Protein 7XYT (pdb70)

Nearest PDB structures (foldseek):
  7ep3-assembly1_A  TM=9.942E-01  e=4.211E-30  Homo sapiens
  7ep5-assembly1_B  TM=9.698E-01  e=1.604E-30  Homo sapiens
  7ep4-assembly1_B  TM=9.824E-01  e=3.857E-30  Homo sapiens
  7xys-assembly2_D  TM=9.790E-01  e=4.804E-30  Homo sapiens
  7xyt-assembly1_D  TM=9.798E-01  e=7.131E-30  Homo sapiens

Foldseek 3Di:
DDDDCVVVVVLVVLVVVLVVCLVVLHDDPSNLVSLLVLLVVLAVPQVSLVVCVVVVVVVSLVSCCVSPVQPQSSLLSNLSNLLSNLLDVVRLLVCQELVNLVVLLVQLPDCGPHLRNNLSSLSSVLSSQQVAPVSNPYDPPDPVNSLVSLVVSLVPHDLQDDDDDDDPALVSLLVSQPDLRRLSSNQSSLSVLSSCCVHPVVPRLVRCVVVPNLVSLVVLLVDPNHDPVSNVSSVVSNVSSVVD/DDDDCVVVVVLVVLVVVLVVCLVVLDCDPSNLVSLQVLLVVLAVPQVSLVVCVVVVVVVSLVSCCVSCVPDLSSLLSNLSNLLSSLLPVVRLLVCQALVNLVVLLVQLPVDNNHQRNNLSSLSSVLSVQQVAVVSRDPHDDDPVVSLVSLVVSLVPHDLQDDDDDDHPALVSLLVSQQDLRRLSSNQSSLSVLLSCCVHPVVPPLVRCVVRPNLVSLVVLLVDPRHDPVSNVSSVVSNVSSVVD/DDDQEADLVLLLVLLVQLVVCLVVLDCDVSNLVSLLVLLVNLAVHQNSLVSCVVNPVVVSLVSCCVSPVPPLSNLLSNLSNLLSSLLDLVRCLVQQALVNLVVLLVQLPPCRPHCRNNLSSLSSVLSVQLVADVSNPPHPDDPVVSLVSLVVSLVPHDLQDDDDDDHPALVSLLVSQPDDSRLSSNQSSLSVLSSCCVHPVVPRLVRCVVNVVLVSLVVLLVDPPHDVVSNVSSVSSNVSSVVVVVVD/DDDQEAPLVLLLVLVVVLVVCLVVLDCDPSNLVSLLVLLVNLAVHQNSLVSCVVNCNVVSLVSCCVSPVPPLSSLLSNLSNLLSSLLDVVRCLVCQALVNLVVLLVQLPPCRPNCRNNLSSLSSVLSVQLVADVSNPPHPDDPVVSLVSLVVSLVPHDLQDDDPDDHPALVSLLVSQPDDRRLSSNQSSLSVLSSCCVHPVVPRLVRCVVRPVLVSLVVLLVDPPHDVVSNVSSVSSVVSSVVVVVD

B-factor: mean 25.48, std 11.63, range [9.64, 94.49]

CATH classification: 1.25.10.10

Structure (mmCIF, N/CA/C/O backbone):
data_7XYT
#
_entry.id   7XYT
#
_cell.length_a   63.979
_cell.length_b   138.273
_cell.length_c   69.510
_cell.angle_alpha   90.00
_cell.angle_beta   117.38
_cell.angle_gamma   90.00
#
_symmetry.space_group_name_H-M   'P 1 21 1'
#
loop_
_entity.id
_entity.type
_entity.pdbx_description
1 polymer 'Protein zer-1 homolog'
2 water water
#
loop_
_atom_site.group_PDB
_atom_site.id
_atom_site.type_symbol
_atom_site.label_atom_id
_atom_site.label_alt_id
_atom_site.label_comp_id
_atom_site.label_asym_id
_atom_site.label_entity_id
_atom_site.label_seq_id
_atom_site.pdbx_PDB_ins_code
_atom_site.Cartn_x
_atom_site.Cartn_y
_atom_site.Cartn_z
_atom_site.occupancy
_atom_site.B_iso_or_equiv
_atom_site.auth_seq_id
_atom_site.auth_comp_id
_atom_site.auth_asym_id
_atom_site.auth_atom_id
_atom_site.pdbx_PDB_model_num
ATOM 1 N N . ALA A 1 1 ? 17.462 32.107 -0.088 1.00 13.59 514 ALA A N 1
ATOM 2 C CA . ALA A 1 1 ? 16.556 33.217 0.202 1.00 11.55 514 ALA A CA 1
ATOM 3 C C . ALA A 1 1 ? 15.189 32.697 0.619 1.00 13.70 514 ALA A C 1
ATOM 4 O O . ALA A 1 1 ? 14.930 31.506 0.605 1.00 13.32 514 ALA A O 1
ATOM 6 N N . PHE A 1 2 ? 14.311 33.608 1.018 1.00 12.49 515 PHE A N 1
ATOM 7 C CA . PHE A 1 2 ? 12.942 33.260 1.364 1.00 13.65 515 PHE A CA 1
ATOM 8 C C . PHE A 1 2 ? 12.098 34.493 1.085 1.00 11.45 515 PHE A C 1
ATOM 9 O O . PHE A 1 2 ? 12.615 35.520 0.632 1.00 14.10 515 PHE A O 1
ATOM 17 N N . LEU A 1 3 ? 10.790 34.384 1.315 1.00 13.07 516 LEU A N 1
ATOM 18 C CA . LEU A 1 3 ? 9.912 35.535 1.162 1.00 11.79 516 LEU A CA 1
ATOM 19 C C . LEU A 1 3 ? 10.156 36.547 2.291 1.00 10.56 516 LEU A C 1
ATOM 20 O O . LEU A 1 3 ? 10.946 36.325 3.211 1.00 12.79 516 LEU A O 1
ATOM 25 N N . HIS A 1 4 ? 9.502 37.703 2.157 1.00 13.36 517 HIS A N 1
ATOM 26 C CA . HIS A 1 4 ? 9.566 38.760 3.161 1.00 11.60 517 HIS A CA 1
ATOM 27 C C . HIS A 1 4 ? 8.583 38.401 4.273 1.00 11.68 517 HIS A C 1
ATOM 28 O O . HIS A 1 4 ? 7.362 38.507 4.086 1.00 12.70 517 HIS A O 1
ATOM 35 N N . VAL A 1 5 ? 9.125 37.942 5.412 1.00 11.76 518 VAL A N 1
ATOM 36 C CA . VAL A 1 5 ? 8.294 37.378 6.480 1.00 12.86 518 VAL A CA 1
ATOM 37 C C . VAL A 1 5 ? 7.348 38.431 7.054 1.00 11.97 518 VAL A C 1
ATOM 38 O O . VAL A 1 5 ? 6.175 38.147 7.343 1.00 13.32 518 VAL A O 1
ATOM 42 N N . GLY A 1 6 ? 7.840 39.662 7.211 1.00 15.54 519 GLY A N 1
ATOM 43 C CA . GLY A 1 6 ? 6.998 40.730 7.743 1.00 15.13 519 GLY A CA 1
ATOM 44 C C . GLY A 1 6 ? 5.851 41.107 6.819 1.00 15.61 519 GLY A C 1
ATOM 45 O O . GLY A 1 6 ? 4.694 41.183 7.244 1.00 18.81 519 GLY A O 1
ATOM 46 N N . LYS A 1 7 ? 6.151 41.347 5.535 1.00 16.53 520 LYS A N 1
ATOM 47 C CA . LYS A 1 7 ? 5.100 41.725 4.596 1.00 17.38 520 LYS A CA 1
ATOM 48 C C . LYS A 1 7 ? 4.092 40.607 4.402 1.00 16.16 520 LYS A C 1
ATOM 49 O O . LYS A 1 7 ? 2.901 40.868 4.194 1.00 19.57 520 LYS A O 1
ATOM 55 N N . MET A 1 8 ? 4.546 39.356 4.437 1.00 14.58 521 MET A N 1
ATOM 56 C CA . MET A 1 8 ? 3.640 38.243 4.195 1.00 15.40 521 MET A CA 1
ATOM 57 C C . MET A 1 8 ? 2.909 37.806 5.453 1.00 17.44 521 MET A C 1
ATOM 58 O O . MET A 1 8 ? 2.021 36.950 5.367 1.00 17.24 521 MET A O 1
ATOM 63 N N . GLY A 1 9 ? 3.269 38.362 6.604 1.00 14.01 522 GLY A N 1
ATOM 64 C CA . GLY A 1 9 ? 2.695 37.907 7.866 1.00 13.46 522 GLY A CA 1
ATOM 65 C C . GLY A 1 9 ? 2.960 36.441 8.134 1.00 18.08 522 GLY A C 1
ATOM 66 O O . GLY A 1 9 ? 2.074 35.726 8.621 1.00 16.08 522 GLY A O 1
ATOM 67 N N . PHE A 1 10 ? 4.176 35.983 7.843 1.00 14.70 523 PHE A N 1
ATOM 68 C CA . PHE A 1 10 ? 4.464 34.551 7.902 1.00 14.01 523 PHE A CA 1
ATOM 69 C C . PHE A 1 10 ? 4.461 34.016 9.332 1.00 15.78 523 PHE A C 1
ATOM 70 O O . PHE A 1 10 ? 4.140 32.839 9.543 1.00 13.97 523 PHE A O 1
ATOM 78 N N . VAL A 1 11 ? 4.844 34.838 10.316 1.00 12.56 524 VAL A N 1
ATOM 79 C CA . VAL A 1 11 ? 4.789 34.373 11.701 1.00 13.16 524 VAL A CA 1
ATOM 80 C C . VAL A 1 11 ? 3.361 33.991 12.055 1.00 14.35 524 VAL A C 1
ATOM 81 O O . VAL A 1 11 ? 3.107 32.919 12.616 1.00 13.88 524 VAL A O 1
ATOM 85 N N . VAL A 1 12 ? 2.405 34.859 11.712 1.00 13.99 525 VAL A N 1
ATOM 86 C CA . VAL A 1 12 ? 0.994 34.572 11.960 1.00 12.18 525 VAL A CA 1
ATOM 87 C C . VAL A 1 12 ? 0.550 33.325 11.200 1.00 14.24 525 VAL A C 1
ATOM 88 O O . VAL A 1 12 ? -0.162 32.472 11.741 1.00 16.92 525 VAL A O 1
ATOM 92 N N . THR A 1 13 ? 1.001 33.175 9.945 1.00 13.58 526 THR A N 1
ATOM 93 C CA . THR A 1 13 ? 0.623 31.993 9.175 1.00 15.13 526 THR A CA 1
ATOM 94 C C . THR A 1 13 ? 1.059 30.707 9.876 1.00 15.85 526 THR A C 1
ATOM 95 O O . THR A 1 13 ? 0.294 29.737 9.954 1.00 17.45 526 THR A O 1
ATOM 99 N N . MET A 1 14 ? 2.276 30.688 10.416 1.00 13.89 527 MET A N 1
ATOM 100 C CA . MET A 1 14 ? 2.744 29.517 11.146 1.00 13.55 527 MET A CA 1
ATOM 101 C C . MET A 1 14 ? 1.937 29.282 12.415 1.00 13.58 527 MET A C 1
ATOM 102 O O . MET A 1 14 ? 1.571 28.142 12.718 1.00 15.26 527 MET A O 1
ATOM 107 N N . LEU A 1 15 ? 1.675 30.340 13.185 1.00 13.60 528 LEU A N 1
ATOM 108 C CA . LEU A 1 15 ? 0.968 30.147 14.443 1.00 14.27 528 LEU A CA 1
ATOM 109 C C . LEU A 1 15 ? -0.462 29.690 14.213 1.00 19.39 528 LEU A C 1
ATOM 110 O O . LEU A 1 15 ? -0.998 28.919 15.016 1.00 15.78 528 LEU A O 1
ATOM 115 N N . LYS A 1 16 ? -1.092 30.137 13.127 1.00 15.58 529 LYS A N 1
ATOM 116 C CA . LYS A 1 16 ? -2.438 29.661 12.826 1.00 15.16 529 LYS A CA 1
ATOM 117 C C . LYS A 1 16 ? -2.419 28.176 12.494 1.00 17.44 529 LYS A C 1
ATOM 118 O O . LYS A 1 16 ? -3.311 27.426 12.902 1.00 17.77 529 LYS A O 1
ATOM 124 N N . LEU A 1 17 ? -1.400 27.733 11.770 1.00 14.89 530 LEU A N 1
ATOM 125 C CA . LEU A 1 17 ? -1.283 26.319 11.443 1.00 14.89 530 LEU A CA 1
ATOM 126 C C . LEU A 1 17 ? -0.997 25.489 12.686 1.00 20.32 530 LEU A C 1
ATOM 127 O O . LEU A 1 17 ? -1.534 24.384 12.850 1.00 20.90 530 LEU A O 1
ATOM 132 N N . ILE A 1 18 ? -0.145 25.999 13.571 1.00 17.08 531 ILE A N 1
ATOM 133 C CA . ILE A 1 18 ? 0.118 25.292 14.818 1.00 17.06 531 ILE A CA 1
ATOM 134 C C . ILE A 1 18 ? -1.162 25.157 15.625 1.00 18.67 531 ILE A C 1
ATOM 135 O O . ILE A 1 18 ? -1.428 24.103 16.217 1.00 18.87 531 ILE A O 1
ATOM 140 N N . GLN A 1 19 ? -1.972 26.218 15.657 1.00 16.43 532 GLN A N 1
ATOM 141 C CA . GLN A 1 19 ? -3.231 26.165 16.399 1.00 16.76 532 GLN A CA 1
ATOM 142 C C . GLN A 1 19 ? -4.157 25.099 15.826 1.00 22.29 532 GLN A C 1
ATOM 143 O O . GLN A 1 19 ? -4.823 24.375 16.578 1.00 22.68 532 GLN A O 1
ATOM 149 N N . LYS A 1 20 ? -4.201 24.977 14.499 1.00 21.79 533 LYS A N 1
ATOM 150 C CA . LYS A 1 20 ? -5.068 23.984 13.865 1.00 22.70 533 LYS A CA 1
ATOM 151 C C . LYS A 1 20 ? -4.583 22.576 14.190 1.00 22.99 533 LYS A C 1
ATOM 152 O O . LYS A 1 20 ? -5.381 21.690 14.523 1.00 23.96 533 LYS A O 1
ATOM 158 N N . LYS A 1 21 ? -3.268 22.357 14.120 1.00 19.00 534 LYS A N 1
ATOM 159 C CA . LYS A 1 21 ? -2.719 21.038 14.430 1.00 18.61 534 LYS A CA 1
ATOM 160 C C . LYS A 1 21 ? -2.922 20.683 15.897 1.00 25.82 534 LYS A C 1
ATOM 161 O O . LYS A 1 21 ? -3.146 19.513 16.239 1.00 25.18 534 LYS A O 1
ATOM 167 N N . LEU A 1 22 ? -2.826 21.673 16.784 1.00 21.37 535 LEU A N 1
ATOM 168 C CA . LEU A 1 22 ? -3.008 21.386 18.201 1.00 19.77 535 LEU A CA 1
ATOM 169 C C . LEU A 1 22 ? -4.450 20.992 18.494 1.00 24.30 535 LEU A C 1
ATOM 170 O O . LEU A 1 22 ? -4.697 20.105 19.321 1.00 25.90 535 LEU A O 1
ATOM 175 N N . LEU A 1 23 ? -5.415 21.619 17.806 1.00 22.86 536 LEU A N 1
ATOM 176 C CA . LEU A 1 23 ? -6.818 21.271 18.022 1.00 26.86 536 LEU A CA 1
ATOM 177 C C . LEU A 1 23 ? -7.121 19.864 17.526 1.00 29.42 536 LEU A C 1
ATOM 178 O O . LEU A 1 23 ? -7.906 19.137 18.151 1.00 30.21 536 LEU A O 1
ATOM 183 N N . ASP A 1 24 ? -6.520 19.465 16.403 1.00 29.75 537 ASP A N 1
ATOM 184 C CA . ASP A 1 24 ? -6.629 18.095 15.916 1.00 28.06 537 ASP A CA 1
ATOM 185 C C . ASP A 1 24 ? -5.706 17.130 16.648 1.00 29.40 537 ASP A C 1
ATOM 186 O O . ASP A 1 24 ? -5.657 15.949 16.281 1.00 30.29 537 ASP A O 1
ATOM 191 N N . LYS A 1 25 ? -4.977 17.603 17.662 1.00 27.08 538 LYS A N 1
ATOM 192 C CA . LYS A 1 25 ? -4.131 16.750 18.497 1.00 24.02 538 LYS A CA 1
ATOM 193 C C . LYS A 1 25 ? -3.107 15.974 17.670 1.00 28.08 538 LYS A C 1
ATOM 194 O O . LYS A 1 25 ? -2.816 14.808 17.937 1.00 34.43 538 LYS A O 1
ATOM 200 N N . THR A 1 26 ? -2.533 16.637 16.666 1.00 22.61 539 THR A N 1
ATOM 201 C CA . THR A 1 26 ? -1.612 16.006 15.731 1.00 25.13 539 THR A CA 1
ATOM 202 C C . THR A 1 26 ? -0.273 16.731 15.772 1.00 23.86 539 THR A C 1
ATOM 203 O O . THR A 1 26 ? -0.205 17.931 15.491 1.00 31.52 539 THR A O 1
ATOM 207 N N . CYS A 1 27 ? 0.779 16.011 16.147 1.00 23.18 540 CYS A N 1
ATOM 208 C CA . CYS A 1 27 ? 2.147 16.497 16.035 1.00 18.92 540 CYS A CA 1
ATOM 209 C C . CYS A 1 27 ? 2.826 15.680 14.941 1.00 20.75 540 CYS A C 1
ATOM 210 O O . CYS A 1 27 ? 3.535 14.704 15.206 1.00 24.50 540 CYS A O 1
ATOM 213 N N . ASP A 1 28 ? 2.587 16.079 13.695 1.00 22.97 541 ASP A N 1
ATOM 214 C CA . ASP A 1 28 ? 3.139 15.414 12.533 1.00 24.52 541 ASP A CA 1
ATOM 215 C C . ASP A 1 28 ? 4.319 16.229 11.996 1.00 22.58 541 ASP A C 1
ATOM 216 O O . ASP A 1 28 ? 4.840 17.125 12.672 1.00 21.15 541 ASP A O 1
ATOM 221 N N . GLN A 1 29 ? 4.748 15.924 10.766 1.00 21.03 542 GLN A N 1
ATOM 222 C CA . GLN A 1 29 ? 5.874 16.645 10.178 1.00 20.40 542 GLN A CA 1
ATOM 223 C C . GLN A 1 29 ? 5.535 18.114 9.962 1.00 19.42 542 GLN A C 1
ATOM 224 O O . GLN A 1 29 ? 6.389 18.989 10.155 1.00 21.15 542 GLN A O 1
ATOM 230 N N . VAL A 1 30 ? 4.293 18.401 9.579 1.00 18.21 543 VAL A N 1
ATOM 231 C CA . VAL A 1 30 ? 3.878 19.782 9.352 1.00 18.96 543 VAL A CA 1
ATOM 232 C C . VAL A 1 30 ? 3.909 20.578 10.651 1.00 19.15 543 VAL A C 1
ATOM 233 O O . VAL A 1 30 ? 4.382 21.722 10.679 1.00 19.27 543 VAL A O 1
ATOM 237 N N . MET A 1 31 ? 3.413 19.994 11.752 1.00 18.31 544 MET A N 1
ATOM 238 C CA . MET A 1 31 ? 3.488 20.698 13.028 1.00 19.52 544 MET A CA 1
ATOM 239 C C . MET A 1 31 ? 4.931 21.014 13.385 1.00 18.97 544 MET A C 1
ATOM 240 O O . MET A 1 31 ? 5.249 22.134 13.805 1.00 19.22 544 MET A O 1
ATOM 245 N N . GLU A 1 32 ? 5.821 20.039 13.219 1.00 16.12 545 GLU A N 1
ATOM 246 C CA . GLU A 1 32 ? 7.207 20.251 13.605 1.00 16.76 545 GLU A CA 1
ATOM 247 C C . GLU A 1 32 ? 7.894 21.244 12.681 1.00 17.46 545 GLU A C 1
ATOM 248 O O . GLU A 1 32 ? 8.711 22.042 13.146 1.00 17.91 545 GLU A O 1
ATOM 254 N N . PHE A 1 33 ? 7.554 21.230 11.387 1.00 18.52 546 PHE A N 1
ATOM 255 C CA . PHE A 1 33 ? 8.087 22.237 10.475 1.00 18.83 546 PHE A CA 1
ATOM 256 C C . PHE A 1 33 ? 7.685 23.641 10.910 1.00 16.81 546 PHE A C 1
ATOM 257 O O . PHE A 1 33 ? 8.504 24.568 10.871 1.00 15.43 546 PHE A O 1
ATOM 265 N N . SER A 1 34 ? 6.422 23.823 11.298 1.00 14.66 547 SER A N 1
ATOM 266 C CA . SER A 1 34 ? 5.952 25.162 11.633 1.00 13.72 547 SER A CA 1
ATOM 267 C C . SER A 1 34 ? 6.780 25.754 12.764 1.00 16.22 547 SER A C 1
ATOM 268 O O . SER A 1 34 ? 7.202 26.918 12.702 1.00 13.09 547 SER A O 1
ATOM 271 N N . TRP A 1 35 ? 7.039 24.958 13.800 1.00 14.27 548 TRP A N 1
ATOM 272 C CA . TRP A 1 35 ? 7.885 25.438 14.884 1.00 14.11 548 TRP A CA 1
ATOM 273 C C . TRP A 1 35 ? 9.335 25.593 14.447 1.00 13.33 548 TRP A C 1
ATOM 274 O O . TRP A 1 35 ? 10.018 26.520 14.896 1.00 13.38 548 TRP A O 1
ATOM 285 N N . SER A 1 36 ? 9.843 24.681 13.612 1.00 13.46 549 SER A N 1
ATOM 286 C CA . SER A 1 36 ? 11.205 24.846 13.096 1.00 13.11 549 SER A CA 1
ATOM 287 C C . SER A 1 36 ? 11.330 26.134 12.288 1.00 12.17 549 SER A C 1
ATOM 288 O O . SER A 1 36 ? 12.344 26.842 12.372 1.00 14.39 549 SER A O 1
ATOM 291 N N . ALA A 1 37 ? 10.294 26.470 11.514 1.00 12.13 550 ALA A N 1
ATOM 292 C CA . ALA A 1 37 ? 10.320 27.710 10.752 1.00 13.42 550 ALA A CA 1
ATOM 293 C C . ALA A 1 37 ? 10.332 28.917 11.677 1.00 11.60 550 ALA A C 1
ATOM 294 O O . ALA A 1 37 ? 11.068 29.877 11.426 1.00 12.08 550 ALA A O 1
ATOM 296 N N . LEU A 1 38 ? 9.532 28.885 12.750 1.00 11.55 551 LEU A N 1
ATOM 297 C CA . LEU A 1 38 ? 9.535 29.996 13.695 1.00 11.39 551 LEU A CA 1
ATOM 298 C C . LEU A 1 38 ? 10.897 30.162 14.359 1.00 12.65 551 LEU A C 1
ATOM 299 O O . LEU A 1 38 ? 11.371 31.288 14.526 1.00 13.20 551 LEU A O 1
ATOM 304 N N . TRP A 1 39 ? 11.521 29.056 14.783 1.00 11.16 552 TRP A N 1
ATOM 305 C CA . TRP A 1 39 ? 12.873 29.125 15.336 1.00 12.66 552 TRP A CA 1
ATOM 306 C C . TRP A 1 39 ? 13.821 29.803 14.352 1.00 12.54 552 TRP A C 1
ATOM 307 O O . TRP A 1 39 ? 14.592 30.700 14.722 1.00 13.54 552 TRP A O 1
ATOM 318 N N . ASN A 1 40 ? 13.775 29.385 13.085 1.00 12.63 553 ASN A N 1
ATOM 319 C CA . ASN A 1 40 ? 14.751 29.894 12.132 1.00 12.11 553 ASN A CA 1
ATOM 320 C C . ASN A 1 40 ? 14.495 31.356 11.783 1.00 14.28 553 ASN A C 1
ATOM 321 O O . ASN A 1 40 ? 15.448 32.119 11.594 1.00 17.90 553 ASN A O 1
ATOM 326 N N . ILE A 1 41 ? 13.227 31.766 11.673 1.00 11.52 554 ILE A N 1
ATOM 327 C CA . ILE A 1 41 ? 12.950 33.153 11.287 1.00 13.32 554 ILE A CA 1
ATOM 328 C C . ILE A 1 41 ? 13.095 34.135 12.443 1.00 11.74 554 ILE A C 1
ATOM 329 O O . ILE A 1 41 ? 13.094 35.352 12.219 1.00 13.61 554 ILE A O 1
ATOM 334 N N . THR A 1 42 ? 13.235 33.656 13.673 1.00 13.45 555 THR A N 1
ATOM 335 C CA . THR A 1 42 ? 13.465 34.554 14.794 1.00 13.06 555 THR A CA 1
ATOM 336 C C . THR A 1 42 ? 14.940 34.736 15.111 1.00 12.15 555 THR A C 1
ATOM 337 O O . THR A 1 42 ? 15.259 35.549 15.978 1.00 14.96 555 THR A O 1
ATOM 341 N N . ASP A 1 43 ? 15.844 34.031 14.422 1.00 11.70 556 ASP A N 1
ATOM 342 C CA . ASP A 1 43 ? 17.271 34.165 14.692 1.00 14.52 556 ASP A CA 1
ATOM 343 C C . ASP A 1 43 ? 17.713 35.587 14.409 1.00 17.58 556 ASP A C 1
ATOM 344 O O . ASP A 1 43 ? 17.591 36.073 13.280 1.00 16.41 556 ASP A O 1
ATOM 349 N N . GLU A 1 44 ? 18.196 36.255 15.450 1.00 15.09 557 GLU A N 1
ATOM 350 C CA . GLU A 1 44 ? 18.659 37.639 15.367 1.00 19.21 557 GLU A CA 1
ATOM 351 C C . GLU A 1 44 ? 17.638 38.548 14.684 1.00 19.73 557 GLU A C 1
ATOM 352 O O . GLU A 1 44 ? 17.996 39.487 13.969 1.00 18.69 557 GLU A O 1
ATOM 358 N N . THR A 1 45 ? 16.346 38.283 14.913 1.00 14.90 558 THR A N 1
ATOM 359 C CA . THR A 1 45 ? 15.267 39.054 14.290 1.00 14.59 558 THR A CA 1
ATOM 360 C C . THR A 1 45 ? 14.218 39.414 15.342 1.00 16.00 558 THR A C 1
ATOM 361 O O . THR A 1 45 ? 13.174 38.749 15.458 1.00 16.11 558 THR A O 1
ATOM 365 N N . PRO A 1 46 ? 14.448 40.498 16.093 1.00 13.36 559 PRO A N 1
ATOM 366 C CA . PRO A 1 46 ? 13.537 40.833 17.199 1.00 13.42 559 PRO A CA 1
ATOM 367 C C . PRO A 1 46 ? 12.112 41.109 16.765 1.00 14.65 559 PRO A C 1
ATOM 368 O O . PRO A 1 46 ? 11.181 40.804 17.526 1.00 16.03 559 PRO A O 1
ATOM 372 N N . ASP A 1 47 ? 11.895 41.693 15.584 1.00 16.02 560 ASP A N 1
ATOM 373 C CA . ASP A 1 47 ? 10.516 41.967 15.193 1.00 14.04 560 ASP A CA 1
ATOM 374 C C . ASP A 1 47 ? 9.703 40.687 15.074 1.00 13.38 560 ASP A C 1
ATOM 375 O O . ASP A 1 47 ? 8.502 40.690 15.358 1.00 15.68 560 ASP A O 1
ATOM 380 N N . ASN A 1 48 ? 10.332 39.586 14.629 1.00 14.02 561 ASN A N 1
ATOM 381 C CA . ASN A 1 48 ? 9.591 38.333 14.510 1.00 12.37 561 ASN A CA 1
ATOM 382 C C . ASN A 1 48 ? 9.361 37.701 15.879 1.00 11.93 561 ASN A C 1
ATOM 383 O O . ASN A 1 48 ? 8.322 37.077 16.105 1.00 13.36 561 ASN A O 1
ATOM 388 N N . CYS A 1 49 ? 10.333 37.835 16.790 1.00 13.29 562 CYS A N 1
ATOM 389 C CA . CYS A 1 49 ? 10.118 37.431 18.187 1.00 12.43 562 CYS A CA 1
ATOM 390 C C . CYS A 1 49 ? 8.957 38.186 18.796 1.00 15.85 562 CYS A C 1
ATOM 391 O O . CYS A 1 49 ? 8.106 37.603 19.479 1.00 14.71 562 CYS A O 1
ATOM 394 N N . GLU A 1 50 ? 8.908 39.492 18.547 1.00 15.41 563 GLU A N 1
ATOM 395 C CA . GLU A 1 50 ? 7.843 40.321 19.088 1.00 15.76 563 GLU A CA 1
ATOM 396 C C . GLU A 1 50 ? 6.484 39.912 18.531 1.00 13.02 563 GLU A C 1
ATOM 397 O O . GLU A 1 50 ? 5.497 39.832 19.273 1.00 15.48 563 GLU A O 1
ATOM 403 N N . MET A 1 51 ? 6.427 39.589 17.235 1.00 13.94 564 MET A N 1
ATOM 404 C CA . MET A 1 51 ? 5.163 39.180 16.635 1.00 13.59 564 MET A CA 1
ATOM 405 C C . MET A 1 51 ? 4.692 37.841 17.192 1.00 15.63 564 MET A C 1
ATOM 406 O O . MET A 1 51 ? 3.492 37.645 17.428 1.00 15.76 564 MET A O 1
ATOM 411 N N . PHE A 1 52 ? 5.624 36.912 17.421 1.00 14.10 565 PHE A N 1
ATOM 412 C CA . PHE A 1 52 ? 5.267 35.657 18.081 1.00 13.68 565 PHE A CA 1
ATOM 413 C C . PHE A 1 52 ? 4.603 35.911 19.429 1.00 15.03 565 PHE A C 1
ATOM 414 O O . PHE A 1 52 ? 3.575 35.296 19.760 1.00 15.31 565 PHE A O 1
ATOM 422 N N . LEU A 1 53 ? 5.174 36.814 20.232 1.00 13.09 566 LEU A N 1
ATOM 423 C CA . LEU A 1 53 ? 4.572 37.063 21.542 1.00 13.47 566 LEU A CA 1
ATOM 424 C C . LEU A 1 53 ? 3.219 37.747 21.399 1.00 14.88 566 LEU A C 1
ATOM 425 O O . LEU A 1 53 ? 2.258 37.416 22.115 1.00 16.02 566 LEU A O 1
ATOM 430 N N . ASN A 1 54 ? 3.125 38.723 20.494 1.00 13.54 567 ASN A N 1
ATOM 431 C CA . ASN A 1 54 ? 1.896 39.496 20.374 1.00 17.37 567 ASN A CA 1
ATOM 432 C C . ASN A 1 54 ? 0.745 38.695 19.801 1.00 18.77 567 ASN A C 1
ATOM 433 O O . ASN A 1 54 ? -0.411 39.049 20.038 1.00 18.74 567 ASN A O 1
ATOM 438 N N . PHE A 1 55 ? 1.025 37.620 19.062 1.00 14.85 568 PHE A N 1
ATOM 439 C CA . PHE A 1 55 ? -0.030 36.750 18.566 1.00 15.45 568 PHE A CA 1
ATOM 440 C C . PHE A 1 55 ? -0.334 35.606 19.523 1.00 19.40 568 PHE A C 1
ATOM 441 O O . PHE A 1 55 ? -0.852 34.568 19.095 1.00 22.67 568 PHE A O 1
ATOM 449 N N . ASN A 1 56 ? -0.004 35.772 20.806 1.00 16.27 569 ASN A N 1
ATOM 450 C CA . ASN A 1 56 ? -0.308 34.796 21.849 1.00 21.27 569 ASN A CA 1
ATOM 451 C C . ASN A 1 56 ? 0.465 33.496 21.656 1.00 18.43 569 ASN A C 1
ATOM 452 O O . ASN A 1 56 ? -0.015 32.420 22.025 1.00 17.84 569 ASN A O 1
ATOM 457 N N . GLY A 1 57 ? 1.687 33.600 21.124 1.00 16.24 570 GLY A N 1
ATOM 458 C CA . GLY A 1 57 ? 2.495 32.413 20.900 1.00 15.30 570 GLY A CA 1
ATOM 459 C C . GLY A 1 57 ? 2.848 31.659 22.173 1.00 16.27 570 GLY A C 1
ATOM 460 O O . GLY A 1 57 ? 3.023 30.433 22.144 1.00 18.41 570 GLY A O 1
ATOM 461 N N . MET A 1 58 ? 2.981 32.365 23.299 1.00 17.34 571 MET A N 1
ATOM 462 C CA . MET A 1 58 ? 3.336 31.668 24.534 1.00 21.12 571 MET A CA 1
ATOM 463 C C . MET A 1 58 ? 2.264 30.660 24.938 1.00 19.26 571 MET A C 1
ATOM 464 O O . MET A 1 58 ? 2.583 29.582 25.457 1.00 19.12 571 MET A O 1
ATOM 469 N N . LYS A 1 59 ? 0.992 30.994 24.720 1.00 20.49 572 LYS A N 1
ATOM 470 C CA . LYS A 1 59 ? -0.074 30.053 25.058 1.00 22.10 572 LYS A CA 1
ATOM 471 C C . LYS A 1 59 ? 0.005 28.806 24.190 1.00 23.17 572 LYS A C 1
ATOM 472 O O . LYS A 1 59 ? -0.132 27.683 24.693 1.00 22.12 572 LYS A O 1
ATOM 478 N N . LEU A 1 60 ? 0.280 28.980 22.888 1.00 19.65 573 LEU A N 1
ATOM 479 C CA . LEU A 1 60 ? 0.415 27.828 22.002 1.00 17.99 573 LEU A CA 1
ATOM 480 C C . LEU A 1 60 ? 1.602 26.970 22.406 1.00 19.44 573 LEU A C 1
ATOM 481 O O . LEU A 1 60 ? 1.541 25.740 22.337 1.00 23.01 573 LEU A O 1
ATOM 486 N N . PHE A 1 61 ? 2.706 27.606 22.799 1.00 16.51 574 PHE A N 1
ATOM 487 C CA . PHE A 1 61 ? 3.869 26.864 23.268 1.00 16.40 574 PHE A CA 1
ATOM 488 C C . PHE A 1 61 ? 3.518 26.010 24.486 1.00 20.52 574 PHE A C 1
ATOM 489 O O . PHE A 1 61 ? 3.809 24.810 24.527 1.00 18.58 574 PHE A O 1
ATOM 497 N N . LEU A 1 62 ? 2.877 26.605 25.484 1.00 22.46 575 LEU A N 1
ATOM 498 C CA . LEU A 1 62 ? 2.540 25.833 26.676 1.00 22.45 575 LEU A CA 1
ATOM 499 C C . LEU A 1 62 ? 1.537 24.730 26.359 1.00 20.94 575 LEU A C 1
ATOM 500 O O . LEU A 1 62 ? 1.658 23.603 26.860 1.00 21.75 575 LEU A O 1
ATOM 505 N N . ASP A 1 63 ? 0.552 25.027 25.518 1.00 17.95 576 ASP A N 1
ATOM 506 C CA . ASP A 1 63 ? -0.432 24.006 25.180 1.00 24.15 576 ASP A CA 1
ATOM 507 C C . ASP A 1 63 ? 0.200 22.868 24.385 1.00 23.54 576 ASP A C 1
ATOM 508 O O . ASP A 1 63 ? -0.163 21.699 24.566 1.00 23.19 576 ASP A O 1
ATOM 513 N N . CYS A 1 64 ? 1.158 23.183 23.506 1.00 17.83 577 CYS A N 1
ATOM 514 C CA . CYS A 1 64 ? 1.815 22.118 22.758 1.00 21.81 577 CYS A CA 1
ATOM 515 C C . CYS A 1 64 ? 2.678 21.261 23.674 1.00 18.77 577 CYS A C 1
ATOM 516 O O . CYS A 1 64 ? 2.761 20.039 23.496 1.00 21.30 577 CYS A O 1
ATOM 519 N N . LEU A 1 65 ? 3.328 21.884 24.663 1.00 21.07 578 LEU A N 1
ATOM 520 C CA . LEU A 1 65 ? 4.155 21.133 25.601 1.00 22.45 578 LEU A CA 1
ATOM 521 C C . LEU A 1 65 ? 3.315 20.119 26.359 1.00 21.16 578 LEU A C 1
ATOM 522 O O . LEU A 1 65 ? 3.769 18.999 26.628 1.00 25.52 578 LEU A O 1
ATOM 527 N N . LYS A 1 66 ? 2.080 20.492 26.703 1.00 20.29 579 LYS A N 1
ATOM 528 C CA . LYS A 1 66 ? 1.238 19.615 27.515 1.00 22.97 579 LYS A CA 1
ATOM 529 C C . LYS A 1 66 ? 0.566 18.545 26.667 1.00 25.15 579 LYS A C 1
ATOM 530 O O . LYS A 1 66 ? 0.443 17.392 27.095 1.00 26.12 579 LYS A O 1
ATOM 536 N N . GLU A 1 67 ? 0.145 18.901 25.455 1.00 21.88 580 GLU A N 1
ATOM 537 C CA . GLU A 1 67 ? -0.510 17.928 24.592 1.00 23.06 580 GLU A CA 1
ATOM 538 C C . GLU A 1 67 ? 0.477 16.918 24.012 1.00 26.48 580 GLU A C 1
ATOM 539 O O . GLU A 1 67 ? 0.090 15.777 23.736 1.00 24.50 580 GLU A O 1
ATOM 545 N N . PHE A 1 68 ? 1.746 17.301 23.830 1.00 19.76 581 PHE A N 1
ATOM 546 C CA . PHE A 1 68 ? 2.748 16.443 23.190 1.00 20.84 581 PHE A CA 1
ATOM 547 C C . PHE A 1 68 ? 3.982 16.302 24.078 1.00 24.25 581 PHE A C 1
ATOM 548 O O . PHE A 1 68 ? 5.088 16.701 23.703 1.00 24.65 581 PHE A O 1
ATOM 556 N N . PRO A 1 69 ? 3.836 15.703 25.264 1.00 24.80 582 PRO A N 1
ATOM 557 C CA . PRO A 1 69 ? 4.942 15.747 26.237 1.00 25.34 582 PRO A CA 1
ATOM 558 C C . PRO A 1 69 ? 6.151 14.926 25.850 1.00 29.19 582 PRO A C 1
ATOM 559 O O . PRO A 1 69 ? 7.230 15.150 26.412 1.00 34.20 582 PRO A O 1
ATOM 563 N N . GLU A 1 70 ? 6.023 13.981 24.922 1.00 25.47 583 GLU A N 1
ATOM 564 C CA . GLU A 1 70 ? 7.133 13.111 24.565 1.00 30.10 583 GLU A CA 1
ATOM 565 C C . GLU A 1 70 ? 7.662 13.369 23.158 1.00 29.47 583 GLU A C 1
ATOM 566 O O . GLU A 1 70 ? 8.479 12.586 22.662 1.00 33.77 583 GLU A O 1
ATOM 572 N N . LYS A 1 71 ? 7.237 14.455 22.511 1.00 29.07 584 LYS A N 1
ATOM 573 C CA . LYS A 1 71 ? 7.667 14.769 21.145 1.00 20.27 584 LYS A CA 1
ATOM 574 C C . LYS A 1 71 ? 8.954 15.587 21.219 1.00 26.10 584 LYS A C 1
ATOM 575 O O . LYS A 1 71 ? 8.924 16.805 21.396 1.00 23.41 584 LYS A O 1
ATOM 581 N N . GLN A 1 72 ? 10.094 14.912 21.054 1.00 24.50 585 GLN A N 1
ATOM 582 C CA . GLN A 1 72 ? 11.376 15.518 21.400 1.00 22.37 585 GLN A CA 1
ATOM 583 C C . GLN A 1 72 ? 11.785 16.615 20.425 1.00 21.33 585 GLN A C 1
ATOM 584 O O . GLN A 1 72 ? 12.295 17.659 20.849 1.00 21.51 585 GLN A O 1
ATOM 590 N N . GLU A 1 73 ? 11.587 16.403 19.120 1.00 20.16 586 GLU A N 1
ATOM 591 C CA . GLU A 1 73 ? 11.993 17.414 18.146 1.00 19.59 586 GLU A CA 1
ATOM 592 C C . GLU A 1 73 ? 11.112 18.652 18.247 1.00 18.84 586 GLU A C 1
ATOM 593 O O . GLU A 1 73 ? 11.601 19.789 18.152 1.00 19.59 586 GLU A O 1
ATOM 599 N N . LEU A 1 74 ? 9.808 18.445 18.402 1.00 18.44 587 LEU A N 1
ATOM 600 C CA . LEU A 1 74 ? 8.904 19.541 18.731 1.00 15.98 587 LEU A CA 1
ATOM 601 C C . LEU A 1 74 ? 9.439 20.376 19.896 1.00 20.15 587 LEU A C 1
ATOM 602 O O . LEU A 1 74 ? 9.543 21.605 19.796 1.00 17.82 587 LEU A O 1
ATOM 607 N N . HIS A 1 75 ? 9.789 19.724 21.014 1.00 15.86 588 HIS A N 1
ATOM 608 C CA . HIS A 1 75 ? 10.294 20.471 22.169 1.00 14.83 588 HIS A CA 1
ATOM 609 C C . HIS A 1 75 ? 11.565 21.233 21.834 1.00 16.65 588 HIS A C 1
ATOM 610 O O . HIS A 1 75 ? 11.725 22.387 22.250 1.00 17.27 588 HIS A O 1
ATOM 617 N N . ARG A 1 76 ? 12.483 20.605 21.091 1.00 16.30 589 ARG A N 1
ATOM 618 C CA . ARG A 1 76 ? 13.694 21.298 20.662 1.00 15.75 589 ARG A CA 1
ATOM 619 C C . ARG A 1 76 ? 13.352 22.561 19.887 1.00 13.73 589 ARG A C 1
ATOM 620 O O . ARG A 1 76 ? 13.879 23.639 20.176 1.00 16.43 589 ARG A O 1
ATOM 628 N N . ASN A 1 77 ? 12.444 22.452 18.921 1.00 14.57 590 ASN A N 1
ATOM 629 C CA . ASN A 1 77 ? 12.183 23.602 18.064 1.00 13.23 590 ASN A CA 1
ATOM 630 C C . ASN A 1 77 ? 11.511 24.718 18.845 1.00 14.61 590 ASN A C 1
ATOM 631 O O . ASN A 1 77 ? 11.830 25.897 18.662 1.00 15.37 590 ASN A O 1
ATOM 636 N N . MET A 1 78 ? 10.570 24.366 19.722 1.00 12.74 591 MET A N 1
ATOM 637 C CA . MET A 1 78 ? 9.895 25.384 20.514 1.00 13.52 591 MET A CA 1
ATOM 638 C C . MET A 1 78 ? 10.869 26.108 21.423 1.00 14.59 591 MET A C 1
ATOM 639 O O . MET A 1 78 ? 10.790 27.334 21.579 1.00 14.29 591 MET A O 1
ATOM 644 N N . LEU A 1 79 ? 11.787 25.368 22.043 1.00 15.53 592 LEU A N 1
ATOM 645 C CA . LEU A 1 79 ? 12.734 25.999 22.946 1.00 15.24 592 LEU A CA 1
ATOM 646 C C . LEU A 1 79 ? 13.816 26.774 22.200 1.00 15.43 592 LEU A C 1
ATOM 647 O O . LEU A 1 79 ? 14.328 27.763 22.736 1.00 16.86 592 LEU A O 1
ATOM 652 N N . GLY A 1 80 ? 14.164 26.362 20.979 1.00 16.04 593 GLY A N 1
ATOM 653 C CA . GLY A 1 80 ? 15.029 27.195 20.161 1.00 12.26 593 GLY A CA 1
ATOM 654 C C . GLY A 1 80 ? 14.387 28.530 19.837 1.00 12.17 593 GLY A C 1
ATOM 655 O O . GLY A 1 80 ? 15.026 29.581 19.932 1.00 13.46 593 GLY A O 1
ATOM 656 N N . LEU A 1 81 ? 13.103 28.511 19.486 1.00 12.20 594 LEU A N 1
ATOM 657 C CA . LEU A 1 81 ? 12.388 29.763 19.274 1.00 12.08 594 LEU A CA 1
ATOM 658 C C . LEU A 1 81 ? 12.430 30.640 20.528 1.00 13.19 594 LEU A C 1
ATOM 659 O O . LEU A 1 81 ? 12.733 31.836 20.456 1.00 12.66 594 LEU A O 1
ATOM 664 N N . LEU A 1 82 ? 12.130 30.064 21.692 1.00 14.68 595 LEU A N 1
ATOM 665 C CA . LEU A 1 82 ? 12.134 30.878 22.898 1.00 13.01 595 LEU A CA 1
ATOM 666 C C . LEU A 1 82 ? 13.523 31.379 23.236 1.00 13.08 595 LEU A C 1
ATOM 667 O O . LEU A 1 82 ? 13.660 32.446 23.840 1.00 14.95 595 LEU A O 1
ATOM 672 N N . GLY A 1 83 ? 14.556 30.627 22.854 1.00 13.55 596 GLY A N 1
ATOM 673 C CA . GLY A 1 83 ? 15.917 31.099 23.048 1.00 14.93 596 GLY A CA 1
ATOM 674 C C . GLY A 1 83 ? 16.183 32.374 22.276 1.00 17.12 596 GLY A C 1
ATOM 675 O O . GLY A 1 83 ? 16.886 33.270 22.755 1.00 15.70 596 GLY A O 1
ATOM 676 N N . ASN A 1 84 ? 15.598 32.487 21.082 1.00 14.05 597 ASN A N 1
ATOM 677 C CA . ASN A 1 84 ? 15.738 33.708 20.307 1.00 12.42 597 ASN A CA 1
ATOM 678 C C . ASN A 1 84 ? 14.948 34.857 20.918 1.00 13.51 597 ASN A C 1
ATOM 679 O O . ASN A 1 84 ? 15.455 35.984 20.993 1.00 13.89 597 ASN A O 1
ATOM 684 N N . VAL A 1 85 ? 13.716 34.589 21.378 1.00 12.69 598 VAL A N 1
ATOM 685 C CA . VAL A 1 85 ? 12.934 35.604 22.083 1.00 12.91 598 VAL A CA 1
ATOM 686 C C . VAL A 1 85 ? 13.704 36.147 23.283 1.00 15.66 598 VAL A C 1
ATOM 687 O O . VAL A 1 85 ? 13.741 37.363 23.512 1.00 15.83 598 VAL A O 1
ATOM 691 N N . ALA A 1 86 ? 14.344 35.259 24.053 1.00 13.39 599 ALA A N 1
ATOM 692 C CA . ALA A 1 86 ? 14.995 35.651 25.295 1.00 14.65 599 ALA A CA 1
ATOM 693 C C . ALA A 1 86 ? 16.226 36.512 25.071 1.00 14.25 599 ALA A C 1
ATOM 694 O O . ALA A 1 86 ? 16.673 37.178 26.012 1.00 16.06 599 ALA A O 1
ATOM 696 N N . GLU A 1 87 ? 16.781 36.518 23.858 1.00 13.69 600 GLU A N 1
ATOM 697 C CA . GLU A 1 87 ? 17.908 37.391 23.559 1.00 14.83 600 GLU A CA 1
ATOM 698 C C . GLU A 1 87 ? 17.511 38.852 23.426 1.00 18.68 600 GLU A C 1
ATOM 699 O O . GLU A 1 87 ? 18.405 39.708 23.367 1.00 19.86 600 GLU A O 1
ATOM 705 N N . VAL A 1 88 ? 16.216 39.157 23.376 1.00 14.60 601 VAL A N 1
ATOM 706 C CA . VAL A 1 88 ? 15.730 40.512 23.137 1.00 13.67 601 VAL A CA 1
ATOM 707 C C . VAL A 1 88 ? 15.400 41.118 24.496 1.00 16.21 601 VAL A C 1
ATOM 708 O O . VAL A 1 88 ? 14.381 40.784 25.116 1.00 16.67 601 VAL A O 1
ATOM 712 N N . LYS A 1 89 ? 16.274 42.007 24.985 1.00 18.63 602 LYS A N 1
ATOM 713 C CA . LYS A 1 89 ? 16.096 42.551 26.330 1.00 21.15 602 LYS A CA 1
ATOM 714 C C . LYS A 1 89 ? 14.721 43.192 26.519 1.00 19.06 602 LYS A C 1
ATOM 715 O O . LYS A 1 89 ? 14.101 43.034 27.575 1.00 19.77 602 LYS A O 1
ATOM 721 N N . GLU A 1 90 ? 14.218 43.897 25.501 1.00 17.91 603 GLU A N 1
ATOM 722 C CA . GLU A 1 90 ? 12.944 44.591 25.628 1.00 21.84 603 GLU A CA 1
ATOM 723 C C . GLU A 1 90 ? 11.755 43.639 25.744 1.00 18.44 603 GLU A C 1
ATOM 724 O O . GLU A 1 90 ? 10.684 44.062 26.188 1.00 20.19 603 GLU A O 1
ATOM 730 N N . LEU A 1 91 ? 11.914 42.372 25.346 1.00 17.52 604 LEU A N 1
ATOM 731 C CA . LEU A 1 91 ? 10.832 41.392 25.420 1.00 17.06 604 LEU A CA 1
ATOM 732 C C . LEU A 1 91 ? 10.910 40.494 26.643 1.00 17.68 604 LEU A C 1
ATOM 733 O O . LEU A 1 91 ? 9.902 39.880 27.004 1.00 16.81 604 LEU A O 1
ATOM 738 N N . ARG A 1 92 ? 12.065 40.412 27.294 1.00 17.02 605 ARG A N 1
ATOM 739 C CA . ARG A 1 92 ? 12.235 39.536 28.453 1.00 19.63 605 ARG A CA 1
ATOM 740 C C . ARG A 1 92 ? 11.237 39.758 29.583 1.00 20.37 605 ARG A C 1
ATOM 741 O O . ARG A 1 92 ? 10.882 38.791 30.272 1.00 18.04 605 ARG A O 1
ATOM 749 N N . PRO A 1 93 ? 10.789 40.987 29.854 1.00 19.22 606 PRO A N 1
ATOM 750 C CA . PRO A 1 93 ? 9.809 41.141 30.938 1.00 17.90 606 PRO A CA 1
ATOM 751 C C . PRO A 1 93 ? 8.577 40.284 30.730 1.00 19.67 606 PRO A C 1
ATOM 752 O O . PRO A 1 93 ? 7.965 39.834 31.707 1.00 20.44 606 PRO A O 1
ATOM 756 N N . GLN A 1 94 ? 8.211 40.024 29.477 1.00 19.29 607 GLN A N 1
ATOM 757 C CA . GLN A 1 94 ? 7.056 39.187 29.190 1.00 18.31 607 GLN A CA 1
ATOM 758 C C . GLN A 1 94 ? 7.275 37.740 29.579 1.00 20.95 607 GLN A C 1
ATOM 759 O O . GLN A 1 94 ? 6.294 37.007 29.742 1.00 21.60 607 GLN A O 1
ATOM 765 N N . LEU A 1 95 ? 8.529 37.316 29.732 1.00 17.46 608 LEU A N 1
ATOM 766 C CA . LEU A 1 95 ? 8.826 35.965 30.194 1.00 17.27 608 LEU A CA 1
ATOM 767 C C . LEU A 1 95 ? 8.804 35.840 31.715 1.00 17.75 608 LEU A C 1
ATOM 768 O O . LEU A 1 95 ? 8.845 34.712 32.224 1.00 22.02 608 LEU A O 1
ATOM 773 N N . MET A 1 96 ? 8.722 36.953 32.442 1.00 20.35 609 MET A N 1
ATOM 774 C CA . MET A 1 96 ? 8.861 36.950 33.903 1.00 22.09 609 MET A CA 1
ATOM 775 C C . MET A 1 96 ? 7.500 36.730 34.571 1.00 25.28 609 MET A C 1
ATOM 776 O O . MET A 1 96 ? 6.912 37.617 35.198 1.00 25.22 609 MET A O 1
ATOM 781 N N . THR A 1 97 ? 6.992 35.508 34.418 1.00 22.46 610 THR A N 1
ATOM 782 C CA . THR A 1 97 ? 5.799 35.069 35.131 1.00 21.68 610 THR A CA 1
ATOM 783 C C . THR A 1 97 ? 6.085 33.729 35.788 1.00 21.72 610 THR A C 1
ATOM 784 O O . THR A 1 97 ? 6.931 32.961 35.325 1.00 23.58 610 THR A O 1
ATOM 788 N N . SER A 1 98 ? 5.368 33.444 36.875 1.00 24.12 611 SER A N 1
ATOM 789 C CA . SER A 1 98 ? 5.571 32.160 37.537 1.00 22.62 611 SER A CA 1
ATOM 790 C C . SER A 1 98 ? 5.261 31.010 36.589 1.00 23.10 611 SER A C 1
ATOM 791 O O . SER A 1 98 ? 5.977 30.004 36.566 1.00 23.52 611 SER A O 1
ATOM 794 N N . GLN A 1 99 ? 4.224 31.167 35.763 1.00 21.18 612 GLN A N 1
ATOM 795 C CA . GLN A 1 99 ? 3.848 30.140 34.799 1.00 19.82 612 GLN A CA 1
ATOM 796 C C . GLN A 1 99 ? 4.996 29.826 33.841 1.00 18.50 612 GLN A C 1
ATOM 797 O O . GLN A 1 99 ? 5.312 28.659 33.592 1.00 24.25 612 GLN A O 1
ATOM 803 N N . PHE A 1 100 ? 5.634 30.862 33.300 1.00 21.47 613 PHE A N 1
ATOM 804 C CA . PHE A 1 100 ? 6.672 30.639 32.302 1.00 20.70 613 PHE A CA 1
ATOM 805 C C . PHE A 1 100 ? 7.987 30.228 32.940 1.00 17.47 613 PHE A C 1
ATOM 806 O O . PHE A 1 100 ? 8.643 29.304 32.452 1.00 18.16 613 PHE A O 1
ATOM 814 N N . ILE A 1 101 ? 8.381 30.895 34.034 1.00 20.24 614 ILE A N 1
ATOM 815 C CA . ILE A 1 101 ? 9.622 30.533 34.713 1.00 19.21 614 ILE A CA 1
ATOM 816 C C . ILE A 1 101 ? 9.572 29.084 35.189 1.00 24.38 614 ILE A C 1
ATOM 817 O O . ILE A 1 101 ? 10.569 28.356 35.108 1.00 22.19 614 ILE A O 1
ATOM 822 N N . SER A 1 102 ? 8.417 28.641 35.700 1.00 20.25 615 SER A N 1
ATOM 823 C CA . SER A 1 102 ? 8.293 27.253 36.145 1.00 21.87 615 SER A CA 1
ATOM 824 C C . SER A 1 102 ? 8.523 26.271 35.002 1.00 20.24 615 SER A C 1
ATOM 825 O O . SER A 1 102 ? 9.143 25.218 35.188 1.00 24.75 615 SER A O 1
ATOM 828 N N . VAL A 1 103 ? 8.026 26.593 33.810 1.00 20.03 616 VAL A N 1
ATOM 829 C CA . VAL A 1 103 ? 8.225 25.708 32.666 1.00 21.14 616 VAL A CA 1
ATOM 830 C C . VAL A 1 103 ? 9.702 25.641 32.287 1.00 21.75 616 VAL A C 1
ATOM 831 O O . VAL A 1 103 ? 10.269 24.553 32.125 1.00 20.37 616 VAL A O 1
ATOM 835 N N . PHE A 1 104 ? 10.350 26.804 32.154 1.00 19.69 617 PHE A N 1
ATOM 836 C CA . PHE A 1 104 ? 11.771 26.825 31.808 1.00 19.31 617 PHE A CA 1
ATOM 837 C C . PHE A 1 104 ? 12.606 26.100 32.854 1.00 21.27 617 PHE A C 1
ATOM 838 O O . PHE A 1 104 ? 13.499 25.316 32.507 1.00 20.40 617 PHE A O 1
ATOM 846 N N . SER A 1 105 ? 12.327 26.342 34.141 1.00 19.26 618 SER A N 1
ATOM 847 C CA . SER A 1 105 ? 13.086 25.663 35.183 1.00 18.96 618 SER A CA 1
ATOM 848 C C . SER A 1 105 ? 12.857 24.154 35.145 1.00 19.10 618 SER A C 1
ATOM 849 O O . SER A 1 105 ? 13.802 23.377 35.304 1.00 23.11 618 SER A O 1
ATOM 852 N N . ASN A 1 106 ? 11.618 23.720 34.890 1.00 22.01 619 ASN A N 1
ATOM 853 C CA . ASN A 1 106 ? 11.347 22.287 34.789 1.00 23.64 619 ASN A CA 1
ATOM 854 C C . ASN A 1 106 ? 12.069 21.657 33.599 1.00 25.28 619 ASN A C 1
ATOM 855 O O . ASN A 1 106 ? 12.568 20.525 33.691 1.00 24.74 619 ASN A O 1
ATOM 860 N N . LEU A 1 107 ? 12.152 22.377 32.478 1.00 20.60 620 LEU A N 1
ATOM 861 C CA . LEU A 1 107 ? 12.803 21.830 31.290 1.00 19.25 620 LEU A CA 1
ATOM 862 C C . LEU A 1 107 ? 14.318 21.691 31.450 1.00 16.54 620 LEU A C 1
ATOM 863 O O . LEU A 1 107 ? 14.960 21.053 30.604 1.00 18.33 620 LEU A O 1
ATOM 868 N N . LEU A 1 108 ? 14.906 22.284 32.489 1.00 19.87 621 LEU A N 1
ATOM 869 C CA . LEU A 1 108 ? 16.335 22.097 32.734 1.00 22.10 621 LEU A CA 1
ATOM 870 C C . LEU A 1 108 ? 16.687 20.624 32.906 1.00 22.21 621 LEU A C 1
ATOM 871 O O . LEU A 1 108 ? 17.826 20.224 32.636 1.00 22.14 621 LEU A O 1
ATOM 876 N N . GLU A 1 109 ? 15.729 19.808 33.351 1.00 23.96 622 GLU A N 1
ATOM 877 C CA . GLU A 1 109 ? 15.942 18.379 33.538 1.00 25.11 622 GLU A CA 1
ATOM 878 C C . GLU A 1 109 ? 15.470 17.539 32.353 1.00 28.34 622 GLU A C 1
ATOM 879 O O . GLU A 1 109 ? 15.489 16.306 32.437 1.00 32.88 622 GLU A O 1
ATOM 885 N N . SER A 1 110 ? 15.063 18.163 31.251 1.00 25.93 623 SER A N 1
ATOM 886 C CA . SER A 1 110 ? 14.600 17.397 30.104 1.00 21.53 623 SER A CA 1
ATOM 887 C C . SER A 1 110 ? 15.744 16.634 29.453 1.00 28.79 623 SER A C 1
ATOM 888 O O . SER A 1 110 ? 16.848 17.156 29.274 1.00 25.88 623 SER A O 1
ATOM 891 N N . LYS A 1 111 ? 15.467 15.386 29.083 1.00 29.78 624 LYS A N 1
ATOM 892 C CA . LYS A 1 111 ? 16.389 14.591 28.285 1.00 29.61 624 LYS A CA 1
ATOM 893 C C . LYS A 1 111 ? 15.966 14.509 26.820 1.00 29.54 624 LYS A C 1
ATOM 894 O O . LYS A 1 111 ? 16.433 13.623 26.094 1.00 31.21 624 LYS A O 1
ATOM 900 N N . ALA A 1 112 ? 15.106 15.422 26.369 1.00 28.45 625 ALA A N 1
ATOM 901 C CA . ALA A 1 112 ? 14.644 15.400 24.986 1.00 27.30 625 ALA A CA 1
ATOM 902 C C . ALA A 1 112 ? 15.728 15.900 24.038 1.00 27.21 625 ALA A C 1
ATOM 903 O O . ALA A 1 112 ? 16.460 16.850 24.344 1.00 23.38 625 ALA A O 1
ATOM 905 N N . ASP A 1 113 ? 15.816 15.245 22.877 1.00 24.06 626 ASP A N 1
ATOM 906 C CA . ASP A 1 113 ? 16.800 15.556 21.837 1.00 27.44 626 ASP A CA 1
ATOM 907 C C . ASP A 1 113 ? 18.196 15.746 22.421 1.00 26.82 626 ASP A C 1
ATOM 908 O O . ASP A 1 113 ? 18.851 16.768 22.211 1.00 28.71 626 ASP A O 1
ATOM 913 N N . GLY A 1 114 ? 18.645 14.748 23.177 1.00 25.36 627 GLY A N 1
ATOM 914 C CA . GLY A 1 114 ? 19.970 14.785 23.763 1.00 24.46 627 GLY A CA 1
ATOM 915 C C . GLY A 1 114 ? 20.084 15.784 24.897 1.00 23.77 627 GLY A C 1
ATOM 916 O O . GLY A 1 114 ? 19.649 15.520 26.023 1.00 30.44 627 GLY A O 1
ATOM 917 N N . ILE A 1 115 ? 20.675 16.943 24.618 1.00 23.41 628 ILE A N 1
ATOM 918 C CA . ILE A 1 115 ? 20.736 18.028 25.590 1.00 20.90 628 ILE A CA 1
ATOM 919 C C . ILE A 1 115 ? 20.045 19.286 25.102 1.00 19.57 628 ILE A C 1
ATOM 920 O O . ILE A 1 115 ? 20.094 20.304 25.791 1.00 18.81 628 ILE A O 1
ATOM 925 N N . GLU A 1 116 ? 19.413 19.254 23.927 1.00 18.44 629 GLU A N 1
ATOM 926 C CA . GLU A 1 116 ? 19.029 20.514 23.294 1.00 18.95 629 GLU A CA 1
ATOM 927 C C . GLU A 1 116 ? 17.950 21.248 24.078 1.00 18.96 629 GLU A C 1
ATOM 928 O O . GLU A 1 116 ? 17.997 22.479 24.195 1.00 18.45 629 GLU A O 1
ATOM 934 N N . VAL A 1 117 ? 16.979 20.515 24.627 1.00 16.66 630 VAL A N 1
ATOM 935 C CA . VAL A 1 117 ? 15.893 21.178 25.342 1.00 16.57 630 VAL A CA 1
ATOM 936 C C . VAL A 1 117 ? 16.403 21.791 26.632 1.00 18.82 630 VAL A C 1
ATOM 937 O O . VAL A 1 117 ? 16.116 22.952 26.937 1.00 19.22 630 VAL A O 1
ATOM 941 N N . SER A 1 118 ? 17.198 21.034 27.388 1.00 17.67 631 SER A N 1
ATOM 942 C CA . SER A 1 118 ? 17.799 21.563 28.607 1.00 15.63 631 SER A CA 1
ATOM 943 C C . SER A 1 118 ? 18.703 22.751 28.301 1.00 16.82 631 SER A C 1
ATOM 944 O O . SER A 1 118 ? 18.652 23.780 28.987 1.00 17.86 631 SER A O 1
ATOM 947 N N . TYR A 1 119 ? 19.534 22.628 27.266 1.00 16.96 632 TYR A N 1
ATOM 948 C CA . TYR A 1 119 ? 20.441 23.705 26.889 1.00 16.41 632 TYR A CA 1
ATOM 949 C C . TYR A 1 119 ? 19.678 24.972 26.523 1.00 15.14 632 TYR A C 1
ATOM 950 O O . TYR A 1 119 ? 20.016 26.067 26.985 1.00 17.35 632 TYR A O 1
ATOM 959 N N . ASN A 1 120 ? 18.657 24.848 25.666 1.00 14.17 633 ASN A N 1
ATOM 960 C CA . ASN A 1 120 ? 17.931 26.046 25.249 1.00 16.88 633 ASN A CA 1
ATOM 961 C C . ASN A 1 120 ? 17.152 26.654 26.409 1.00 16.22 633 ASN A C 1
ATOM 962 O O . ASN A 1 120 ? 17.039 27.882 26.510 1.00 16.92 633 ASN A O 1
ATOM 967 N N . ALA A 1 121 ? 16.605 25.817 27.300 1.00 15.58 634 ALA A N 1
ATOM 968 C CA . ALA A 1 121 ? 15.933 26.357 28.473 1.00 16.85 634 ALA A CA 1
ATOM 969 C C . ALA A 1 121 ? 16.924 27.082 29.378 1.00 15.12 634 ALA A C 1
ATOM 970 O O . ALA A 1 121 ? 16.601 28.130 29.952 1.00 17.42 634 ALA A O 1
ATOM 972 N N . CYS A 1 122 ? 18.148 26.551 29.497 1.00 16.31 635 CYS A N 1
ATOM 973 C CA . CYS A 1 122 ? 19.161 27.218 30.305 1.00 17.10 635 CYS A CA 1
ATOM 974 C C . CYS A 1 122 ? 19.603 28.521 29.661 1.00 15.42 635 CYS A C 1
ATOM 975 O O . CYS A 1 122 ? 19.915 29.489 30.369 1.00 17.73 635 CYS A O 1
ATOM 978 N N . GLY A 1 123 ? 19.640 28.565 28.327 1.00 15.03 636 GLY A N 1
ATOM 979 C CA . GLY A 1 123 ? 19.935 29.819 27.656 1.00 16.57 636 GLY A CA 1
ATOM 980 C C . GLY A 1 123 ? 18.884 30.876 27.935 1.00 14.65 636 GLY A C 1
ATOM 981 O O . GLY A 1 123 ? 19.202 32.021 28.248 1.00 16.31 636 GLY A O 1
ATOM 982 N N . VAL A 1 124 ? 17.610 30.496 27.817 1.00 14.54 637 VAL A N 1
ATOM 983 C CA . VAL A 1 124 ? 16.519 31.417 28.132 1.00 14.67 637 VAL A CA 1
ATOM 984 C C . VAL A 1 124 ? 16.712 31.993 29.525 1.00 15.06 637 VAL A C 1
ATOM 985 O O . VAL A 1 124 ? 16.698 33.216 29.728 1.00 15.13 637 VAL A O 1
ATOM 989 N N . LEU A 1 125 ? 16.922 31.111 30.507 1.00 16.84 638 LEU A N 1
ATOM 990 C CA . LEU A 1 125 ? 17.084 31.564 31.876 1.00 15.92 638 LEU A CA 1
ATOM 991 C C . LEU A 1 125 ? 18.388 32.331 32.073 1.00 16.05 638 LEU A C 1
ATOM 992 O O . LEU A 1 125 ? 18.459 33.208 32.939 1.00 18.15 638 LEU A O 1
ATOM 997 N N . SER A 1 126 ? 19.424 32.040 31.274 1.00 16.29 639 SER A N 1
ATOM 998 C CA . SER A 1 126 ? 20.668 32.789 31.433 1.00 16.27 639 SER A CA 1
ATOM 999 C C . SER A 1 126 ? 20.483 34.249 31.047 1.00 15.84 639 SER A C 1
ATOM 1000 O O . SER A 1 126 ? 21.025 35.142 31.713 1.00 16.13 639 SER A O 1
ATOM 1003 N N . HIS A 1 127 ? 19.749 34.512 29.959 1.00 15.40 640 HIS A N 1
ATOM 1004 C CA . HIS A 1 127 ? 19.470 35.898 29.595 1.00 15.28 640 HIS A CA 1
ATOM 1005 C C . HIS A 1 127 ? 18.535 36.549 30.608 1.00 16.75 640 HIS A C 1
ATOM 1006 O O . HIS A 1 127 ? 18.701 37.726 30.954 1.00 17.13 640 HIS A O 1
ATOM 1013 N N . ILE A 1 128 ? 17.575 35.785 31.131 1.00 15.71 641 ILE A N 1
ATOM 1014 C CA . ILE A 1 128 ? 16.682 36.330 32.154 1.00 18.13 641 ILE A CA 1
ATOM 1015 C C . ILE A 1 128 ? 17.467 36.695 33.403 1.00 17.83 641 ILE A C 1
ATOM 1016 O O . ILE A 1 128 ? 17.281 37.777 33.977 1.00 19.02 641 ILE A O 1
ATOM 1021 N N . MET A 1 129 ? 18.378 35.815 33.834 1.00 17.18 642 MET A N 1
ATOM 1022 C CA . MET A 1 129 ? 19.133 36.086 35.052 1.00 18.59 642 MET A CA 1
ATOM 1023 C C . MET A 1 129 ? 20.133 37.230 34.886 1.00 18.86 642 MET A C 1
ATOM 1024 O O . MET A 1 129 ? 20.462 37.899 35.875 1.00 22.38 642 MET A O 1
ATOM 1029 N N . PHE A 1 130 ? 20.582 37.490 33.656 1.00 17.38 643 PHE A N 1
ATOM 1030 C CA . PHE A 1 130 ? 21.511 38.580 33.384 1.00 18.69 643 PHE A CA 1
ATOM 1031 C C . PHE A 1 130 ? 20.923 39.940 33.747 1.00 21.50 643 PHE A C 1
ATOM 1032 O O . PHE A 1 130 ? 21.669 40.865 34.092 1.00 25.41 643 PHE A O 1
ATOM 1040 N N . ASP A 1 131 ? 19.595 40.082 33.694 1.00 18.01 644 ASP A N 1
ATOM 1041 C CA . ASP A 1 131 ? 18.967 41.353 34.042 1.00 21.26 644 ASP A CA 1
ATOM 1042 C C . ASP A 1 131 ? 19.010 41.672 35.538 1.00 24.14 644 ASP A C 1
ATOM 1043 O O . ASP A 1 131 ? 18.663 42.798 35.914 1.00 24.87 644 ASP A O 1
ATOM 1048 N N . GLY A 1 132 ? 19.406 40.726 36.398 1.00 21.99 645 GLY A N 1
ATOM 1049 C CA . GLY A 1 132 ? 19.578 41.005 37.810 1.00 22.90 645 GLY A CA 1
ATOM 1050 C C . GLY A 1 132 ? 18.378 40.644 38.664 1.00 24.04 645 GLY A C 1
ATOM 1051 O O . GLY A 1 132 ? 17.278 40.371 38.167 1.00 21.80 645 GLY A O 1
ATOM 1052 N N . PRO A 1 133 ? 18.577 40.646 39.986 1.00 24.86 646 PRO A N 1
ATOM 1053 C CA . PRO A 1 133 ? 17.499 40.218 40.890 1.00 24.35 646 PRO A CA 1
ATOM 1054 C C . PRO A 1 133 ? 16.305 41.157 40.912 1.00 24.69 646 PRO A C 1
ATOM 1055 O O . PRO A 1 133 ? 15.188 40.703 41.197 1.00 27.66 646 PRO A O 1
ATOM 1059 N N . GLU A 1 134 ? 16.499 42.444 40.608 1.00 28.11 647 GLU A N 1
ATOM 1060 C CA . GLU A 1 134 ? 15.369 43.366 40.571 1.00 36.41 647 GLU A CA 1
ATOM 1061 C C . GLU A 1 134 ? 14.406 43.028 39.440 1.00 28.05 647 GLU A C 1
ATOM 1062 O O . GLU A 1 134 ? 13.213 43.341 39.523 1.00 32.63 647 GLU A O 1
ATOM 1068 N N . ALA A 1 135 ? 14.892 42.385 38.377 1.00 25.18 648 ALA A N 1
ATOM 1069 C CA . ALA A 1 135 ? 14.009 41.997 37.285 1.00 26.67 648 ALA A CA 1
ATOM 1070 C C . ALA A 1 135 ? 13.149 40.793 37.635 1.00 27.01 648 ALA A C 1
ATOM 1071 O O . ALA A 1 135 ? 12.154 40.539 36.952 1.00 31.30 648 ALA A O 1
ATOM 1073 N N . TRP A 1 136 ? 13.509 40.053 38.682 1.00 25.12 649 TRP A N 1
ATOM 1074 C CA . TRP A 1 136 ? 12.847 38.803 39.043 1.00 29.26 649 TRP A CA 1
ATOM 1075 C C . TRP A 1 136 ? 11.788 39.127 40.093 1.00 33.67 649 TRP A C 1
ATOM 1076 O O . TRP A 1 136 ? 11.989 38.965 41.297 1.00 38.71 649 TRP A O 1
ATOM 1087 N N . GLY A 1 137 ? 10.643 39.605 39.619 1.00 38.40 650 GLY A N 1
ATOM 1088 C CA . GLY A 1 137 ? 9.550 39.949 40.509 1.00 48.55 650 GLY A CA 1
ATOM 1089 C C . GLY A 1 137 ? 8.596 38.789 40.698 1.00 54.62 650 GLY A C 1
ATOM 1090 O O . GLY A 1 137 ? 7.427 38.975 41.050 1.00 61.52 650 GLY A O 1
ATOM 1091 N N . VAL A 1 138 ? 9.097 37.582 40.461 1.00 46.49 651 VAL A N 1
ATOM 1092 C CA . VAL A 1 138 ? 8.311 36.357 40.529 1.00 38.45 651 VAL A CA 1
ATOM 1093 C C . VAL A 1 138 ? 8.572 35.709 41.884 1.00 42.48 651 VAL A C 1
ATOM 1094 O O . VAL A 1 138 ? 9.727 35.606 42.318 1.00 46.47 651 VAL A O 1
ATOM 1098 N N . CYS A 1 139 ? 7.501 35.291 42.566 1.00 38.80 652 CYS A N 1
ATOM 1099 C CA . CYS A 1 139 ? 7.638 34.741 43.912 1.00 46.35 652 CYS A CA 1
ATOM 1100 C C . CYS A 1 139 ? 7.876 33.231 43.934 1.00 46.35 652 CYS A C 1
ATOM 1101 O O . CYS A 1 139 ? 8.679 32.749 44.742 1.00 46.53 652 CYS A O 1
ATOM 1104 N N . GLU A 1 140 ? 7.190 32.470 43.086 1.00 44.99 653 GLU A N 1
ATOM 1105 C CA . GLU A 1 140 ? 7.367 31.024 43.019 1.00 52.93 653 GLU A CA 1
ATOM 1106 C C . GLU A 1 140 ? 8.417 30.687 41.970 1.00 59.75 653 GLU A C 1
ATOM 1107 O O . GLU A 1 140 ? 8.760 31.523 41.139 1.00 60.73 653 GLU A O 1
ATOM 1113 N N . PRO A 1 141 ? 8.902 29.430 41.916 1.00 61.02 654 PRO A N 1
ATOM 1114 C CA . PRO A 1 141 ? 10.328 29.225 41.646 1.00 53.02 654 PRO A CA 1
ATOM 1115 C C . PRO A 1 141 ? 11.210 30.387 42.073 1.00 43.76 654 PRO A C 1
ATOM 1116 O O . PRO A 1 141 ? 11.387 31.365 41.340 1.00 50.68 654 PRO A O 1
ATOM 1120 N N . GLN A 1 142 ? 11.757 30.288 43.280 1.00 32.81 655 GLN A N 1
ATOM 1121 C CA . GLN A 1 142 ? 12.683 31.299 43.763 1.00 32.49 655 GLN A CA 1
ATOM 1122 C C . GLN A 1 142 ? 13.909 31.348 42.863 1.00 29.31 655 GLN A C 1
ATOM 1123 O O . GLN A 1 142 ? 14.360 30.324 42.351 1.00 30.72 655 GLN A O 1
ATOM 1129 N N . ARG A 1 143 ? 14.457 32.553 42.697 1.00 29.73 656 ARG A N 1
ATOM 1130 C CA . ARG A 1 143 ? 15.587 32.750 41.794 1.00 27.54 656 ARG A CA 1
ATOM 1131 C C . ARG A 1 143 ? 16.761 31.850 42.154 1.00 27.52 656 ARG A C 1
ATOM 1132 O O . ARG A 1 143 ? 17.383 31.245 41.273 1.00 24.19 656 ARG A O 1
ATOM 1140 N N . GLU A 1 144 ? 17.068 31.737 43.447 1.00 28.99 657 GLU A N 1
ATOM 1141 C CA . GLU A 1 144 ? 18.185 30.906 43.885 1.00 29.95 657 GLU A CA 1
ATOM 1142 C C . GLU A 1 144 ? 17.955 29.428 43.579 1.00 29.67 657 GLU A C 1
ATOM 1143 O O . GLU A 1 144 ? 18.910 28.699 43.281 1.00 27.72 657 GLU A O 1
ATOM 1149 N N . GLU A 1 145 ? 16.710 28.959 43.659 1.00 28.26 658 GLU A N 1
ATOM 1150 C CA . GLU A 1 145 ? 16.444 27.560 43.338 1.00 29.59 658 GLU A CA 1
ATOM 1151 C C . GLU A 1 145 ? 16.635 27.299 41.852 1.00 24.08 658 GLU A C 1
ATOM 1152 O O . GLU A 1 145 ? 17.253 26.301 41.463 1.00 26.29 658 GLU A O 1
ATOM 1158 N N . VAL A 1 146 ? 16.103 28.178 41.005 1.00 22.86 659 VAL A N 1
ATOM 1159 C CA . VAL A 1 146 ? 16.330 28.030 39.575 1.00 21.12 659 VAL A CA 1
ATOM 1160 C C . VAL A 1 146 ? 17.821 28.073 39.267 1.00 21.33 659 VAL A C 1
ATOM 1161 O O . VAL A 1 146 ? 18.318 27.316 38.418 1.00 23.38 659 VAL A O 1
ATOM 1165 N N . GLU A 1 147 ? 18.552 28.980 39.921 1.00 25.81 660 GLU A N 1
ATOM 1166 C CA . GLU A 1 147 ? 19.982 29.097 39.669 1.00 29.37 660 GLU A CA 1
ATOM 1167 C C . GLU A 1 147 ? 20.697 27.783 39.960 1.00 27.75 660 GLU A C 1
ATOM 1168 O O . GLU A 1 147 ? 21.504 27.307 39.154 1.00 26.70 660 GLU A O 1
ATOM 1174 N N . GLU A 1 148 ? 20.400 27.174 41.108 1.00 30.22 661 GLU A N 1
ATOM 1175 C CA . GLU A 1 148 ? 21.030 25.902 41.434 1.00 28.75 661 GLU A CA 1
ATOM 1176 C C . GLU A 1 148 ? 20.661 24.806 40.434 1.00 27.47 661 GLU A C 1
ATOM 1177 O O . GLU A 1 148 ? 21.501 23.954 40.123 1.00 27.38 661 GLU A O 1
ATOM 1183 N N . ARG A 1 149 ? 19.430 24.821 39.903 1.00 27.22 662 ARG A N 1
ATOM 1184 C CA . ARG A 1 149 ? 19.053 23.865 38.861 1.00 25.03 662 ARG A CA 1
ATOM 1185 C C . ARG A 1 149 ? 19.824 24.104 37.564 1.00 22.51 662 ARG A C 1
ATOM 1186 O O . ARG A 1 149 ? 20.114 23.149 36.835 1.00 23.82 662 ARG A O 1
ATOM 1194 N N . MET A 1 150 ? 20.150 25.366 37.262 1.00 22.94 663 MET A N 1
ATOM 1195 C CA . MET A 1 150 ? 20.933 25.679 36.069 1.00 19.61 663 MET A CA 1
ATOM 1196 C C . MET A 1 150 ? 22.355 25.151 36.193 1.00 19.16 663 MET A C 1
ATOM 1197 O O . MET A 1 150 ? 22.890 24.557 35.252 1.00 20.97 663 MET A O 1
ATOM 1202 N N . TRP A 1 151 ? 22.988 25.353 37.355 1.00 22.27 664 TRP A N 1
ATOM 1203 C CA . TRP A 1 151 ? 24.308 24.767 37.574 1.00 24.71 664 TRP A CA 1
ATOM 1204 C C . TRP A 1 151 ? 24.257 23.255 37.411 1.00 24.29 664 TRP A C 1
ATOM 1205 O O . TRP A 1 151 ? 25.128 22.655 36.765 1.00 27.54 664 TRP A O 1
ATOM 1216 N N . ALA A 1 152 ? 23.225 22.622 37.979 1.00 24.31 665 ALA A N 1
ATOM 1217 C CA . ALA A 1 152 ? 23.110 21.170 37.904 1.00 23.80 665 ALA A CA 1
ATOM 1218 C C . ALA A 1 152 ? 22.965 20.706 36.463 1.00 27.88 665 ALA A C 1
ATOM 1219 O O . ALA A 1 152 ? 23.585 19.719 36.047 1.00 28.83 665 ALA A O 1
ATOM 1221 N N . ALA A 1 153 ? 22.153 21.411 35.681 1.00 25.86 666 ALA A N 1
ATOM 1222 C CA . ALA A 1 153 ? 21.971 21.038 34.287 1.00 22.61 666 ALA A CA 1
ATOM 1223 C C . ALA A 1 153 ? 23.283 21.132 33.521 1.00 23.53 666 ALA A C 1
ATOM 1224 O O . ALA A 1 153 ? 23.693 20.179 32.843 1.00 23.69 666 ALA A O 1
ATOM 1226 N N . ILE A 1 154 ? 23.958 22.278 33.624 1.00 20.51 667 ILE A N 1
ATOM 1227 C CA . ILE A 1 154 ? 25.183 22.500 32.861 1.00 22.01 667 ILE A CA 1
ATOM 1228 C C . ILE A 1 154 ? 26.210 21.419 33.161 1.00 26.36 667 ILE A C 1
ATOM 1229 O O . ILE A 1 154 ? 26.829 20.861 32.247 1.00 25.99 667 ILE A O 1
ATOM 1234 N N . GLN A 1 155 ? 26.388 21.088 34.440 1.00 28.66 668 GLN A N 1
ATOM 1235 C CA . GLN A 1 155 ? 27.379 20.086 34.810 1.00 29.22 668 GLN A CA 1
ATOM 1236 C C . GLN A 1 155 ? 26.999 18.691 34.333 1.00 33.77 668 GLN A C 1
ATOM 1237 O O . GLN A 1 155 ? 27.884 17.848 34.160 1.00 33.51 668 GLN A O 1
ATOM 1243 N N . SER A 1 156 ? 25.711 18.436 34.102 1.00 31.47 669 SER A N 1
ATOM 1244 C CA . SER A 1 156 ? 25.262 17.121 33.666 1.00 29.58 669 SER A CA 1
ATOM 1245 C C . SER A 1 156 ? 25.496 16.869 32.183 1.00 29.91 669 SER A C 1
ATOM 1246 O O . SER A 1 156 ? 25.481 15.709 31.758 1.00 35.40 669 SER A O 1
ATOM 1249 N N . TRP A 1 157 ? 25.679 17.912 31.379 1.00 28.21 670 TRP A N 1
ATOM 1250 C CA . TRP A 1 157 ? 25.804 17.710 29.945 1.00 28.70 670 TRP A CA 1
ATOM 1251 C C . TRP A 1 157 ? 27.183 17.167 29.614 1.00 28.79 670 TRP A C 1
ATOM 1252 O O . TRP A 1 157 ? 28.184 17.539 30.234 1.00 28.25 670 TRP A O 1
ATOM 1263 N N . ASP A 1 158 ? 27.217 16.266 28.641 1.00 31.65 671 ASP A N 1
ATOM 1264 C CA . ASP A 1 158 ? 28.467 15.780 28.080 1.00 31.31 671 ASP A CA 1
ATOM 1265 C C . ASP A 1 158 ? 29.092 16.892 27.250 1.00 31.99 671 ASP A C 1
ATOM 1266 O O . ASP A 1 158 ? 28.459 17.422 26.332 1.00 33.15 671 ASP A O 1
ATOM 1271 N N . ILE A 1 159 ? 30.336 17.248 27.574 1.00 30.02 672 ILE A N 1
ATOM 1272 C CA . ILE A 1 159 ? 31.000 18.348 26.891 1.00 30.77 672 ILE A CA 1
ATOM 1273 C C . ILE A 1 159 ? 31.337 18.001 25.445 1.00 33.42 672 ILE A C 1
ATOM 1274 O O . ILE A 1 159 ? 31.627 18.896 24.641 1.00 33.19 672 ILE A O 1
ATOM 1279 N N . ASN A 1 160 ? 31.293 16.720 25.084 1.00 33.77 673 ASN A N 1
ATOM 1280 C CA . ASN A 1 160 ? 31.524 16.292 23.713 1.00 29.53 673 ASN A CA 1
ATOM 1281 C C . ASN A 1 160 ? 30.229 15.988 22.975 1.00 29.55 673 ASN A C 1
ATOM 1282 O O . ASN A 1 160 ? 30.258 15.310 21.941 1.00 29.41 673 ASN A O 1
ATOM 1287 N N . SER A 1 161 ? 29.098 16.483 23.481 1.00 29.62 674 SER A N 1
ATOM 1288 C CA . SER A 1 161 ? 27.821 16.255 22.822 1.00 31.25 674 SER A CA 1
ATOM 1289 C C . SER A 1 161 ? 27.855 16.801 21.402 1.00 28.68 674 SER A C 1
ATOM 1290 O O . SER A 1 161 ? 28.260 17.944 21.170 1.00 25.12 674 SER A O 1
ATOM 1293 N N . ARG A 1 162 ? 27.451 15.972 20.445 1.00 29.48 675 ARG A N 1
ATOM 1294 C CA . ARG A 1 162 ? 27.092 16.498 19.139 1.00 22.44 675 ARG A CA 1
ATOM 1295 C C . ARG A 1 162 ? 25.777 17.263 19.269 1.00 25.33 675 ARG A C 1
ATOM 1296 O O . ARG A 1 162 ? 24.971 16.995 20.166 1.00 30.82 675 ARG A O 1
ATOM 1304 N N . ARG A 1 163 ? 25.576 18.247 18.392 1.00 21.74 676 ARG A N 1
ATOM 1305 C CA . ARG A 1 163 ? 24.577 19.283 18.646 1.00 23.64 676 ARG A CA 1
ATOM 1306 C C . ARG A 1 163 ? 23.641 19.480 17.466 1.00 22.96 676 ARG A C 1
ATOM 1307 O O . ARG A 1 163 ? 24.064 19.427 16.310 1.00 26.10 676 ARG A O 1
ATOM 1315 N N . ASN A 1 16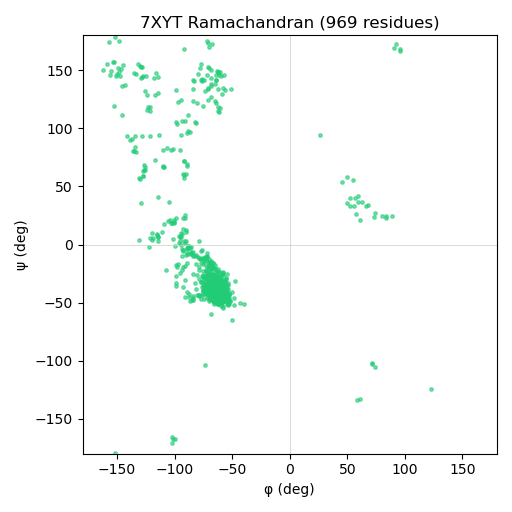4 ? 22.375 19.743 17.778 1.00 18.55 677 ASN A N 1
ATOM 1316 C CA . ASN A 1 164 ? 21.378 20.161 16.797 1.00 19.10 677 ASN A CA 1
ATOM 1317 C C . ASN A 1 164 ? 21.048 21.631 17.035 1.00 17.52 677 ASN A C 1
ATOM 1318 O O . ASN A 1 164 ? 19.927 22.005 17.404 1.00 18.68 677 ASN A O 1
ATOM 1323 N N . ILE A 1 165 ? 22.051 22.472 16.794 1.00 14.77 678 ILE A N 1
ATOM 1324 C CA . ILE A 1 165 ? 21.911 23.918 16.864 1.00 16.74 678 ILE A CA 1
ATOM 1325 C C . ILE A 1 165 ? 23.046 24.511 16.045 1.00 18.35 678 ILE A C 1
ATOM 1326 O O . ILE A 1 165 ? 24.096 23.887 15.876 1.00 20.65 678 ILE A O 1
ATOM 1331 N N . ASN A 1 166 ? 22.842 25.731 15.546 1.00 17.63 679 ASN A N 1
ATOM 1332 C CA . ASN A 1 166 ? 23.914 26.479 14.911 1.00 17.55 679 ASN A CA 1
ATOM 1333 C C . ASN A 1 166 ? 23.787 27.967 15.204 1.00 19.95 679 ASN A C 1
ATOM 1334 O O . ASN A 1 166 ? 22.701 28.475 15.515 1.00 17.00 679 ASN A O 1
ATOM 1339 N N . TYR A 1 167 ? 24.931 28.646 15.140 1.00 14.89 680 TYR A N 1
ATOM 1340 C CA . TYR A 1 167 ? 25.037 30.072 15.412 1.00 14.84 680 TYR A CA 1
ATOM 1341 C C . TYR A 1 167 ? 25.691 30.763 14.225 1.00 16.46 680 TYR A C 1
ATOM 1342 O O . TYR A 1 167 ? 26.725 30.297 13.724 1.00 20.03 680 TYR A O 1
ATOM 1351 N N . ARG A 1 168 ? 25.083 31.863 13.770 1.00 16.06 681 ARG A N 1
ATOM 1352 C CA . ARG A 1 168 ? 25.724 32.712 12.766 1.00 18.72 681 ARG A CA 1
ATOM 1353 C C . ARG A 1 168 ? 26.688 33.690 13.415 1.00 21.48 681 ARG A C 1
ATOM 1354 O O . ARG A 1 168 ? 27.640 34.154 12.772 1.00 23.18 681 ARG A O 1
ATOM 1362 N N . SER A 1 169 ? 26.443 34.013 14.681 1.00 16.81 682 SER A N 1
ATOM 1363 C CA . SER A 1 169 ? 27.296 34.903 15.443 1.00 18.25 682 SER A CA 1
ATOM 1364 C C . SER A 1 169 ? 27.200 34.472 16.894 1.00 18.87 682 SER A C 1
ATOM 1365 O O . SER A 1 169 ? 26.155 33.994 17.340 1.00 18.12 682 SER A O 1
ATOM 1368 N N . PHE A 1 170 ? 28.302 34.619 17.620 1.00 17.90 683 PHE A N 1
ATOM 1369 C CA . PHE A 1 170 ? 28.317 34.340 19.050 1.00 18.12 683 PHE A CA 1
ATOM 1370 C C . PHE A 1 170 ? 27.996 35.561 19.893 1.00 20.42 683 PHE A C 1
ATOM 1371 O O . PHE A 1 170 ? 27.996 35.452 21.125 1.00 18.74 683 PHE A O 1
ATOM 1379 N N . GLU A 1 171 ? 27.721 36.706 19.277 1.00 20.68 684 GLU A N 1
ATOM 1380 C CA . GLU A 1 171 ? 27.544 37.940 20.041 1.00 23.65 684 GLU A CA 1
ATOM 1381 C C . GLU A 1 171 ? 26.527 37.864 21.186 1.00 22.60 684 GLU A C 1
ATOM 1382 O O . GLU A 1 171 ? 26.837 38.380 22.270 1.00 24.11 684 GLU A O 1
ATOM 1388 N N . PRO A 1 172 ? 25.344 37.247 21.047 1.00 18.67 685 PRO A N 1
ATOM 1389 C CA . PRO A 1 172 ? 24.463 37.160 22.234 1.00 16.16 685 PRO A CA 1
ATOM 1390 C C . PRO A 1 172 ? 25.027 36.309 23.362 1.00 18.56 685 PRO A C 1
ATOM 1391 O O . PRO A 1 172 ? 24.670 36.527 24.526 1.00 21.24 685 PRO A O 1
ATOM 1395 N N . ILE A 1 173 ? 25.889 35.343 23.056 1.00 18.17 686 ILE A N 1
ATOM 1396 C CA . ILE A 1 173 ? 26.534 34.548 24.094 1.00 20.48 686 ILE A CA 1
ATOM 1397 C C . ILE A 1 173 ? 27.684 35.321 24.720 1.00 23.46 686 ILE A C 1
ATOM 1398 O O . ILE A 1 173 ? 27.846 35.337 25.949 1.00 19.95 686 ILE A O 1
ATOM 1403 N N . LEU A 1 174 ? 28.496 35.974 23.884 1.00 19.84 687 LEU A N 1
ATOM 1404 C CA . LEU A 1 174 ? 29.640 36.725 24.387 1.00 19.32 687 LEU A CA 1
ATOM 1405 C C . LEU A 1 174 ? 29.201 37.848 25.309 1.00 24.04 687 LEU A C 1
ATOM 1406 O O . LEU A 1 174 ? 29.952 38.236 26.206 1.00 23.08 687 LEU A O 1
ATOM 1411 N N . ARG A 1 175 ? 27.986 38.370 25.126 1.00 21.28 688 ARG A N 1
ATOM 1412 C CA . ARG A 1 175 ? 27.511 39.430 26.008 1.00 24.00 688 ARG A CA 1
ATOM 1413 C C . ARG A 1 175 ? 27.297 38.952 27.442 1.00 22.22 688 ARG A C 1
ATOM 1414 O O . ARG A 1 175 ? 27.203 39.785 28.349 1.00 21.99 688 ARG A O 1
ATOM 1422 N N . LEU A 1 176 ? 27.245 37.639 27.671 1.00 20.05 689 LEU A N 1
ATOM 1423 C CA . LEU A 1 176 ? 27.102 37.099 29.019 1.00 16.12 689 LEU A CA 1
ATOM 1424 C C . LEU A 1 176 ? 28.442 36.880 29.700 1.00 20.18 689 LEU A C 1
ATOM 1425 O O . LEU A 1 176 ? 28.472 36.470 30.865 1.00 18.89 689 LEU A O 1
ATOM 1430 N N . LEU A 1 177 ? 29.541 37.136 29.008 1.00 20.05 690 LEU A N 1
ATOM 1431 C CA . LEU A 1 177 ? 30.876 36.906 29.555 1.00 21.53 690 LEU A CA 1
ATOM 1432 C C . LEU A 1 177 ? 31.412 38.050 30.415 1.00 27.09 690 LEU A C 1
ATOM 1433 O O . LEU A 1 177 ? 31.960 37.786 31.495 1.00 23.92 690 LEU A O 1
ATOM 1438 N N . PRO A 1 178 ? 31.305 39.327 29.998 1.00 24.10 691 PRO A N 1
ATOM 1439 C CA . PRO A 1 178 ? 31.963 40.402 30.758 1.00 25.50 691 PRO A CA 1
ATOM 1440 C C . PRO A 1 178 ? 31.025 41.025 31.793 1.00 28.58 691 PRO A C 1
ATOM 1441 O O . PRO A 1 178 ? 30.718 42.222 31.754 1.00 33.95 691 PRO A O 1
ATOM 1445 N N . GLN A 1 179 ? 30.559 40.205 32.731 1.00 26.39 692 GLN A N 1
ATOM 1446 C CA . GLN A 1 179 ? 29.579 40.682 33.698 1.00 24.71 692 GLN A CA 1
ATOM 1447 C C . GLN A 1 179 ? 29.663 39.832 34.953 1.00 26.48 692 GLN A C 1
ATOM 1448 O O . GLN A 1 179 ? 29.985 38.644 34.892 1.00 24.72 692 GLN A O 1
ATOM 1454 N N . GLY A 1 180 ? 29.353 40.458 36.086 1.00 26.06 693 GLY A N 1
ATOM 1455 C CA . GLY A 1 180 ? 29.300 39.766 37.358 1.00 27.31 693 GLY A CA 1
ATOM 1456 C C . GLY A 1 180 ? 27.907 39.705 37.950 1.00 26.11 693 GLY A C 1
ATOM 1457 O O . GLY A 1 180 ? 27.724 39.195 39.061 1.00 29.19 693 GLY A O 1
ATOM 1458 N N . ILE A 1 181 ? 26.914 40.218 37.215 1.00 24.16 694 ILE A N 1
ATOM 1459 C CA . ILE A 1 181 ? 25.534 40.184 37.701 1.00 25.46 694 ILE A CA 1
ATOM 1460 C C . ILE A 1 181 ? 25.078 38.747 37.916 1.00 21.89 694 ILE A C 1
ATOM 1461 O O . ILE A 1 181 ? 24.436 38.427 38.925 1.00 27.42 694 ILE A O 1
ATOM 1466 N N . SER A 1 182 ? 25.425 37.854 36.982 1.00 18.81 695 SER A N 1
ATOM 1467 C CA . SER A 1 182 ? 24.935 36.478 36.992 1.00 20.04 695 SER A CA 1
ATOM 1468 C C . SER A 1 182 ? 26.067 35.528 36.624 1.00 20.10 695 SER A C 1
ATOM 1469 O O . SER A 1 182 ? 26.260 35.208 35.446 1.00 21.64 695 SER A O 1
ATOM 1472 N N . PRO A 1 183 ? 26.827 35.041 37.610 1.00 19.27 696 PRO A N 1
ATOM 1473 C CA . PRO A 1 183 ? 27.835 34.004 37.305 1.00 19.34 696 PRO A CA 1
ATOM 1474 C C . PRO A 1 183 ? 27.264 32.782 36.598 1.00 18.95 696 PRO A C 1
ATOM 1475 O O . PRO A 1 183 ? 27.939 32.212 35.729 1.00 18.72 696 PRO A O 1
ATOM 1479 N N . VAL A 1 184 ? 26.030 32.376 36.907 1.00 20.29 697 VAL A N 1
ATOM 1480 C CA . VAL A 1 184 ? 25.493 31.180 36.259 1.00 19.56 697 VAL A CA 1
ATOM 1481 C C . VAL A 1 184 ? 25.290 31.413 34.762 1.00 17.88 697 VAL A C 1
ATOM 1482 O O . VAL A 1 184 ? 25.509 30.509 33.947 1.00 20.41 697 VAL A O 1
ATOM 1486 N N . SER A 1 185 ? 24.883 32.627 34.371 1.00 19.59 698 SER A N 1
ATOM 1487 C CA . SER A 1 185 ? 24.736 32.938 32.948 1.00 17.72 698 SER A CA 1
ATOM 1488 C C . SER A 1 185 ? 26.083 32.956 32.254 1.00 17.00 698 SER A C 1
ATOM 1489 O O . SER A 1 185 ? 26.204 32.517 31.106 1.00 17.91 698 SER A O 1
ATOM 1492 N N . GLN A 1 186 ? 27.103 33.462 32.943 1.00 18.91 699 GLN A N 1
ATOM 1493 C CA . GLN A 1 186 ? 28.455 33.440 32.406 1.00 18.47 699 GLN A CA 1
ATOM 1494 C C . GLN A 1 186 ? 28.942 32.008 32.241 1.00 18.73 699 GLN A C 1
ATOM 1495 O O . GLN A 1 186 ? 29.584 31.674 31.239 1.00 18.16 699 GLN A O 1
ATOM 1501 N N . HIS A 1 187 ? 28.632 31.145 33.210 1.00 18.27 700 HIS A N 1
ATOM 1502 C CA . HIS A 1 187 ? 29.018 29.739 33.109 1.00 19.32 700 HIS A CA 1
ATOM 1503 C C . HIS A 1 187 ? 28.300 29.040 31.963 1.00 21.08 700 HIS A C 1
ATOM 1504 O O . HIS A 1 187 ? 28.919 28.275 31.209 1.00 19.16 700 HIS A O 1
ATOM 1511 N N . TRP A 1 188 ? 26.992 29.277 31.810 1.00 18.76 701 TRP A N 1
ATOM 1512 C CA . TRP A 1 188 ? 26.287 28.700 30.668 1.00 19.78 701 TRP A CA 1
ATOM 1513 C C . TRP A 1 188 ? 26.942 29.130 29.367 1.00 19.51 701 TRP A C 1
ATOM 1514 O O . TRP A 1 188 ? 27.177 28.308 28.468 1.00 20.91 701 TRP A O 1
ATOM 1525 N N . ALA A 1 189 ? 27.247 30.426 29.248 1.00 16.60 702 ALA A N 1
ATOM 1526 C CA . ALA A 1 189 ? 27.826 30.930 28.004 1.00 18.74 702 ALA A CA 1
ATOM 1527 C C . ALA A 1 189 ? 29.199 30.322 27.754 1.00 18.06 702 ALA A C 1
ATOM 1528 O O . ALA A 1 189 ? 29.525 29.952 26.621 1.00 18.48 702 ALA A O 1
ATOM 1530 N N . THR A 1 190 ? 30.018 30.211 28.799 1.00 17.35 703 THR A N 1
ATOM 1531 C CA . THR A 1 190 ? 31.322 29.573 28.640 1.00 19.10 703 THR A CA 1
ATOM 1532 C C . THR A 1 190 ? 31.181 28.112 28.230 1.00 20.22 703 THR A C 1
ATOM 1533 O O . THR A 1 190 ? 31.909 27.639 27.351 1.00 19.86 703 THR A O 1
ATOM 1537 N N . TRP A 1 191 ? 30.243 27.381 28.840 1.00 17.88 704 TRP A N 1
ATOM 1538 C CA . TRP A 1 191 ? 30.006 26.002 28.420 1.00 16.57 704 TRP A CA 1
ATOM 1539 C C . TRP A 1 191 ? 29.592 25.936 26.953 1.00 20.14 704 TRP A C 1
ATOM 1540 O O . TRP A 1 191 ? 30.089 25.090 26.195 1.00 20.61 704 TRP A O 1
ATOM 1551 N N . ALA A 1 192 ? 28.682 26.823 26.531 1.00 19.15 705 ALA A N 1
ATOM 1552 C CA . ALA A 1 192 ? 28.241 26.830 25.137 1.00 19.44 705 ALA A CA 1
ATOM 1553 C C . ALA A 1 192 ? 29.420 26.926 24.180 1.00 22.54 705 ALA A C 1
ATOM 1554 O O . ALA A 1 192 ? 29.502 26.169 23.204 1.00 23.38 705 ALA A O 1
ATOM 1556 N N . LEU A 1 193 ? 30.355 27.837 24.458 1.00 22.62 706 LEU A N 1
ATOM 1557 C CA . LEU A 1 193 ? 31.512 28.004 23.586 1.00 22.35 706 LEU A CA 1
ATOM 1558 C C . LEU A 1 193 ? 32.441 26.803 23.668 1.00 25.53 706 LEU A C 1
ATOM 1559 O O . LEU A 1 193 ? 32.972 26.347 22.647 1.00 23.30 706 LEU A O 1
ATOM 1564 N N . TYR A 1 194 ? 32.654 26.283 24.875 1.00 23.48 707 TYR A N 1
ATOM 1565 C CA . TYR A 1 194 ? 33.540 25.139 25.064 1.00 22.05 707 TYR A CA 1
ATOM 1566 C C . TYR A 1 194 ? 33.045 23.922 24.292 1.00 22.88 707 TYR A C 1
ATOM 1567 O O . TYR A 1 194 ? 33.824 23.239 23.616 1.00 25.76 707 TYR A O 1
ATOM 1576 N N . ASN A 1 195 ? 31.749 23.635 24.378 1.00 20.93 708 ASN A N 1
ATOM 1577 C CA . ASN A 1 195 ? 31.201 22.496 23.653 1.00 19.59 708 ASN A CA 1
ATOM 1578 C C . ASN A 1 195 ? 31.367 22.668 22.149 1.00 26.13 708 ASN A C 1
ATOM 1579 O O . ASN A 1 195 ? 31.729 21.714 21.449 1.00 25.51 708 ASN A O 1
ATOM 1584 N N . LEU A 1 196 ? 31.115 23.880 21.635 1.00 19.53 709 LEU A N 1
ATOM 1585 C CA . LEU A 1 196 ? 31.146 24.082 20.185 1.00 20.15 709 LEU A CA 1
ATOM 1586 C C . LEU A 1 196 ? 32.573 24.038 19.644 1.00 26.64 709 LEU A C 1
ATOM 1587 O O . LEU A 1 196 ? 32.822 23.410 18.610 1.00 27.65 709 LEU A O 1
ATOM 1592 N N . VAL A 1 197 ? 33.530 24.675 20.332 1.00 24.81 710 VAL A N 1
ATOM 1593 C CA . VAL A 1 197 ? 34.910 24.587 19.848 1.00 28.05 710 VAL A CA 1
ATOM 1594 C C . VAL A 1 197 ? 35.504 23.203 20.086 1.00 31.53 710 VAL A C 1
ATOM 1595 O O . VAL A 1 197 ? 36.419 22.791 19.362 1.00 33.84 710 VAL A O 1
ATOM 1599 N N . SER A 1 198 ? 34.991 22.456 21.066 1.00 27.03 711 SER A N 1
ATOM 1600 C CA . SER A 1 198 ? 35.473 21.096 21.284 1.00 31.07 711 SER A CA 1
ATOM 1601 C C . SER A 1 198 ? 35.037 20.173 20.154 1.00 30.92 711 SER A C 1
ATOM 1602 O O . SER A 1 198 ? 35.855 19.432 19.594 1.00 28.94 711 SER A O 1
ATOM 1605 N N . VAL A 1 199 ? 33.751 20.208 19.803 1.00 26.58 712 VAL A N 1
ATOM 1606 C CA . VAL A 1 199 ? 33.184 19.247 18.860 1.00 31.32 712 VAL A CA 1
ATOM 1607 C C . VAL A 1 199 ? 33.254 19.730 17.415 1.00 29.18 712 VAL A C 1
ATOM 1608 O O . VAL A 1 199 ? 33.380 18.911 16.496 1.00 28.07 712 VAL A O 1
ATOM 1612 N N . TYR A 1 200 ? 33.185 21.040 17.187 1.00 26.56 713 TYR A N 1
ATOM 1613 C CA . TYR A 1 200 ? 33.158 21.606 15.835 1.00 25.64 713 TYR A CA 1
ATOM 1614 C C . TYR A 1 200 ? 34.187 22.721 15.701 1.00 19.86 713 TYR A C 1
ATOM 1615 O O . TYR A 1 200 ? 33.854 23.847 15.322 1.00 25.63 713 TYR A O 1
ATOM 1624 N N . PRO A 1 201 ? 35.469 22.438 15.982 1.00 25.50 714 PRO A N 1
ATOM 1625 C CA . PRO A 1 201 ? 36.451 23.535 16.005 1.00 28.70 714 PRO A CA 1
ATOM 1626 C C . PRO A 1 201 ? 36.627 24.255 14.678 1.00 25.42 714 PRO A C 1
ATOM 1627 O O . PRO A 1 201 ? 36.874 25.468 14.676 1.00 27.53 714 PRO A O 1
ATOM 1631 N N . ASP A 1 202 ? 36.527 23.547 13.546 1.00 32.77 715 ASP A N 1
ATOM 1632 C CA . ASP A 1 202 ? 36.786 24.190 12.260 1.00 29.13 715 ASP A CA 1
ATOM 1633 C C . ASP A 1 202 ? 35.755 25.263 11.945 1.00 28.76 715 ASP A C 1
ATOM 1634 O O . ASP A 1 202 ? 36.068 26.242 11.259 1.00 32.09 715 ASP A O 1
ATOM 1639 N N . LYS A 1 203 ? 34.526 25.101 12.430 1.00 33.67 716 LYS A N 1
ATOM 1640 C CA . LYS A 1 203 ? 33.507 26.119 12.223 1.00 31.42 716 LYS A CA 1
ATOM 1641 C C . LYS A 1 203 ? 33.547 27.190 13.306 1.00 29.36 716 LYS A C 1
ATOM 1642 O O . LYS A 1 203 ? 33.465 28.387 13.007 1.00 30.92 716 LYS A O 1
ATOM 1648 N N . TYR A 1 204 ? 33.708 26.783 14.561 1.00 25.48 717 TYR A N 1
ATOM 1649 C CA . TYR A 1 204 ? 33.451 27.689 15.670 1.00 24.15 717 TYR A CA 1
ATOM 1650 C C . TYR A 1 204 ? 34.687 28.347 16.260 1.00 28.70 717 TYR A C 1
ATOM 1651 O O . TYR A 1 204 ? 34.573 29.459 16.789 1.00 29.16 717 TYR A O 1
ATOM 1660 N N . CYS A 1 205 ? 35.870 27.728 16.176 1.00 28.29 718 CYS A N 1
ATOM 1661 C CA . CYS A 1 205 ? 37.065 28.455 16.591 1.00 25.61 718 CYS A CA 1
ATOM 1662 C C . CYS A 1 205 ? 37.262 29.749 15.801 1.00 23.70 718 CYS A C 1
ATOM 1663 O O . CYS A 1 205 ? 37.420 30.803 16.423 1.00 26.93 718 CYS A O 1
ATOM 1666 N N . PRO A 1 206 ? 37.268 29.735 14.458 1.00 28.47 719 PRO A N 1
ATOM 1667 C CA . PRO A 1 206 ? 37.409 31.011 13.735 1.00 26.62 719 PRO A CA 1
ATOM 1668 C C . PRO A 1 206 ? 36.322 32.013 14.049 1.00 27.34 719 PRO A C 1
ATOM 1669 O O . PRO A 1 206 ? 36.598 33.220 14.065 1.00 27.63 719 PRO A O 1
ATOM 1673 N N . LEU A 1 207 ? 35.091 31.551 14.300 1.00 27.95 720 LEU A N 1
ATOM 1674 C CA . LEU A 1 207 ? 34.013 32.460 14.677 1.00 25.46 720 LEU A CA 1
ATOM 1675 C C . LEU A 1 207 ? 34.290 33.115 16.028 1.00 23.37 720 LEU A C 1
ATOM 1676 O O . LEU A 1 207 ? 34.191 34.338 16.168 1.00 22.69 720 LEU A O 1
ATOM 1681 N N . LEU A 1 208 ? 34.659 32.313 17.028 1.00 23.64 721 LEU A N 1
ATOM 1682 C CA . LEU A 1 208 ? 34.931 32.864 18.354 1.00 22.71 721 LEU A CA 1
ATOM 1683 C C . LEU A 1 208 ? 36.081 33.867 18.320 1.00 24.59 721 LEU A C 1
ATOM 1684 O O . LEU A 1 208 ? 36.024 34.908 18.982 1.00 28.52 721 LEU A O 1
ATOM 1689 N N . ILE A 1 209 ? 37.133 33.572 17.553 1.00 24.13 722 ILE A N 1
ATOM 1690 C CA . ILE A 1 209 ? 38.289 34.465 17.487 1.00 27.59 722 ILE A CA 1
ATOM 1691 C C . ILE A 1 209 ? 37.916 35.784 16.823 1.00 30.15 722 ILE A C 1
ATOM 1692 O O . ILE A 1 209 ? 38.234 36.865 17.332 1.00 34.53 722 ILE A O 1
ATOM 1697 N N . LYS A 1 210 ? 37.240 35.715 15.668 1.00 26.47 723 LYS A N 1
ATOM 1698 C CA . LYS A 1 210 ? 36.946 36.927 14.910 1.00 29.05 723 LYS A CA 1
ATOM 1699 C C . LYS A 1 210 ? 36.057 37.885 15.692 1.00 30.47 723 LYS A C 1
ATOM 1700 O O . LYS A 1 210 ? 36.163 39.107 15.530 1.00 29.74 723 LYS A O 1
ATOM 1706 N N . GLU A 1 211 ? 35.186 37.362 16.547 1.00 30.39 724 GLU A N 1
ATOM 1707 C CA . GLU A 1 211 ? 34.254 38.204 17.277 1.00 27.52 724 GLU A CA 1
ATOM 1708 C C . GLU A 1 211 ? 34.770 38.631 18.647 1.00 28.61 724 GLU A C 1
ATOM 1709 O O . GLU A 1 211 ? 33.987 39.135 19.456 1.00 27.74 724 GLU A O 1
ATOM 1715 N N . GLY A 1 212 ? 36.058 38.446 18.922 1.00 27.47 725 GLY A N 1
ATOM 1716 C CA . GLY A 1 212 ? 36.648 38.974 20.140 1.00 25.75 725 GLY A CA 1
ATOM 1717 C C . GLY A 1 212 ? 36.476 38.119 21.376 1.00 26.05 725 GLY A C 1
ATOM 1718 O O . GLY A 1 212 ? 36.513 38.647 22.497 1.00 31.01 725 GLY A O 1
ATOM 1719 N N . GLY A 1 213 ? 36.289 36.808 21.210 1.00 24.98 726 GLY A N 1
ATOM 1720 C CA . GLY A 1 213 ? 36.051 35.950 22.360 1.00 26.78 726 GLY A CA 1
ATOM 1721 C C . GLY A 1 213 ? 37.271 35.728 23.217 1.00 30.20 726 GLY A C 1
ATOM 1722 O O . GLY A 1 213 ? 37.151 35.489 24.428 1.00 29.39 726 GLY A O 1
ATOM 1723 N N . MET A 1 214 ? 38.482 35.795 22.643 1.00 28.59 727 MET A N 1
ATOM 1724 C CA . MET A 1 214 ? 39.662 35.491 23.404 1.00 32.10 727 MET A CA 1
ATOM 1725 C C . MET A 1 214 ? 39.949 36.488 24.535 1.00 34.61 727 MET A C 1
ATOM 1726 O O . MET A 1 214 ? 40.138 36.048 25.679 1.00 32.76 727 MET A O 1
ATOM 1731 N N . PRO A 1 215 ? 39.981 37.804 24.296 1.00 30.75 728 PRO A N 1
ATOM 1732 C CA . PRO A 1 215 ? 40.143 38.717 25.440 1.00 32.90 728 PRO A CA 1
ATOM 1733 C C . PRO A 1 215 ? 39.038 38.580 26.470 1.00 30.67 728 PRO A C 1
ATOM 1734 O O . PRO A 1 215 ? 39.307 38.683 27.673 1.00 30.71 728 PRO A O 1
ATOM 1738 N N . LEU A 1 216 ? 37.801 38.323 26.031 1.00 27.83 729 LEU A N 1
ATOM 1739 C CA . LEU A 1 216 ? 36.707 38.134 26.980 1.00 26.76 729 LEU A CA 1
ATOM 1740 C C . LEU A 1 216 ? 36.964 36.942 27.894 1.00 25.51 729 LEU A C 1
ATOM 1741 O O . LEU A 1 216 ? 36.699 37.009 29.103 1.00 27.68 729 LEU A O 1
ATOM 1746 N N . LEU A 1 217 ? 37.474 35.838 27.340 1.00 26.12 730 LEU A N 1
ATOM 1747 C CA . LEU A 1 217 ? 37.710 34.649 28.154 1.00 26.05 730 LEU A CA 1
ATOM 1748 C C . LEU A 1 217 ? 38.918 34.827 29.066 1.00 27.06 730 LEU A C 1
ATOM 1749 O O . LEU A 1 217 ? 38.929 34.302 30.188 1.00 26.35 730 LEU A O 1
ATOM 1754 N N . ARG A 1 218 ? 39.932 35.569 28.617 1.00 29.87 731 ARG A N 1
ATOM 1755 C CA . ARG A 1 218 ? 41.066 35.857 29.491 1.00 33.91 731 ARG A CA 1
ATOM 1756 C C . ARG A 1 218 ? 40.629 36.697 30.680 1.00 29.62 731 ARG A C 1
ATOM 1757 O O . ARG A 1 218 ? 41.097 36.487 31.806 1.00 32.03 731 ARG A O 1
ATOM 1765 N N . ASP A 1 219 ? 39.729 37.658 30.447 1.00 30.56 732 ASP A N 1
ATOM 1766 C CA . ASP A 1 219 ? 39.224 38.493 31.530 1.00 35.77 732 ASP A CA 1
ATOM 1767 C C . ASP A 1 219 ? 38.459 37.672 32.559 1.00 32.14 732 ASP A C 1
ATOM 1768 O O . ASP A 1 219 ? 38.479 37.995 33.754 1.00 28.22 732 ASP A O 1
ATOM 1773 N N . ILE A 1 220 ? 37.780 36.614 32.116 1.00 28.84 733 ILE A N 1
ATOM 1774 C CA . ILE A 1 220 ? 37.066 35.743 33.044 1.00 28.72 733 ILE A CA 1
ATOM 1775 C C . ILE A 1 220 ? 38.026 35.131 34.055 1.00 26.40 733 ILE A C 1
ATOM 1776 O O . ILE A 1 220 ? 37.729 35.061 35.255 1.00 25.16 733 ILE A O 1
ATOM 1781 N N . ILE A 1 221 ? 39.196 34.689 33.593 1.00 29.50 734 ILE A N 1
ATOM 1782 C CA . ILE A 1 221 ? 40.172 34.091 34.501 1.00 29.18 734 ILE A CA 1
ATOM 1783 C C . ILE A 1 221 ? 40.570 35.061 35.612 1.00 26.80 734 ILE A C 1
ATOM 1784 O O . ILE A 1 221 ? 40.814 34.641 36.750 1.00 29.65 734 ILE A O 1
ATOM 1789 N N . LYS A 1 222 ? 40.606 36.364 35.322 1.00 26.66 735 LYS A N 1
ATOM 1790 C CA . LYS A 1 222 ? 41.016 37.379 36.286 1.00 32.47 735 LYS A CA 1
ATOM 1791 C C . LYS A 1 222 ? 39.843 38.012 37.025 1.00 24.07 735 LYS A C 1
ATOM 1792 O O . LYS A 1 222 ? 40.036 39.018 37.714 1.00 27.21 735 LYS A O 1
ATOM 1798 N N . MET A 1 223 ? 38.636 37.467 36.891 1.00 26.07 736 MET A N 1
ATOM 1799 C CA . MET A 1 223 ? 37.427 38.133 37.365 1.00 23.75 736 MET A CA 1
ATOM 1800 C C . MET A 1 223 ? 37.021 37.607 38.738 1.00 22.33 736 MET A C 1
ATOM 1801 O O . MET A 1 223 ? 36.757 36.411 38.891 1.00 27.74 736 MET A O 1
ATOM 1806 N N . ALA A 1 224 ? 36.915 38.518 39.715 1.00 22.74 737 ALA A N 1
ATOM 1807 C CA . ALA A 1 224 ? 36.589 38.123 41.084 1.00 26.08 737 ALA A CA 1
ATOM 1808 C C . ALA A 1 224 ? 35.251 37.390 41.169 1.00 27.96 737 ALA A C 1
ATOM 1809 O O . ALA A 1 224 ? 35.099 36.463 41.974 1.00 31.54 737 ALA A O 1
ATOM 1811 N N . THR A 1 225 ? 34.268 37.793 40.361 1.00 23.21 738 THR A N 1
ATOM 1812 C CA . THR A 1 225 ? 32.928 37.216 40.440 1.00 25.15 738 THR A CA 1
ATOM 1813 C C . THR A 1 225 ? 32.780 35.883 39.719 1.00 27.37 738 THR A C 1
ATOM 1814 O O . THR A 1 225 ? 31.725 35.249 39.842 1.00 27.89 738 THR A O 1
ATOM 1818 N N . ALA A 1 226 ? 33.770 35.456 38.947 1.00 25.86 739 ALA A N 1
ATOM 1819 C CA . ALA A 1 226 ? 33.648 34.212 38.206 1.00 21.10 739 ALA A CA 1
ATOM 1820 C C . ALA A 1 226 ? 34.021 33.028 39.088 1.00 21.62 739 ALA A C 1
ATOM 1821 O O . ALA A 1 226 ? 34.949 33.101 39.900 1.00 25.46 739 ALA A O 1
ATOM 1823 N N . ARG A 1 227 ? 33.287 31.931 38.926 1.00 26.49 740 ARG A N 1
ATOM 1824 C CA . ARG A 1 227 ? 33.528 30.745 39.731 1.00 26.95 740 ARG A CA 1
ATOM 1825 C C . ARG A 1 227 ? 34.746 29.992 39.213 1.00 23.53 740 ARG A C 1
ATOM 1826 O O . ARG A 1 227 ? 35.087 30.061 38.029 1.00 22.62 740 ARG A O 1
ATOM 1834 N N . GLN A 1 228 ? 35.414 29.278 40.128 1.00 26.28 741 GLN A N 1
ATOM 1835 C CA . GLN A 1 228 ? 36.600 28.503 39.761 1.00 22.88 741 GLN A CA 1
ATOM 1836 C C . GLN A 1 228 ? 36.345 27.611 38.555 1.00 26.97 741 GLN A C 1
ATOM 1837 O O . GLN A 1 228 ? 37.192 27.503 37.663 1.00 25.22 741 GLN A O 1
ATOM 1843 N N . GLU A 1 229 ? 35.171 26.980 38.500 1.00 31.01 742 GLU A N 1
ATOM 1844 C CA . GLU A 1 229 ? 34.877 26.077 37.394 1.00 30.28 742 GLU A CA 1
ATOM 1845 C C . GLU A 1 229 ? 34.741 26.827 36.078 1.00 30.22 742 GLU A C 1
ATOM 1846 O O . GLU A 1 229 ? 35.082 26.288 35.019 1.00 28.91 742 GLU A O 1
ATOM 1852 N N . THR A 1 230 ? 34.256 28.070 36.123 1.00 25.42 743 THR A N 1
ATOM 1853 C CA . THR A 1 230 ? 34.155 28.857 34.899 1.00 23.31 743 THR A CA 1
ATOM 1854 C C . THR A 1 230 ? 35.529 29.303 34.429 1.00 24.54 743 THR A C 1
ATOM 1855 O O . THR A 1 230 ? 35.795 29.353 33.222 1.00 24.48 743 THR A O 1
ATOM 1859 N N . LYS A 1 231 ? 36.419 29.623 35.370 1.00 24.56 744 LYS A N 1
ATOM 1860 C CA . LYS A 1 231 ? 37.776 29.997 34.991 1.00 23.08 744 LYS A CA 1
ATOM 1861 C C . LYS A 1 231 ? 38.510 28.819 34.363 1.00 22.48 744 LYS A C 1
ATOM 1862 O O . LYS A 1 231 ? 39.262 28.995 33.401 1.00 27.35 744 LYS A O 1
ATOM 1868 N N . GLU A 1 232 ? 38.303 27.619 34.910 1.00 26.64 745 GLU A N 1
ATOM 1869 C CA . GLU A 1 232 ? 38.933 26.415 34.375 1.00 28.48 745 GLU A CA 1
ATOM 1870 C C . GLU A 1 232 ? 38.416 26.119 32.978 1.00 31.15 745 GLU A C 1
ATOM 1871 O O . GLU A 1 232 ? 39.189 25.794 32.065 1.00 33.26 745 GLU A O 1
ATOM 1877 N N . MET A 1 233 ? 37.105 26.239 32.790 1.00 26.20 746 MET A N 1
ATOM 1878 C CA . MET A 1 233 ? 36.536 26.028 31.472 1.00 26.29 746 MET A CA 1
ATOM 1879 C C . MET A 1 233 ? 37.061 27.047 30.471 1.00 27.06 746 MET A C 1
ATOM 1880 O O . MET A 1 233 ? 37.387 26.692 29.332 1.00 29.48 746 MET A O 1
ATOM 1885 N N . ALA A 1 234 ? 37.140 28.319 30.876 1.00 23.73 747 ALA A N 1
ATOM 1886 C CA . ALA A 1 234 ? 37.541 29.374 29.949 1.00 24.23 747 ALA A CA 1
ATOM 1887 C C . ALA A 1 234 ? 38.973 29.172 29.474 1.00 31.01 747 ALA A C 1
ATOM 1888 O O . ALA A 1 234 ? 39.285 29.414 28.303 1.00 29.59 747 ALA A O 1
ATOM 1890 N N . ARG A 1 235 ? 39.862 28.744 30.375 1.00 29.33 748 ARG A N 1
ATOM 1891 C CA . ARG A 1 235 ? 41.242 28.500 29.973 1.00 28.72 748 ARG A CA 1
ATOM 1892 C C . ARG A 1 235 ? 41.312 27.418 28.904 1.00 30.44 748 ARG A C 1
ATOM 1893 O O . ARG A 1 235 ? 42.092 27.526 27.951 1.00 32.49 748 ARG A O 1
ATOM 1901 N N . LYS A 1 236 ? 40.478 26.380 29.028 1.00 29.87 749 LYS A N 1
ATOM 1902 C CA . LYS A 1 236 ? 40.443 25.327 28.016 1.00 31.44 749 LYS A CA 1
ATOM 1903 C C . LYS A 1 236 ? 39.880 25.818 26.688 1.00 33.83 749 LYS A C 1
ATOM 1904 O O . LYS A 1 236 ? 40.282 25.325 25.631 1.00 32.36 749 LYS A O 1
ATOM 1910 N N . VAL A 1 237 ? 38.927 26.751 26.710 1.00 32.03 750 VAL A N 1
ATOM 1911 C CA . VAL A 1 237 ? 38.410 27.291 25.455 1.00 31.70 750 VAL A CA 1
ATOM 1912 C C . VAL A 1 237 ? 39.511 28.030 24.708 1.00 33.97 750 VAL A C 1
ATOM 1913 O O . VAL A 1 237 ? 39.702 27.844 23.495 1.00 28.56 750 VAL A O 1
ATOM 1917 N N . ILE A 1 238 ? 40.250 28.882 25.426 1.00 32.23 751 ILE A N 1
ATOM 1918 C CA . ILE A 1 238 ? 41.454 29.516 24.894 1.00 34.23 751 ILE A CA 1
ATOM 1919 C C . ILE A 1 238 ? 42.401 28.461 24.343 1.00 35.53 751 ILE A C 1
ATOM 1920 O O . ILE A 1 238 ? 42.981 28.620 23.262 1.00 41.44 751 ILE A O 1
ATOM 1925 N N . GLU A 1 239 ? 42.555 27.362 25.085 1.00 27.18 752 GLU A N 1
ATOM 1926 C CA . GLU A 1 239 ? 43.465 26.282 24.714 1.00 34.70 752 GLU A CA 1
ATOM 1927 C C . GLU A 1 239 ? 43.168 25.769 23.315 1.00 38.22 752 GLU A C 1
ATOM 1928 O O . GLU A 1 239 ? 44.072 25.657 22.475 1.00 39.73 752 GLU A O 1
ATOM 1934 N N . HIS A 1 240 ? 41.902 25.433 23.047 1.00 32.98 753 HIS A N 1
ATOM 1935 C CA . HIS A 1 240 ? 41.544 24.875 21.748 1.00 30.34 753 HIS A CA 1
ATOM 1936 C C . HIS A 1 240 ? 41.621 25.915 20.647 1.00 39.82 753 HIS A C 1
ATOM 1937 O O . HIS A 1 240 ? 41.879 25.572 19.488 1.00 42.14 753 HIS A O 1
ATOM 1944 N N . CYS A 1 241 ? 41.383 27.180 20.976 1.00 36.86 754 CYS A N 1
ATOM 1945 C CA . CYS A 1 241 ? 41.432 28.212 19.950 1.00 37.80 754 CYS A CA 1
ATOM 1946 C C . CYS A 1 241 ? 42.870 28.567 19.587 1.00 41.98 754 CYS A C 1
ATOM 1947 O O . CYS A 1 241 ? 43.155 28.905 18.431 1.00 43.53 754 CYS A O 1
ATOM 1950 N N . SER A 1 242 ? 43.794 28.487 20.551 1.00 45.35 755 SER A N 1
ATOM 1951 C CA . SER A 1 242 ? 45.196 28.758 20.242 1.00 45.92 755 SER A CA 1
ATOM 1952 C C . SER A 1 242 ? 45.792 27.666 19.360 1.00 48.79 755 SER A C 1
ATOM 1953 O O . SER A 1 242 ? 46.548 27.958 18.425 1.00 47.68 755 SER A O 1
ATOM 1956 N N . ASN A 1 243 ? 45.462 26.402 19.645 1.00 54.20 756 ASN A N 1
ATOM 1957 C CA . ASN A 1 243 ? 45.852 25.301 18.768 1.00 64.38 756 ASN A CA 1
ATOM 1958 C C . ASN A 1 243 ? 45.392 25.563 17.336 1.00 68.74 756 ASN A C 1
ATOM 1959 O O . ASN A 1 243 ? 46.115 25.277 16.375 1.00 73.53 756 ASN A O 1
ATOM 1964 N N . PHE A 1 244 ? 44.205 26.139 17.178 1.00 62.43 757 PHE A N 1
ATOM 1965 C CA . PHE A 1 244 ? 43.675 26.462 15.856 1.00 54.82 757 PHE A CA 1
ATOM 1966 C C . PHE A 1 244 ? 44.529 27.507 15.139 1.00 52.85 757 PHE A C 1
ATOM 1967 O O . PHE A 1 244 ? 44.747 28.611 15.647 1.00 54.30 757 PHE A O 1
ATOM 1975 N N . ALA B 1 1 ? 14.543 -5.832 -14.943 1.00 15.16 514 ALA B N 1
ATOM 1976 C CA . ALA B 1 1 ? 15.477 -6.903 -14.598 1.00 15.17 514 ALA B CA 1
ATOM 1977 C C . ALA B 1 1 ? 16.830 -6.353 -14.158 1.00 14.39 514 ALA B C 1
ATOM 1978 O O . ALA B 1 1 ? 17.093 -5.140 -14.220 1.00 15.24 514 ALA B O 1
ATOM 1980 N N . PHE B 1 2 ? 17.703 -7.265 -13.737 1.00 14.45 515 PHE B N 1
ATOM 1981 C CA . PHE B 1 2 ? 19.077 -6.930 -13.390 1.00 13.17 515 PHE B CA 1
ATOM 1982 C C . PHE B 1 2 ? 19.913 -8.175 -13.657 1.00 15.05 515 PHE B C 1
ATOM 1983 O O . PHE B 1 2 ? 19.395 -9.201 -14.111 1.00 15.10 515 PHE B O 1
ATOM 1991 N N . LEU B 1 3 ? 21.212 -8.081 -13.396 1.00 13.53 516 LEU B N 1
ATOM 1992 C CA . LEU B 1 3 ? 22.064 -9.249 -13.549 1.00 15.30 516 LEU B CA 1
ATOM 1993 C C . LEU B 1 3 ? 21.789 -10.267 -12.441 1.00 12.33 516 LEU B C 1
ATOM 1994 O O . LEU B 1 3 ? 21.026 -10.031 -11.505 1.00 14.07 516 LEU B O 1
ATOM 1999 N N . HIS B 1 4 ? 22.450 -11.420 -12.565 1.00 15.59 517 HIS B N 1
ATOM 2000 C CA . HIS B 1 4 ? 22.388 -12.486 -11.571 1.00 15.05 517 HIS B CA 1
ATOM 2001 C C . HIS B 1 4 ? 23.379 -12.153 -10.461 1.00 14.44 517 HIS B C 1
ATOM 2002 O O . HIS B 1 4 ? 24.599 -12.270 -10.629 1.00 15.09 517 HIS B O 1
ATOM 2009 N N . VAL B 1 5 ? 22.839 -11.718 -9.324 1.00 15.96 518 VAL B N 1
ATOM 2010 C CA . VAL B 1 5 ? 23.655 -11.168 -8.245 1.00 15.58 518 VAL B CA 1
ATOM 2011 C C . VAL B 1 5 ? 24.596 -12.223 -7.684 1.00 13.92 518 VAL B C 1
ATOM 2012 O O . VAL B 1 5 ? 25.768 -11.941 -7.393 1.00 16.17 518 VAL B O 1
ATOM 2016 N N . GLY B 1 6 ? 24.100 -13.450 -7.508 1.00 16.44 519 GLY B N 1
ATOM 2017 C CA . GLY B 1 6 ? 24.950 -14.511 -6.984 1.00 19.54 519 GLY B CA 1
ATOM 2018 C C . GLY B 1 6 ? 26.091 -14.867 -7.919 1.00 18.73 519 GLY B C 1
ATOM 2019 O O . GLY B 1 6 ? 27.247 -14.972 -7.501 1.00 21.29 519 GLY B O 1
ATOM 2020 N N . LYS B 1 7 ? 25.793 -15.040 -9.206 1.00 17.22 520 LYS B N 1
ATOM 2021 C CA . LYS B 1 7 ?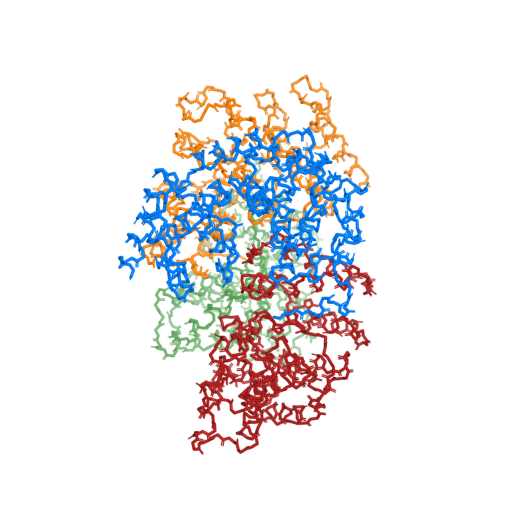 26.846 -15.452 -10.121 1.00 18.96 520 LYS B CA 1
ATOM 2022 C C . LYS B 1 7 ? 27.882 -14.357 -10.322 1.00 21.10 520 LYS B C 1
ATOM 2023 O O . LYS B 1 7 ? 29.066 -14.656 -10.507 1.00 22.62 520 LYS B O 1
ATOM 2029 N N . MET B 1 8 ? 27.468 -13.086 -10.262 1.00 16.79 521 MET B N 1
ATOM 2030 C CA . MET B 1 8 ? 28.392 -11.984 -10.461 1.00 15.60 521 MET B CA 1
ATOM 2031 C C . MET B 1 8 ? 29.124 -11.570 -9.197 1.00 15.20 521 MET B C 1
ATOM 2032 O O . MET B 1 8 ? 30.028 -10.728 -9.280 1.00 17.41 521 MET B O 1
ATOM 2037 N N . GLY B 1 9 ? 28.772 -12.141 -8.048 1.00 14.51 522 GLY B N 1
ATOM 2038 C CA . GLY B 1 9 ? 29.387 -11.683 -6.813 1.00 17.10 522 GLY B CA 1
ATOM 2039 C C . GLY B 1 9 ? 29.067 -10.232 -6.527 1.00 16.26 522 GLY B C 1
ATOM 2040 O O . GLY B 1 9 ? 29.922 -9.493 -6.022 1.00 16.99 522 GLY B O 1
ATOM 2041 N N . PHE B 1 10 ? 27.841 -9.806 -6.848 1.00 14.08 523 PHE B N 1
ATOM 2042 C CA . PHE B 1 10 ? 27.510 -8.383 -6.767 1.00 12.63 523 PHE B CA 1
ATOM 2043 C C . PHE B 1 10 ? 27.472 -7.860 -5.335 1.00 13.17 523 PHE B C 1
ATOM 2044 O O . PHE B 1 10 ? 27.803 -6.692 -5.111 1.00 14.87 523 PHE B O 1
ATOM 2052 N N . VAL B 1 11 ? 27.067 -8.677 -4.353 1.00 14.09 524 VAL B N 1
ATOM 2053 C CA . VAL B 1 11 ? 27.133 -8.222 -2.960 1.00 15.16 524 VAL B CA 1
ATOM 2054 C C . VAL B 1 11 ? 28.563 -7.829 -2.598 1.00 13.23 524 VAL B C 1
ATOM 2055 O O . VAL B 1 11 ? 28.808 -6.765 -2.018 1.00 15.42 524 VAL B O 1
ATOM 2059 N N . VAL B 1 12 ? 29.526 -8.689 -2.945 1.00 15.57 525 VAL B N 1
ATOM 2060 C CA . VAL B 1 12 ? 30.932 -8.410 -2.664 1.00 13.86 525 VAL B CA 1
ATOM 2061 C C . VAL B 1 12 ? 31.401 -7.162 -3.409 1.00 13.99 525 VAL B C 1
ATOM 2062 O O . VAL B 1 12 ? 32.133 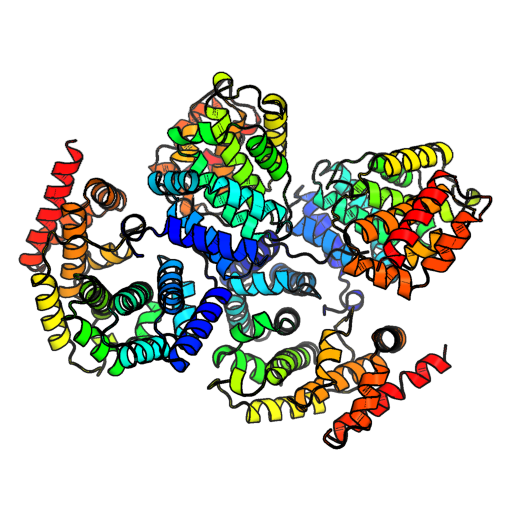-6.331 -2.857 1.00 15.64 525 VAL B O 1
ATOM 2066 N N . THR B 1 13 ? 30.986 -7.011 -4.672 1.00 15.71 526 THR B N 1
ATOM 2067 C CA . THR B 1 13 ? 31.348 -5.814 -5.425 1.00 15.02 526 THR B CA 1
ATOM 2068 C C . THR B 1 13 ? 30.902 -4.552 -4.696 1.00 12.10 526 THR B C 1
ATOM 2069 O O . THR B 1 13 ? 31.666 -3.580 -4.599 1.00 15.87 526 THR B O 1
ATOM 2073 N N . MET B 1 14 ? 29.668 -4.544 -4.170 1.00 12.01 527 MET B N 1
ATOM 2074 C CA . MET B 1 14 ? 29.179 -3.365 -3.459 1.00 12.44 527 MET B CA 1
ATOM 2075 C C . MET B 1 14 ? 29.929 -3.147 -2.150 1.00 15.43 527 MET B C 1
ATOM 2076 O O . MET B 1 14 ? 30.257 -2.003 -1.802 1.00 15.49 527 MET B O 1
ATOM 2081 N N . LEU B 1 15 ? 30.200 -4.223 -1.403 1.00 12.03 528 LEU B N 1
ATOM 2082 C CA . LEU B 1 15 ? 30.898 -4.046 -0.129 1.00 15.74 528 LEU B CA 1
ATOM 2083 C C . LEU B 1 15 ? 32.339 -3.591 -0.330 1.00 14.25 528 LEU B C 1
ATOM 2084 O O . LEU B 1 15 ? 32.855 -2.818 0.478 1.00 17.04 528 LEU B O 1
ATOM 2089 N N . LYS B 1 16 ? 32.999 -4.029 -1.403 1.00 13.68 529 LYS B N 1
ATOM 2090 C CA . LYS B 1 16 ? 34.337 -3.511 -1.672 1.00 15.53 529 LYS B CA 1
ATOM 2091 C C . LYS B 1 16 ? 34.289 -2.026 -2.006 1.00 17.29 529 LYS B C 1
ATOM 2092 O O . LYS B 1 16 ? 35.171 -1.260 -1.597 1.00 17.19 529 LYS B O 1
ATOM 2098 N N . LEU B 1 17 ? 33.256 -1.596 -2.731 1.00 15.24 530 LEU B N 1
ATOM 2099 C CA . LEU B 1 17 ? 33.127 -0.180 -3.056 1.00 14.28 530 LEU B CA 1
ATOM 2100 C C . LEU B 1 17 ? 32.866 0.649 -1.806 1.00 16.97 530 LEU B C 1
ATOM 2101 O O . LEU B 1 17 ? 33.466 1.714 -1.622 1.00 19.75 530 LEU B O 1
ATOM 2106 N N . ILE B 1 18 ? 31.996 0.164 -0.922 1.00 16.76 531 ILE B N 1
ATOM 2107 C CA . ILE B 1 18 ? 31.733 0.851 0.341 1.00 15.58 531 ILE B CA 1
ATOM 2108 C C . ILE B 1 18 ? 33.003 0.960 1.171 1.00 20.09 531 ILE B C 1
ATOM 2109 O O . ILE B 1 18 ? 33.269 1.998 1.792 1.00 19.96 531 ILE B O 1
ATOM 2114 N N . GLN B 1 19 ? 33.803 -0.106 1.203 1.00 15.80 532 GLN B N 1
ATOM 2115 C CA . GLN B 1 19 ? 35.042 -0.066 1.974 1.00 17.05 532 GLN B CA 1
ATOM 2116 C C . GLN B 1 19 ? 35.983 1.002 1.433 1.00 21.72 532 GLN B C 1
ATOM 2117 O O . GLN B 1 19 ? 36.611 1.740 2.204 1.00 22.00 532 GLN B O 1
ATOM 2123 N N . LYS B 1 20 ? 36.077 1.112 0.110 1.00 19.93 533 LYS B N 1
ATOM 2124 C CA . LYS B 1 20 ? 36.940 2.125 -0.487 1.00 22.27 533 LYS B CA 1
ATOM 2125 C C . LYS B 1 20 ? 36.442 3.528 -0.164 1.00 25.66 533 LYS B C 1
ATOM 2126 O O . LYS B 1 20 ? 37.228 4.398 0.231 1.00 29.64 533 LYS B O 1
ATOM 2132 N N . LYS B 1 21 ? 35.135 3.766 -0.313 1.00 21.34 534 LYS B N 1
ATOM 2133 C CA . LYS B 1 21 ? 34.598 5.082 0.010 1.00 16.89 534 LYS B CA 1
ATOM 2134 C C . LYS B 1 21 ? 34.775 5.394 1.490 1.00 22.76 534 LYS B C 1
ATOM 2135 O O . LYS B 1 21 ? 34.971 6.560 1.863 1.00 26.43 534 LYS B O 1
ATOM 2141 N N . LEU B 1 22 ? 34.707 4.375 2.350 1.00 21.63 535 LEU B N 1
ATOM 2142 C CA . LEU B 1 22 ? 34.852 4.623 3.783 1.00 23.01 535 LEU B CA 1
ATOM 2143 C C . LEU B 1 22 ? 36.273 5.061 4.110 1.00 25.02 535 LEU B C 1
ATOM 2144 O O . LEU B 1 22 ? 36.480 6.004 4.887 1.00 25.98 535 LEU B O 1
ATOM 2149 N N . LEU B 1 23 ? 37.262 4.399 3.507 1.00 25.47 536 LEU B N 1
ATOM 2150 C CA . LEU B 1 23 ? 38.652 4.798 3.694 1.00 26.65 536 LEU B CA 1
ATOM 2151 C C . LEU B 1 23 ? 38.914 6.183 3.121 1.00 29.29 536 LEU B C 1
ATOM 2152 O O . LEU B 1 23 ? 39.731 6.932 3.665 1.00 33.98 536 LEU B O 1
ATOM 2157 N N . ASP B 1 24 ? 38.229 6.543 2.035 1.00 26.52 537 ASP B N 1
ATOM 2158 C CA . ASP B 1 24 ? 38.312 7.887 1.479 1.00 31.44 537 ASP B CA 1
ATOM 2159 C C . ASP B 1 24 ? 37.515 8.907 2.281 1.00 30.27 537 ASP B C 1
ATOM 2160 O O . ASP B 1 24 ? 37.566 10.100 1.957 1.00 27.14 537 ASP B O 1
ATOM 2165 N N . LYS B 1 25 ? 36.775 8.467 3.301 1.00 31.51 538 LYS B N 1
ATOM 2166 C CA . LYS B 1 25 ? 35.921 9.343 4.105 1.00 27.22 538 LYS B CA 1
ATOM 2167 C C . LYS B 1 25 ? 34.973 10.166 3.234 1.00 26.51 538 LYS B C 1
ATOM 2168 O O . LYS B 1 25 ? 34.721 11.348 3.485 1.00 28.05 538 LYS B O 1
ATOM 2174 N N . THR B 1 26 ? 34.429 9.528 2.199 1.00 22.79 539 THR B N 1
ATOM 2175 C CA . THR B 1 26 ? 33.489 10.173 1.291 1.00 27.55 539 THR B CA 1
ATOM 2176 C C . THR B 1 26 ? 32.194 9.374 1.264 1.00 23.58 539 THR B C 1
ATOM 2177 O O . THR B 1 26 ? 32.182 8.195 0.893 1.00 28.11 539 THR B O 1
ATOM 2181 N N . CYS B 1 27 ? 31.110 10.010 1.679 1.00 24.07 540 CYS B N 1
ATOM 2182 C CA . CYS B 1 27 ? 29.770 9.459 1.511 1.00 21.97 540 CYS B CA 1
ATOM 2183 C C . CYS B 1 27 ? 29.129 10.276 0.392 1.00 22.76 540 CYS B C 1
ATOM 2184 O O . CYS B 1 27 ? 28.412 11.250 0.628 1.00 26.46 540 CYS B O 1
ATOM 2187 N N . ASP B 1 28 ? 29.437 9.889 -0.840 1.00 25.23 541 ASP B N 1
ATOM 2188 C CA . ASP B 1 28 ? 28.946 10.535 -2.043 1.00 21.52 541 ASP B CA 1
ATOM 2189 C C . ASP B 1 28 ? 27.801 9.715 -2.641 1.00 24.01 541 ASP B C 1
ATOM 2190 O O . ASP B 1 28 ? 27.259 8.801 -2.009 1.00 19.38 541 ASP B O 1
ATOM 2195 N N . GLN B 1 29 ? 27.426 10.036 -3.878 1.00 21.79 542 GLN B N 1
ATOM 2196 C CA . GLN B 1 29 ? 26.286 9.355 -4.484 1.00 20.98 542 GLN B CA 1
ATOM 2197 C C . GLN B 1 29 ? 26.581 7.885 -4.756 1.00 19.56 542 GLN B C 1
ATOM 2198 O O . GLN B 1 29 ? 25.663 7.053 -4.709 1.00 19.36 542 GLN B O 1
ATOM 2204 N N . VAL B 1 30 ? 27.843 7.547 -5.026 1.00 18.03 543 VAL B N 1
ATOM 2205 C CA . VAL B 1 30 ? 28.209 6.153 -5.231 1.00 17.87 543 VAL B CA 1
ATOM 2206 C C . VAL B 1 30 ? 28.126 5.374 -3.917 1.00 18.88 543 VAL B C 1
ATOM 2207 O O . VAL B 1 30 ? 27.647 4.231 -3.891 1.00 17.54 543 VAL B O 1
ATOM 2211 N N . MET B 1 31 ? 28.579 5.972 -2.811 1.00 18.09 544 MET B N 1
ATOM 2212 C CA . MET B 1 31 ? 28.431 5.315 -1.511 1.00 20.08 544 MET B CA 1
ATOM 2213 C C . MET B 1 31 ? 26.964 5.053 -1.200 1.00 18.90 544 MET B C 1
ATOM 2214 O O . MET B 1 31 ? 26.594 3.956 -0.757 1.00 16.81 544 MET B O 1
ATOM 2219 N N . GLU B 1 32 ? 26.112 6.053 -1.426 1.00 15.21 545 GLU B N 1
ATOM 2220 C CA . GLU B 1 32 ? 24.692 5.889 -1.148 1.00 15.79 545 GLU B CA 1
ATOM 2221 C C . GLU B 1 32 ? 24.067 4.848 -2.066 1.00 15.87 545 GLU B C 1
ATOM 2222 O O . GLU B 1 32 ? 23.262 4.028 -1.618 1.00 17.39 545 GLU B O 1
ATOM 2228 N N . PHE B 1 33 ? 24.453 4.846 -3.346 1.00 16.66 546 PHE B N 1
ATOM 2229 C CA . PHE B 1 33 ? 23.949 3.833 -4.269 1.00 16.05 546 PHE B CA 1
ATOM 2230 C C . PHE B 1 33 ? 24.330 2.436 -3.802 1.00 15.48 546 PHE B C 1
ATOM 2231 O O . PHE B 1 33 ? 23.524 1.501 -3.890 1.00 13.44 546 PHE B O 1
ATOM 2239 N N . SER B 1 34 ? 25.559 2.274 -3.317 1.00 14.87 547 SER B N 1
ATOM 2240 C CA . SER B 1 34 ? 26.030 0.942 -2.963 1.00 12.83 547 SER B CA 1
ATOM 2241 C C . SER B 1 34 ? 25.172 0.354 -1.857 1.00 15.50 547 SER B C 1
ATOM 2242 O O . SER B 1 34 ? 24.727 -0.801 -1.941 1.00 14.85 547 SER B O 1
ATOM 2245 N N . TRP B 1 35 ? 24.912 1.140 -0.810 1.00 12.70 548 TRP B N 1
ATOM 2246 C CA . TRP B 1 35 ? 24.046 0.652 0.255 1.00 11.18 548 TRP B CA 1
ATOM 2247 C C . TRP B 1 35 ? 22.599 0.477 -0.215 1.00 11.35 548 TRP B C 1
ATOM 2248 O O . TRP B 1 35 ? 21.906 -0.451 0.233 1.00 15.71 548 TRP B O 1
ATOM 2259 N N . SER B 1 36 ? 22.097 1.379 -1.064 1.00 11.92 549 SER B N 1
ATOM 2260 C CA . SER B 1 36 ? 20.723 1.231 -1.542 1.00 13.47 549 SER B CA 1
ATOM 2261 C C . SER B 1 36 ? 20.581 -0.034 -2.381 1.00 13.11 549 SER B C 1
ATOM 2262 O O . SER B 1 36 ? 19.561 -0.738 -2.304 1.00 13.17 549 SER B O 1
ATOM 2265 N N . ALA B 1 37 ? 21.606 -0.353 -3.175 1.00 12.31 550 ALA B N 1
ATOM 2266 C CA . ALA B 1 37 ? 21.572 -1.589 -3.941 1.00 12.00 550 ALA B CA 1
ATOM 2267 C C . ALA B 1 37 ? 21.564 -2.798 -3.024 1.00 12.27 550 ALA B C 1
ATOM 2268 O O . ALA B 1 37 ? 20.870 -3.782 -3.297 1.00 13.77 550 ALA B O 1
ATOM 2270 N N . LEU B 1 38 ? 22.347 -2.755 -1.940 1.00 11.93 551 LEU B N 1
ATOM 2271 C CA . LEU B 1 38 ? 22.351 -3.867 -0.995 1.00 10.76 551 LEU B CA 1
ATOM 2272 C C . LEU B 1 38 ? 20.996 -4.028 -0.322 1.00 11.24 551 LEU B C 1
ATOM 2273 O O . LEU B 1 38 ? 20.529 -5.151 -0.136 1.00 12.55 551 LEU B O 1
ATOM 2278 N N . TRP B 1 39 ? 20.351 -2.923 0.057 1.00 12.31 552 TRP B N 1
ATOM 2279 C CA . TRP B 1 39 ? 19.005 -3.038 0.620 1.00 13.35 552 TRP B CA 1
ATOM 2280 C C . TRP B 1 39 ? 18.082 -3.770 -0.343 1.00 12.98 552 TRP B C 1
ATOM 2281 O O . TRP B 1 39 ? 17.395 -4.729 0.032 1.00 13.66 552 TRP B O 1
ATOM 2292 N N . ASN B 1 40 ? 18.081 -3.352 -1.609 1.00 10.61 553 ASN B N 1
ATOM 2293 C CA . ASN B 1 40 ? 17.145 -3.924 -2.562 1.00 13.45 553 ASN B CA 1
ATOM 2294 C C . ASN B 1 40 ? 17.476 -5.379 -2.869 1.00 13.23 553 ASN B C 1
ATOM 2295 O O . ASN B 1 40 ? 16.563 -6.194 -3.039 1.00 18.26 553 ASN B O 1
ATOM 2300 N N . ILE B 1 41 ? 18.764 -5.734 -2.947 1.00 10.99 554 ILE B N 1
ATOM 2301 C CA . ILE B 1 41 ? 19.082 -7.113 -3.318 1.00 13.48 554 ILE B CA 1
ATOM 2302 C C . ILE B 1 41 ? 18.906 -8.098 -2.179 1.00 14.48 554 ILE B C 1
ATOM 2303 O O . ILE B 1 41 ? 18.876 -9.309 -2.424 1.00 15.00 554 ILE B O 1
ATOM 2308 N N . THR B 1 42 ? 18.743 -7.622 -0.944 1.00 13.01 555 THR B N 1
ATOM 2309 C CA . THR B 1 42 ? 18.504 -8.514 0.182 1.00 14.01 555 THR B CA 1
ATOM 2310 C C . THR B 1 42 ? 17.022 -8.735 0.464 1.00 15.80 555 THR B C 1
ATOM 2311 O O . THR B 1 42 ? 16.692 -9.548 1.335 1.00 17.36 555 THR B O 1
ATOM 2315 N N . ASP B 1 43 ? 16.132 -8.039 -0.245 1.00 14.93 556 ASP B N 1
ATOM 2316 C CA . ASP B 1 43 ? 14.693 -8.203 -0.049 1.00 15.42 556 ASP B CA 1
ATOM 2317 C C . ASP B 1 43 ? 14.287 -9.640 -0.351 1.00 18.08 556 ASP B C 1
ATOM 2318 O O . ASP B 1 43 ? 14.454 -10.116 -1.476 1.00 17.39 556 ASP B O 1
ATOM 2323 N N . GLU B 1 44 ? 13.766 -10.333 0.658 1.00 17.84 557 GLU B N 1
ATOM 2324 C CA . GLU B 1 44 ? 13.321 -11.718 0.501 1.00 22.30 557 GLU B CA 1
ATOM 2325 C C . GLU B 1 44 ? 14.400 -12.615 -0.104 1.00 19.77 557 GLU B C 1
ATOM 2326 O O . GLU B 1 44 ? 14.099 -13.582 -0.802 1.00 21.52 557 GLU B O 1
ATOM 2332 N N . THR B 1 45 ? 15.671 -12.344 0.189 1.00 17.59 558 THR B N 1
ATOM 2333 C CA . THR B 1 45 ? 16.777 -13.104 -0.400 1.00 16.53 558 THR B CA 1
ATOM 2334 C C . THR B 1 45 ? 17.818 -13.436 0.662 1.00 14.33 558 THR B C 1
ATOM 2335 O O . THR B 1 45 ? 18.875 -12.794 0.753 1.00 16.27 558 THR B O 1
ATOM 2339 N N . PRO B 1 46 ? 17.563 -14.473 1.463 1.00 14.14 559 PRO B N 1
ATOM 2340 C CA . PRO B 1 46 ? 18.470 -14.793 2.579 1.00 18.11 559 PRO B CA 1
ATOM 2341 C C . PRO B 1 46 ? 19.909 -15.050 2.171 1.00 16.35 559 PRO B C 1
ATOM 2342 O O . PRO B 1 46 ? 20.819 -14.751 2.954 1.00 17.32 559 PRO B O 1
ATOM 2346 N N . ASP B 1 47 ? 20.164 -15.602 0.979 1.00 15.49 560 ASP B N 1
ATOM 2347 C CA . ASP B 1 47 ? 21.555 -15.879 0.624 1.00 18.53 560 ASP B CA 1
ATOM 2348 C C . ASP B 1 47 ? 22.359 -14.590 0.477 1.00 15.57 560 ASP B C 1
ATOM 2349 O O . ASP B 1 47 ? 23.558 -14.566 0.780 1.00 16.02 560 ASP B O 1
ATOM 2354 N N . ASN B 1 48 ? 21.710 -13.515 0.032 1.00 15.81 561 ASN B N 1
ATOM 2355 C CA . ASN B 1 48 ? 22.397 -12.238 -0.090 1.00 15.13 561 ASN B CA 1
ATOM 2356 C C . ASN B 1 48 ? 22.609 -11.604 1.278 1.00 12.73 561 ASN B C 1
ATOM 2357 O O . ASN B 1 48 ? 23.641 -10.962 1.516 1.00 13.68 561 ASN B O 1
ATOM 2362 N N . CYS B 1 49 ? 21.648 -11.788 2.191 1.00 15.47 562 CYS B N 1
ATOM 2363 C CA . CYS B 1 49 ? 21.824 -11.320 3.563 1.00 16.66 562 CYS B CA 1
ATOM 2364 C C . CYS B 1 49 ? 22.996 -12.036 4.206 1.00 14.26 562 CYS B C 1
ATOM 2365 O O . CYS B 1 49 ? 23.815 -11.435 4.911 1.00 16.95 562 CYS B O 1
ATOM 2368 N N . GLU B 1 50 ? 23.083 -13.339 3.968 1.00 15.37 563 GLU B N 1
ATOM 2369 C CA . GLU B 1 50 ? 24.151 -14.140 4.534 1.00 15.11 563 GLU B CA 1
ATOM 2370 C C . GLU B 1 50 ? 25.510 -13.735 3.970 1.00 16.15 563 GLU B C 1
ATOM 2371 O O . GLU B 1 50 ? 26.498 -13.685 4.707 1.00 16.23 563 GLU B O 1
ATOM 2377 N N . MET B 1 51 ? 25.572 -13.420 2.669 1.00 15.60 564 MET B N 1
ATOM 2378 C CA . MET B 1 51 ? 26.830 -12.960 2.087 1.00 13.85 564 MET B CA 1
ATOM 2379 C C . MET B 1 51 ? 27.256 -11.630 2.690 1.00 14.12 564 MET B C 1
ATOM 2380 O O . MET B 1 51 ? 28.440 -11.419 2.970 1.00 16.85 564 MET B O 1
ATOM 2385 N N . PHE B 1 52 ? 26.300 -10.717 2.900 1.00 14.72 565 PHE B N 1
ATOM 2386 C CA . PHE B 1 52 ? 26.622 -9.459 3.561 1.00 17.32 565 PHE B CA 1
ATOM 2387 C C . PHE B 1 52 ? 27.302 -9.699 4.909 1.00 15.53 565 PHE B C 1
ATOM 2388 O O . PHE B 1 52 ? 28.352 -9.112 5.204 1.00 16.96 565 PHE B O 1
ATOM 2396 N N . LEU B 1 53 ? 26.737 -10.586 5.744 1.00 14.18 566 LEU B N 1
ATOM 2397 C CA . LEU B 1 53 ? 27.353 -10.844 7.042 1.00 15.04 566 LEU B CA 1
ATOM 2398 C C . LEU B 1 53 ? 28.717 -11.504 6.891 1.00 14.85 566 LEU B C 1
ATOM 2399 O O . LEU B 1 53 ? 29.667 -11.144 7.594 1.00 18.02 566 LEU B O 1
ATOM 2404 N N . ASN B 1 54 ? 28.836 -12.458 5.965 1.00 14.59 567 ASN B N 1
ATOM 2405 C CA . ASN B 1 54 ? 30.077 -13.220 5.868 1.00 17.71 567 ASN B CA 1
ATOM 2406 C C . ASN B 1 54 ? 31.216 -12.410 5.275 1.00 17.52 567 ASN B C 1
ATOM 2407 O O . ASN B 1 54 ? 32.384 -12.752 5.493 1.00 19.39 567 ASN B O 1
ATOM 2412 N N . PHE B 1 55 ? 30.913 -11.356 4.520 1.00 16.99 568 PHE B N 1
ATOM 2413 C CA . PHE B 1 55 ? 31.946 -10.448 4.038 1.00 18.59 568 PHE B CA 1
ATOM 2414 C C . PHE B 1 55 ? 32.197 -9.294 4.994 1.00 21.40 568 PHE B C 1
ATOM 2415 O O . PHE B 1 55 ? 32.634 -8.219 4.565 1.00 27.06 568 PHE B O 1
ATOM 2423 N N . ASN B 1 56 ? 31.910 -9.486 6.282 1.00 19.74 569 ASN B N 1
ATOM 2424 C CA . ASN B 1 56 ? 32.202 -8.498 7.320 1.00 26.20 569 ASN B CA 1
ATOM 2425 C C . ASN B 1 56 ? 31.332 -7.252 7.169 1.00 20.06 569 ASN B C 1
ATOM 2426 O O . ASN B 1 56 ? 31.763 -6.141 7.467 1.00 21.27 569 ASN B O 1
ATOM 2431 N N . GLY B 1 57 ? 30.096 -7.441 6.704 1.00 20.25 570 GLY B N 1
ATOM 2432 C CA . GLY B 1 57 ? 29.210 -6.311 6.467 1.00 19.39 570 GLY B CA 1
ATOM 2433 C C . GLY B 1 57 ? 28.844 -5.528 7.716 1.00 20.17 570 GLY B C 1
ATOM 2434 O O . GLY B 1 57 ? 28.648 -4.309 7.647 1.00 23.36 570 GLY B O 1
ATOM 2435 N N . MET B 1 58 ? 28.706 -6.205 8.859 1.00 18.04 571 MET B N 1
ATOM 2436 C CA . MET B 1 58 ? 28.335 -5.498 10.079 1.00 20.35 571 MET B CA 1
ATOM 2437 C C . MET B 1 58 ? 29.416 -4.507 10.489 1.00 24.34 571 MET B C 1
ATOM 2438 O O . MET B 1 58 ? 29.115 -3.434 11.025 1.00 23.79 571 MET B O 1
ATOM 2443 N N . LYS B 1 59 ? 30.684 -4.849 10.244 1.00 24.75 572 LYS B N 1
ATOM 2444 C CA . LYS B 1 59 ? 31.770 -3.925 10.554 1.00 25.34 572 LYS B CA 1
ATOM 2445 C C . LYS B 1 59 ? 31.657 -2.664 9.707 1.00 22.54 572 LYS B C 1
ATOM 2446 O O . LYS B 1 59 ? 31.772 -1.543 10.217 1.00 21.21 572 LYS B O 1
ATOM 2452 N N . LEU B 1 60 ? 31.424 -2.833 8.404 1.00 20.97 573 LEU B N 1
ATOM 2453 C CA . LEU B 1 60 ? 31.255 -1.680 7.527 1.00 21.50 573 LEU B CA 1
ATOM 2454 C C . LEU B 1 60 ? 30.060 -0.832 7.949 1.00 17.88 573 LEU B C 1
ATOM 2455 O O . LEU B 1 60 ? 30.119 0.400 7.899 1.00 21.62 573 LEU B O 1
ATOM 2460 N N . PHE B 1 61 ? 28.959 -1.469 8.351 1.00 17.45 574 PHE B N 1
ATOM 2461 C CA . PHE B 1 61 ? 27.793 -0.708 8.797 1.00 18.39 574 PHE B CA 1
ATOM 2462 C C . PHE B 1 61 ? 28.131 0.156 10.011 1.00 20.13 574 PHE B C 1
ATOM 2463 O O . PHE B 1 61 ? 27.838 1.357 10.036 1.00 21.79 574 PHE B O 1
ATOM 2471 N N . LEU B 1 62 ? 28.753 -0.445 11.028 1.00 19.10 575 LEU B N 1
ATOM 2472 C CA . LEU B 1 62 ? 29.128 0.301 12.222 1.00 21.17 575 LEU B CA 1
ATOM 2473 C C . LEU B 1 62 ? 30.137 1.394 11.907 1.00 18.59 575 LEU B C 1
ATOM 2474 O O . LEU B 1 62 ? 30.039 2.508 12.436 1.00 23.21 575 LEU B O 1
ATOM 2479 N N . ASP B 1 63 ? 31.109 1.102 11.043 1.00 20.18 576 ASP B N 1
ATOM 2480 C CA . ASP B 1 63 ? 32.111 2.112 10.726 1.00 22.53 576 ASP B CA 1
ATOM 2481 C C . ASP B 1 63 ? 31.499 3.256 9.929 1.00 18.16 576 ASP B C 1
ATOM 2482 O O . ASP B 1 63 ? 31.845 4.425 10.142 1.00 25.08 576 ASP B O 1
ATOM 2487 N N . CYS B 1 64 ? 30.558 2.952 9.035 1.00 20.18 577 CYS B N 1
ATOM 2488 C CA . CYS B 1 64 ? 29.922 4.025 8.276 1.00 19.31 577 CYS B CA 1
ATOM 2489 C C . CYS B 1 64 ? 29.020 4.878 9.160 1.00 19.64 577 CYS B C 1
ATOM 2490 O O . CYS B 1 64 ? 28.973 6.102 9.012 1.00 20.84 577 CYS B O 1
ATOM 2493 N N . LEU B 1 65 ? 28.275 4.248 10.070 1.00 19.37 578 LEU B N 1
ATOM 2494 C CA . LEU B 1 65 ? 27.429 5.011 10.984 1.00 22.49 578 LEU B CA 1
ATOM 2495 C C . LEU B 1 65 ? 28.260 5.978 11.814 1.00 20.69 578 LEU B C 1
ATOM 2496 O O . LEU B 1 65 ? 27.838 7.112 12.065 1.00 24.62 578 LEU B O 1
ATOM 2501 N N . LYS B 1 66 ? 29.452 5.553 12.229 1.00 18.13 579 LYS B N 1
ATOM 2502 C CA . LYS B 1 66 ? 30.300 6.411 13.054 1.00 27.72 579 LYS B CA 1
ATOM 2503 C C . LYS B 1 66 ? 30.949 7.512 12.222 1.00 25.63 579 LYS B C 1
ATOM 2504 O O . LYS B 1 66 ? 31.049 8.661 12.665 1.00 27.37 579 LYS B O 1
ATOM 2510 N N . GLU B 1 67 ? 31.390 7.177 11.008 1.00 22.85 580 GLU B N 1
ATOM 2511 C CA . GLU B 1 67 ? 32.108 8.140 10.181 1.00 22.75 580 GLU B CA 1
ATOM 2512 C C . GLU B 1 67 ? 31.175 9.170 9.555 1.00 26.79 580 GLU B C 1
ATOM 2513 O O . GLU B 1 67 ? 31.601 10.296 9.266 1.00 25.40 580 GLU B O 1
ATOM 2519 N N . PHE B 1 68 ? 29.910 8.818 9.343 1.00 21.22 581 PHE B N 1
ATOM 2520 C CA . PHE B 1 68 ? 28.953 9.681 8.648 1.00 18.13 581 PHE B CA 1
ATOM 2521 C C . PHE B 1 68 ? 27.697 9.855 9.492 1.00 22.11 581 PHE B C 1
ATOM 2522 O O . PHE B 1 68 ? 26.596 9.473 9.084 1.00 24.24 581 PHE B O 1
ATOM 2530 N N . PRO B 1 69 ? 27.823 10.455 10.680 1.00 21.13 582 PRO B N 1
ATOM 2531 C CA . PRO B 1 69 ? 26.658 10.577 11.567 1.00 23.61 582 PRO B CA 1
ATOM 2532 C C . PRO B 1 69 ? 25.543 11.446 11.016 1.00 24.00 582 PRO B C 1
ATOM 2533 O O . PRO B 1 69 ? 24.410 11.336 11.493 1.00 30.56 582 PRO B O 1
ATOM 2537 N N . GLU B 1 70 ? 25.813 12.287 10.020 1.00 23.11 583 GLU B N 1
ATOM 2538 C CA . GLU B 1 70 ? 24.850 13.274 9.555 1.00 29.43 583 GLU B CA 1
ATOM 2539 C C . GLU B 1 70 ? 24.108 12.853 8.292 1.00 28.46 583 GLU B C 1
ATOM 2540 O O . GLU B 1 70 ? 23.223 13.584 7.837 1.00 28.36 583 GLU B O 1
ATOM 2546 N N . LYS B 1 71 ? 24.421 11.684 7.733 1.00 24.94 584 LYS B N 1
ATOM 2547 C CA . LYS B 1 71 ? 23.974 11.312 6.388 1.00 19.68 584 LYS B CA 1
ATOM 2548 C C . LYS B 1 71 ? 22.682 10.502 6.475 1.00 21.87 584 LYS B C 1
ATOM 2549 O O . LYS B 1 71 ? 22.698 9.281 6.633 1.00 20.51 584 LYS B O 1
ATOM 2555 N N . GLN B 1 72 ? 21.546 11.194 6.348 1.00 17.93 585 GLN B N 1
ATOM 2556 C CA . GLN B 1 72 ? 20.244 10.565 6.572 1.00 19.20 585 GLN B CA 1
ATOM 2557 C C . GLN B 1 72 ? 19.970 9.459 5.567 1.00 18.51 585 GLN B C 1
ATOM 2558 O O . GLN B 1 72 ? 19.492 8.380 5.936 1.00 19.73 585 GLN B O 1
ATOM 2564 N N . GLU B 1 73 ? 20.202 9.741 4.287 1.00 16.09 586 GLU B N 1
ATOM 2565 C CA . GLU B 1 73 ? 19.929 8.765 3.238 1.00 15.07 586 GLU B CA 1
ATOM 2566 C C . GLU B 1 73 ? 20.762 7.507 3.442 1.00 17.90 586 GLU B C 1
ATOM 2567 O O . GLU B 1 73 ? 20.270 6.386 3.245 1.00 16.15 586 GLU B O 1
ATOM 2573 N N . LEU B 1 74 ? 22.036 7.681 3.800 1.00 16.91 587 LEU B N 1
ATOM 2574 C CA . LEU B 1 74 ? 22.889 6.545 4.121 1.00 13.27 587 LEU B CA 1
ATOM 2575 C C . LEU B 1 74 ? 22.289 5.715 5.251 1.00 16.06 587 LEU B C 1
ATOM 2576 O O . LEU B 1 74 ? 22.214 4.483 5.165 1.00 15.53 587 LEU B O 1
ATOM 2581 N N . HIS B 1 75 ? 21.856 6.371 6.327 1.00 16.60 588 HIS B N 1
ATOM 2582 C CA . HIS B 1 75 ? 21.307 5.617 7.453 1.00 11.48 588 HIS B CA 1
ATOM 2583 C C . HIS B 1 75 ? 20.037 4.876 7.062 1.00 14.34 588 HIS B C 1
ATOM 2584 O O . HIS B 1 75 ? 19.814 3.734 7.503 1.00 15.45 588 HIS B O 1
ATOM 2591 N N . ARG B 1 76 ? 19.175 5.520 6.275 1.00 14.07 589 ARG B N 1
ATOM 2592 C CA . ARG B 1 76 ? 17.971 4.854 5.786 1.00 13.08 589 ARG B CA 1
ATOM 2593 C C . ARG B 1 76 ? 18.328 3.584 5.022 1.00 15.88 589 ARG B C 1
ATOM 2594 O O . ARG B 1 76 ? 17.716 2.530 5.231 1.00 14.84 589 ARG B O 1
ATOM 2602 N N . ASN B 1 77 ? 19.324 3.668 4.140 1.00 14.89 590 ASN B N 1
ATOM 2603 C CA . ASN B 1 77 ? 19.668 2.502 3.331 1.00 12.90 590 ASN B CA 1
ATOM 2604 C C . ASN B 1 77 ? 20.300 1.407 4.167 1.00 13.22 590 ASN B C 1
ATOM 2605 O O . ASN B 1 77 ? 20.012 0.224 3.958 1.00 14.28 590 ASN B O 1
ATOM 2610 N N . MET B 1 78 ? 21.203 1.769 5.082 1.00 11.99 591 MET B N 1
ATOM 2611 C CA . MET B 1 78 ? 21.834 0.762 5.926 1.00 11.49 591 MET B CA 1
ATOM 2612 C C . MET B 1 78 ? 20.798 0.063 6.793 1.00 13.91 591 MET B C 1
ATOM 2613 O O . MET B 1 78 ? 20.842 -1.162 6.953 1.00 15.10 591 MET B O 1
ATOM 2618 N N . LEU B 1 79 ? 19.865 0.822 7.378 1.00 16.06 592 LEU B N 1
ATOM 2619 C CA . LEU B 1 79 ? 18.898 0.175 8.261 1.00 15.43 592 LEU B CA 1
ATOM 2620 C C . LEU B 1 79 ? 17.846 -0.602 7.475 1.00 13.57 592 LEU B C 1
ATOM 2621 O O . LEU B 1 79 ? 17.319 -1.603 7.977 1.00 14.96 592 LEU B O 1
ATOM 2626 N N . GLY B 1 80 ? 17.555 -0.187 6.236 1.00 13.38 593 GLY B N 1
ATOM 2627 C CA . GLY B 1 80 ? 16.702 -1.008 5.393 1.00 13.69 593 GLY B CA 1
ATOM 2628 C C . GLY B 1 80 ? 17.343 -2.354 5.122 1.00 14.11 593 GLY B C 1
ATOM 2629 O O . GLY B 1 80 ? 16.694 -3.401 5.242 1.00 13.69 593 GLY B O 1
ATOM 2630 N N . LEU B 1 81 ? 18.642 -2.344 4.818 1.00 12.17 594 LEU B N 1
ATOM 2631 C CA . LEU B 1 81 ? 19.376 -3.584 4.604 1.00 13.29 594 LEU B CA 1
ATOM 2632 C C . LEU B 1 81 ? 19.322 -4.460 5.849 1.00 11.75 594 LEU B C 1
ATOM 2633 O O . LEU B 1 81 ? 19.018 -5.662 5.772 1.00 12.52 594 LEU B O 1
ATOM 2638 N N . LEU B 1 82 ? 19.604 -3.875 7.020 1.00 12.04 595 LEU B N 1
ATOM 2639 C CA . LEU B 1 82 ? 19.613 -4.680 8.232 1.00 12.52 595 LEU B CA 1
ATOM 2640 C C . LEU B 1 82 ? 18.223 -5.198 8.565 1.00 12.43 595 LEU B C 1
ATOM 2641 O O . LEU B 1 82 ? 18.100 -6.281 9.148 1.00 15.89 595 LEU B O 1
ATOM 2646 N N . GLY B 1 83 ? 17.182 -4.447 8.205 1.00 12.79 596 GLY B N 1
ATOM 2647 C CA . GLY B 1 83 ? 15.827 -4.949 8.360 1.00 15.17 596 GLY B CA 1
ATOM 2648 C C . GLY B 1 83 ? 15.595 -6.242 7.603 1.00 14.99 596 GLY B C 1
ATOM 2649 O O . GLY B 1 83 ? 14.870 -7.128 8.070 1.00 16.30 596 GLY B O 1
ATOM 2650 N N . ASN B 1 84 ? 16.188 -6.360 6.410 1.00 12.20 597 ASN B N 1
ATOM 2651 C CA . ASN B 1 84 ? 16.070 -7.596 5.645 1.00 12.91 597 ASN B CA 1
ATOM 2652 C C . ASN B 1 84 ? 16.884 -8.725 6.268 1.00 12.85 597 ASN B C 1
ATOM 2653 O O . ASN B 1 84 ? 16.414 -9.867 6.348 1.00 13.98 597 ASN B O 1
ATOM 2658 N N . VAL B 1 85 ? 18.103 -8.426 6.719 1.00 12.60 598 VAL B N 1
ATOM 2659 C CA . VAL B 1 85 ? 18.930 -9.434 7.376 1.00 12.98 598 VAL B CA 1
ATOM 2660 C C . VAL B 1 85 ? 18.218 -10.009 8.600 1.00 14.09 598 VAL B C 1
ATOM 2661 O O . VAL B 1 85 ? 18.239 -11.223 8.838 1.00 14.26 598 VAL B O 1
ATOM 2665 N N . ALA B 1 86 ? 17.569 -9.151 9.383 1.00 13.37 599 ALA B N 1
ATOM 2666 C CA . ALA B 1 86 ? 16.959 -9.609 10.622 1.00 13.82 599 ALA B CA 1
ATOM 2667 C C . ALA B 1 86 ? 15.766 -10.526 10.399 1.00 15.54 599 ALA B C 1
ATOM 2668 O O . ALA B 1 86 ? 15.373 -11.223 11.338 1.00 16.63 599 ALA B O 1
ATOM 2670 N N . GLU B 1 87 ? 15.178 -10.538 9.203 1.00 13.60 600 GLU B N 1
ATOM 2671 C CA . GLU B 1 87 ? 14.052 -11.420 8.915 1.00 15.23 600 GLU B CA 1
ATOM 2672 C C . GLU B 1 87 ? 14.465 -12.872 8.788 1.00 19.70 600 GLU B C 1
ATOM 2673 O O . GLU B 1 87 ? 13.593 -13.745 8.728 1.00 20.83 600 GLU B O 1
ATOM 2679 N N . VAL B 1 88 ? 15.762 -13.148 8.734 1.00 17.33 601 VAL B N 1
ATOM 2680 C CA . VAL B 1 88 ? 16.272 -14.487 8.474 1.00 17.54 601 VAL B CA 1
ATOM 2681 C C . VAL B 1 88 ? 16.643 -15.080 9.825 1.00 16.88 601 VAL B C 1
ATOM 2682 O O . VAL B 1 88 ? 17.649 -14.697 10.437 1.00 17.91 601 VAL B O 1
ATOM 2686 N N . LYS B 1 89 ? 15.812 -16.004 10.314 1.00 18.88 602 LYS B N 1
ATOM 2687 C CA . LYS B 1 89 ? 15.967 -16.482 11.682 1.00 20.44 602 LYS B CA 1
ATOM 2688 C C . LYS B 1 89 ? 17.344 -17.098 11.907 1.00 20.67 602 LYS B C 1
ATOM 2689 O O . LYS B 1 89 ? 17.942 -16.930 12.974 1.00 18.95 602 LYS B O 1
ATOM 2695 N N . GLU B 1 90 ? 17.878 -17.780 10.891 1.00 23.35 603 GLU B N 1
ATOM 2696 C CA . GLU B 1 90 ? 19.161 -18.455 11.041 1.00 25.49 603 GLU B CA 1
ATOM 2697 C C . GLU B 1 90 ? 20.325 -17.480 11.191 1.00 21.30 603 GLU B C 1
ATOM 2698 O O . GLU B 1 90 ? 21.380 -17.864 11.708 1.00 21.77 603 GLU B O 1
ATOM 2704 N N . LEU B 1 91 ? 20.161 -16.233 10.761 1.00 17.54 604 LEU B N 1
ATOM 2705 C CA . LEU B 1 91 ? 21.225 -15.242 10.857 1.00 18.32 604 LEU B CA 1
ATOM 2706 C C . LEU B 1 91 ? 21.102 -14.351 12.082 1.00 18.60 604 LEU B C 1
ATOM 2707 O O . LEU B 1 91 ? 22.080 -13.694 12.453 1.00 19.32 604 LEU B O 1
ATOM 2712 N N . ARG B 1 92 ? 19.937 -14.313 12.728 1.00 18.52 605 ARG B N 1
ATOM 2713 C CA . ARG B 1 92 ? 19.773 -13.413 13.864 1.00 19.67 605 ARG B CA 1
ATOM 2714 C C . ARG B 1 92 ? 20.764 -13.654 14.999 1.00 20.00 605 ARG B C 1
ATOM 2715 O O . ARG B 1 92 ? 21.102 -12.677 15.688 1.00 21.30 605 ARG B O 1
ATOM 2723 N N . PRO B 1 93 ? 21.254 -14.870 15.256 1.00 17.97 606 PRO B N 1
ATOM 2724 C CA . PRO B 1 93 ? 22.240 -15.006 16.334 1.00 22.68 606 PRO B CA 1
ATOM 2725 C C . PRO B 1 93 ? 23.445 -14.104 16.151 1.00 21.78 606 PRO B C 1
ATOM 2726 O O . PRO B 1 93 ? 24.033 -13.667 17.144 1.00 22.44 606 PRO B O 1
ATOM 2730 N N . GLN B 1 94 ? 23.806 -13.779 14.907 1.00 20.79 607 GLN B N 1
ATOM 2731 C CA . GLN B 1 94 ? 24.946 -12.900 14.665 1.00 20.47 607 GLN B CA 1
ATOM 2732 C C . GLN B 1 94 ? 24.681 -11.459 15.063 1.00 23.70 607 GLN B C 1
ATOM 2733 O O . GLN B 1 94 ? 25.637 -10.696 15.250 1.00 22.62 607 GLN B O 1
ATOM 2739 N N . LEU B 1 95 ? 23.421 -11.070 15.203 1.00 21.84 608 LEU B N 1
ATOM 2740 C CA . LEU B 1 95 ? 23.102 -9.725 15.653 1.00 19.01 608 LEU B CA 1
ATOM 2741 C C . LEU B 1 95 ? 23.077 -9.606 17.164 1.00 18.30 608 LEU B C 1
ATOM 2742 O O . LEU B 1 95 ? 22.990 -8.484 17.676 1.00 22.60 608 LEU B O 1
ATOM 2747 N N . MET B 1 96 ? 23.175 -10.726 17.877 1.00 19.66 609 MET B N 1
ATOM 2748 C CA . MET B 1 96 ? 23.011 -10.761 19.330 1.00 21.60 609 MET B CA 1
ATOM 2749 C C . MET B 1 96 ? 24.363 -10.533 20.006 1.00 23.52 609 MET B C 1
ATOM 2750 O O . MET B 1 96 ? 24.949 -11.409 20.646 1.00 28.53 609 MET B O 1
ATOM 2755 N N . THR B 1 97 ? 24.864 -9.315 19.850 1.00 21.85 610 THR B N 1
ATOM 2756 C CA . THR B 1 97 ? 26.027 -8.875 20.604 1.00 28.04 610 THR B CA 1
ATOM 2757 C C . THR B 1 97 ? 25.695 -7.543 21.256 1.00 26.46 610 THR B C 1
ATOM 2758 O O . THR B 1 97 ? 24.850 -6.788 20.764 1.00 25.94 610 THR B O 1
ATOM 2762 N N . SER B 1 98 ? 26.360 -7.259 22.378 1.00 27.56 611 SER B N 1
ATOM 2763 C CA . SER B 1 98 ? 26.161 -5.967 23.021 1.00 25.54 611 SER B CA 1
ATOM 2764 C C . SER B 1 98 ? 26.434 -4.823 22.053 1.00 23.92 611 SER B C 1
ATOM 2765 O O . SER B 1 98 ? 25.686 -3.841 22.016 1.00 23.38 611 SER B O 1
ATOM 2768 N N . GLN B 1 99 ? 27.487 -4.956 21.242 1.00 23.33 612 GLN B N 1
ATOM 2769 C CA . GLN B 1 99 ? 27.856 -3.903 20.298 1.00 22.12 612 GLN B CA 1
ATOM 2770 C C . GLN B 1 99 ? 26.706 -3.581 19.353 1.00 25.32 612 GLN B C 1
ATOM 2771 O O . GLN B 1 99 ? 26.365 -2.411 19.147 1.00 24.63 612 GLN B O 1
ATOM 2777 N N . PHE B 1 100 ? 26.085 -4.612 18.782 1.00 21.04 613 PHE B N 1
ATOM 2778 C CA . PHE B 1 100 ? 25.046 -4.387 17.783 1.00 19.55 613 PHE B CA 1
ATOM 2779 C C . PHE B 1 100 ? 23.731 -3.970 18.427 1.00 20.59 613 PHE B C 1
ATOM 2780 O O . PHE B 1 100 ? 23.080 -3.023 17.974 1.00 19.07 613 PHE B O 1
ATOM 2788 N N . ILE B 1 101 ? 23.319 -4.680 19.476 1.00 20.14 614 ILE B N 1
ATOM 2789 C CA . ILE B 1 101 ? 22.070 -4.372 20.168 1.00 21.48 614 ILE B CA 1
ATOM 2790 C C . ILE B 1 101 ? 22.073 -2.935 20.679 1.00 22.11 614 ILE B C 1
ATOM 2791 O O . ILE B 1 101 ? 21.050 -2.243 20.625 1.00 21.15 614 ILE B O 1
ATOM 2796 N N . SER B 1 102 ? 23.213 -2.472 21.208 1.00 22.60 615 SER B N 1
ATOM 2797 C CA . SER B 1 102 ? 23.298 -1.088 21.670 1.00 24.28 615 SER B CA 1
ATOM 2798 C C . SER B 1 102 ? 23.014 -0.111 20.539 1.00 22.76 615 SER B C 1
ATOM 2799 O O . SER B 1 102 ? 22.347 0.909 20.742 1.00 23.77 615 SER B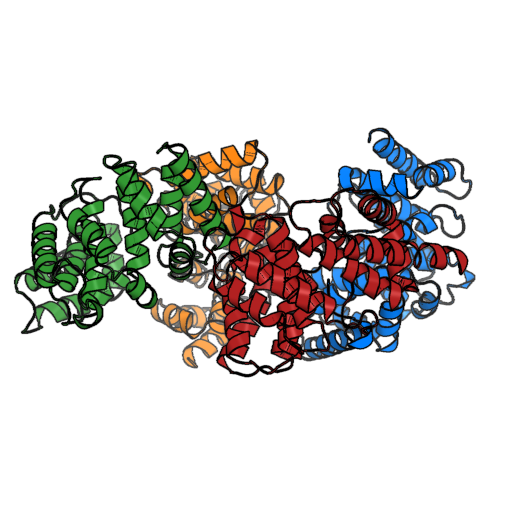 O 1
ATOM 2802 N N . VAL B 1 103 ? 23.527 -0.397 19.346 1.00 21.40 616 VAL B N 1
ATOM 2803 C CA . VAL B 1 103 ? 23.332 0.508 18.219 1.00 20.61 616 VAL B CA 1
ATOM 2804 C C . VAL B 1 103 ? 21.871 0.524 17.796 1.00 18.62 616 VAL B C 1
ATOM 2805 O O . VAL B 1 103 ? 21.275 1.591 17.599 1.00 17.02 616 VAL B O 1
ATOM 2809 N N . PHE B 1 104 ? 21.269 -0.660 17.641 1.00 16.58 617 PHE B N 1
ATOM 2810 C CA . PHE B 1 104 ? 19.862 -0.699 17.250 1.00 15.97 617 PHE B CA 1
ATOM 2811 C C . PHE B 1 104 ? 18.991 0.010 18.279 1.00 15.77 617 PHE B C 1
ATOM 2812 O O . PHE B 1 104 ? 18.059 0.739 17.915 1.00 18.43 617 PHE B O 1
ATOM 2820 N N . SER B 1 105 ? 19.288 -0.177 19.571 1.00 16.93 618 SER B N 1
ATOM 2821 C CA . SER B 1 105 ? 18.451 0.438 20.586 1.00 18.43 618 SER B CA 1
ATOM 2822 C C . SER B 1 105 ? 18.581 1.956 20.548 1.00 18.55 618 SER B C 1
ATOM 2823 O O . SER B 1 105 ? 17.586 2.674 20.695 1.00 20.08 618 SER B O 1
ATOM 2826 N N . ASN B 1 106 ? 19.801 2.453 20.336 1.00 19.02 619 ASN B N 1
ATOM 2827 C CA . ASN B 1 106 ? 20.034 3.889 20.237 1.00 23.23 619 ASN B CA 1
ATOM 2828 C C . ASN B 1 106 ? 19.323 4.475 19.023 1.00 23.34 619 ASN B C 1
ATOM 2829 O O . ASN B 1 106 ? 18.768 5.583 19.084 1.00 22.45 619 ASN B O 1
ATOM 2834 N N . LEU B 1 107 ? 19.317 3.738 17.910 1.00 18.83 620 LEU B N 1
ATOM 2835 C CA . LEU B 1 107 ? 18.694 4.240 16.692 1.00 18.62 620 LEU B CA 1
ATOM 2836 C C . LEU B 1 107 ? 17.177 4.342 16.787 1.00 16.07 620 LEU B C 1
ATOM 2837 O O . LEU B 1 107 ? 16.569 5.011 15.940 1.00 17.18 620 LEU B O 1
ATOM 2842 N N . LEU B 1 108 ? 16.549 3.729 17.801 1.00 16.49 621 LEU B N 1
ATOM 2843 C CA . LEU B 1 108 ? 15.113 3.930 17.981 1.00 18.52 621 LEU B CA 1
ATOM 2844 C C . LEU B 1 108 ? 14.755 5.401 18.168 1.00 15.27 621 LEU B C 1
ATOM 2845 O O . LEU B 1 108 ? 13.626 5.798 17.858 1.00 19.23 621 LEU B O 1
ATOM 2850 N N . GLU B 1 109 ? 15.698 6.222 18.634 1.00 18.71 622 GLU B N 1
ATOM 2851 C CA . GLU B 1 109 ? 15.458 7.645 18.847 1.00 20.64 622 GLU B CA 1
ATOM 2852 C C . GLU B 1 109 ? 16.020 8.518 17.735 1.00 22.10 622 GLU B C 1
ATOM 2853 O O . GLU B 1 109 ? 15.964 9.751 17.837 1.00 24.04 622 GLU B O 1
ATOM 2859 N N . SER B 1 110 ? 16.557 7.917 16.678 1.00 19.25 623 SER B N 1
ATOM 2860 C CA . SER B 1 110 ? 17.053 8.683 15.546 1.00 17.50 623 SER B CA 1
ATOM 2861 C C . SER B 1 110 ? 15.849 9.173 14.747 1.00 22.04 623 SER B C 1
ATOM 2862 O O . SER B 1 110 ? 15.06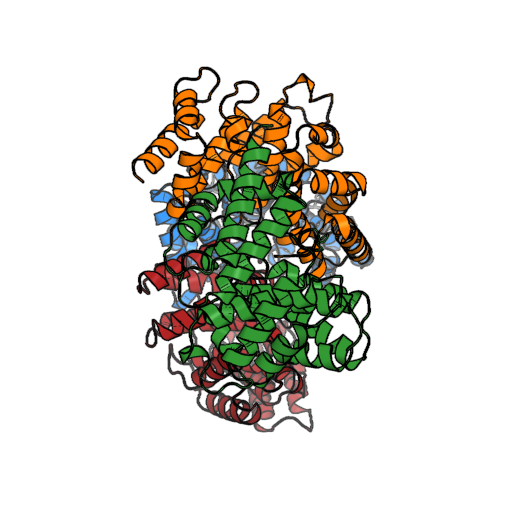7 8.362 14.240 1.00 26.32 623 SER B O 1
ATOM 2865 N N . LYS B 1 111 ? 15.708 10.498 14.633 1.00 24.04 624 LYS B N 1
ATOM 2866 C CA . LYS B 1 111 ? 14.507 11.065 13.964 1.00 31.59 624 LYS B CA 1
ATOM 2867 C C . LYS B 1 111 ? 14.905 12.118 12.927 1.00 38.22 624 LYS B C 1
ATOM 2868 O O . LYS B 1 111 ? 13.991 12.745 12.360 1.00 31.44 624 LYS B O 1
ATOM 2874 N N . ALA B 1 112 ? 16.207 12.322 12.711 1.00 45.79 625 ALA B N 1
ATOM 2875 C CA . ALA B 1 112 ? 16.663 13.392 11.793 1.00 35.06 625 ALA B CA 1
ATOM 2876 C C . ALA B 1 112 ? 16.065 13.150 10.405 1.00 29.82 625 ALA B C 1
ATOM 2877 O O . ALA B 1 112 ? 15.691 14.129 9.736 1.00 27.69 625 ALA B O 1
ATOM 2879 N N . ASP B 1 113 ? 15.987 11.884 9.995 1.00 24.77 626 ASP B N 1
ATOM 2880 C CA . ASP B 1 113 ? 15.459 11.570 8.670 1.00 22.54 626 ASP B CA 1
ATOM 2881 C C . ASP B 1 113 ? 13.937 11.639 8.559 1.00 22.89 626 ASP B C 1
ATOM 2882 O O . ASP B 1 113 ? 13.417 11.694 7.437 1.00 24.85 626 ASP B O 1
ATOM 2887 N N . GLY B 1 114 ? 13.210 11.640 9.668 1.00 21.81 627 GLY B N 1
ATOM 2888 C CA . GLY B 1 114 ? 11.801 11.319 9.610 1.00 23.61 627 GLY B CA 1
ATOM 2889 C C . GLY B 1 114 ? 11.572 10.149 10.538 1.00 23.61 627 GLY B C 1
ATOM 2890 O O . GLY B 1 114 ? 11.953 10.239 11.708 1.00 24.66 627 GLY B O 1
ATOM 2891 N N . ILE B 1 115 ? 11.008 9.040 10.055 1.00 18.25 628 ILE B N 1
ATOM 2892 C CA . ILE B 1 115 ? 10.789 7.875 10.908 1.00 18.85 628 ILE B CA 1
ATOM 2893 C C . ILE B 1 115 ? 11.452 6.603 10.398 1.00 14.07 628 ILE B C 1
ATOM 2894 O O . ILE B 1 115 ? 11.354 5.567 11.062 1.00 16.88 628 ILE B O 1
ATOM 2899 N N . GLU B 1 116 ? 12.110 6.626 9.237 1.00 15.32 629 GLU B N 1
ATOM 2900 C CA . GLU B 1 116 ? 12.461 5.355 8.603 1.00 15.27 629 GLU B CA 1
ATOM 2901 C C . GLU B 1 116 ? 13.604 4.644 9.320 1.00 17.81 629 GLU B C 1
ATOM 2902 O O . GLU B 1 116 ? 13.628 3.412 9.375 1.00 14.95 629 GLU B O 1
ATOM 2908 N N . VAL B 1 117 ? 14.583 5.388 9.835 1.00 15.21 630 VAL B N 1
ATOM 2909 C CA . VAL B 1 117 ? 15.664 4.751 10.590 1.00 12.41 630 VAL B CA 1
ATOM 2910 C C . VAL B 1 117 ? 15.120 4.115 11.863 1.00 15.37 630 VAL B C 1
ATOM 2911 O O . VAL B 1 117 ? 15.393 2.944 12.170 1.00 15.65 630 VAL B O 1
ATOM 2915 N N . SER B 1 118 ? 14.304 4.865 12.600 1.00 13.46 631 SER B N 1
ATOM 2916 C CA . SER B 1 118 ? 13.669 4.364 13.814 1.00 15.47 631 SER B CA 1
ATOM 2917 C C . SER B 1 118 ? 12.801 3.142 13.531 1.00 13.77 631 SER B C 1
ATOM 2918 O O . SER B 1 118 ? 12.853 2.139 14.257 1.00 15.21 631 SER B O 1
ATOM 2921 N N . TYR B 1 119 ? 11.962 3.231 12.498 1.00 14.04 632 TYR B N 1
ATOM 2922 C CA . TYR B 1 119 ? 11.092 2.119 12.135 1.00 15.55 632 TYR B CA 1
ATOM 2923 C C . TYR B 1 119 ? 11.899 0.862 11.840 1.00 13.51 632 TYR B C 1
ATOM 2924 O O . TYR B 1 119 ? 11.576 -0.227 12.336 1.00 13.98 632 TYR B O 1
ATOM 2933 N N . ASN B 1 120 ? 12.953 0.985 11.027 1.00 12.87 633 ASN B N 1
ATOM 2934 C CA . ASN B 1 120 ? 13.685 -0.225 10.680 1.00 12.54 633 ASN B CA 1
ATOM 2935 C C . ASN B 1 120 ? 14.520 -0.747 11.838 1.00 14.45 633 ASN B C 1
ATOM 2936 O O . ASN B 1 120 ? 14.676 -1.964 11.983 1.00 14.15 633 ASN B O 1
ATOM 2941 N N . ALA B 1 121 ? 15.066 0.147 12.664 1.00 15.62 634 ALA B N 1
ATOM 2942 C CA . ALA B 1 121 ? 15.713 -0.319 13.889 1.00 14.56 634 ALA B CA 1
ATOM 2943 C C . ALA B 1 121 ? 14.731 -1.080 14.778 1.00 13.78 634 ALA B C 1
ATOM 2944 O O . ALA B 1 121 ? 15.075 -2.118 15.357 1.00 15.01 634 ALA B O 1
ATOM 2946 N N . CYS B 1 122 ? 13.499 -0.583 14.900 1.00 15.01 635 CYS B N 1
ATOM 2947 C CA . CYS B 1 122 ? 12.483 -1.293 15.674 1.00 13.66 635 CYS B CA 1
ATOM 2948 C C . CYS B 1 122 ? 12.136 -2.635 15.032 1.00 14.16 635 CYS B C 1
ATOM 2949 O O . CYS B 1 122 ? 11.882 -3.620 15.731 1.00 15.69 635 CYS B O 1
ATOM 2952 N N . GLY B 1 123 ? 12.054 -2.666 13.704 1.00 14.89 636 GLY B N 1
ATOM 2953 C CA . GLY B 1 123 ? 11.797 -3.922 13.010 1.00 13.40 636 GLY B CA 1
ATOM 2954 C C . GLY B 1 123 ? 12.879 -4.954 13.262 1.00 14.31 636 GLY B C 1
ATOM 2955 O O . GLY B 1 123 ? 12.586 -6.116 13.541 1.00 15.68 636 GLY B O 1
ATOM 2956 N N . VAL B 1 124 ? 14.145 -4.533 13.168 1.00 13.48 637 VAL B N 1
ATOM 2957 C CA . VAL B 1 124 ? 15.257 -5.422 13.517 1.00 13.74 637 VAL B CA 1
ATOM 2958 C C . VAL B 1 124 ? 15.054 -5.983 14.913 1.00 14.83 637 VAL B C 1
ATOM 2959 O O . VAL B 1 124 ? 15.089 -7.204 15.127 1.00 14.80 637 VAL B O 1
ATOM 2963 N N . LEU B 1 125 ? 14.814 -5.093 15.883 1.00 14.40 638 LEU B N 1
ATOM 2964 C CA . LEU B 1 125 ? 14.649 -5.532 17.259 1.00 14.94 638 LEU B CA 1
ATOM 2965 C C . LEU B 1 125 ? 13.377 -6.349 17.454 1.00 15.21 638 LEU B C 1
ATOM 2966 O O . LEU B 1 125 ? 13.339 -7.205 18.346 1.00 17.35 638 LEU B O 1
ATOM 2971 N N . SER B 1 126 ? 12.326 -6.109 16.659 1.00 16.09 639 SER B N 1
ATOM 2972 C CA . SER B 1 126 ? 11.123 -6.926 16.800 1.00 15.22 639 SER B CA 1
ATOM 2973 C C . SER B 1 126 ? 11.386 -8.372 16.405 1.00 15.39 639 SER B C 1
ATOM 2974 O O . SER B 1 126 ? 10.911 -9.300 17.065 1.00 17.22 639 SER B O 1
ATOM 2977 N N . HIS B 1 127 ? 12.148 -8.586 15.332 1.00 15.05 640 HIS B N 1
ATOM 2978 C CA . HIS B 1 127 ? 12.448 -9.956 14.944 1.00 15.23 640 HIS B CA 1
ATOM 2979 C C . HIS B 1 127 ? 13.368 -10.605 15.962 1.00 16.48 640 HIS B C 1
ATOM 2980 O O . HIS B 1 127 ? 13.237 -11.796 16.249 1.00 16.73 640 HIS B O 1
ATOM 2987 N N . ILE B 1 128 ? 14.282 -9.825 16.536 1.00 16.16 641 ILE B N 1
ATOM 2988 C CA . ILE B 1 128 ? 15.159 -10.343 17.580 1.00 16.14 641 ILE B CA 1
ATOM 2989 C C . ILE B 1 128 ? 14.359 -10.720 18.828 1.00 17.57 641 ILE B C 1
ATOM 2990 O O . ILE B 1 128 ? 14.565 -11.793 19.410 1.00 21.99 641 ILE B O 1
ATOM 2995 N N . MET B 1 129 ? 13.439 -9.846 19.263 1.00 16.96 642 MET B N 1
ATOM 2996 C CA . MET B 1 129 ? 12.660 -10.136 20.467 1.00 17.22 642 MET B CA 1
ATOM 2997 C C . MET B 1 129 ? 11.770 -11.343 20.265 1.00 18.62 642 MET B C 1
ATOM 2998 O O . MET B 1 129 ? 11.418 -12.026 21.231 1.00 18.08 642 MET B O 1
ATOM 3003 N N . PHE B 1 130 ? 11.367 -11.595 19.021 1.00 18.67 643 PHE B N 1
ATOM 3004 C CA . PHE B 1 130 ? 10.481 -12.705 18.708 1.00 21.30 643 PHE B CA 1
ATOM 3005 C C . PHE B 1 130 ? 11.098 -14.043 19.103 1.00 21.24 643 PHE B C 1
ATOM 3006 O O . PHE B 1 130 ? 10.371 -14.983 19.449 1.00 24.72 643 PHE B O 1
ATOM 3014 N N . ASP B 1 131 ? 12.431 -14.144 19.068 1.00 19.84 644 ASP B N 1
ATOM 3015 C CA . ASP B 1 131 ? 13.113 -15.375 19.458 1.00 22.64 644 ASP B CA 1
ATOM 3016 C C . ASP B 1 131 ? 13.067 -15.637 20.962 1.00 24.01 644 ASP B C 1
ATOM 3017 O O . ASP B 1 131 ? 13.442 -16.735 21.394 1.00 24.60 644 ASP B O 1
ATOM 3022 N N . GLY B 1 132 ? 12.628 -14.672 21.765 1.00 21.58 645 GLY B N 1
ATOM 3023 C CA . GLY B 1 132 ? 12.409 -14.899 23.174 1.00 21.79 645 GLY B CA 1
ATOM 3024 C C . GLY B 1 132 ? 13.613 -14.563 24.026 1.00 25.52 645 GLY B C 1
ATOM 3025 O O . GLY B 1 132 ? 14.704 -14.279 23.526 1.00 24.33 645 GLY B O 1
ATOM 3026 N N . PRO B 1 133 ? 13.428 -14.600 25.350 1.00 25.84 646 PRO B N 1
ATOM 3027 C CA . PRO B 1 133 ? 14.517 -14.212 26.261 1.00 25.70 646 PRO B CA 1
ATOM 3028 C C . PRO B 1 133 ? 15.704 -15.162 26.249 1.00 25.84 646 PRO B C 1
ATOM 3029 O O . PRO B 1 133 ? 16.821 -14.717 26.544 1.00 27.37 646 PRO B O 1
ATOM 3033 N N . GLU B 1 134 ? 15.503 -16.435 25.887 1.00 29.79 647 GLU B N 1
ATOM 3034 C CA . GLU B 1 134 ? 16.612 -17.384 25.821 1.00 42.09 647 GLU B CA 1
ATOM 3035 C C . GLU B 1 134 ? 17.642 -16.971 24.781 1.00 40.99 647 GLU B C 1
ATOM 3036 O O . GLU B 1 134 ? 18.842 -17.211 24.967 1.00 41.90 647 GLU B O 1
ATOM 3042 N N . ALA B 1 135 ? 17.197 -16.357 23.682 1.00 35.18 648 ALA B N 1
ATOM 3043 C CA . ALA B 1 135 ? 18.122 -15.926 22.643 1.00 32.16 648 ALA B CA 1
ATOM 3044 C C . ALA B 1 135 ? 18.934 -14.713 23.070 1.00 32.39 648 ALA B C 1
ATOM 3045 O O . ALA B 1 135 ? 20.006 -14.461 22.506 1.00 34.06 648 ALA B O 1
ATOM 3047 N N . TRP B 1 136 ? 18.441 -13.957 24.042 1.00 30.90 649 TRP B N 1
ATOM 3048 C CA . TRP B 1 136 ? 19.100 -12.751 24.520 1.00 33.56 649 TRP B CA 1
ATOM 3049 C C . TRP B 1 136 ? 20.021 -13.157 25.662 1.00 44.03 649 TRP B C 1
ATOM 3050 O O . TRP B 1 136 ? 19.556 -13.453 26.766 1.00 50.90 649 TRP B O 1
ATOM 3061 N N . GLY B 1 137 ? 21.323 -13.172 25.399 1.00 46.83 650 GLY B N 1
ATOM 3062 C CA . GLY B 1 137 ? 22.276 -13.642 26.385 1.00 48.13 650 GLY B CA 1
ATOM 3063 C C . GLY B 1 137 ? 22.504 -12.694 27.542 1.00 58.33 650 GLY B C 1
ATOM 3064 O O . GLY B 1 137 ? 21.691 -12.612 28.468 1.00 62.14 650 GLY B O 1
ATOM 3065 N N . VAL B 1 138 ? 23.633 -11.990 27.512 1.00 60.77 651 VAL B N 1
ATOM 3066 C CA . VAL B 1 138 ? 23.994 -11.030 28.551 1.00 60.36 651 VAL B CA 1
ATOM 3067 C C . VAL B 1 138 ? 24.369 -9.730 27.848 1.00 58.02 651 VAL B C 1
ATOM 3068 O O . VAL B 1 138 ? 25.274 -9.000 28.267 1.00 57.26 651 VAL B O 1
ATOM 3072 N N . CYS B 1 139 ? 23.667 -9.436 26.759 1.00 57.47 652 CYS B N 1
ATOM 3073 C CA . CYS B 1 139 ? 23.987 -8.257 25.971 1.00 61.98 652 CYS B CA 1
ATOM 3074 C C . CYS B 1 139 ? 23.803 -6.988 26.797 1.00 72.04 652 CYS B C 1
ATOM 3075 O O . CYS B 1 139 ? 22.969 -6.927 27.707 1.00 70.06 652 CYS B O 1
ATOM 3078 N N . GLU B 1 140 ? 24.625 -5.976 26.486 1.00 83.59 653 GLU B N 1
ATOM 3079 C CA . GLU B 1 140 ? 24.829 -4.808 27.339 1.00 84.72 653 GLU B CA 1
ATOM 3080 C C . GLU B 1 140 ? 23.518 -4.176 27.791 1.00 74.32 653 GLU B C 1
ATOM 3081 O O . GLU B 1 140 ? 23.219 -4.206 28.993 1.00 78.77 653 GLU B O 1
ATOM 3087 N N . PRO B 1 141 ? 22.697 -3.619 26.898 1.00 55.04 654 PRO B N 1
ATOM 3088 C CA . PRO B 1 141 ? 21.411 -3.096 27.361 1.00 46.20 654 PRO B CA 1
ATOM 3089 C C . PRO B 1 141 ? 20.505 -4.261 27.717 1.00 45.31 654 PRO B C 1
ATOM 3090 O O . PRO B 1 141 ? 20.432 -5.254 26.989 1.00 45.34 654 PRO B O 1
ATOM 3094 N N . GLN B 1 142 ? 19.854 -4.156 28.868 1.00 39.93 655 GLN B N 1
ATOM 3095 C CA . GLN B 1 142 ? 18.937 -5.203 29.282 1.00 39.47 655 GLN B CA 1
ATOM 3096 C C . GLN B 1 142 ? 17.783 -5.290 28.296 1.00 32.85 655 GLN B C 1
ATOM 3097 O O . GLN B 1 142 ? 17.376 -4.296 27.691 1.00 29.47 655 GLN B O 1
ATOM 3103 N N . ARG B 1 143 ? 17.256 -6.502 28.140 1.00 29.43 656 ARG B N 1
ATOM 3104 C CA . ARG B 1 143 ? 16.169 -6.726 27.195 1.00 28.32 656 ARG B CA 1
ATOM 3105 C C . ARG B 1 143 ? 14.927 -5.920 27.565 1.00 26.74 656 ARG B C 1
ATOM 3106 O O . ARG B 1 143 ? 14.226 -5.412 26.681 1.00 27.74 656 ARG B O 1
ATOM 3114 N N . GLU B 1 144 ? 14.658 -5.757 28.863 1.00 29.16 657 GLU B N 1
ATOM 3115 C CA . GLU B 1 144 ? 13.492 -4.987 29.283 1.00 31.01 657 GLU B CA 1
ATOM 3116 C C . GLU B 1 144 ? 13.639 -3.502 28.972 1.00 23.22 657 GLU B C 1
ATOM 3117 O O . GLU B 1 144 ? 12.640 -2.830 28.690 1.00 27.49 657 GLU B O 1
ATOM 3123 N N . GLU B 1 145 ? 14.860 -2.960 29.044 1.00 25.88 658 GLU B N 1
ATOM 3124 C CA . GLU B 1 145 ? 15.055 -1.547 28.726 1.00 26.98 658 GLU B CA 1
ATOM 3125 C C . GLU B 1 145 ? 14.870 -1.290 27.235 1.00 23.49 658 GLU B C 1
ATOM 3126 O O . GLU B 1 145 ? 14.283 -0.274 26.839 1.00 23.82 658 GLU B O 1
ATOM 3132 N N . VAL B 1 146 ? 15.373 -2.194 26.397 1.00 23.60 659 VAL B N 1
ATOM 3133 C CA . VAL B 1 146 ? 15.190 -2.035 24.960 1.00 20.55 659 VAL B CA 1
ATOM 3134 C C . VAL B 1 146 ? 13.719 -2.168 24.590 1.00 21.97 659 VAL B C 1
ATOM 3135 O O . VAL B 1 146 ? 13.205 -1.420 23.751 1.00 21.59 659 VAL B O 1
ATOM 3139 N N . GLU B 1 147 ? 13.011 -3.108 25.223 1.00 21.24 660 GLU B N 1
ATOM 3140 C CA . GLU B 1 147 ? 11.583 -3.246 24.962 1.00 22.81 660 GLU B CA 1
ATOM 3141 C C . GLU B 1 147 ? 10.839 -1.949 25.257 1.00 24.17 660 GLU B C 1
ATOM 3142 O O . GLU B 1 147 ? 9.971 -1.531 24.482 1.00 25.42 660 GLU B O 1
ATOM 3148 N N . GLU B 1 148 ? 11.153 -1.304 26.384 1.00 25.97 661 GLU B N 1
ATOM 3149 C CA . GLU B 1 148 ? 10.505 -0.037 26.703 1.00 25.98 661 GLU B CA 1
ATOM 3150 C C . GLU B 1 148 ? 10.853 1.045 25.685 1.00 23.48 661 GLU B C 1
ATOM 3151 O O . GLU B 1 148 ? 9.999 1.869 25.332 1.00 23.65 661 GLU B O 1
ATOM 3157 N N . ARG B 1 149 ? 12.100 1.069 25.205 1.00 21.35 662 ARG B N 1
ATOM 3158 C CA . ARG B 1 149 ? 12.461 2.023 24.154 1.00 22.12 662 ARG B CA 1
ATOM 3159 C C . ARG B 1 149 ? 11.704 1.755 22.854 1.00 20.58 662 ARG B C 1
ATOM 3160 O O . ARG B 1 149 ? 11.355 2.701 22.129 1.00 20.39 662 ARG B O 1
ATOM 3168 N N . MET B 1 150 ? 11.413 0.481 22.561 1.00 19.32 663 MET B N 1
ATOM 3169 C CA . MET B 1 150 ? 10.648 0.141 21.365 1.00 19.91 663 MET B CA 1
ATOM 3170 C C . MET B 1 150 ? 9.207 0.630 21.472 1.00 15.42 663 MET B C 1
ATOM 3171 O O . MET B 1 150 ? 8.672 1.197 20.510 1.00 19.54 663 MET B O 1
ATOM 3176 N N . TRP B 1 151 ? 8.557 0.404 22.625 1.00 18.94 664 TRP B N 1
ATOM 3177 C CA . TRP B 1 151 ? 7.199 0.909 22.823 1.00 20.77 664 TRP B CA 1
ATOM 3178 C C . TRP B 1 151 ? 7.154 2.416 22.636 1.00 16.37 664 TRP B C 1
ATOM 3179 O O . TRP B 1 151 ? 6.258 2.943 21.966 1.00 20.40 664 TRP B O 1
ATOM 3190 N N . ALA B 1 152 ? 8.130 3.118 23.208 1.00 18.76 665 ALA B N 1
ATOM 3191 C CA . ALA B 1 152 ? 8.182 4.573 23.085 1.00 22.91 665 ALA B CA 1
ATOM 3192 C C . ALA B 1 152 ? 8.329 5.007 21.631 1.00 21.90 665 ALA B C 1
ATOM 3193 O O . ALA B 1 152 ? 7.683 5.967 21.194 1.00 23.20 665 ALA B O 1
ATOM 3195 N N . ALA B 1 153 ? 9.167 4.313 20.860 1.00 18.85 666 ALA B N 1
ATOM 3196 C CA . ALA B 1 153 ? 9.360 4.705 19.467 1.00 17.23 666 ALA B CA 1
ATOM 3197 C C . ALA B 1 153 ? 8.085 4.512 18.651 1.00 18.20 666 ALA B C 1
ATOM 3198 O O . ALA B 1 153 ? 7.676 5.409 17.905 1.00 19.48 666 ALA B O 1
ATOM 3200 N N . ILE B 1 154 ? 7.446 3.345 18.771 1.00 16.41 667 ILE B N 1
ATOM 3201 C CA . ILE B 1 154 ? 6.232 3.077 18.004 1.00 18.82 667 ILE B CA 1
ATOM 3202 C C . ILE B 1 154 ? 5.164 4.118 18.299 1.00 18.62 667 ILE B C 1
ATOM 3203 O O . ILE B 1 154 ? 4.519 4.654 17.383 1.00 18.31 667 ILE B O 1
ATOM 3208 N N . GLN B 1 155 ? 4.980 4.449 19.577 1.00 19.25 668 GLN B N 1
ATOM 3209 C CA . GLN B 1 155 ? 3.992 5.461 19.920 1.00 21.59 668 GLN B CA 1
ATOM 3210 C C . GLN B 1 155 ? 4.366 6.846 19.403 1.00 20.47 668 GLN B C 1
ATOM 3211 O O . GLN B 1 155 ? 3.481 7.697 19.263 1.00 26.78 668 GLN B O 1
ATOM 3217 N N . SER B 1 156 ? 5.642 7.088 19.097 1.00 20.49 669 SER B N 1
ATOM 3218 C CA . SER B 1 156 ? 6.076 8.400 18.631 1.00 21.97 669 SER B CA 1
ATOM 3219 C C . SER B 1 156 ? 5.824 8.639 17.139 1.00 24.48 669 SER B C 1
ATOM 3220 O O . SER B 1 156 ? 5.856 9.797 16.703 1.00 28.94 669 SER B O 1
ATOM 3223 N N . TRP B 1 157 ? 5.585 7.599 16.344 1.00 21.43 670 TRP B N 1
ATOM 3224 C CA . TRP B 1 157 ? 5.436 7.782 14.901 1.00 18.83 670 TRP B CA 1
ATOM 3225 C C . TRP B 1 157 ? 4.007 8.182 14.545 1.00 21.97 670 TRP B C 1
ATOM 3226 O O . TRP B 1 157 ? 3.044 7.572 15.014 1.00 26.16 670 TRP B O 1
ATOM 3237 N N . ASP B 1 158 ? 3.879 9.193 13.684 1.00 20.89 671 ASP B N 1
ATOM 3238 C CA . ASP B 1 158 ? 2.583 9.601 13.154 1.00 22.33 671 ASP B CA 1
ATOM 3239 C C . ASP B 1 158 ? 2.005 8.474 12.297 1.00 20.95 671 ASP B C 1
ATOM 3240 O O . ASP B 1 158 ? 2.647 8.019 11.343 1.00 20.05 671 ASP B O 1
ATOM 3245 N N . ILE B 1 159 ? 0.795 8.018 12.632 1.00 20.85 672 ILE B N 1
ATOM 3246 C CA . ILE B 1 159 ? 0.188 6.891 11.924 1.00 21.06 672 ILE B CA 1
ATOM 3247 C C . ILE B 1 159 ? -0.075 7.212 10.458 1.00 22.24 672 ILE B C 1
ATOM 3248 O O . ILE B 1 159 ? -0.221 6.298 9.634 1.00 22.57 672 ILE B O 1
ATOM 3253 N N . ASN B 1 160 ? -0.172 8.494 10.115 1.00 18.52 673 ASN B N 1
ATOM 3254 C CA . ASN B 1 160 ? -0.410 8.917 8.747 1.00 22.81 673 ASN B CA 1
ATOM 3255 C C . ASN B 1 160 ? 0.874 9.340 8.052 1.00 20.30 673 ASN B C 1
ATOM 3256 O O . ASN B 1 160 ? 0.828 10.084 7.064 1.00 26.69 673 ASN B O 1
ATOM 3261 N N . SER B 1 161 ? 2.018 8.848 8.535 1.00 20.90 674 SER B N 1
ATOM 3262 C CA . SER B 1 161 ? 3.313 9.198 7.960 1.00 20.14 674 SER B CA 1
ATOM 3263 C C . SER B 1 161 ? 3.405 8.734 6.509 1.00 19.52 674 SER B C 1
ATOM 3264 O O . SER B 1 161 ? 3.027 7.608 6.171 1.00 19.00 674 SER B O 1
ATOM 3267 N N . ARG B 1 162 ? 3.893 9.621 5.645 1.00 19.81 675 ARG B N 1
ATOM 3268 C CA . ARG B 1 162 ? 4.283 9.202 4.310 1.00 21.76 675 ARG B CA 1
ATOM 3269 C C . ARG B 1 162 ? 5.500 8.309 4.435 1.00 20.24 675 ARG B C 1
ATOM 3270 O O . ARG B 1 162 ? 6.370 8.545 5.280 1.00 19.61 675 ARG B O 1
ATOM 3278 N N . ARG B 1 163 ? 5.566 7.287 3.582 1.00 21.38 676 ARG B N 1
ATOM 3279 C CA . ARG B 1 163 ? 6.537 6.213 3.734 1.00 17.61 676 ARG B CA 1
ATOM 3280 C C . ARG B 1 163 ? 7.472 6.149 2.540 1.00 20.05 676 ARG B C 1
ATOM 3281 O O . ARG B 1 163 ? 7.066 6.389 1.396 1.00 23.64 676 ARG B O 1
ATOM 3289 N N . ASN B 1 164 ? 8.722 5.829 2.834 1.00 17.69 677 ASN B N 1
ATOM 3290 C CA . ASN B 1 164 ? 9.717 5.455 1.834 1.00 19.11 677 ASN B CA 1
ATOM 3291 C C . ASN B 1 164 ? 10.134 4.022 2.124 1.00 13.38 677 ASN B C 1
ATOM 3292 O O . ASN B 1 164 ? 11.232 3.746 2.629 1.00 16.63 677 ASN B O 1
ATOM 3297 N N . ILE B 1 165 ? 9.217 3.111 1.818 1.00 21.52 678 ILE B N 1
ATOM 3298 C CA . ILE B 1 165 ? 9.453 1.691 1.954 1.00 17.28 678 ILE B CA 1
ATOM 3299 C C . ILE B 1 165 ? 8.403 1.006 1.109 1.00 19.62 678 ILE B C 1
ATOM 3300 O O . ILE B 1 165 ? 7.306 1.537 0.906 1.00 23.72 678 ILE B O 1
ATOM 3305 N N . ASN B 1 166 ? 8.746 -0.158 0.580 1.00 15.22 679 ASN B N 1
ATOM 3306 C CA . ASN B 1 166 ? 7.792 -0.968 -0.149 1.00 19.26 679 ASN B CA 1
ATOM 3307 C C . ASN B 1 166 ? 7.940 -2.406 0.308 1.00 16.63 679 ASN B C 1
ATOM 3308 O O . ASN B 1 166 ? 9.037 -2.848 0.668 1.00 16.16 679 ASN B O 1
ATOM 3313 N N . TYR B 1 167 ? 6.828 -3.129 0.307 1.00 16.80 680 TYR B N 1
ATOM 3314 C CA . TYR B 1 167 ? 6.834 -4.545 0.633 1.00 18.76 680 TYR B CA 1
ATOM 3315 C C . TYR B 1 167 ? 6.209 -5.298 -0.521 1.00 18.81 680 TYR B C 1
ATOM 3316 O O . TYR B 1 167 ? 5.109 -4.952 -0.965 1.00 21.52 680 TYR B O 1
ATOM 3325 N N . ARG B 1 168 ? 6.912 -6.313 -1.006 1.00 18.06 681 ARG B N 1
ATOM 3326 C CA . ARG B 1 168 ? 6.305 -7.170 -2.010 1.00 20.97 681 ARG B CA 1
ATOM 3327 C C . ARG B 1 168 ? 5.376 -8.185 -1.365 1.00 22.43 681 ARG B C 1
ATOM 3328 O O . ARG B 1 168 ? 4.426 -8.650 -2.005 1.00 20.56 681 ARG B O 1
ATOM 3336 N N . SER B 1 169 ? 5.636 -8.523 -0.101 1.00 20.15 682 SER B N 1
ATOM 3337 C CA . SER B 1 169 ? 4.836 -9.458 0.670 1.00 18.16 682 SER B CA 1
ATOM 3338 C C . SER B 1 169 ? 4.857 -8.992 2.115 1.00 20.62 682 SER B C 1
ATOM 3339 O O . SER B 1 169 ? 5.826 -8.379 2.565 1.00 19.04 682 SER B O 1
ATOM 3342 N N . PHE B 1 170 ? 3.783 -9.298 2.831 1.00 21.10 683 PHE B N 1
ATOM 3343 C CA . PHE B 1 170 ? 3.671 -8.985 4.248 1.00 16.63 683 PHE B CA 1
ATOM 3344 C C . PHE B 1 170 ? 4.057 -10.152 5.137 1.00 21.04 683 PHE B C 1
ATOM 3345 O O . PHE B 1 170 ? 3.965 -10.033 6.363 1.00 22.07 683 PHE B O 1
ATOM 3353 N N . GLU B 1 171 ? 4.473 -11.276 4.557 1.00 21.53 684 GLU B N 1
ATOM 3354 C CA . GLU B 1 171 ? 4.700 -12.472 5.363 1.00 20.08 684 GLU B CA 1
ATOM 3355 C C . GLU B 1 171 ? 5.667 -12.275 6.528 1.00 22.52 684 GLU B C 1
ATOM 3356 O O . GLU B 1 171 ? 5.367 -12.780 7.623 1.00 22.08 684 GLU B O 1
ATOM 3362 N N . PRO B 1 172 ? 6.796 -11.572 6.395 1.00 19.89 685 PRO B N 1
ATOM 3363 C CA . PRO B 1 172 ? 7.658 -11.395 7.576 1.00 21.17 685 PRO B CA 1
ATOM 3364 C C . PRO B 1 172 ? 6.987 -10.625 8.692 1.00 19.63 685 PRO B C 1
ATOM 3365 O O . PRO B 1 172 ? 7.253 -10.897 9.870 1.00 22.62 685 PRO B O 1
ATOM 3369 N N . ILE B 1 173 ? 6.125 -9.672 8.347 1.00 17.03 686 ILE B N 1
ATOM 3370 C CA . ILE B 1 173 ? 5.380 -8.904 9.337 1.00 18.93 686 ILE B CA 1
ATOM 3371 C C . ILE B 1 173 ? 4.260 -9.739 9.926 1.00 18.05 686 ILE B C 1
ATOM 3372 O O . ILE B 1 173 ? 4.046 -9.734 11.145 1.00 19.03 686 ILE B O 1
ATOM 3377 N N . LEU B 1 174 ? 3.543 -10.493 9.086 1.00 20.72 687 LEU B N 1
ATOM 3378 C CA . LEU B 1 174 ? 2.425 -11.289 9.590 1.00 22.95 687 LEU B CA 1
ATOM 3379 C C . LEU B 1 174 ? 2.888 -12.360 10.573 1.00 21.06 687 LEU B C 1
ATOM 3380 O O . LEU B 1 174 ? 2.139 -12.730 11.488 1.00 22.19 687 LEU B O 1
ATOM 3385 N N . ARG B 1 175 ? 4.118 -12.858 10.417 1.00 20.97 688 ARG B N 1
ATOM 3386 C CA . ARG B 1 175 ? 4.653 -13.873 11.315 1.00 23.31 688 ARG B CA 1
ATOM 3387 C C . ARG B 1 175 ? 4.771 -13.380 12.751 1.00 23.37 688 ARG B C 1
ATOM 3388 O O . ARG B 1 175 ? 4.851 -14.203 13.673 1.00 23.90 688 ARG B O 1
ATOM 3396 N N . LEU B 1 176 ? 4.807 -12.064 12.964 1.00 20.61 689 LEU B N 1
ATOM 3397 C CA . LEU B 1 176 ? 4.890 -11.491 14.309 1.00 19.08 689 LEU B CA 1
ATOM 3398 C C . LEU B 1 176 ? 3.532 -11.314 14.979 1.00 24.72 689 LEU B C 1
ATOM 3399 O O . LEU B 1 176 ? 3.485 -10.885 16.138 1.00 21.90 689 LEU B O 1
ATOM 3404 N N . LEU B 1 177 ? 2.435 -11.638 14.292 1.00 21.72 690 LEU B N 1
ATOM 3405 C CA . LEU B 1 177 ? 1.077 -11.446 14.812 1.00 22.86 690 LEU B CA 1
ATOM 3406 C C . LEU B 1 177 ? 0.548 -12.581 15.690 1.00 23.40 690 LEU B C 1
ATOM 3407 O O . LEU B 1 177 ? -0.033 -12.305 16.751 1.00 21.65 690 LEU B O 1
ATOM 3412 N N . PRO B 1 178 ? 0.666 -13.860 15.279 1.00 24.81 691 PRO B N 1
ATOM 3413 C CA . PRO B 1 178 ? 0.048 -14.945 16.054 1.00 27.84 691 PRO B CA 1
ATOM 3414 C C . PRO B 1 178 ? 1.006 -15.495 17.111 1.00 30.10 691 PRO B C 1
ATOM 3415 O O . PRO B 1 178 ? 1.367 -16.679 17.108 1.00 37.12 691 PRO B O 1
ATOM 3419 N N . GLN B 1 179 ? 1.424 -14.628 18.030 1.00 25.94 692 GLN B N 1
ATOM 3420 C CA . GLN B 1 179 ? 2.452 -15.015 18.984 1.00 27.97 692 GLN B CA 1
ATOM 3421 C C . GLN B 1 179 ? 2.339 -14.161 20.234 1.00 27.44 692 GLN B C 1
ATOM 3422 O O . GLN B 1 179 ? 1.983 -12.978 20.171 1.00 26.49 692 GLN B O 1
ATOM 3428 N N . GLY B 1 180 ? 2.647 -14.784 21.374 1.00 27.38 693 GLY B N 1
ATOM 3429 C CA . GLY B 1 180 ? 2.620 -14.122 22.662 1.00 26.65 693 GLY B CA 1
ATOM 3430 C C . GLY B 1 180 ? 3.986 -14.002 23.304 1.00 23.14 693 GLY B C 1
ATOM 3431 O O . GLY B 1 180 ? 4.103 -13.551 24.448 1.00 31.51 693 GLY B O 1
ATOM 3432 N N . ILE B 1 181 ? 5.029 -14.393 22.568 1.00 24.46 694 ILE B N 1
ATOM 3433 C CA . ILE B 1 181 ? 6.397 -14.312 23.081 1.00 27.22 694 ILE B CA 1
ATOM 3434 C C . ILE B 1 181 ? 6.800 -12.862 23.313 1.00 26.19 694 ILE B C 1
ATOM 3435 O O . ILE B 1 181 ? 7.411 -12.522 24.330 1.00 27.36 694 ILE B O 1
ATOM 3440 N N . SER B 1 182 ? 6.492 -11.995 22.356 1.00 23.52 695 SER B N 1
ATOM 3441 C CA . SER B 1 182 ? 6.958 -10.612 22.396 1.00 21.68 695 SER B CA 1
ATOM 3442 C C . SER B 1 182 ? 5.811 -9.716 21.988 1.00 19.40 695 SER B C 1
ATOM 3443 O O . SER B 1 182 ? 5.616 -9.424 20.792 1.00 19.57 695 SER B O 1
ATOM 3446 N N . PRO B 1 183 ? 4.996 -9.245 22.940 1.00 18.70 696 PRO B N 1
ATOM 3447 C CA . PRO B 1 183 ? 3.960 -8.259 22.611 1.00 18.45 696 PRO B CA 1
ATOM 3448 C C . PRO B 1 183 ? 4.488 -7.031 21.886 1.00 20.03 696 PRO B C 1
ATOM 3449 O O . PRO B 1 183 ? 3.800 -6.509 20.997 1.00 21.96 696 PRO B O 1
ATOM 3453 N N . VAL B 1 184 ? 5.704 -6.573 22.192 1.00 18.43 697 VAL B N 1
ATOM 3454 C CA . VAL B 1 184 ? 6.211 -5.378 21.510 1.00 18.17 697 VAL B CA 1
ATOM 3455 C C . VAL B 1 184 ? 6.434 -5.642 20.021 1.00 16.49 697 VAL B C 1
ATOM 3456 O O . VAL B 1 184 ? 6.188 -4.766 19.186 1.00 17.55 697 VAL B O 1
ATOM 3460 N N . SER B 1 185 ? 6.876 -6.852 19.667 1.00 16.79 698 SER B N 1
ATOM 3461 C CA . SER B 1 185 ? 7.071 -7.196 18.257 1.00 16.36 698 SER B CA 1
ATOM 3462 C C . SER B 1 185 ? 5.729 -7.260 17.532 1.00 16.07 698 SER B C 1
ATOM 3463 O O . SER B 1 185 ? 5.611 -6.828 16.374 1.00 16.83 698 SER B O 1
ATOM 3466 N N . GLN B 1 186 ? 4.711 -7.815 18.207 1.00 17.26 699 GLN B N 1
ATOM 3467 C CA . GLN B 1 186 ? 3.359 -7.851 17.673 1.00 17.10 699 GLN B CA 1
ATOM 3468 C C . GLN B 1 186 ? 2.829 -6.442 17.470 1.00 18.70 699 GLN B C 1
ATOM 3469 O O . GLN B 1 186 ? 2.116 -6.166 16.498 1.00 17.50 699 GLN B O 1
ATOM 3475 N N . HIS B 1 187 ? 3.146 -5.536 18.404 1.00 16.57 700 HIS B N 1
ATOM 3476 C CA . HIS B 1 187 ? 2.684 -4.159 18.293 1.00 16.70 700 HIS B CA 1
ATOM 3477 C C . HIS B 1 187 ? 3.364 -3.440 17.136 1.00 17.86 700 HIS B C 1
ATOM 3478 O O . HIS B 1 187 ? 2.713 -2.696 16.390 1.00 17.94 700 HIS B O 1
ATOM 3485 N N . TRP B 1 188 ? 4.680 -3.622 16.993 1.00 16.20 701 TRP B N 1
ATOM 3486 C CA . TRP B 1 188 ? 5.379 -3.038 15.854 1.00 15.45 701 TRP B CA 1
ATOM 3487 C C . TRP B 1 188 ? 4.747 -3.495 14.544 1.00 15.69 701 TRP B C 1
ATOM 3488 O O . TRP B 1 188 ? 4.506 -2.686 13.637 1.00 16.46 701 TRP B O 1
ATOM 3499 N N . ALA B 1 189 ? 4.479 -4.798 14.426 1.00 15.79 702 ALA B N 1
ATOM 3500 C CA . ALA B 1 189 ? 3.929 -5.345 13.191 1.00 17.68 702 ALA B CA 1
ATOM 3501 C C . ALA B 1 189 ? 2.517 -4.841 12.935 1.00 17.03 702 ALA B C 1
ATOM 3502 O O . ALA B 1 189 ? 2.144 -4.567 11.782 1.00 18.92 702 ALA B O 1
ATOM 3504 N N . THR B 1 190 ? 1.714 -4.706 13.995 1.00 16.85 703 THR B N 1
A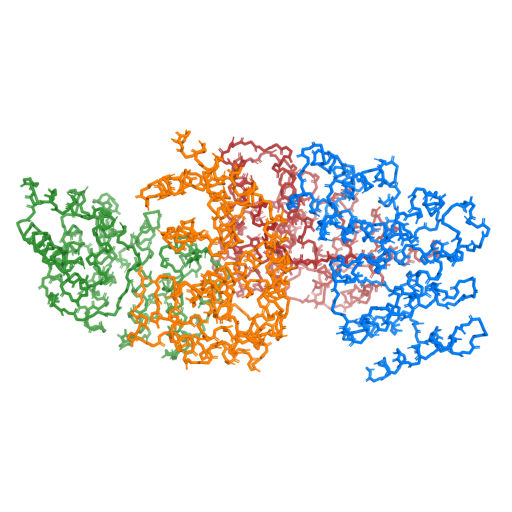TOM 3505 C CA . THR B 1 190 ? 0.383 -4.141 13.810 1.00 16.94 703 THR B CA 1
ATOM 3506 C C . THR B 1 190 ? 0.455 -2.679 13.383 1.00 19.82 703 THR B C 1
ATOM 3507 O O . THR B 1 190 ? -0.319 -2.243 12.524 1.00 18.77 703 THR B O 1
ATOM 3511 N N . TRP B 1 191 ? 1.373 -1.901 13.959 1.00 18.41 704 TRP B N 1
ATOM 3512 C CA . TRP B 1 191 ? 1.507 -0.520 13.516 1.00 17.35 704 TRP B CA 1
ATOM 3513 C C . TRP B 1 191 ? 1.945 -0.473 12.064 1.00 17.39 704 TRP B C 1
ATOM 3514 O O . TRP B 1 191 ? 1.469 0.362 11.286 1.00 19.69 704 TRP B O 1
ATOM 3525 N N . ALA B 1 192 ? 2.857 -1.365 11.682 1.00 17.05 705 ALA B N 1
ATOM 3526 C CA . ALA B 1 192 ? 3.346 -1.368 10.305 1.00 17.54 705 ALA B CA 1
ATOM 3527 C C . ALA B 1 192 ? 2.205 -1.557 9.311 1.00 17.59 705 ALA B C 1
ATOM 3528 O O . ALA B 1 192 ? 2.171 -0.902 8.259 1.00 17.41 705 ALA B O 1
ATOM 3530 N N . LEU B 1 193 ? 1.306 -2.496 9.598 1.00 16.31 706 LEU B N 1
ATOM 3531 C CA . LEU B 1 193 ? 0.136 -2.713 8.753 1.00 19.79 706 LEU B CA 1
ATOM 3532 C C . LEU B 1 193 ? -0.804 -1.522 8.803 1.00 18.75 706 LEU B C 1
ATOM 3533 O O . LEU B 1 193 ? -1.325 -1.095 7.764 1.00 20.48 706 LEU B O 1
ATOM 3538 N N . TYR B 1 194 ? -1.025 -0.968 10.002 1.00 20.09 707 TYR B N 1
ATOM 3539 C CA . TYR B 1 194 ? -2.000 0.107 10.161 1.00 21.05 707 TYR B CA 1
ATOM 3540 C C . TYR B 1 194 ? -1.583 1.348 9.383 1.00 24.50 707 TYR B C 1
ATOM 3541 O O . TYR B 1 194 ? -2.397 1.944 8.667 1.00 22.03 707 TYR B O 1
ATOM 3550 N N . ASN B 1 195 ? -0.311 1.741 9.495 1.00 19.56 708 ASN B N 1
ATOM 3551 C CA . ASN B 1 195 ? 0.195 2.872 8.720 1.00 17.80 708 ASN B CA 1
ATOM 3552 C C . ASN B 1 195 ? 0.026 2.637 7.220 1.00 20.78 708 ASN B C 1
ATOM 3553 O O . ASN B 1 195 ? -0.454 3.516 6.493 1.00 19.86 708 ASN B O 1
ATOM 3558 N N . LEU B 1 196 ? 0.378 1.442 6.742 1.00 18.00 709 LEU B N 1
ATOM 3559 C CA . LEU B 1 196 ? 0.384 1.221 5.296 1.00 17.82 709 LEU B CA 1
ATOM 3560 C C . LEU B 1 196 ? -1.032 1.100 4.737 1.00 24.86 709 LEU B C 1
ATOM 3561 O O . LEU B 1 196 ? -1.308 1.569 3.628 1.00 22.81 709 LEU B O 1
ATOM 3566 N N . VAL B 1 197 ? -1.956 0.495 5.488 1.00 23.35 710 VAL B N 1
ATOM 3567 C CA . VAL B 1 197 ? -3.341 0.521 5.025 1.00 25.67 710 VAL B CA 1
ATOM 3568 C C . VAL B 1 197 ? -3.956 1.908 5.173 1.00 27.36 710 VAL B C 1
ATOM 3569 O O . VAL B 1 197 ? -4.889 2.249 4.434 1.00 33.14 710 VAL B O 1
ATOM 3573 N N . SER B 1 198 ? -3.450 2.726 6.100 1.00 26.67 711 SER B N 1
ATOM 3574 C CA . SER B 1 198 ? -4.014 4.057 6.302 1.00 30.55 711 SER B CA 1
ATOM 3575 C C . SER B 1 198 ? -3.645 4.996 5.161 1.00 29.43 711 SER B C 1
ATOM 3576 O O . SER B 1 198 ? -4.472 5.808 4.728 1.00 28.07 711 SER B O 1
ATOM 3579 N N . VAL B 1 199 ? -2.414 4.905 4.668 1.00 26.28 712 VAL B N 1
ATOM 3580 C CA . VAL B 1 199 ? -1.885 5.851 3.698 1.00 27.31 712 VAL B CA 1
ATOM 3581 C C . VAL B 1 199 ? -1.976 5.316 2.276 1.00 27.56 712 VAL B C 1
ATOM 3582 O O . VAL B 1 199 ? -2.219 6.078 1.338 1.00 27.96 712 VAL B O 1
ATOM 3586 N N . TYR B 1 200 ? -1.793 4.011 2.094 1.00 29.14 713 TYR B N 1
ATOM 3587 C CA . TYR B 1 200 ? -1.755 3.391 0.768 1.00 22.57 713 TYR B CA 1
ATOM 3588 C C . TYR B 1 200 ? -2.733 2.220 0.695 1.00 20.52 713 TYR B C 1
ATOM 3589 O O . TYR B 1 200 ? -2.341 1.085 0.405 1.00 26.42 713 TYR B O 1
ATOM 3598 N N . PRO B 1 201 ? -4.032 2.464 0.937 1.00 25.49 714 PRO B N 1
ATOM 3599 C CA . PRO B 1 201 ? -4.976 1.336 0.961 1.00 26.82 714 PRO B CA 1
ATOM 3600 C C . PRO B 1 201 ? -5.095 0.618 -0.366 1.00 27.17 714 PRO B C 1
ATOM 3601 O O . PRO B 1 201 ? -5.265 -0.607 -0.385 1.00 29.87 714 PRO B O 1
ATOM 3605 N N . ASP B 1 202 ? -5.009 1.347 -1.485 1.00 31.24 715 ASP B N 1
ATOM 3606 C CA . ASP B 1 202 ? -5.153 0.705 -2.788 1.00 35.13 715 ASP B CA 1
ATOM 3607 C C . ASP B 1 202 ? -4.072 -0.339 -3.018 1.00 30.66 715 ASP B C 1
ATOM 3608 O O . ASP B 1 202 ? -4.322 -1.366 -3.660 1.00 35.58 715 ASP B O 1
ATOM 3613 N N . LYS B 1 203 ? -2.877 -0.105 -2.486 1.00 29.02 716 LYS B N 1
ATOM 3614 C CA . LYS B 1 203 ? -1.772 -1.032 -2.658 1.00 31.54 716 LYS B CA 1
ATOM 3615 C C . LYS B 1 203 ? -1.804 -2.174 -1.647 1.00 28.66 716 LYS B C 1
ATOM 3616 O O . LYS B 1 203 ? -1.623 -3.337 -2.019 1.00 31.17 716 LYS B O 1
ATOM 3622 N N . TYR B 1 204 ? -2.055 -1.876 -0.372 1.00 25.48 717 TYR B N 1
ATOM 3623 C CA . TYR B 1 204 ? -1.765 -2.841 0.679 1.00 24.18 717 TYR B CA 1
ATOM 3624 C C . TYR B 1 204 ? -2.979 -3.506 1.314 1.00 24.68 717 TYR B C 1
ATOM 3625 O O . TYR B 1 204 ? -2.829 -4.592 1.879 1.00 27.70 717 TYR B O 1
ATOM 3634 N N . CYS B 1 205 ? -4.168 -2.908 1.233 1.00 32.13 718 CYS B N 1
ATOM 3635 C CA . CYS B 1 205 ? -5.366 -3.648 1.630 1.00 30.71 718 CYS B CA 1
ATOM 3636 C C . CYS B 1 205 ? -5.520 -4.953 0.866 1.00 30.51 718 CYS B C 1
ATOM 3637 O O . CYS B 1 205 ? -5.733 -5.997 1.506 1.00 31.76 718 CYS B O 1
ATOM 3640 N N . PRO B 1 206 ? -5.407 -4.993 -0.467 1.00 23.97 719 PRO B N 1
ATOM 3641 C CA . PRO B 1 206 ? -5.534 -6.292 -1.140 1.00 32.25 719 PRO B CA 1
ATOM 3642 C C . PRO B 1 206 ? -4.421 -7.256 -0.790 1.00 24.80 719 PRO B C 1
ATOM 3643 O O . PRO B 1 206 ? -4.676 -8.460 -0.649 1.00 29.80 719 PRO B O 1
ATOM 3647 N N . LEU B 1 207 ? -3.188 -6.764 -0.656 1.00 30.24 720 LEU B N 1
ATOM 3648 C CA . LEU B 1 207 ? -2.093 -7.633 -0.245 1.00 27.05 720 LEU B CA 1
ATOM 3649 C C . LEU B 1 207 ? -2.340 -8.195 1.149 1.00 24.70 720 LEU B C 1
ATOM 3650 O O . LEU B 1 207 ? -2.196 -9.401 1.375 1.00 28.12 720 LEU B O 1
ATOM 3655 N N . LEU B 1 208 ? -2.713 -7.329 2.095 1.00 29.22 721 LEU B N 1
ATOM 3656 C CA . LEU B 1 208 ? -2.969 -7.790 3.456 1.00 29.12 721 LEU B CA 1
ATOM 3657 C C . LEU B 1 208 ? -4.122 -8.781 3.508 1.00 31.35 721 LEU B C 1
ATOM 3658 O O . LEU B 1 208 ? -4.120 -9.679 4.351 1.00 33.43 721 LEU B O 1
ATOM 3663 N N . ILE B 1 209 ? -5.112 -8.644 2.626 1.00 28.85 722 ILE B N 1
ATOM 3664 C CA . ILE B 1 209 ? -6.208 -9.607 2.603 1.00 31.83 722 ILE B CA 1
ATOM 3665 C C . ILE B 1 209 ? -5.761 -10.925 1.985 1.00 33.09 722 ILE B C 1
ATOM 3666 O O . ILE B 1 209 ? -6.015 -12.003 2.533 1.00 33.22 722 ILE B O 1
ATOM 3671 N N . LYS B 1 210 ? -5.073 -10.862 0.840 1.00 26.08 723 LYS B N 1
ATOM 3672 C CA . LYS B 1 210 ? -4.737 -12.087 0.119 1.00 33.84 723 LYS B CA 1
ATOM 3673 C C . LYS B 1 210 ? -3.845 -13.014 0.939 1.00 33.47 723 LYS B C 1
ATOM 3674 O O . LYS B 1 210 ? -3.940 -14.240 0.806 1.00 36.92 723 LYS B O 1
ATOM 3680 N N . GLU B 1 211 ? -2.997 -12.459 1.803 1.00 29.46 724 GLU B N 1
ATOM 3681 C CA . GLU B 1 211 ? -1.949 -13.222 2.472 1.00 31.99 724 GLU B CA 1
ATOM 3682 C C . GLU B 1 211 ? -2.384 -13.821 3.808 1.00 35.01 724 GLU B C 1
ATOM 3683 O O . GLU B 1 211 ? -1.533 -14.302 4.563 1.00 41.93 724 GLU B O 1
ATOM 3689 N N . GLY B 1 212 ? -3.678 -13.783 4.122 1.00 32.33 725 GLY B N 1
ATOM 3690 C CA . GLY B 1 212 ? -4.185 -14.349 5.359 1.00 32.67 725 GLY B CA 1
ATOM 3691 C C . GLY B 1 212 ? -4.199 -13.415 6.549 1.00 35.50 725 GLY B C 1
ATOM 3692 O O . GLY B 1 212 ? -4.197 -13.895 7.689 1.00 35.65 725 GLY B O 1
ATOM 3693 N N . GLY B 1 213 ? -4.246 -12.097 6.325 1.00 31.09 726 GLY B N 1
ATOM 3694 C CA . GLY B 1 213 ? -4.049 -11.148 7.410 1.00 35.97 726 GLY B CA 1
ATOM 3695 C C . GLY B 1 213 ? -5.272 -10.875 8.263 1.00 32.87 726 GLY B C 1
ATOM 3696 O O . GLY B 1 213 ? -5.139 -10.614 9.463 1.00 32.39 726 GLY B O 1
ATOM 3697 N N . MET B 1 214 ? -6.468 -10.915 7.669 1.00 29.06 727 MET B N 1
ATOM 3698 C CA . MET B 1 214 ? -7.683 -10.614 8.427 1.00 33.71 727 MET B CA 1
ATOM 3699 C C . MET B 1 214 ? -7.904 -11.550 9.611 1.00 34.45 727 MET B C 1
ATOM 3700 O O . MET B 1 214 ? -8.166 -11.052 10.718 1.00 33.78 727 MET B O 1
ATOM 3705 N N . PRO B 1 215 ? -7.828 -12.879 9.468 1.00 36.95 728 PRO B N 1
ATOM 3706 C CA . PRO B 1 215 ? -7.993 -13.732 10.659 1.00 37.28 728 PRO B CA 1
ATOM 3707 C C . PRO B 1 215 ? -6.941 -13.493 11.731 1.00 33.56 728 PRO B C 1
ATOM 3708 O O . PRO B 1 215 ? -7.261 -13.536 12.925 1.00 31.89 728 PRO B O 1
ATOM 3712 N N . LEU B 1 216 ? -5.694 -13.221 11.338 1.00 27.99 729 LEU B N 1
ATOM 3713 C CA . LEU B 1 216 ? -4.643 -12.976 12.322 1.00 27.52 729 LEU B CA 1
ATOM 3714 C C . LEU B 1 216 ? -4.949 -11.739 13.157 1.00 25.82 729 LEU B C 1
ATOM 3715 O O . LEU B 1 216 ? -4.741 -11.735 14.378 1.00 28.00 729 LEU B O 1
ATOM 3720 N N . LEU B 1 217 ? -5.445 -10.676 12.518 1.00 23.17 730 LEU B N 1
ATOM 3721 C CA . LEU B 1 217 ? -5.810 -9.472 13.253 1.00 24.72 730 LEU B CA 1
ATOM 3722 C C . LEU B 1 217 ? -7.030 -9.694 14.135 1.00 27.95 730 LEU B C 1
ATOM 3723 O O . LEU B 1 217 ? -7.146 -9.071 15.199 1.00 28.12 730 LEU B O 1
ATOM 3728 N N . ARG B 1 218 ? -7.946 -10.568 13.713 1.00 25.38 731 ARG B N 1
ATOM 3729 C CA . ARG B 1 218 ? -9.104 -10.873 14.547 1.00 33.31 731 ARG B CA 1
ATOM 3730 C C . ARG B 1 218 ? -8.690 -11.638 15.799 1.00 32.12 731 ARG B C 1
ATOM 3731 O O . ARG B 1 218 ? -9.276 -11.447 16.874 1.00 32.16 731 ARG B O 1
ATOM 3739 N N . ASP B 1 219 ? -7.674 -12.499 15.681 1.00 33.00 732 ASP B N 1
ATOM 3740 C CA . ASP B 1 219 ? -7.177 -13.223 16.848 1.00 34.18 732 ASP B CA 1
ATOM 3741 C C . ASP B 1 219 ? -6.524 -12.291 17.861 1.00 29.59 732 ASP B C 1
ATOM 3742 O O . ASP B 1 219 ? -6.625 -12.528 19.072 1.00 28.52 732 ASP B O 1
ATOM 3747 N N . ILE B 1 220 ? -5.855 -11.239 17.392 1.00 27.13 733 ILE B N 1
ATOM 3748 C CA . ILE B 1 220 ? -5.174 -10.308 18.287 1.00 26.46 733 ILE B CA 1
ATOM 3749 C C . ILE B 1 220 ? -6.169 -9.639 19.225 1.00 31.59 733 ILE B C 1
ATOM 3750 O O . ILE B 1 220 ? -5.882 -9.416 20.411 1.00 28.57 733 ILE B O 1
ATOM 3755 N N . ILE B 1 221 ? -7.362 -9.327 18.718 1.00 30.09 734 ILE B N 1
ATOM 3756 C CA . ILE B 1 221 ? -8.371 -8.683 19.553 1.00 31.76 734 ILE B CA 1
ATOM 3757 C C . ILE B 1 221 ? -8.767 -9.573 20.725 1.00 29.15 734 ILE B C 1
ATOM 3758 O O . ILE B 1 221 ? -9.080 -9.073 21.814 1.00 32.62 734 ILE B O 1
ATOM 3763 N N . LYS B 1 222 ? -8.737 -10.892 20.539 1.00 28.12 735 LYS B N 1
ATOM 3764 C CA . LYS B 1 222 ? -9.137 -11.842 21.571 1.00 29.61 735 LYS B CA 1
ATOM 3765 C C . LYS B 1 222 ? -7.971 -12.369 22.395 1.00 29.54 735 LYS B C 1
ATOM 3766 O O . LYS B 1 222 ? -8.173 -13.265 23.221 1.00 30.79 735 LYS B O 1
ATOM 3772 N N . MET B 1 223 ? -6.765 -11.847 22.198 1.00 27.42 736 MET B N 1
ATOM 3773 C CA . MET B 1 223 ? -5.554 -12.481 22.708 1.00 25.27 736 MET B CA 1
ATOM 3774 C C . MET B 1 223 ? -5.171 -11.895 24.067 1.00 27.70 736 MET B C 1
ATOM 3775 O O . MET B 1 223 ? -4.987 -10.682 24.198 1.00 28.98 736 MET B O 1
ATOM 3780 N N . ALA B 1 224 ? -5.037 -12.761 25.076 1.00 23.02 737 ALA B N 1
ATOM 3781 C CA . ALA B 1 224 ? -4.707 -12.289 26.419 1.00 24.08 737 ALA B CA 1
ATOM 3782 C C . ALA B 1 224 ? -3.379 -11.549 26.461 1.00 28.09 737 ALA B C 1
ATOM 3783 O O . ALA B 1 224 ? -3.213 -10.619 27.260 1.00 30.73 737 ALA B O 1
ATOM 3785 N N . THR B 1 225 ? -2.420 -11.938 25.618 1.00 23.09 738 THR B N 1
ATOM 3786 C CA . THR B 1 225 ? -1.093 -11.342 25.700 1.00 27.22 738 THR B CA 1
ATOM 3787 C C . THR B 1 225 ? -0.975 -10.034 24.942 1.00 27.85 738 THR B C 1
ATOM 3788 O O . THR B 1 225 ? 0.053 -9.357 25.069 1.00 30.44 738 THR B O 1
ATOM 3792 N N . ALA B 1 226 ? -1.981 -9.662 24.161 1.00 25.15 739 ALA B N 1
ATOM 3793 C CA . ALA B 1 226 ? -1.887 -8.446 23.372 1.00 22.16 739 ALA B CA 1
ATOM 3794 C C . ALA B 1 226 ? -2.259 -7.247 24.230 1.00 21.56 739 ALA B C 1
ATOM 3795 O O . ALA B 1 226 ? -3.176 -7.312 25.049 1.00 26.28 739 ALA B O 1
ATOM 3797 N N . ARG B 1 227 ? -1.534 -6.151 24.043 1.00 21.21 740 ARG B N 1
ATOM 3798 C CA . ARG B 1 227 ? -1.814 -4.948 24.813 1.00 23.21 740 ARG B CA 1
ATOM 3799 C C . ARG B 1 227 ? -3.050 -4.235 24.266 1.00 23.82 740 ARG B C 1
ATOM 3800 O O . ARG B 1 227 ? -3.405 -4.374 23.093 1.00 23.62 740 ARG B O 1
ATOM 3808 N N . GLN B 1 228 ? -3.705 -3.462 25.140 1.00 23.33 741 GLN B N 1
ATOM 3809 C CA . GLN B 1 228 ? -4.877 -2.677 24.748 1.00 23.73 741 GLN B CA 1
ATOM 3810 C C . GLN B 1 228 ? -4.632 -1.885 23.467 1.00 23.46 741 GLN B C 1
ATOM 3811 O O . GLN B 1 228 ? -5.472 -1.868 22.557 1.00 22.24 741 GLN B O 1
ATOM 3817 N N . GLU B 1 229 ? -3.485 -1.213 23.385 1.00 20.38 742 GLU B N 1
ATOM 3818 C CA . GLU B 1 229 ? -3.199 -0.384 22.217 1.00 22.22 742 GLU B CA 1
ATOM 3819 C C . GLU B 1 229 ? -3.074 -1.214 20.950 1.00 24.10 742 GLU B C 1
ATOM 3820 O O . GLU B 1 229 ? -3.428 -0.742 19.864 1.00 25.51 742 GLU B O 1
ATOM 3826 N N . THR B 1 230 ? -2.564 -2.441 21.063 1.00 22.36 743 THR B N 1
ATOM 3827 C CA . THR B 1 230 ? -2.460 -3.308 19.896 1.00 21.57 743 THR B CA 1
ATOM 3828 C C . THR B 1 230 ? -3.838 -3.738 19.417 1.00 24.04 743 THR B C 1
ATOM 3829 O O . THR B 1 230 ? -4.097 -3.791 18.210 1.00 22.72 743 THR B O 1
ATOM 3833 N N . LYS B 1 231 ? -4.736 -4.060 20.348 1.00 21.51 744 LYS B N 1
ATOM 3834 C CA . LYS B 1 231 ? -6.071 -4.491 19.956 1.00 20.49 744 LYS B CA 1
ATOM 3835 C C . LYS B 1 231 ? -6.829 -3.364 19.273 1.00 21.71 744 LYS B C 1
ATOM 3836 O O . LYS B 1 231 ? -7.570 -3.600 18.310 1.00 26.60 744 LYS B O 1
ATOM 3842 N N A GLU B 1 232 ? -6.637 -2.127 19.734 0.41 23.39 745 GLU B N 1
ATOM 3843 N N B GLU B 1 232 ? -6.662 -2.133 19.766 0.59 23.40 745 GLU B N 1
ATOM 3844 C CA A GLU B 1 232 ? -7.326 -1.000 19.113 0.41 25.50 745 GLU B CA 1
ATOM 3845 C CA B GLU B 1 232 ? -7.289 -0.977 19.132 0.59 25.45 745 GLU B CA 1
ATOM 3846 C C A GLU B 1 232 ? -6.830 -0.760 17.691 0.41 26.19 745 GLU B C 1
ATOM 3847 C C B GLU B 1 232 ? -6.839 -0.854 17.684 0.59 25.77 745 GLU B C 1
ATOM 3848 O O A GLU B 1 232 ? -7.622 -0.427 16.802 0.41 28.90 745 GLU B O 1
ATOM 3849 O O B GLU B 1 232 ? -7.662 -0.696 16.774 0.59 28.64 745 GLU B O 1
ATOM 3860 N N . MET B 1 233 ? -5.525 -0.928 17.456 1.00 26.53 746 MET B N 1
ATOM 3861 C CA . MET B 1 233 ? -4.987 -0.769 16.107 1.00 22.99 746 MET B CA 1
ATOM 3862 C C . MET B 1 233 ? -5.469 -1.881 15.185 1.00 26.05 746 MET B C 1
ATOM 3863 O O . MET B 1 233 ? -5.823 -1.629 14.027 1.00 25.96 746 MET B O 1
ATOM 3868 N N . ALA B 1 234 ? -5.463 -3.121 15.673 1.00 19.16 747 ALA B N 1
ATOM 3869 C CA . ALA B 1 234 ? -5.874 -4.248 14.844 1.00 25.15 747 ALA B CA 1
ATOM 3870 C C . ALA B 1 234 ? -7.321 -4.094 14.392 1.00 28.55 747 ALA B C 1
ATOM 3871 O O . ALA B 1 234 ? -7.661 -4.410 13.246 1.00 25.43 747 ALA B O 1
ATOM 3873 N N . ARG B 1 235 ? -8.189 -3.610 15.283 1.00 22.84 748 ARG B N 1
ATOM 3874 C CA . ARG B 1 235 ? -9.578 -3.381 14.901 1.00 28.36 748 ARG B CA 1
ATOM 3875 C C . ARG B 1 235 ? -9.678 -2.342 13.790 1.00 27.14 748 ARG B C 1
ATOM 3876 O O . ARG B 1 235 ? -10.459 -2.505 12.846 1.00 26.10 748 ARG B O 1
ATOM 3884 N N . LYS B 1 236 ? -8.882 -1.278 13.878 1.00 26.39 749 LYS B N 1
ATOM 3885 C CA . LYS B 1 236 ? -8.893 -0.258 12.836 1.00 24.82 749 LYS B CA 1
ATOM 3886 C C . LYS B 1 236 ? -8.342 -0.786 11.512 1.00 28.39 749 LYS B C 1
ATOM 3887 O O . LYS B 1 236 ? -8.812 -0.374 10.444 1.00 33.06 749 LYS B O 1
ATOM 3893 N N . VAL B 1 237 ? -7.358 -1.691 11.553 1.00 25.94 750 VAL B N 1
ATOM 3894 C CA . VAL B 1 237 ? -6.861 -2.298 10.318 1.00 24.93 750 VAL B CA 1
ATOM 3895 C C . VAL B 1 237 ? -7.944 -3.151 9.672 1.00 30.71 750 VAL B C 1
ATOM 3896 O O . VAL B 1 237 ? -8.164 -3.081 8.458 1.00 30.56 750 VAL B O 1
ATOM 3900 N N . ILE B 1 238 ? -8.634 -3.971 10.469 1.00 25.84 751 ILE B N 1
ATOM 3901 C CA . ILE B 1 238 ? -9.773 -4.728 9.954 1.00 31.30 751 ILE B CA 1
ATOM 3902 C C . ILE B 1 238 ? -10.815 -3.785 9.361 1.00 35.52 751 ILE B C 1
ATOM 3903 O O . ILE B 1 238 ? -11.378 -4.054 8.293 1.00 35.16 751 ILE B O 1
ATOM 3908 N N . GLU B 1 239 ? -11.067 -2.656 10.032 1.00 34.26 752 GLU B N 1
ATOM 3909 C CA . GLU B 1 239 ? -12.076 -1.709 9.561 1.00 38.05 752 GLU B CA 1
ATOM 3910 C C . GLU B 1 239 ? -11.717 -1.147 8.190 1.00 36.37 752 GLU B C 1
ATOM 3911 O O . GLU B 1 239 ? -12.541 -1.159 7.270 1.00 43.43 752 GLU B O 1
ATOM 3917 N N . HIS B 1 240 ? -10.490 -0.647 8.034 1.00 33.82 753 HIS B N 1
ATOM 3918 C CA . HIS B 1 240 ? -10.099 -0.070 6.750 1.00 32.06 753 HIS B CA 1
ATOM 3919 C C . HIS B 1 240 ? -10.072 -1.114 5.639 1.00 37.24 753 HIS B C 1
ATOM 3920 O O . HIS B 1 240 ? -10.335 -0.783 4.478 1.00 42.21 753 HIS B O 1
ATOM 3927 N N . CYS B 1 241 ? -9.784 -2.373 5.970 1.00 37.06 754 CYS B N 1
ATOM 3928 C CA . CYS B 1 241 ? -9.687 -3.406 4.943 1.00 37.63 754 CYS B CA 1
ATOM 3929 C C . CYS B 1 241 ? -11.057 -3.895 4.481 1.00 45.83 754 CYS B C 1
ATOM 3930 O O . CYS B 1 241 ? -11.280 -4.078 3.278 1.00 48.15 754 CYS B O 1
ATOM 3933 N N . SER B 1 242 ? -11.987 -4.124 5.410 1.00 46.02 755 SER B N 1
ATOM 3934 C CA . SER B 1 242 ? -13.330 -4.507 4.987 1.00 51.69 755 SER B CA 1
ATOM 3935 C C . SER B 1 242 ? -14.055 -3.334 4.335 1.00 52.55 755 SER B C 1
ATOM 3936 O O . SER B 1 242 ? -14.815 -3.521 3.379 1.00 54.38 755 SER B O 1
ATOM 3939 N N . ASN B 1 243 ? -13.817 -2.114 4.828 1.00 55.36 756 ASN B N 1
ATOM 3940 C CA . ASN B 1 243 ? -14.324 -0.917 4.164 1.00 61.21 756 ASN B CA 1
ATOM 3941 C C . ASN B 1 243 ? -13.757 -0.764 2.761 1.00 63.89 756 ASN B C 1
ATOM 3942 O O . ASN B 1 243 ? -14.372 -0.097 1.922 1.00 64.65 756 ASN B O 1
ATOM 3947 N N . PHE B 1 244 ? -12.600 -1.358 2.495 1.00 63.95 757 PHE B N 1
ATOM 3948 C CA . PHE B 1 244 ? -11.977 -1.307 1.181 1.00 61.57 757 PHE B CA 1
ATOM 3949 C C . PHE B 1 244 ? -12.751 -2.175 0.193 1.00 63.29 757 PHE B C 1
ATOM 3950 O O . PHE B 1 244 ? -12.955 -1.793 -0.959 1.00 65.08 757 PHE B O 1
ATOM 3958 N N . ALA C 1 1 ? 19.994 31.812 17.410 1.00 14.32 514 ALA D N 1
ATOM 3959 C CA . ALA C 1 1 ? 20.425 30.514 16.907 1.00 13.02 514 ALA D CA 1
ATOM 3960 C C . ALA C 1 1 ? 19.405 29.981 15.925 1.00 12.82 514 ALA D C 1
ATOM 3961 O O . ALA C 1 1 ? 18.283 30.482 15.812 1.00 14.02 514 ALA D O 1
ATOM 3963 N N . PHE C 1 2 ? 19.791 28.921 15.229 1.00 13.85 515 PHE D N 1
ATOM 3964 C CA . PHE C 1 2 ? 18.962 28.375 14.162 1.00 11.92 515 PHE D CA 1
ATOM 3965 C C . PHE C 1 2 ? 19.343 26.915 13.961 1.00 13.32 515 PHE D C 1
ATOM 3966 O O . PHE C 1 2 ? 20.305 26.416 14.548 1.00 15.87 515 PHE D O 1
ATOM 3974 N N . LEU C 1 3 ? 18.588 26.241 13.097 1.00 15.04 516 LEU D N 1
ATOM 3975 C CA . LEU C 1 3 ? 18.968 24.894 12.676 1.00 17.02 516 LEU D CA 1
ATOM 3976 C C . LEU C 1 3 ? 18.555 24.724 11.220 1.00 11.30 516 LEU D C 1
ATOM 3977 O O . LEU C 1 3 ? 17.360 24.687 10.917 1.00 13.24 516 LEU D O 1
ATOM 3982 N N . HIS C 1 4 ? 19.539 24.635 10.311 1.00 13.88 517 HIS D N 1
ATOM 3983 C CA . HIS C 1 4 ? 19.278 24.444 8.878 1.00 17.12 517 HIS D CA 1
ATOM 3984 C C . HIS C 1 4 ? 19.810 23.074 8.506 1.00 20.82 517 HIS D C 1
ATOM 3985 O O . HIS C 1 4 ? 20.997 22.921 8.205 1.00 30.08 517 HIS D O 1
ATOM 3992 N N . VAL C 1 5 ? 18.932 22.089 8.531 1.00 18.59 518 VAL D N 1
ATOM 3993 C CA . VAL C 1 5 ? 19.317 20.698 8.358 1.00 18.07 518 VAL D CA 1
ATOM 3994 C C . VAL C 1 5 ? 18.354 20.082 7.355 1.00 16.87 518 VAL D C 1
ATOM 3995 O O . VAL C 1 5 ? 17.184 20.463 7.266 1.00 16.59 518 VAL D O 1
ATOM 3999 N N . GLY C 1 6 ? 18.869 19.142 6.568 1.00 18.74 519 GLY D N 1
ATOM 4000 C CA . GLY C 1 6 ? 17.993 18.391 5.696 1.00 22.32 519 GLY D CA 1
ATOM 4001 C C . GLY C 1 6 ? 16.978 17.604 6.497 1.00 19.93 519 GLY D C 1
ATOM 4002 O O . GLY C 1 6 ? 17.236 17.171 7.628 1.00 21.33 519 GLY D O 1
ATOM 4003 N N . LYS C 1 7 ? 15.800 17.428 5.926 1.00 15.12 520 LYS D N 1
ATOM 4004 C CA . LYS C 1 7 ? 14.791 16.588 6.577 1.00 19.19 520 LYS D CA 1
ATOM 4005 C C . LYS C 1 7 ? 14.090 15.806 5.474 1.00 18.04 520 LYS D C 1
ATOM 4006 O O . LYS C 1 7 ? 13.124 16.288 4.884 1.00 20.16 520 LYS D O 1
ATOM 4012 N N . MET C 1 8 ? 14.581 14.591 5.214 1.00 17.41 521 MET D N 1
ATOM 4013 C CA . MET C 1 8 ? 14.046 13.815 4.099 1.00 20.98 521 MET D CA 1
ATOM 4014 C C . MET C 1 8 ? 12.536 13.641 4.213 1.00 17.74 521 MET D C 1
ATOM 4015 O O . MET C 1 8 ? 11.798 13.846 3.240 1.00 19.11 521 MET D O 1
ATOM 4020 N N . GLY C 1 9 ? 12.056 13.276 5.409 1.00 18.73 522 GLY D N 1
ATOM 4021 C CA . GLY C 1 9 ? 10.644 12.990 5.581 1.00 20.46 522 GLY D CA 1
ATOM 4022 C C . GLY C 1 9 ? 9.756 14.189 5.332 1.00 21.54 522 GLY D C 1
ATOM 4023 O O . GLY C 1 9 ? 8.619 14.039 4.872 1.00 27.50 522 GLY D O 1
ATOM 4024 N N . PHE C 1 10 ? 10.262 15.389 5.589 1.00 19.31 523 PHE D N 1
ATOM 4025 C CA . PHE C 1 10 ? 9.419 16.549 5.345 1.00 24.67 523 PHE D CA 1
ATOM 4026 C C . PHE C 1 10 ? 9.395 16.947 3.877 1.00 23.27 523 PHE D C 1
ATOM 4027 O O . PHE C 1 10 ? 8.321 17.279 3.361 1.00 20.18 523 PHE D O 1
ATOM 4035 N N . VAL C 1 11 ? 10.561 16.953 3.208 1.00 20.05 524 VAL D N 1
ATOM 4036 C CA . VAL C 1 11 ? 10.592 17.168 1.760 1.00 16.57 524 VAL D CA 1
ATOM 4037 C C . VAL C 1 11 ? 9.648 16.191 1.083 1.00 20.02 524 VAL D C 1
ATOM 4038 O O . VAL C 1 11 ? 8.860 16.563 0.209 1.00 17.16 524 VAL D O 1
ATOM 4042 N N . VAL C 1 12 ? 9.712 14.921 1.491 1.00 16.51 525 VAL D N 1
ATOM 4043 C CA . VAL C 1 12 ? 8.849 13.905 0.896 1.00 16.61 525 VAL D CA 1
ATOM 4044 C C . VAL C 1 12 ? 7.383 14.201 1.196 1.00 17.57 525 VAL D C 1
ATOM 4045 O O . VAL C 1 12 ? 6.515 14.086 0.319 1.00 20.71 525 VAL D O 1
ATOM 4049 N N . THR C 1 13 ? 7.080 14.580 2.439 1.00 20.26 526 THR D N 1
ATOM 4050 C CA . THR C 1 13 ? 5.702 14.903 2.794 1.00 22.80 526 THR D CA 1
ATOM 4051 C C . THR C 1 13 ? 5.185 16.093 1.991 1.00 24.09 526 THR D C 1
ATOM 4052 O O . THR C 1 13 ? 4.036 16.092 1.530 1.00 26.30 526 THR D O 1
ATOM 4056 N N . MET C 1 14 ? 6.021 17.114 1.802 1.00 23.53 527 MET D N 1
ATOM 4057 C CA . MET C 1 14 ? 5.582 18.286 1.048 1.00 23.76 527 MET D CA 1
ATOM 4058 C C . MET C 1 14 ? 5.357 17.959 -0.419 1.00 18.49 527 MET D C 1
ATOM 4059 O O . MET C 1 14 ? 4.370 18.408 -1.014 1.00 21.38 527 MET D O 1
ATOM 4064 N N . LEU C 1 15 ? 6.257 17.178 -1.022 1.00 19.38 528 LEU D N 1
ATOM 4065 C CA . LEU C 1 15 ? 6.077 16.813 -2.420 1.00 19.28 528 LEU D CA 1
ATOM 4066 C C . LEU C 1 15 ? 4.833 15.957 -2.604 1.00 20.17 528 LEU D C 1
ATOM 4067 O O . LEU C 1 15 ? 4.145 16.077 -3.625 1.00 22.79 528 LEU D O 1
ATOM 4072 N N . LYS C 1 16 ? 4.503 15.123 -1.613 1.00 21.26 529 LYS D N 1
ATOM 4073 C CA . LYS C 1 16 ? 3.310 14.295 -1.738 1.00 25.58 529 LYS D CA 1
ATOM 4074 C C . LYS C 1 16 ? 2.039 15.128 -1.649 1.00 21.26 529 LYS D C 1
ATOM 4075 O O . LYS C 1 16 ? 1.060 14.848 -2.352 1.00 26.77 529 LYS D O 1
ATOM 4081 N N . LEU C 1 17 ? 2.036 16.160 -0.805 1.00 19.94 530 LEU D N 1
ATOM 4082 C CA . LEU C 1 17 ? 0.867 17.035 -0.733 1.00 18.81 530 LEU D CA 1
ATOM 4083 C C . LEU C 1 17 ? 0.689 17.822 -2.025 1.00 22.12 530 LEU D C 1
ATOM 4084 O O . LEU C 1 17 ? -0.442 18.022 -2.486 1.00 26.00 530 LEU D O 1
ATOM 4089 N N . ILE C 1 18 ? 1.793 18.295 -2.609 1.00 19.50 531 ILE D N 1
ATOM 4090 C CA . ILE C 1 18 ? 1.721 19.014 -3.879 1.00 17.98 531 ILE D CA 1
ATOM 4091 C C . ILE C 1 18 ? 1.149 18.111 -4.962 1.00 19.37 531 ILE D C 1
ATOM 4092 O O . ILE C 1 18 ? 0.260 18.513 -5.725 1.00 21.80 531 ILE D O 1
ATOM 4097 N N . GLN C 1 19 ? 1.664 16.879 -5.054 1.00 21.15 532 GLN D N 1
ATOM 4098 C CA . GLN C 1 19 ? 1.152 15.935 -6.043 1.00 21.85 532 GLN D CA 1
ATOM 4099 C C . GLN C 1 19 ? -0.335 15.679 -5.837 1.00 26.50 532 GLN D C 1
ATOM 4100 O O . GLN C 1 19 ? -1.095 15.583 -6.810 1.00 24.31 532 GLN D O 1
ATOM 4106 N N . LYS C 1 20 ? -0.769 15.590 -4.576 1.00 26.77 533 LYS D N 1
ATOM 4107 C CA . LYS C 1 20 ? -2.183 15.380 -4.274 1.00 26.73 533 LYS D CA 1
ATOM 4108 C C . LYS C 1 20 ? -3.017 16.567 -4.735 1.00 27.89 533 LYS D C 1
ATOM 4109 O O . LYS C 1 20 ? -4.054 16.398 -5.387 1.00 34.94 533 LYS D O 1
ATOM 4115 N N . LYS C 1 21 ? -2.576 17.784 -4.400 1.00 26.74 534 LYS D N 1
ATOM 4116 C CA . LYS C 1 21 ? -3.306 18.978 -4.813 1.00 23.30 534 LYS D CA 1
ATOM 4117 C C . LYS C 1 21 ? -3.240 19.180 -6.321 1.00 28.45 534 LYS D C 1
ATOM 4118 O O . LYS C 1 21 ? -4.166 19.749 -6.914 1.00 27.11 534 LYS D O 1
ATOM 4124 N N . LEU C 1 22 ? -2.168 18.707 -6.958 1.00 25.71 535 LEU D N 1
ATOM 4125 C CA . LEU C 1 22 ? -2.093 18.743 -8.413 1.00 29.00 535 LEU D CA 1
ATOM 4126 C C . LEU C 1 22 ? -3.177 17.871 -9.031 1.00 33.74 535 LEU D C 1
ATOM 4127 O O . LEU C 1 22 ? -3.899 18.303 -9.936 1.00 32.32 535 LEU D O 1
ATOM 4132 N N . LEU C 1 23 ? -3.298 16.631 -8.551 1.00 34.31 536 LEU D N 1
ATOM 4133 C CA . LEU C 1 23 ? -4.334 15.730 -9.048 1.00 31.61 536 LEU D CA 1
ATOM 4134 C C . LEU C 1 23 ? -5.723 16.307 -8.819 1.00 29.09 536 LEU D C 1
ATOM 4135 O O . LEU C 1 23 ? -6.606 16.180 -9.675 1.00 31.95 536 LEU D O 1
ATOM 4140 N N . ASP C 1 24 ? -5.937 16.943 -7.666 1.00 32.08 537 ASP D N 1
ATOM 4141 C CA . ASP C 1 24 ? -7.209 17.589 -7.376 1.00 31.39 537 ASP D CA 1
ATOM 4142 C C . ASP C 1 24 ? -7.429 18.852 -8.194 1.00 32.05 537 ASP D C 1
ATOM 4143 O O . ASP C 1 24 ? -8.524 19.420 -8.131 1.00 33.68 537 ASP D O 1
ATOM 4148 N N . LYS C 1 25 ? -6.425 19.314 -8.943 1.00 27.71 538 LYS D N 1
ATOM 4149 C CA . LYS C 1 25 ? -6.532 20.556 -9.711 1.00 27.41 538 LYS D CA 1
ATOM 4150 C C . LYS C 1 25 ? -6.907 21.744 -8.828 1.00 27.90 538 LYS D C 1
ATOM 4151 O O . LYS C 1 25 ? -7.596 22.670 -9.267 1.00 28.36 538 LYS D O 1
ATOM 4157 N N . THR C 1 26 ? -6.450 21.736 -7.576 1.00 30.25 539 THR D N 1
ATOM 4158 C CA . THR C 1 26 ? -6.751 22.803 -6.628 1.00 31.77 539 THR D CA 1
ATOM 4159 C C . THR C 1 26 ? -5.452 23.378 -6.096 1.00 32.57 539 THR D C 1
ATOM 4160 O O . THR C 1 26 ? -4.696 22.690 -5.405 1.00 35.88 539 THR D O 1
ATOM 4164 N N . CYS C 1 27 ? -5.213 24.641 -6.402 1.00 31.16 540 CYS D N 1
ATOM 4165 C CA . CYS C 1 27 ? -4.102 25.395 -5.842 1.00 32.56 540 CYS D CA 1
ATOM 4166 C C . CYS C 1 27 ? -4.693 26.267 -4.737 1.00 35.54 540 CYS D C 1
ATOM 4167 O O . CYS C 1 27 ? -5.013 27.443 -4.926 1.00 32.43 540 CYS D O 1
ATOM 4170 N N . ASP C 1 28 ? -4.872 25.653 -3.567 1.00 33.15 541 ASP D N 1
ATOM 4171 C CA . ASP C 1 28 ? -5.436 26.290 -2.388 1.00 35.08 541 ASP D CA 1
ATOM 4172 C C . ASP C 1 28 ? -4.320 26.707 -1.433 1.00 30.30 541 ASP D C 1
ATOM 4173 O O . ASP C 1 28 ? -3.131 26.698 -1.776 1.00 24.01 541 ASP D O 1
ATOM 4178 N N . GLN C 1 29 ? -4.696 27.070 -0.209 1.00 32.41 542 GLN D N 1
ATOM 4179 C CA . GLN C 1 29 ? -3.687 27.506 0.748 1.00 30.45 542 GLN D CA 1
ATOM 4180 C C . GLN C 1 29 ? -2.691 26.402 1.061 1.00 30.92 542 GLN D C 1
ATOM 4181 O O . GLN C 1 29 ? -1.513 26.682 1.304 1.00 30.11 542 GLN D O 1
ATOM 4187 N N . VAL C 1 30 ? -3.137 25.147 1.047 1.00 24.74 543 VAL D N 1
ATOM 4188 C CA . VAL C 1 30 ? -2.228 24.039 1.306 1.00 26.60 543 VAL D CA 1
ATOM 4189 C C . VAL C 1 30 ? -1.187 23.921 0.195 1.00 21.45 543 VAL D C 1
ATOM 4190 O O . VAL C 1 30 ? -0.003 23.687 0.464 1.00 21.57 543 VAL D O 1
ATOM 4194 N N . MET C 1 31 ? -1.606 24.073 -1.067 1.00 24.40 544 MET D N 1
ATOM 4195 C CA . MET C 1 31 ? -0.643 24.069 -2.169 1.00 20.11 544 MET D CA 1
ATOM 4196 C C . MET C 1 31 ? 0.397 25.168 -1.992 1.00 22.12 544 MET D C 1
ATOM 4197 O O . MET C 1 31 ? 1.603 24.913 -2.093 1.00 22.41 544 MET D O 1
ATOM 4202 N N . GLU C 1 32 ? -0.053 26.393 -1.702 1.00 25.59 545 GLU D N 1
ATOM 4203 C CA . GLU C 1 32 ? 0.880 27.493 -1.461 1.00 31.81 545 GLU D CA 1
ATOM 4204 C C . GLU C 1 32 ? 1.737 27.243 -0.229 1.00 29.14 545 GLU D C 1
ATOM 4205 O O . GLU C 1 32 ? 2.936 27.554 -0.227 1.00 23.25 545 GLU D O 1
ATOM 4211 N N . PHE C 1 33 ? 1.140 26.711 0.843 1.00 23.16 546 PHE D N 1
ATOM 4212 C CA . PHE C 1 33 ? 1.929 26.377 2.027 1.00 26.01 546 PHE D CA 1
ATOM 4213 C C . PHE C 1 33 ? 3.056 25.410 1.688 1.00 19.58 546 PHE D C 1
ATOM 4214 O O . PHE C 1 33 ? 4.187 25.578 2.154 1.00 18.90 546 PHE D O 1
ATOM 4222 N N . SER C 1 34 ? 2.764 24.381 0.890 1.00 17.13 547 SER D N 1
ATOM 4223 C CA . SER C 1 34 ? 3.755 23.340 0.657 1.00 20.39 547 SER D CA 1
ATOM 4224 C C . SER C 1 34 ? 4.943 23.886 -0.117 1.00 15.31 547 SER D C 1
ATOM 4225 O O . SER C 1 34 ? 6.098 23.618 0.231 1.00 15.18 547 SER D O 1
ATOM 4228 N N . TRP C 1 35 ? 4.681 24.652 -1.172 1.00 21.20 548 TRP D N 1
ATOM 4229 C CA . TRP C 1 35 ? 5.789 25.224 -1.931 1.00 16.26 548 TRP D CA 1
ATOM 4230 C C . TRP C 1 35 ? 6.531 26.277 -1.123 1.00 16.36 548 TRP D C 1
ATOM 4231 O O . TRP C 1 35 ? 7.758 26.367 -1.205 1.00 14.80 548 TRP D O 1
ATOM 4242 N N . SER C 1 36 ? 5.812 27.100 -0.343 1.00 16.00 549 SER D N 1
ATOM 4243 C CA . SER C 1 36 ? 6.530 28.068 0.483 1.00 15.32 549 SER D CA 1
ATOM 4244 C C . SER C 1 36 ? 7.310 27.370 1.590 1.00 14.10 549 SER D C 1
ATOM 4245 O O . SER C 1 36 ? 8.374 27.853 1.993 1.00 15.41 549 SER D O 1
ATOM 4248 N N . ALA C 1 37 ? 6.812 26.226 2.081 1.00 17.20 550 ALA D N 1
ATOM 4249 C CA . ALA C 1 37 ? 7.586 25.459 3.052 1.00 14.91 550 ALA D CA 1
ATOM 4250 C C . ALA C 1 37 ? 8.880 24.935 2.437 1.00 13.31 550 ALA D C 1
ATOM 4251 O O . ALA C 1 37 ? 9.942 24.983 3.070 1.00 14.68 550 ALA D O 1
ATOM 4253 N N . LEU C 1 38 ? 8.804 24.441 1.192 1.00 15.23 551 LEU D N 1
ATOM 4254 C CA . LEU C 1 38 ? 10.001 24.004 0.474 1.00 14.89 551 LEU D CA 1
ATOM 4255 C C . LEU C 1 38 ? 10.957 25.166 0.237 1.00 10.93 551 LEU D C 1
ATOM 4256 O O . LEU C 1 38 ? 12.165 25.002 0.400 1.00 12.02 551 LEU D O 1
ATOM 4261 N N . TRP C 1 39 ? 10.428 26.349 -0.126 1.00 12.48 552 TRP D N 1
ATOM 4262 C CA . TRP C 1 39 ? 11.253 27.555 -0.204 1.00 16.54 552 TRP D CA 1
ATOM 4263 C C . TRP C 1 39 ? 11.948 27.842 1.123 1.00 14.06 552 TRP D C 1
ATOM 4264 O O . TRP C 1 39 ? 13.149 28.134 1.160 1.00 14.97 552 TRP D O 1
ATOM 4275 N N . ASN C 1 40 ? 11.210 27.740 2.235 1.00 11.80 553 ASN D N 1
ATOM 4276 C CA . ASN C 1 40 ? 11.808 28.022 3.537 1.00 15.54 553 ASN D CA 1
ATOM 4277 C C . ASN C 1 40 ? 12.923 27.036 3.886 1.00 12.14 553 ASN D C 1
ATOM 4278 O O . ASN C 1 40 ? 14.016 27.428 4.325 1.00 13.98 553 ASN D O 1
ATOM 4283 N N . ILE C 1 41 ? 12.661 25.733 3.723 1.00 12.98 554 ILE D N 1
ATOM 4284 C CA . ILE C 1 41 ? 13.633 24.758 4.205 1.00 13.65 554 ILE D CA 1
ATOM 4285 C C . ILE C 1 41 ? 14.821 24.583 3.277 1.00 11.99 554 ILE D C 1
ATOM 4286 O O . ILE C 1 41 ? 15.817 23.979 3.687 1.00 14.11 554 ILE D O 1
ATOM 4291 N N . THR C 1 42 ? 14.757 25.114 2.045 1.00 13.95 555 THR D N 1
ATOM 4292 C CA . THR C 1 42 ? 15.925 25.106 1.170 1.00 12.82 555 THR D CA 1
ATOM 4293 C C . THR C 1 42 ? 16.795 26.346 1.314 1.00 13.09 555 THR D C 1
ATOM 4294 O O . THR C 1 42 ? 17.894 26.379 0.747 1.00 14.59 555 THR D O 1
ATOM 4298 N N . ASP C 1 43 ? 16.325 27.359 2.048 1.00 14.93 556 ASP D N 1
ATOM 4299 C CA . ASP C 1 43 ? 17.085 28.582 2.300 1.00 13.73 556 ASP D CA 1
ATOM 4300 C C . ASP C 1 43 ? 18.373 28.222 3.047 1.00 14.17 556 ASP D C 1
ATOM 4301 O O . ASP C 1 43 ? 18.336 27.727 4.181 1.00 14.49 556 ASP D O 1
ATOM 4306 N N . GLU C 1 44 ? 19.519 28.419 2.394 1.00 14.96 557 GLU D N 1
ATOM 4307 C CA . GLU C 1 44 ? 20.828 28.126 2.972 1.00 16.17 557 GLU D CA 1
ATOM 4308 C C . GLU C 1 44 ? 20.997 26.650 3.329 1.00 15.77 557 GLU D C 1
ATOM 4309 O O . GLU C 1 44 ? 21.865 26.306 4.147 1.00 21.18 557 GLU D O 1
ATOM 4315 N N . THR C 1 45 ? 20.203 25.761 2.724 1.00 15.47 558 THR D N 1
ATOM 4316 C CA . THR C 1 45 ? 20.157 24.346 3.119 1.00 16.50 558 THR D CA 1
ATOM 4317 C C . THR C 1 45 ? 20.231 23.460 1.882 1.00 13.74 558 THR D C 1
ATOM 4318 O O . THR C 1 45 ? 19.202 22.952 1.407 1.00 14.76 558 THR D O 1
ATOM 4322 N N . PRO C 1 46 ? 21.433 23.252 1.340 1.00 14.77 559 PRO D N 1
ATOM 4323 C CA . PRO C 1 46 ? 21.577 22.437 0.119 1.00 16.21 559 PRO D CA 1
ATOM 4324 C C . PRO C 1 46 ? 21.002 21.035 0.229 1.00 18.57 559 PRO D C 1
ATOM 4325 O O . PRO C 1 46 ? 20.545 20.493 -0.785 1.00 17.21 559 PRO D O 1
ATOM 4329 N N . ASP C 1 47 ? 21.018 20.421 1.415 1.00 16.65 560 ASP D N 1
ATOM 4330 C CA . ASP C 1 47 ? 20.558 19.040 1.513 1.00 16.92 560 ASP D CA 1
ATOM 4331 C C . ASP C 1 47 ? 19.088 18.914 1.150 1.00 12.96 560 ASP D C 1
ATOM 4332 O O . ASP C 1 47 ? 18.675 17.927 0.530 1.00 16.48 560 ASP D O 1
ATOM 4337 N N . ASN C 1 48 ? 18.269 19.899 1.527 1.00 14.13 561 ASN D N 1
ATOM 4338 C CA . ASN C 1 48 ? 16.862 19.838 1.149 1.00 12.48 561 ASN D CA 1
ATOM 4339 C C . ASN C 1 48 ? 16.666 20.087 -0.349 1.00 13.01 561 ASN D C 1
ATOM 4340 O O . ASN C 1 48 ? 15.705 19.582 -0.931 1.00 14.58 561 ASN D O 1
ATOM 4345 N N . CYS C 1 49 ? 17.555 20.870 -0.966 1.00 14.50 562 CYS D N 1
ATOM 4346 C CA . CYS C 1 49 ? 17.504 21.044 -2.415 1.00 12.52 562 CYS D CA 1
ATOM 4347 C C . CYS C 1 49 ? 17.796 19.735 -3.118 1.00 14.19 562 CYS D C 1
ATOM 4348 O O . CYS C 1 49 ? 17.143 19.398 -4.107 1.00 14.51 562 CYS D O 1
ATOM 4351 N N . GLU C 1 50 ? 18.792 19.000 -2.629 1.00 13.98 563 GLU D N 1
ATOM 4352 C CA . GLU C 1 50 ? 19.128 17.716 -3.231 1.00 14.90 563 GLU D CA 1
ATOM 4353 C C . GLU C 1 50 ? 17.973 16.730 -3.095 1.00 17.57 563 GLU D C 1
ATOM 4354 O O . GLU C 1 50 ? 17.653 15.998 -4.036 1.00 16.15 563 GLU D O 1
ATOM 4360 N N . MET C 1 51 ? 17.338 16.693 -1.923 1.00 14.51 564 MET D N 1
ATOM 4361 C CA . MET C 1 51 ? 16.208 15.790 -1.726 1.00 16.56 564 MET D CA 1
ATOM 4362 C C . MET C 1 51 ? 15.028 16.162 -2.627 1.00 14.42 564 MET D C 1
ATOM 4363 O O . MET C 1 51 ? 14.376 15.279 -3.191 1.00 17.78 564 MET D O 1
ATOM 4368 N N . PHE C 1 52 ? 14.749 17.466 -2.794 1.00 14.99 565 PHE D N 1
ATOM 4369 C CA . PHE C 1 52 ? 13.705 17.925 -3.710 1.00 13.79 565 PHE D CA 1
ATOM 4370 C C . PHE C 1 52 ? 13.892 17.313 -5.097 1.00 14.03 565 PHE D C 1
ATOM 4371 O O . PHE C 1 52 ? 12.943 16.792 -5.695 1.00 15.96 565 PHE D O 1
ATOM 4379 N N . LEU C 1 53 ? 15.115 17.376 -5.622 1.00 13.99 566 LEU D N 1
ATOM 4380 C CA . LEU C 1 53 ? 15.371 16.851 -6.964 1.00 16.91 566 LEU D CA 1
ATOM 4381 C C . LEU C 1 53 ? 15.328 15.326 -7.002 1.00 17.57 566 LEU D C 1
ATOM 4382 O O . LEU C 1 53 ? 14.865 14.740 -7.996 1.00 16.88 566 LEU D O 1
ATOM 4387 N N . ASN C 1 54 ? 15.819 14.664 -5.944 1.00 16.09 567 ASN D N 1
ATOM 4388 C CA . ASN C 1 54 ? 15.827 13.202 -5.926 1.00 17.36 567 ASN D CA 1
ATOM 4389 C C . ASN C 1 54 ? 14.419 12.629 -5.910 1.00 20.55 567 ASN D C 1
ATOM 4390 O O . ASN C 1 54 ? 14.205 11.517 -6.413 1.00 21.78 567 ASN D O 1
ATOM 4395 N N . PHE C 1 55 ? 13.455 13.356 -5.341 1.00 16.24 568 PHE D N 1
ATOM 4396 C CA . PHE C 1 55 ? 12.087 12.879 -5.202 1.00 16.56 568 PHE D CA 1
ATOM 4397 C C . PHE C 1 55 ? 11.149 13.542 -6.203 1.00 17.41 568 PHE D C 1
ATOM 4398 O O . PHE C 1 55 ? 9.988 13.837 -5.912 1.00 18.50 568 PHE D O 1
ATOM 4406 N N . ASN C 1 56 ? 11.667 13.781 -7.412 1.00 17.14 569 ASN D N 1
ATOM 4407 C CA . ASN C 1 56 ? 10.848 14.150 -8.566 1.00 19.73 569 ASN D CA 1
ATOM 4408 C C . ASN C 1 56 ? 10.340 15.587 -8.513 1.00 20.59 569 ASN D C 1
ATOM 4409 O O . ASN C 1 56 ? 9.309 15.899 -9.105 1.00 19.07 569 ASN D O 1
ATOM 4414 N N . GLY C 1 57 ? 11.061 16.482 -7.839 1.00 19.05 570 GLY D N 1
ATOM 4415 C CA . GLY C 1 57 ? 10.557 17.843 -7.697 1.00 19.22 570 GLY D CA 1
ATOM 4416 C C . GLY C 1 57 ? 10.434 18.608 -9.007 1.00 18.62 570 GLY D C 1
ATOM 4417 O O . GLY C 1 57 ? 9.519 19.421 -9.172 1.00 18.60 570 GLY D O 1
ATOM 4418 N N . MET C 1 58 ? 11.333 18.360 -9.957 1.00 20.82 571 MET D N 1
ATOM 4419 C CA . MET C 1 58 ? 11.285 19.127 -11.201 1.00 18.24 571 MET D CA 1
ATOM 4420 C C . MET C 1 58 ? 10.023 18.821 -12.003 1.00 20.29 571 MET D C 1
ATOM 4421 O O . MET C 1 58 ? 9.401 19.734 -12.554 1.00 17.86 571 MET D O 1
ATOM 4426 N N . LYS C 1 59 ? 9.605 17.552 -12.045 1.00 24.42 572 LYS D N 1
ATOM 4427 C CA . LYS C 1 59 ? 8.359 17.213 -12.729 1.00 23.99 572 LYS D CA 1
ATOM 4428 C C . LYS C 1 59 ? 7.153 17.873 -12.065 1.00 22.52 572 LYS D C 1
ATOM 4429 O O . LYS C 1 59 ? 6.266 18.406 -12.751 1.00 19.94 572 LYS D O 1
ATOM 4435 N N . LEU C 1 60 ? 7.096 17.844 -10.729 1.00 21.34 573 LEU D N 1
ATOM 4436 C CA . LEU C 1 60 ? 6.014 18.530 -10.029 1.00 21.33 573 LEU D CA 1
ATOM 4437 C C . LEU C 1 60 ? 6.013 20.027 -10.326 1.00 20.74 573 LEU D C 1
ATOM 4438 O O . LEU C 1 60 ? 4.948 20.640 -10.459 1.00 18.42 573 LEU D O 1
ATOM 4443 N N . PHE C 1 61 ? 7.197 20.641 -10.402 1.00 19.07 574 PHE D N 1
ATOM 4444 C CA . PHE C 1 61 ? 7.274 22.055 -10.756 1.00 18.67 574 PHE D CA 1
ATOM 4445 C C . PHE C 1 61 ? 6.664 22.318 -12.128 1.00 18.51 574 PHE D C 1
ATOM 4446 O O . PHE C 1 61 ? 5.796 23.184 -12.279 1.00 17.80 574 PHE D O 1
ATOM 4454 N N . LEU C 1 62 ? 7.113 21.578 -13.140 1.00 18.48 575 LEU D N 1
ATOM 4455 C CA . LEU C 1 62 ? 6.595 21.785 -14.489 1.00 21.98 575 LEU D CA 1
ATOM 4456 C C . LEU C 1 62 ? 5.086 21.570 -14.544 1.00 22.55 575 LEU D C 1
ATOM 4457 O O . LEU C 1 62 ? 4.364 22.344 -15.183 1.00 20.87 575 LEU D O 1
ATOM 4462 N N . ASP C 1 63 ? 4.591 20.535 -13.862 1.00 23.64 576 ASP D N 1
ATOM 4463 C CA . ASP C 1 63 ? 3.166 20.221 -13.917 1.00 21.85 576 ASP D CA 1
ATOM 4464 C C . ASP C 1 63 ? 2.336 21.274 -13.208 1.00 24.79 576 ASP D C 1
ATOM 4465 O O . ASP C 1 63 ? 1.216 21.582 -13.628 1.00 22.00 576 ASP D O 1
ATOM 4470 N N . CYS C 1 64 ? 2.848 21.820 -12.111 1.00 19.30 577 CYS D N 1
ATOM 4471 C CA . CYS C 1 64 ? 2.117 22.892 -11.456 1.00 19.96 577 CYS D CA 1
ATOM 4472 C C . CYS C 1 64 ? 2.096 24.132 -12.330 1.00 18.65 577 CYS D C 1
ATOM 4473 O O . CYS C 1 64 ? 1.092 24.847 -12.379 1.00 18.57 577 CYS D O 1
ATOM 4476 N N . LEU C 1 65 ? 3.205 24.408 -13.025 1.00 17.48 578 LEU D N 1
ATOM 4477 C CA . LEU C 1 65 ? 3.233 25.558 -13.915 1.00 18.90 578 LEU D CA 1
ATOM 4478 C C . LEU C 1 65 ? 2.245 25.390 -15.061 1.00 20.87 578 LEU D C 1
ATOM 4479 O O . LEU C 1 65 ? 1.598 26.359 -15.470 1.00 20.65 578 LEU D O 1
ATOM 4484 N N . LYS C 1 66 ? 2.103 24.165 -15.577 1.00 20.91 579 LYS D N 1
ATOM 4485 C CA . LYS C 1 66 ? 1.190 23.948 -16.698 1.00 25.11 579 LYS D CA 1
ATOM 4486 C C . LYS C 1 66 ? -0.256 23.941 -16.226 1.00 25.42 579 LYS D C 1
ATOM 4487 O O . LYS C 1 66 ? -1.146 24.446 -16.921 1.00 25.56 579 LYS D O 1
ATOM 4493 N N . GLU C 1 67 ? -0.505 23.389 -15.035 1.00 20.81 580 GLU D N 1
ATOM 4494 C CA . GLU C 1 67 ? -1.867 23.308 -14.519 1.00 23.47 580 GLU D CA 1
ATOM 4495 C C . GLU C 1 67 ? -2.373 24.657 -14.030 1.00 26.98 580 GLU D C 1
ATOM 4496 O O . GLU C 1 67 ? -3.572 24.950 -14.146 1.00 24.24 580 GLU D O 1
ATOM 4502 N N . PHE C 1 68 ? -1.489 25.497 -13.493 1.00 18.82 581 PHE D N 1
ATOM 4503 C CA . PHE C 1 68 ? -1.884 26.755 -12.863 1.00 21.26 581 PHE D CA 1
ATOM 4504 C C . PHE C 1 68 ? -1.116 27.918 -13.474 1.00 23.14 581 PHE D C 1
ATOM 4505 O O . PHE C 1 68 ? -0.301 28.566 -12.803 1.00 21.24 581 PHE D O 1
ATOM 4513 N N . PRO C 1 69 ? -1.388 28.247 -14.738 1.00 20.86 582 PRO D N 1
ATOM 4514 C CA . PRO C 1 69 ? -0.542 29.221 -15.446 1.00 23.20 582 PRO D CA 1
ATOM 4515 C C . PRO C 1 69 ? -0.750 30.673 -15.034 1.00 23.26 582 PRO D C 1
ATOM 4516 O O . PRO C 1 69 ? 0.079 31.521 -15.391 1.00 25.45 582 PRO D O 1
ATOM 4520 N N . GLU C 1 70 ? -1.809 31.004 -14.300 1.00 27.46 583 GLU D N 1
ATOM 4521 C CA . GLU C 1 70 ? -2.047 32.393 -13.926 1.00 25.81 583 GLU D CA 1
ATOM 4522 C C . GLU C 1 70 ? -1.962 32.643 -12.424 1.00 25.40 583 GLU D C 1
ATOM 4523 O O . GLU C 1 70 ? -2.293 33.743 -11.976 1.00 27.54 583 GLU D O 1
ATOM 4529 N N . LYS C 1 71 ? -1.520 31.664 -11.639 1.00 19.09 584 LYS D N 1
ATOM 4530 C CA . LYS C 1 71 ? -1.473 31.806 -10.180 1.00 19.72 584 LYS D CA 1
ATOM 4531 C C . LYS C 1 71 ? -0.125 32.390 -9.778 1.00 18.37 584 LYS D C 1
ATOM 4532 O O . LYS C 1 71 ? 0.858 31.667 -9.609 1.00 19.87 584 LYS D O 1
ATOM 4538 N N . GLN C 1 72 ? -0.098 33.710 -9.593 1.00 20.09 585 GLN D N 1
ATOM 4539 C CA . GLN C 1 72 ? 1.159 34.426 -9.407 1.00 23.32 585 GLN D CA 1
ATOM 4540 C C . GLN C 1 72 ? 1.841 34.044 -8.101 1.00 20.16 585 GLN D C 1
ATOM 4541 O O . GLN C 1 72 ? 3.074 33.952 -8.049 1.00 20.93 585 GLN D O 1
ATOM 4547 N N . GLU C 1 73 ? 1.063 33.852 -7.030 1.00 22.02 586 GLU D N 1
ATOM 4548 C CA . GLU C 1 73 ? 1.645 33.517 -5.732 1.00 18.89 586 GLU D CA 1
ATOM 4549 C C . GLU C 1 73 ? 2.331 32.160 -5.777 1.00 17.81 586 GLU D C 1
ATOM 4550 O O . GLU C 1 73 ? 3.427 31.990 -5.225 1.00 18.15 586 GLU D O 1
ATOM 4556 N N . LEU C 1 74 ? 1.711 31.193 -6.465 1.00 18.04 587 LEU D N 1
ATOM 4557 C CA . LEU C 1 74 ? 2.331 29.889 -6.651 1.00 19.60 587 LEU D CA 1
ATOM 4558 C C . LEU C 1 74 ? 3.630 30.023 -7.426 1.00 14.94 587 LEU D C 1
ATOM 4559 O O . LEU C 1 74 ? 4.659 29.458 -7.038 1.00 15.81 587 LEU D O 1
ATOM 4564 N N . HIS C 1 75 ? 3.601 30.773 -8.529 1.00 16.35 588 HIS D N 1
ATOM 4565 C CA . HIS C 1 75 ? 4.825 30.952 -9.303 1.00 15.09 588 HIS D CA 1
ATOM 4566 C C . HIS C 1 75 ? 5.923 31.578 -8.461 1.00 17.43 588 HIS D C 1
ATOM 4567 O O . HIS C 1 75 ? 7.095 31.211 -8.589 1.00 16.04 588 HIS D O 1
ATOM 4574 N N . ARG C 1 76 ? 5.573 32.557 -7.632 1.00 17.63 589 ARG D N 1
ATOM 4575 C CA . ARG C 1 76 ? 6.585 33.188 -6.794 1.00 14.80 589 ARG D CA 1
ATOM 4576 C C . ARG C 1 76 ? 7.193 32.178 -5.827 1.00 17.69 589 ARG D C 1
ATOM 4577 O O . ARG C 1 76 ? 8.416 32.135 -5.644 1.00 13.55 589 ARG D O 1
ATOM 4585 N N . ASN C 1 77 ? 6.354 31.340 -5.217 1.00 15.40 590 ASN D N 1
ATOM 4586 C CA . ASN C 1 77 ? 6.864 30.344 -4.280 1.00 14.70 590 ASN D CA 1
ATOM 4587 C C . ASN C 1 77 ? 7.715 29.291 -4.990 1.00 12.70 590 ASN D C 1
ATOM 4588 O O . ASN C 1 77 ? 8.777 28.898 -4.483 1.00 13.19 590 ASN D O 1
ATOM 4593 N N . MET C 1 78 ? 7.274 28.826 -6.171 1.00 13.19 591 MET D N 1
ATOM 4594 C CA . MET C 1 78 ? 8.030 27.793 -6.881 1.00 16.63 591 MET D CA 1
ATOM 4595 C C . MET C 1 78 ? 9.369 28.325 -7.374 1.00 13.03 591 MET D C 1
ATOM 4596 O O . MET C 1 78 ? 10.394 27.625 -7.293 1.00 13.25 591 MET D O 1
ATOM 4601 N N . LEU C 1 79 ? 9.381 29.549 -7.913 1.00 13.39 592 LEU D N 1
ATOM 4602 C CA . LEU C 1 79 ? 10.636 30.108 -8.403 1.00 12.13 592 LEU D CA 1
ATOM 4603 C C . LEU C 1 79 ? 11.546 30.498 -7.250 1.00 13.20 592 LEU D C 1
ATOM 4604 O O . LEU C 1 79 ? 12.771 30.485 -7.390 1.00 12.64 592 LEU D O 1
ATOM 4609 N N . GLY C 1 80 ? 10.966 30.878 -6.112 1.00 11.67 593 GLY D N 1
ATOM 4610 C CA . GLY C 1 80 ? 11.787 31.076 -4.928 1.00 13.43 593 GLY D CA 1
ATOM 4611 C C . GLY C 1 80 ? 12.511 29.806 -4.537 1.00 14.34 593 GLY D C 1
ATOM 4612 O O . GLY C 1 80 ? 13.722 29.804 -4.309 1.00 13.14 593 GLY D O 1
ATOM 4613 N N . LEU C 1 81 ? 11.780 28.693 -4.513 1.00 14.16 594 LEU D N 1
ATOM 4614 C CA . LEU C 1 81 ? 12.396 27.407 -4.231 1.00 12.07 594 LEU D CA 1
ATOM 4615 C C . LEU C 1 81 ? 13.480 27.076 -5.258 1.00 11.04 594 LEU D C 1
ATOM 4616 O O . LEU C 1 81 ? 14.593 26.677 -4.902 1.00 10.85 594 LEU D O 1
ATOM 4621 N N . LEU C 1 82 ? 13.163 27.218 -6.551 1.00 13.43 595 LEU D N 1
ATOM 4622 C CA . LEU C 1 82 ? 14.157 26.878 -7.566 1.00 13.21 595 LEU D CA 1
ATOM 4623 C C . LEU C 1 82 ? 15.378 27.783 -7.475 1.00 10.99 595 LEU D C 1
ATOM 4624 O O . LEU C 1 82 ? 16.503 27.343 -7.753 1.00 12.32 595 LEU D O 1
ATOM 4629 N N . GLY C 1 83 ? 15.184 29.052 -7.108 1.00 11.39 596 GLY D N 1
ATOM 4630 C CA . GLY C 1 83 ? 16.319 29.913 -6.850 1.00 12.05 596 GLY D CA 1
ATOM 4631 C C . GLY C 1 83 ? 17.265 29.338 -5.815 1.00 12.93 596 GLY D C 1
ATOM 4632 O O . GLY C 1 83 ? 18.484 29.425 -5.959 1.00 13.45 596 GLY D O 1
ATOM 4633 N N . ASN C 1 84 ? 16.711 28.732 -4.752 1.00 11.48 597 ASN D N 1
ATOM 4634 C CA . ASN C 1 84 ? 17.570 28.124 -3.746 1.00 12.82 597 ASN D CA 1
ATOM 4635 C C . ASN C 1 84 ? 18.251 26.871 -4.286 1.00 10.37 597 ASN D C 1
ATOM 4636 O O . ASN C 1 84 ? 19.427 26.642 -4.011 1.00 12.75 597 ASN D O 1
ATOM 4641 N N . VAL C 1 85 ? 17.523 26.054 -5.057 1.00 11.58 598 VAL D N 1
ATOM 4642 C CA . VAL C 1 85 ? 18.108 24.853 -5.657 1.00 10.40 598 VAL D CA 1
ATOM 4643 C C . VAL C 1 85 ? 19.284 25.222 -6.547 1.00 11.87 598 VAL D C 1
ATOM 4644 O O . VAL C 1 85 ? 20.366 24.621 -6.467 1.00 13.78 598 VAL D O 1
ATOM 4648 N N . ALA C 1 86 ? 19.124 26.274 -7.348 1.00 11.31 599 ALA D N 1
ATOM 4649 C CA . ALA C 1 86 ? 20.153 26.603 -8.333 1.00 11.08 599 ALA D CA 1
ATOM 4650 C C . ALA C 1 86 ? 21.425 27.135 -7.702 1.00 10.84 599 ALA D C 1
ATOM 4651 O O . ALA C 1 86 ? 22.453 27.194 -8.379 1.00 12.82 599 ALA D O 1
ATOM 4653 N N . GLU C 1 87 ? 21.385 27.529 -6.428 1.00 10.87 600 GLU D N 1
ATOM 4654 C CA . GLU C 1 87 ? 22.603 27.944 -5.754 1.00 14.80 600 GLU D CA 1
ATOM 4655 C C . GLU C 1 87 ? 23.568 26.793 -5.547 1.00 13.95 600 GLU D C 1
ATOM 4656 O O . GLU C 1 87 ? 24.756 27.035 -5.341 1.00 18.86 600 GLU D O 1
ATOM 4662 N N . VAL C 1 88 ? 23.092 25.552 -5.590 1.00 14.59 601 VAL D N 1
ATOM 4663 C CA . VAL C 1 88 ? 23.925 24.400 -5.262 1.00 15.71 601 VAL D CA 1
ATOM 4664 C C . VAL C 1 88 ? 24.634 23.926 -6.528 1.00 14.92 601 VAL D C 1
ATOM 4665 O O . VAL C 1 88 ? 24.001 23.366 -7.423 1.00 14.40 601 VAL D O 1
ATOM 4669 N N . LYS C 1 89 ? 25.960 24.108 -6.576 1.00 14.87 602 LYS D N 1
ATOM 4670 C CA . LYS C 1 89 ? 26.697 23.805 -7.801 1.00 12.36 602 LYS D CA 1
ATOM 4671 C C . LYS C 1 89 ? 26.526 22.345 -8.214 1.00 15.02 602 LYS D C 1
ATOM 4672 O O . LYS C 1 89 ? 26.341 22.050 -9.395 1.00 17.06 602 LYS D O 1
ATOM 4678 N N . GLU C 1 90 ? 26.553 21.420 -7.252 1.00 15.56 603 GLU D N 1
ATOM 4679 C CA . GLU C 1 90 ? 26.490 20.006 -7.604 1.00 18.11 603 GLU D CA 1
ATOM 4680 C C . GLU C 1 90 ? 25.121 19.590 -8.135 1.00 16.01 603 GLU D C 1
ATOM 4681 O O . GLU C 1 90 ? 25.004 18.528 -8.766 1.00 22.57 603 GLU D O 1
ATOM 4687 N N . LEU C 1 91 ? 24.091 20.414 -7.918 1.00 13.61 604 LEU D N 1
ATOM 4688 C CA . LEU C 1 91 ? 22.751 20.117 -8.393 1.00 13.24 604 LEU D CA 1
ATOM 4689 C C . LEU C 1 91 ? 22.450 20.726 -9.756 1.00 14.65 604 LEU D C 1
ATOM 4690 O O . LEU C 1 91 ? 21.547 20.240 -10.452 1.00 14.69 604 LEU D O 1
ATOM 4695 N N . ARG C 1 92 ? 23.174 21.773 -10.157 1.00 14.29 605 ARG D N 1
ATOM 4696 C CA . ARG C 1 92 ? 22.869 22.408 -11.435 1.00 14.18 605 ARG D CA 1
ATOM 4697 C C . ARG C 1 92 ? 22.905 21.481 -12.656 1.00 14.72 605 ARG D C 1
ATOM 4698 O O . ARG C 1 92 ? 22.142 21.741 -13.595 1.00 14.32 605 ARG D O 1
ATOM 4706 N N . PRO C 1 93 ? 23.741 20.436 -12.725 1.00 17.08 606 PRO D N 1
ATOM 4707 C CA . PRO C 1 93 ? 23.663 19.556 -13.908 1.00 15.42 606 PRO D CA 1
ATOM 4708 C C . PRO C 1 93 ? 22.277 18.978 -14.158 1.00 14.28 606 PRO D C 1
ATOM 4709 O O . PRO C 1 93 ? 21.920 18.716 -15.312 1.00 16.07 606 PRO D O 1
ATOM 4713 N N . GLN C 1 94 ? 21.477 18.769 -13.108 1.00 14.22 607 GLN D N 1
ATOM 4714 C CA . GLN C 1 94 ? 20.121 18.260 -13.284 1.00 14.55 607 GLN D CA 1
ATOM 4715 C C . GLN C 1 94 ? 19.167 19.281 -13.889 1.00 15.39 607 GLN D C 1
ATOM 4716 O O . GLN C 1 94 ? 18.069 18.908 -14.321 1.00 18.98 607 GLN D O 1
ATOM 4722 N N . LEU C 1 95 ? 19.541 20.559 -13.923 1.00 14.35 608 LEU D N 1
ATOM 4723 C CA . LEU C 1 95 ? 18.710 21.566 -14.557 1.00 17.30 608 LEU D CA 1
ATOM 4724 C C . LEU C 1 95 ? 19.022 21.746 -16.034 1.00 14.98 608 LEU D C 1
ATOM 4725 O O . LEU C 1 95 ? 18.323 22.504 -16.711 1.00 18.78 608 LEU D O 1
ATOM 4730 N N . MET C 1 96 ? 20.038 21.058 -16.558 1.00 15.84 609 MET D N 1
ATOM 4731 C CA . MET C 1 96 ? 20.511 21.330 -17.915 1.00 15.38 609 MET D CA 1
ATOM 4732 C C . MET C 1 96 ? 19.796 20.438 -18.931 1.00 19.37 609 MET D C 1
ATOM 4733 O O . MET C 1 96 ? 20.359 19.500 -19.501 1.00 19.71 609 MET D O 1
ATOM 4738 N N . THR C 1 97 ? 18.520 20.751 -19.147 1.00 15.75 610 THR D N 1
ATOM 4739 C CA . THR C 1 97 ? 17.759 20.197 -20.258 1.00 17.85 610 THR D CA 1
ATOM 4740 C C . THR C 1 97 ? 17.109 21.344 -21.018 1.00 19.87 610 THR D C 1
ATOM 4741 O O . THR C 1 97 ? 16.846 22.408 -20.449 1.00 17.10 610 THR D O 1
ATOM 4745 N N . SER C 1 98 ? 16.863 21.137 -22.318 1.00 17.38 611 SER D N 1
ATOM 4746 C CA . SER C 1 98 ? 16.142 22.150 -23.090 1.00 17.42 611 SER D CA 1
ATOM 4747 C C . SER C 1 98 ? 14.782 22.453 -22.471 1.00 18.60 611 SER D C 1
ATOM 4748 O O . SER C 1 98 ? 14.335 23.607 -22.470 1.00 19.44 611 SER D O 1
ATOM 4751 N N . GLN C 1 99 ? 14.122 21.434 -21.925 1.00 16.68 612 GLN D N 1
ATOM 4752 C CA . GLN C 1 99 ? 12.812 21.645 -21.311 1.00 18.30 612 GLN D CA 1
ATOM 4753 C C . GLN C 1 99 ? 12.895 22.672 -20.181 1.00 20.36 612 GLN D C 1
ATOM 4754 O O . GLN C 1 99 ? 12.135 23.652 -20.153 1.00 21.21 612 GLN D O 1
ATOM 4760 N N . PHE C 1 100 ? 13.856 22.493 -19.275 1.00 17.17 613 PHE D N 1
ATOM 4761 C CA . PHE C 1 100 ? 13.954 23.376 -18.112 1.00 18.75 613 PHE D CA 1
ATOM 4762 C C . PHE C 1 100 ? 14.493 24.753 -18.503 1.00 17.32 613 PHE D C 1
ATOM 4763 O O . PHE C 1 100 ? 13.992 25.781 -18.038 1.00 16.38 613 PHE D O 1
ATOM 4771 N N . ILE C 1 101 ? 15.511 24.799 -19.367 1.00 15.14 614 ILE D N 1
ATOM 4772 C CA . ILE C 1 101 ? 16.069 26.087 -19.766 1.00 15.51 614 ILE D CA 1
ATOM 4773 C C . ILE C 1 101 ? 15.022 26.928 -20.494 1.00 17.07 614 ILE D C 1
ATOM 4774 O O . ILE C 1 101 ? 14.958 28.151 -20.317 1.00 17.61 614 ILE D O 1
ATOM 4779 N N . SER C 1 102 ? 14.205 26.302 -21.351 1.00 17.64 615 SER D N 1
ATOM 4780 C CA . SER C 1 102 ? 13.173 27.070 -22.040 1.00 15.70 615 SER D CA 1
ATOM 4781 C C . SER C 1 102 ? 12.146 27.636 -21.057 1.00 15.71 615 SER D C 1
ATOM 4782 O O . SER C 1 102 ? 11.765 28.807 -21.160 1.00 16.31 615 SER D O 1
ATOM 4785 N N . VAL C 1 103 ? 11.717 26.827 -20.089 1.00 14.95 616 VAL D N 1
ATOM 4786 C CA . VAL C 1 103 ? 10.793 27.307 -19.059 1.00 16.35 616 VAL D CA 1
ATOM 4787 C C . VAL C 1 103 ? 11.398 28.485 -18.296 1.00 16.72 616 VAL D C 1
ATOM 4788 O O . VAL C 1 103 ? 10.762 29.535 -18.136 1.00 16.78 616 VAL D O 1
ATOM 4792 N N . PHE C 1 104 ? 12.645 28.350 -17.835 1.00 15.66 617 PHE D N 1
ATOM 4793 C CA . PHE C 1 104 ? 13.233 29.451 -17.068 1.00 13.56 617 PHE D CA 1
ATOM 4794 C C . PHE C 1 104 ? 13.396 30.707 -17.925 1.00 15.52 617 PHE D C 1
ATOM 4795 O O . PHE C 1 104 ? 13.105 31.825 -17.477 1.00 15.22 617 PHE D O 1
ATOM 4803 N N . SER C 1 105 ? 13.874 30.550 -19.166 1.00 13.87 618 SER D N 1
ATOM 4804 C CA . SER C 1 105 ? 14.056 31.711 -20.024 1.00 15.66 618 SER D CA 1
ATOM 4805 C C . SER C 1 105 ? 12.728 32.405 -20.282 1.00 12.78 618 SER D C 1
ATOM 4806 O O . SER C 1 105 ? 12.667 33.639 -20.344 1.00 18.52 618 SER D O 1
ATOM 4809 N N . ASN C 1 106 ? 11.656 31.624 -20.441 1.00 17.15 619 ASN D N 1
ATOM 4810 C CA . ASN C 1 106 ? 10.355 32.204 -20.746 1.00 19.25 619 ASN D CA 1
ATOM 4811 C C . ASN C 1 106 ? 9.733 32.878 -19.536 1.00 21.72 619 ASN D C 1
ATOM 4812 O O . ASN C 1 106 ? 8.741 33.594 -19.692 1.00 24.17 619 ASN D O 1
ATOM 4817 N N . LEU C 1 107 ? 10.294 32.671 -18.348 1.00 16.71 620 LEU D N 1
ATOM 4818 C CA . LEU C 1 107 ? 9.837 33.376 -17.161 1.00 17.72 620 LEU D CA 1
ATOM 4819 C C . LEU C 1 107 ? 10.546 34.704 -16.965 1.00 20.29 620 LEU D C 1
ATOM 4820 O O . LEU C 1 107 ? 10.141 35.483 -16.096 1.00 16.75 620 LEU D O 1
ATOM 4825 N N . LEU C 1 108 ? 11.585 34.986 -17.757 1.00 16.66 621 LEU D N 1
ATOM 4826 C CA . LEU C 1 108 ? 12.320 36.233 -17.597 1.00 15.59 621 LEU D CA 1
ATOM 4827 C C . LEU C 1 108 ? 11.423 37.437 -17.818 1.00 17.47 621 LEU D C 1
ATOM 4828 O O . LEU C 1 108 ? 11.649 38.499 -17.235 1.00 18.15 621 LEU D O 1
ATOM 4833 N N . GLU C 1 109 ? 10.410 37.295 -18.661 1.00 22.14 622 GLU D N 1
ATOM 4834 C CA . GLU C 1 109 ? 9.495 38.387 -18.931 1.00 24.87 622 GLU D CA 1
ATOM 4835 C C . GLU C 1 109 ? 8.293 38.411 -17.989 1.00 26.62 622 GLU D C 1
ATOM 4836 O O . GLU C 1 109 ? 7.429 39.281 -18.145 1.00 30.38 622 GLU D O 1
ATOM 4842 N N . SER C 1 110 ? 8.224 37.500 -17.010 1.00 24.76 623 SER D N 1
ATOM 4843 C CA . SER C 1 110 ? 7.032 37.381 -16.173 1.00 21.07 623 SER D CA 1
ATOM 4844 C C . SER C 1 110 ? 6.804 38.637 -15.341 1.00 25.42 623 SER D C 1
ATOM 4845 O O . SER C 1 110 ? 7.747 39.259 -14.838 1.00 22.08 623 SER D O 1
ATOM 4848 N N . LYS C 1 111 ? 5.530 39.016 -15.207 1.00 20.87 624 LYS D N 1
ATOM 4849 C CA . LYS C 1 111 ? 5.123 40.105 -14.329 1.00 21.41 624 LYS D CA 1
ATOM 4850 C C . LYS C 1 111 ? 4.439 39.597 -13.066 1.00 20.33 624 LYS D C 1
ATOM 4851 O O . LYS C 1 111 ? 3.736 40.360 -12.397 1.00 25.48 624 LYS D O 1
ATOM 4857 N N . ALA C 1 112 ? 4.647 38.328 -12.706 1.00 22.60 625 ALA D N 1
ATOM 4858 C CA . ALA C 1 112 ? 4.035 37.771 -11.504 1.00 21.87 625 ALA D CA 1
ATOM 4859 C C . ALA C 1 112 ? 4.712 38.302 -10.243 1.00 26.03 625 ALA D C 1
ATOM 4860 O O . ALA C 1 112 ? 5.944 38.288 -10.133 1.00 21.24 625 ALA D O 1
ATOM 4862 N N . ASP C 1 113 ? 3.898 38.745 -9.282 1.00 29.11 626 ASP D N 1
ATOM 4863 C CA . ASP C 1 113 ? 4.357 39.253 -7.986 1.00 25.80 626 ASP D CA 1
ATOM 4864 C C . ASP C 1 113 ? 5.457 40.307 -8.135 1.00 25.81 626 ASP D C 1
ATOM 4865 O O . ASP C 1 113 ? 6.554 40.176 -7.596 1.00 23.63 626 ASP D O 1
ATOM 4870 N N . GLY C 1 114 ? 5.128 41.376 -8.852 1.00 25.85 627 GLY D N 1
ATOM 4871 C CA . GLY C 1 114 ? 6.063 42.472 -9.041 1.00 26.71 627 GLY D CA 1
ATOM 4872 C C . GLY C 1 114 ? 7.159 42.108 -10.021 1.00 25.20 627 GLY D C 1
ATOM 4873 O O . GLY C 1 114 ? 6.922 42.036 -11.230 1.00 30.33 627 GLY D O 1
ATOM 4874 N N . ILE C 1 115 ? 8.360 41.856 -9.508 1.00 19.52 628 ILE D N 1
ATOM 4875 C CA . ILE C 1 115 ? 9.474 41.330 -10.288 1.00 18.31 628 ILE D CA 1
ATOM 4876 C C . ILE C 1 115 ? 9.947 39.971 -9.783 1.00 15.64 628 ILE D C 1
ATOM 4877 O O . ILE C 1 115 ? 10.958 39.454 -10.272 1.00 14.18 628 ILE D O 1
ATOM 4882 N N . GLU C 1 116 ? 9.258 39.376 -8.808 1.00 13.89 629 GLU D N 1
ATOM 4883 C CA . GLU C 1 116 ? 9.872 38.265 -8.082 1.00 13.54 629 GLU D CA 1
ATOM 4884 C C . GLU C 1 116 ? 10.095 37.039 -8.956 1.00 13.93 629 GLU D C 1
ATOM 4885 O O . GLU C 1 116 ? 11.100 36.345 -8.790 1.00 15.07 629 GLU D O 1
ATOM 4891 N N . VAL C 1 117 ? 9.148 36.719 -9.839 1.00 14.45 630 VAL D N 1
ATOM 4892 C CA . VAL C 1 117 ? 9.308 35.537 -10.687 1.00 12.66 630 VAL D CA 1
ATOM 4893 C C . VAL C 1 117 ? 10.414 35.755 -11.716 1.00 14.43 630 VAL D C 1
ATOM 4894 O O . VAL C 1 117 ? 11.287 34.896 -11.894 1.00 13.23 630 VAL D O 1
ATOM 4898 N N . SER C 1 118 ? 10.404 36.912 -12.389 1.00 14.54 631 SER D N 1
ATOM 4899 C CA . SER C 1 118 ? 11.464 37.254 -13.340 1.00 11.81 631 SER D CA 1
ATOM 4900 C C . SER C 1 118 ? 12.823 37.328 -12.642 1.00 12.14 631 SER D C 1
ATOM 4901 O O . SER C 1 118 ? 13.827 36.812 -13.153 1.00 14.17 631 SER D O 1
ATOM 4904 N N . TYR C 1 119 ? 12.868 37.937 -11.454 1.00 13.93 632 TYR D N 1
ATOM 4905 C CA . TYR C 1 119 ? 14.136 38.040 -10.734 1.00 12.54 632 TYR D CA 1
ATOM 4906 C C . TYR C 1 119 ? 14.685 36.669 -10.364 1.00 12.26 632 TYR D C 1
ATOM 4907 O O . TYR C 1 119 ? 15.895 36.429 -10.473 1.00 11.91 632 TYR D O 1
ATOM 4916 N N . ASN C 1 120 ? 13.828 35.770 -9.872 1.00 11.40 633 ASN D N 1
ATOM 4917 C CA . ASN C 1 120 ? 14.326 34.469 -9.434 1.00 10.71 633 ASN D CA 1
ATOM 4918 C C . ASN C 1 120 ? 14.673 33.579 -10.622 1.00 13.04 633 ASN D C 1
ATOM 4919 O O . ASN C 1 120 ? 15.617 32.783 -10.545 1.00 13.16 633 ASN D O 1
ATOM 4924 N N . ALA C 1 121 ? 13.911 33.687 -11.718 1.00 13.91 634 ALA D N 1
ATOM 4925 C CA . ALA C 1 121 ? 14.305 32.999 -12.949 1.00 12.08 634 ALA D CA 1
ATOM 4926 C C . ALA C 1 121 ? 15.663 33.497 -13.412 1.00 11.72 634 ALA D C 1
ATOM 4927 O O . ALA C 1 121 ? 16.509 32.712 -13.866 1.00 13.08 634 ALA D O 1
ATOM 4929 N N . CYS C 1 122 ? 15.890 34.804 -13.317 1.00 11.96 635 CYS D N 1
ATOM 4930 C CA . CYS C 1 122 ? 17.166 35.336 -13.774 1.00 12.90 635 CYS D CA 1
ATOM 4931 C C . CYS C 1 122 ? 18.292 34.883 -12.843 1.00 11.29 635 CYS D C 1
ATOM 4932 O O . CYS C 1 122 ? 19.431 34.665 -13.291 1.00 12.89 635 CYS D O 1
ATOM 4935 N N . GLY C 1 123 ? 17.982 34.741 -11.546 1.00 11.46 636 GLY D N 1
ATOM 4936 C CA . GLY C 1 123 ? 18.963 34.205 -10.615 1.00 11.51 636 GLY D CA 1
ATOM 4937 C C . GLY C 1 123 ? 19.324 32.762 -10.918 1.00 10.75 636 GLY D C 1
ATOM 4938 O O . GLY C 1 123 ? 20.491 32.386 -10.884 1.00 11.96 636 GLY D O 1
ATOM 4939 N N . VAL C 1 124 ? 18.308 31.928 -11.148 1.00 10.61 637 VAL D N 1
ATOM 4940 C CA . VAL C 1 124 ? 18.550 30.541 -11.537 1.00 10.48 637 VAL D CA 1
ATOM 4941 C C . VAL C 1 124 ? 19.466 30.503 -12.755 1.00 11.26 637 VAL D C 1
ATOM 4942 O O . VAL C 1 124 ? 20.490 29.801 -12.770 1.00 11.08 637 VAL D O 1
ATOM 4946 N N . LEU C 1 125 ? 19.121 31.297 -13.773 1.00 10.91 638 LEU D N 1
ATOM 4947 C CA . LEU C 1 125 ? 19.928 31.311 -14.993 1.00 11.15 638 LEU D CA 1
ATOM 4948 C C . LEU C 1 125 ? 21.308 31.924 -14.765 1.00 11.88 638 LEU D C 1
ATOM 4949 O O . LEU C 1 125 ? 22.262 31.566 -15.467 1.00 12.16 638 LEU D O 1
ATOM 4954 N N . SER C 1 126 ? 21.443 32.847 -13.815 1.00 11.31 639 SER D N 1
ATOM 4955 C CA . SER C 1 126 ? 22.747 33.440 -13.545 1.00 11.49 639 SER D CA 1
ATOM 4956 C C . SER C 1 126 ? 23.694 32.417 -12.944 1.00 11.34 639 SER D C 1
ATOM 4957 O O . SER C 1 126 ? 24.883 32.387 -13.288 1.00 12.00 639 SER D O 1
ATOM 4960 N N . HIS C 1 127 ? 23.193 31.586 -12.028 1.00 11.42 640 HIS D N 1
ATOM 4961 C CA . HIS C 1 127 ? 24.043 30.527 -11.496 1.00 10.93 640 HIS D CA 1
ATOM 4962 C C . HIS C 1 127 ? 24.359 29.484 -12.563 1.00 11.40 640 HIS D C 1
ATOM 4963 O O . HIS C 1 127 ? 25.484 28.977 -12.621 1.00 12.32 640 HIS D O 1
ATOM 4970 N N . ILE C 1 128 ? 23.394 29.186 -13.437 1.00 11.08 641 ILE D N 1
ATOM 4971 C CA . ILE C 1 128 ? 23.662 28.277 -14.551 1.00 11.89 641 ILE D CA 1
ATOM 4972 C C . ILE C 1 128 ? 24.729 28.846 -15.480 1.00 14.79 641 ILE D C 1
ATOM 4973 O O . ILE C 1 128 ? 25.650 28.130 -15.894 1.00 13.44 641 ILE D O 1
ATOM 4978 N N . MET C 1 129 ? 24.619 30.139 -15.830 1.00 11.68 642 MET D N 1
ATOM 4979 C CA . MET C 1 129 ? 25.584 30.734 -16.755 1.00 11.94 642 MET D CA 1
ATOM 4980 C C . MET C 1 129 ? 26.994 30.738 -16.181 1.00 12.05 642 MET D C 1
ATOM 4981 O O . MET C 1 129 ? 27.969 30.588 -16.922 1.00 15.85 642 MET D O 1
ATOM 4986 N N . PHE C 1 130 ? 27.111 30.912 -14.866 1.00 13.12 643 PHE D N 1
ATOM 4987 C CA . PHE C 1 130 ? 28.407 30.897 -14.193 1.00 13.85 643 PHE D CA 1
ATOM 4988 C C . PHE C 1 130 ? 29.160 29.584 -14.419 1.00 17.04 643 PHE D C 1
ATOM 4989 O O . PHE C 1 130 ? 30.394 29.568 -14.353 1.00 18.40 643 PHE D O 1
ATOM 4997 N N . ASP C 1 131 ? 28.448 28.499 -14.735 1.00 17.18 644 ASP D N 1
ATOM 4998 C CA . ASP C 1 131 ? 29.066 27.200 -14.962 1.00 15.14 644 ASP D CA 1
ATOM 4999 C C . ASP C 1 131 ? 29.747 27.107 -16.316 1.00 19.68 644 ASP D C 1
ATOM 5000 O O . ASP C 1 131 ? 30.477 26.137 -16.555 1.00 21.53 644 ASP D O 1
ATOM 5005 N N . GLY C 1 132 ? 29.522 28.070 -17.203 1.00 15.98 645 GLY D N 1
ATOM 5006 C CA . GLY C 1 132 ? 30.226 28.098 -18.471 1.00 18.51 645 GLY D CA 1
ATOM 5007 C C . GLY C 1 132 ? 29.534 27.371 -19.609 1.00 18.80 645 GLY D C 1
ATOM 5008 O O . GLY C 1 132 ? 28.572 26.624 -19.422 1.00 17.04 645 GLY D O 1
ATOM 5009 N N . PRO C 1 133 ? 30.043 27.576 -20.832 1.00 19.65 646 PRO D N 1
ATOM 5010 C CA . PRO C 1 133 ? 29.357 27.039 -22.021 1.00 21.43 646 PRO D CA 1
ATOM 5011 C C . PRO C 1 133 ? 29.369 25.518 -22.131 1.00 17.93 646 PRO D C 1
ATOM 5012 O O . PRO C 1 133 ? 28.420 24.943 -22.682 1.00 21.61 646 PRO D O 1
ATOM 5016 N N . GLU C 1 134 ? 30.398 24.844 -21.616 1.00 24.43 647 GLU D N 1
ATOM 5017 C CA . GLU C 1 134 ? 30.437 23.386 -21.703 1.00 34.32 647 GLU D CA 1
ATOM 5018 C C . GLU C 1 134 ? 29.279 22.745 -20.945 1.00 32.56 647 GLU D C 1
ATOM 5019 O O . GLU C 1 134 ? 28.723 21.735 -21.397 1.00 30.06 647 GLU D O 1
ATOM 5025 N N . ALA C 1 135 ? 28.875 23.340 -19.817 1.00 23.96 648 ALA D N 1
ATOM 5026 C CA . ALA C 1 135 ? 27.761 22.801 -19.044 1.00 22.70 648 ALA D CA 1
ATOM 5027 C C . ALA C 1 135 ? 26.437 22.928 -19.793 1.00 20.99 648 ALA D C 1
ATOM 5028 O O . ALA C 1 135 ? 25.516 22.134 -19.565 1.00 24.64 648 ALA D O 1
ATOM 5030 N N . TRP C 1 136 ? 26.336 23.903 -20.699 1.00 22.59 649 TRP D N 1
ATOM 5031 C CA . TRP C 1 136 ? 25.116 24.131 -21.468 1.00 22.44 649 TRP D CA 1
ATOM 5032 C C . TRP C 1 136 ? 24.946 23.092 -22.568 1.00 22.29 649 TRP D C 1
ATOM 5033 O O . TRP C 1 136 ? 23.812 22.751 -22.934 1.00 22.09 649 TRP D O 1
ATOM 5044 N N . GLY C 1 137 ? 26.049 22.597 -23.119 1.00 24.48 650 GLY D N 1
ATOM 5045 C CA . GLY C 1 137 ? 25.937 21.513 -24.083 1.00 21.16 650 GLY D CA 1
ATOM 5046 C C . GLY C 1 137 ? 25.119 21.943 -25.279 1.00 23.33 650 GLY D C 1
ATOM 5047 O O . GLY C 1 137 ? 25.309 23.035 -25.828 1.00 26.42 650 GLY D O 1
ATOM 5048 N N . VAL C 1 138 ? 24.179 21.091 -25.678 1.00 29.31 651 VAL D N 1
ATOM 5049 C CA . VAL C 1 138 ? 23.318 21.369 -26.820 1.00 30.51 651 VAL D CA 1
ATOM 5050 C C . VAL C 1 138 ? 21.925 21.828 -26.388 1.00 27.54 651 VAL D C 1
ATOM 5051 O O . VAL C 1 138 ? 20.987 21.798 -27.181 1.00 28.17 651 VAL D O 1
ATOM 5055 N N . CYS C 1 139 ? 21.775 22.270 -25.137 1.00 25.96 652 CYS D N 1
ATOM 5056 C CA . CYS C 1 139 ? 20.478 22.718 -24.653 1.00 22.81 652 CYS D CA 1
ATOM 5057 C C . CYS C 1 139 ? 19.968 23.885 -25.489 1.00 24.71 652 CYS D C 1
ATOM 5058 O O . CYS C 1 139 ? 20.742 24.738 -25.929 1.00 26.66 652 CYS D O 1
ATOM 5061 N N . GLU C 1 140 ? 18.642 23.933 -25.684 1.00 23.05 653 GLU D N 1
ATOM 5062 C CA . GLU C 1 140 ? 17.951 25.006 -26.376 1.00 21.79 653 GLU D CA 1
ATOM 5063 C C . GLU C 1 140 ? 17.015 25.731 -25.409 1.00 23.84 653 GLU D C 1
ATOM 5064 O O . GLU C 1 140 ? 16.454 25.116 -24.498 1.00 26.86 653 GLU D O 1
ATOM 5070 N N . PRO C 1 141 ? 16.807 27.038 -25.584 1.00 24.15 654 PRO D N 1
ATOM 5071 C CA . PRO C 1 141 ? 17.374 27.901 -26.624 1.00 21.94 654 PRO D CA 1
ATOM 5072 C C . PRO C 1 141 ? 18.871 28.140 -26.435 1.00 20.73 654 PRO D C 1
ATOM 5073 O O . PRO C 1 141 ? 19.434 27.785 -25.399 1.00 22.22 654 PRO D O 1
ATOM 5077 N N . GLN C 1 142 ? 19.497 28.735 -27.444 1.00 23.00 655 GLN D N 1
ATOM 5078 C CA . GLN C 1 142 ? 20.934 28.967 -27.413 1.00 24.67 655 GLN D CA 1
ATOM 5079 C C . GLN C 1 142 ? 21.338 29.857 -26.242 1.00 18.75 655 GLN D C 1
ATOM 5080 O O . GLN C 1 142 ? 20.605 30.756 -25.819 1.00 19.08 655 GLN D O 1
ATOM 5086 N N . ARG C 1 143 ? 22.544 29.602 -25.742 1.00 20.08 656 ARG D N 1
ATOM 5087 C CA . ARG C 1 143 ? 23.035 30.285 -24.552 1.00 17.98 656 ARG D CA 1
ATOM 5088 C C . ARG C 1 143 ? 23.121 31.797 -24.758 1.00 18.74 656 ARG D C 1
ATOM 5089 O O . ARG C 1 143 ? 22.835 32.577 -23.834 1.00 20.70 656 ARG D O 1
ATOM 5097 N N . GLU C 1 144 ? 23.486 32.233 -25.967 1.00 19.66 657 GLU D N 1
ATOM 5098 C CA . GLU C 1 144 ? 23.607 33.663 -26.228 1.00 18.81 657 GLU D CA 1
ATOM 5099 C C . GLU C 1 144 ? 22.249 34.341 -26.270 1.00 16.89 657 GLU D C 1
ATOM 5100 O O . GLU C 1 144 ? 22.137 35.516 -25.886 1.00 19.82 657 GLU D O 1
ATOM 5106 N N . GLU C 1 145 ? 21.214 33.635 -26.740 1.00 18.32 658 GLU D N 1
ATOM 5107 C CA . GLU C 1 145 ? 19.874 34.212 -26.745 1.00 19.52 658 GLU D CA 1
ATOM 5108 C C . GLU C 1 145 ? 19.376 34.408 -25.328 1.00 20.28 658 GLU D C 1
ATOM 5109 O O . GLU C 1 145 ? 18.808 35.457 -25.001 1.00 20.61 658 GLU D O 1
ATOM 5115 N N . VAL C 1 146 ? 19.610 33.416 -24.473 1.00 18.96 659 VAL D N 1
ATOM 5116 C CA . VAL C 1 146 ? 19.171 33.531 -23.085 1.00 16.68 659 VAL D CA 1
ATOM 5117 C C . VAL C 1 146 ? 19.909 34.664 -22.395 1.00 17.16 659 VAL D C 1
ATOM 5118 O O . VAL C 1 146 ? 19.309 35.466 -21.667 1.00 16.04 659 VAL D O 1
ATOM 5122 N N . GLU C 1 147 ? 21.217 34.770 -22.639 1.00 17.37 660 GLU D N 1
ATOM 5123 C CA . GLU C 1 147 ? 21.982 35.870 -22.062 1.00 17.71 660 GLU D CA 1
ATOM 5124 C C . GLU C 1 147 ? 21.382 37.219 -22.440 1.00 19.98 660 GLU D C 1
ATOM 5125 O O . GLU C 1 147 ? 21.280 38.116 -21.599 1.00 17.45 660 GLU D O 1
ATOM 5131 N N . GLU C 1 148 ? 20.974 37.380 -23.701 1.00 19.83 661 GLU D N 1
ATOM 5132 C CA . GLU C 1 148 ? 20.420 38.664 -24.114 1.00 22.05 661 GLU D CA 1
ATOM 5133 C C . GLU C 1 148 ? 19.093 38.937 -23.418 1.00 22.16 661 GLU D C 1
ATOM 5134 O O . GLU C 1 148 ? 18.825 40.068 -22.998 1.00 19.42 661 GLU D O 1
ATOM 5140 N N . ARG C 1 149 ? 18.265 37.901 -23.261 1.00 22.32 662 ARG D N 1
ATOM 5141 C CA . ARG C 1 149 ? 17.008 38.067 -22.539 1.00 16.23 662 ARG D CA 1
ATOM 5142 C C . ARG C 1 149 ? 17.243 38.385 -21.070 1.00 19.13 662 ARG D C 1
ATOM 5143 O O . ARG C 1 149 ? 16.485 39.165 -20.485 1.00 17.99 662 ARG D O 1
ATOM 5151 N N . MET C 1 150 ? 18.300 37.833 -20.474 1.00 16.57 663 MET D N 1
ATOM 5152 C CA . MET C 1 150 ? 18.618 38.164 -19.084 1.00 13.87 663 MET D CA 1
ATOM 5153 C C . MET C 1 150 ? 19.029 39.628 -18.939 1.00 16.45 663 MET D C 1
ATOM 5154 O O . MET C 1 150 ? 18.573 40.318 -18.022 1.00 16.13 663 MET D O 1
ATOM 5159 N N . TRP C 1 151 ? 19.912 40.115 -19.817 1.00 15.12 664 TRP D N 1
ATOM 5160 C CA . TRP C 1 151 ? 20.270 41.530 -19.791 1.00 17.92 664 TRP D CA 1
ATOM 5161 C C . TRP C 1 151 ? 19.021 42.393 -19.869 1.00 16.48 664 TRP D C 1
ATOM 5162 O O . TRP C 1 151 ? 18.858 43.356 -19.111 1.00 18.90 664 TRP D O 1
ATOM 5173 N N . ALA C 1 152 ? 18.120 42.053 -20.790 1.00 17.04 665 ALA D N 1
ATOM 5174 C CA . ALA C 1 152 ? 16.933 42.875 -20.992 1.00 24.09 665 ALA D CA 1
ATOM 5175 C C . ALA C 1 152 ? 16.026 42.845 -19.772 1.00 22.79 665 ALA D C 1
ATOM 5176 O O . ALA C 1 152 ? 15.463 43.875 -19.384 1.00 24.77 665 ALA D O 1
ATOM 5178 N N . ALA C 1 153 ? 15.877 41.678 -19.149 1.00 18.21 666 ALA D N 1
ATOM 5179 C CA . ALA C 1 153 ? 15.045 41.595 -17.951 1.00 16.05 666 ALA D CA 1
ATOM 5180 C C . ALA C 1 153 ? 15.613 42.463 -16.839 1.00 16.91 666 ALA D C 1
ATOM 5181 O O . ALA C 1 153 ? 14.885 43.235 -16.192 1.00 18.72 666 ALA D O 1
ATOM 5183 N N . ILE C 1 154 ? 16.922 42.355 -16.597 1.00 16.15 667 ILE D N 1
ATOM 5184 C CA . ILE C 1 154 ? 17.540 43.138 -15.534 1.00 17.14 667 ILE D CA 1
ATOM 5185 C C . ILE C 1 154 ? 17.319 44.622 -15.765 1.00 18.91 667 ILE D C 1
ATOM 5186 O O . ILE C 1 154 ? 16.970 45.363 -14.840 1.00 19.60 667 ILE D O 1
ATOM 5191 N N . GLN C 1 155 ? 17.504 45.082 -17.002 1.00 18.79 668 GLN D N 1
ATOM 5192 C CA . GLN C 1 155 ? 17.363 46.509 -17.244 1.00 24.08 668 GLN D CA 1
ATOM 5193 C C . GLN C 1 155 ? 15.913 46.962 -17.147 1.00 23.21 668 GLN D C 1
ATOM 5194 O O . GLN C 1 155 ? 15.663 48.144 -16.879 1.00 25.31 668 GLN D O 1
ATOM 5200 N N . SER C 1 156 ? 14.960 46.041 -17.287 1.00 23.23 669 SER D N 1
ATOM 5201 C CA . SER C 1 156 ? 13.538 46.361 -17.201 1.00 25.07 669 SER D CA 1
ATOM 5202 C C . SER C 1 156 ? 13.053 46.607 -15.775 1.00 24.17 669 SER D C 1
ATOM 5203 O O . SER C 1 156 ? 12.027 47.273 -15.593 1.00 25.19 669 SER D O 1
ATOM 5206 N N . TRP C 1 157 ? 13.742 46.083 -14.762 1.00 21.30 670 TRP D N 1
ATOM 5207 C CA . TRP C 1 157 ? 13.244 46.194 -13.399 1.00 18.91 670 TRP D CA 1
ATOM 5208 C C . TRP C 1 157 ? 13.492 47.593 -12.851 1.00 21.62 670 TRP D C 1
ATOM 5209 O O . TRP C 1 157 ? 14.540 48.196 -13.092 1.00 26.02 670 TRP D O 1
ATOM 5220 N N . ASP C 1 158 ? 12.524 48.105 -12.095 1.00 19.61 671 ASP D N 1
ATOM 5221 C CA . ASP C 1 158 ? 12.738 49.360 -11.387 1.00 22.91 671 ASP D CA 1
ATOM 5222 C C . ASP C 1 158 ? 13.764 49.127 -10.287 1.00 19.69 671 ASP D C 1
ATOM 5223 O O . ASP C 1 158 ? 13.597 48.225 -9.462 1.00 18.79 671 ASP D O 1
ATOM 5228 N N . ILE C 1 159 ? 14.822 49.945 -10.272 1.00 20.42 672 ILE D N 1
ATOM 5229 C CA . ILE C 1 159 ? 15.864 49.772 -9.263 1.00 16.95 672 ILE D CA 1
ATOM 5230 C C . ILE C 1 159 ? 15.342 50.041 -7.858 1.00 19.20 672 ILE D C 1
ATOM 5231 O O . ILE C 1 159 ? 15.936 49.583 -6.880 1.00 21.05 672 ILE D O 1
ATOM 5236 N N . ASN C 1 160 ? 14.224 50.760 -7.735 1.00 17.90 673 ASN D N 1
ATOM 5237 C CA . ASN C 1 160 ? 13.595 51.018 -6.447 1.00 20.32 673 ASN D CA 1
ATOM 5238 C C . ASN C 1 160 ? 12.399 50.110 -6.180 1.00 19.45 673 ASN D C 1
ATOM 5239 O O . ASN C 1 160 ? 11.578 50.417 -5.310 1.00 19.69 673 ASN D O 1
ATOM 5244 N N . SER C 1 161 ? 12.306 48.979 -6.884 1.00 16.51 674 SER D N 1
ATOM 5245 C CA . SER C 1 161 ? 11.203 48.047 -6.675 1.00 22.10 674 SER D CA 1
ATOM 5246 C C . SER C 1 161 ? 11.128 47.609 -5.224 1.00 20.63 674 SER D C 1
ATOM 5247 O O . SER C 1 161 ? 12.141 47.246 -4.615 1.00 18.45 674 SER D O 1
ATOM 5250 N N . ARG C 1 162 ? 9.916 47.653 -4.671 1.00 21.71 675 ARG D N 1
ATOM 5251 C CA . ARG C 1 162 ? 9.659 46.981 -3.409 1.00 20.11 675 ARG D CA 1
ATOM 5252 C C . ARG C 1 162 ? 9.724 45.475 -3.629 1.00 16.63 675 ARG D C 1
ATOM 5253 O O . ARG C 1 162 ? 9.449 44.978 -4.725 1.00 19.55 675 ARG D O 1
ATOM 5261 N N . ARG C 1 163 ? 10.129 44.746 -2.585 1.00 16.04 676 ARG D N 1
ATOM 5262 C CA . ARG C 1 163 ? 10.506 43.349 -2.755 1.00 12.50 676 ARG D CA 1
ATOM 5263 C C . ARG C 1 163 ? 9.802 42.419 -1.783 1.00 15.04 676 ARG D C 1
ATOM 5264 O O . ARG C 1 163 ? 9.589 42.756 -0.611 1.00 17.40 676 ARG D O 1
ATOM 5272 N N . ASN C 1 164 ? 9.490 41.228 -2.282 1.00 13.56 677 ASN D N 1
ATOM 5273 C CA . ASN C 1 164 ? 9.010 40.124 -1.477 1.00 15.38 677 ASN D CA 1
ATOM 5274 C C . ASN C 1 164 ? 10.104 39.063 -1.439 1.00 14.08 677 ASN D C 1
ATOM 5275 O O . ASN C 1 164 ? 9.973 37.962 -1.994 1.00 16.47 677 ASN D O 1
ATOM 5280 N N . ILE C 1 165 ? 11.206 39.422 -0.778 1.00 11.86 678 ILE D N 1
ATOM 5281 C CA . ILE C 1 165 ? 12.351 38.536 -0.622 1.00 11.61 678 ILE D CA 1
ATOM 5282 C C . ILE C 1 165 ? 13.070 38.927 0.658 1.00 14.77 678 ILE D C 1
ATOM 5283 O O . ILE C 1 165 ? 12.938 40.052 1.146 1.00 14.01 678 ILE D O 1
ATOM 5288 N N . ASN C 1 166 ? 13.820 37.974 1.213 1.00 13.17 679 ASN D N 1
ATOM 5289 C CA . ASN C 1 166 ? 14.702 38.200 2.346 1.00 12.59 679 ASN D CA 1
ATOM 5290 C C . ASN C 1 166 ? 15.949 37.364 2.145 1.00 11.57 679 ASN D C 1
ATOM 5291 O O . ASN C 1 166 ? 15.850 36.192 1.781 1.00 14.21 679 ASN D O 1
ATOM 5296 N N . TYR C 1 167 ? 17.112 37.945 2.417 1.00 10.90 680 TYR D N 1
ATOM 5297 C CA . TYR C 1 167 ? 18.378 37.228 2.410 1.00 10.61 680 TYR D CA 1
ATOM 5298 C C . TYR C 1 167 ? 18.940 37.264 3.821 1.00 11.21 680 TYR D C 1
ATOM 5299 O O . TYR C 1 167 ? 19.036 38.339 4.418 1.00 14.40 680 TYR D O 1
ATOM 5308 N N . ARG C 1 168 ? 19.313 36.096 4.350 1.00 11.88 681 ARG D N 1
ATOM 5309 C CA . ARG C 1 168 ? 20.050 36.055 5.610 1.00 13.17 681 ARG D CA 1
ATOM 5310 C C . ARG C 1 168 ? 21.552 36.082 5.401 1.00 14.91 681 ARG D C 1
ATOM 5311 O O . ARG C 1 168 ? 22.300 36.399 6.331 1.00 17.09 681 ARG D O 1
ATOM 5319 N N . SER C 1 169 ? 22.007 35.753 4.195 1.00 12.84 682 SER D N 1
ATOM 5320 C CA . SER C 1 169 ? 23.399 35.882 3.818 1.00 14.74 682 SER D CA 1
ATOM 5321 C C . SER C 1 169 ? 23.410 36.212 2.340 1.00 10.90 682 SER D C 1
ATOM 5322 O O . SER C 1 169 ? 22.546 35.745 1.595 1.00 12.74 682 SER D O 1
ATOM 5325 N N . PHE C 1 170 ? 24.365 37.036 1.942 1.00 13.10 683 PHE D N 1
ATOM 5326 C CA . PHE C 1 170 ? 24.573 37.333 0.536 1.00 12.98 683 PHE D CA 1
ATOM 5327 C C . PHE C 1 170 ? 25.588 36.402 -0.111 1.00 15.14 683 PHE D C 1
ATOM 5328 O O . PHE C 1 170 ? 25.931 36.599 -1.277 1.00 13.99 683 PHE D O 1
ATOM 5336 N N . GLU C 1 171 ? 26.106 35.411 0.617 1.00 15.73 684 GLU D N 1
ATOM 5337 C CA . GLU C 1 171 ? 27.089 34.471 0.047 1.00 14.57 684 GLU D CA 1
ATOM 5338 C C . GLU C 1 171 ? 26.822 34.026 -1.374 1.00 15.67 684 GLU D C 1
ATOM 5339 O O . GLU C 1 171 ? 27.758 34.115 -2.214 1.00 14.64 684 GLU D O 1
ATOM 5345 N N . PRO C 1 172 ? 25.647 33.537 -1.773 1.00 14.35 685 PRO D N 1
ATOM 5346 C CA . PRO C 1 172 ? 25.485 33.049 -3.149 1.00 14.99 685 PRO D CA 1
ATOM 5347 C C . PRO C 1 172 ? 25.497 34.156 -4.179 1.00 15.75 685 PRO D C 1
ATOM 5348 O O . PRO C 1 172 ? 25.873 33.905 -5.330 1.00 16.72 685 PRO D O 1
ATOM 5352 N N . ILE C 1 173 ? 25.119 35.366 -3.790 1.00 13.40 686 ILE D N 1
ATOM 5353 C CA . ILE C 1 173 ? 25.185 36.519 -4.680 1.00 14.01 686 ILE D CA 1
ATOM 5354 C C . ILE C 1 173 ? 26.620 36.999 -4.817 1.00 15.25 686 ILE D C 1
ATOM 5355 O O . ILE C 1 173 ? 27.088 37.297 -5.925 1.00 14.12 686 ILE D O 1
ATOM 5360 N N . LEU C 1 174 ? 27.348 37.069 -3.707 1.00 14.30 687 LEU D N 1
ATOM 5361 C CA . LEU C 1 174 ? 28.733 37.527 -3.757 1.00 14.28 687 LEU D CA 1
ATOM 5362 C C . LEU C 1 174 ? 29.603 36.569 -4.550 1.00 14.71 687 LEU D C 1
ATOM 5363 O O . LEU C 1 174 ? 30.623 36.979 -5.123 1.00 15.65 687 LEU D O 1
ATOM 5368 N N . ARG C 1 175 ? 29.216 35.290 -4.594 1.00 14.95 688 ARG D N 1
ATOM 5369 C CA . ARG C 1 175 ? 29.950 34.308 -5.379 1.00 15.97 688 ARG D CA 1
ATOM 5370 C C . ARG C 1 175 ? 30.002 34.685 -6.851 1.00 13.81 688 ARG D C 1
ATOM 5371 O O . ARG C 1 175 ? 30.917 34.263 -7.567 1.00 17.61 688 ARG D O 1
ATOM 5379 N N . LEU C 1 176 ? 29.018 35.454 -7.326 1.00 12.92 689 LEU D N 1
ATOM 5380 C CA . LEU C 1 176 ? 28.952 35.834 -8.733 1.00 14.92 689 LEU D CA 1
ATOM 5381 C C . LEU C 1 176 ? 29.732 37.099 -9.065 1.00 14.51 689 LEU D C 1
ATOM 5382 O O . LEU C 1 176 ? 29.780 37.488 -10.241 1.00 15.78 689 LEU D O 1
ATOM 5387 N N . LEU C 1 177 ? 30.355 37.742 -8.088 1.00 13.46 690 LEU D N 1
ATOM 5388 C CA . LEU C 1 177 ? 31.080 38.975 -8.354 1.00 14.33 690 LEU D CA 1
ATOM 5389 C C . LEU C 1 177 ? 32.506 38.752 -8.855 1.00 21.46 690 LEU D C 1
ATOM 5390 O O . LEU C 1 177 ? 32.903 39.403 -9.826 1.00 19.74 690 LEU D O 1
ATOM 5395 N N . PRO C 1 178 ? 33.330 37.888 -8.216 1.00 16.47 691 PRO D N 1
ATOM 5396 C CA . PRO C 1 178 ? 34.751 37.806 -8.593 1.00 19.77 691 PRO D CA 1
ATOM 5397 C C . PRO C 1 178 ? 34.994 36.738 -9.653 1.00 25.71 691 PRO D C 1
ATOM 5398 O O . PRO C 1 178 ? 35.779 35.800 -9.466 1.00 31.35 691 PRO D O 1
ATOM 5402 N N . GLN C 1 179 ? 34.302 36.872 -10.779 1.00 23.20 692 GLN D N 1
ATOM 5403 C CA . GLN C 1 179 ? 34.417 35.890 -11.840 1.00 23.86 692 GLN D CA 1
ATOM 5404 C C . GLN C 1 179 ? 34.227 36.605 -13.163 1.00 28.77 692 GLN D C 1
ATOM 5405 O O . GLN C 1 179 ? 33.494 37.595 -13.252 1.00 25.28 692 GLN D O 1
ATOM 5411 N N . GLY C 1 180 ? 34.907 36.101 -14.186 1.00 23.71 693 GLY D N 1
ATOM 5412 C CA . GLY C 1 180 ? 34.778 36.665 -15.512 1.00 30.93 693 GLY D CA 1
ATOM 5413 C C . GLY C 1 180 ? 34.154 35.707 -16.505 1.00 22.84 693 GLY D C 1
ATOM 5414 O O . GLY C 1 180 ? 34.131 35.989 -17.707 1.00 31.09 693 GLY D O 1
ATOM 5415 N N . ILE C 1 181 ? 33.666 34.563 -16.015 1.00 20.73 694 ILE D N 1
ATOM 5416 C CA . ILE C 1 181 ? 33.017 33.576 -16.878 1.00 23.07 694 ILE D CA 1
ATOM 5417 C C . ILE C 1 181 ? 31.751 34.158 -17.483 1.00 22.43 694 ILE D C 1
ATOM 5418 O O . ILE C 1 181 ? 31.472 33.995 -18.676 1.00 25.52 694 ILE D O 1
ATOM 5423 N N . SER C 1 182 ? 30.946 34.826 -16.655 1.00 18.10 695 SER D N 1
ATOM 5424 C CA . SER C 1 182 ? 29.601 35.233 -17.046 1.00 14.76 695 SER D CA 1
ATOM 5425 C C . SER C 1 182 ? 29.358 36.682 -16.644 1.00 15.45 695 SER D C 1
ATOM 5426 O O . SER C 1 182 ? 28.916 36.952 -15.519 1.00 15.06 695 SER D O 1
ATOM 5429 N N . PRO C 1 183 ? 29.613 37.626 -17.553 1.00 14.62 696 PRO D N 1
ATOM 5430 C CA . PRO C 1 183 ? 29.254 39.029 -17.279 1.00 15.27 696 PRO D CA 1
ATOM 5431 C C . PRO C 1 183 ? 27.797 39.240 -16.907 1.00 17.01 696 PRO D C 1
ATOM 5432 O O . PRO C 1 183 ? 27.509 40.068 -16.032 1.00 14.76 696 PRO D O 1
ATOM 5436 N N . VAL C 1 184 ? 26.862 38.521 -17.530 1.00 14.05 697 VAL D N 1
ATOM 5437 C CA . VAL C 1 184 ? 25.462 38.748 -17.180 1.00 13.46 697 VAL D CA 1
ATOM 5438 C C . VAL C 1 184 ? 25.183 38.317 -15.747 1.00 13.05 697 VAL D C 1
ATOM 5439 O O . VAL C 1 184 ? 24.379 38.949 -15.051 1.00 12.95 697 VAL D O 1
ATOM 5443 N N . SER C 1 185 ? 25.847 37.256 -15.274 1.00 13.16 698 SER D N 1
ATOM 5444 C CA . SER C 1 185 ? 25.614 36.821 -13.897 1.00 12.48 698 SER D CA 1
ATOM 5445 C C . SER C 1 185 ? 26.178 37.824 -12.909 1.00 12.59 698 SER D C 1
ATOM 5446 O O . SER C 1 185 ? 25.580 38.071 -11.851 1.00 12.39 698 SER D O 1
ATOM 5449 N N . GLN C 1 186 ? 27.331 38.410 -13.232 1.00 12.94 699 GLN D N 1
ATOM 5450 C CA . GLN C 1 186 ? 27.883 39.476 -12.405 1.00 13.12 699 GLN D CA 1
ATOM 5451 C C . GLN C 1 186 ? 26.948 40.681 -12.365 1.00 13.59 699 GLN D C 1
ATOM 5452 O O . GLN C 1 186 ? 26.758 41.297 -11.308 1.00 13.30 699 GLN D O 1
ATOM 5458 N N . HIS C 1 187 ? 26.334 41.014 -13.506 1.00 13.36 700 HIS D N 1
ATOM 5459 C CA . HIS C 1 187 ? 25.402 42.131 -13.565 1.00 13.47 700 HIS D CA 1
ATOM 5460 C C . HIS C 1 187 ? 24.148 41.869 -12.738 1.00 14.32 700 HIS D C 1
ATOM 5461 O O . HIS C 1 187 ? 23.693 42.751 -11.995 1.00 13.43 700 HIS D O 1
ATOM 5468 N N . TRP C 1 188 ? 23.560 40.672 -12.874 1.00 12.80 701 TRP D N 1
ATOM 5469 C CA . TRP C 1 188 ? 22.426 40.296 -12.027 1.00 12.46 701 TRP D CA 1
ATOM 5470 C C . TRP C 1 188 ? 22.773 40.435 -10.549 1.00 12.78 701 TRP D C 1
ATOM 5471 O O . TRP C 1 188 ? 21.997 40.989 -9.764 1.00 12.22 701 TRP D O 1
ATOM 5482 N N . ALA C 1 189 ? 23.946 39.942 -10.150 1.00 12.28 702 ALA D N 1
ATOM 5483 C CA . ALA C 1 189 ? 24.272 39.962 -8.724 1.00 12.14 702 ALA D CA 1
ATOM 5484 C C . ALA C 1 189 ? 24.490 41.385 -8.230 1.00 12.39 702 ALA D C 1
ATOM 5485 O O . ALA C 1 189 ? 24.069 41.732 -7.119 1.00 12.27 702 ALA D O 1
ATOM 5487 N N . THR C 1 190 ? 25.134 42.222 -9.041 1.00 12.74 703 THR D N 1
ATOM 5488 C CA . THR C 1 190 ? 25.308 43.625 -8.669 1.00 13.01 703 THR D CA 1
ATOM 5489 C C . THR C 1 190 ? 23.970 44.350 -8.594 1.00 12.98 703 THR D C 1
ATOM 5490 O O . THR C 1 190 ? 23.738 45.148 -7.672 1.00 13.25 703 THR D O 1
ATOM 5494 N N . TRP C 1 191 ? 23.053 44.055 -9.530 1.00 12.93 704 TRP D N 1
ATOM 5495 C CA . TRP C 1 191 ? 21.715 44.629 -9.448 1.00 12.90 704 TRP D CA 1
ATOM 5496 C C . TRP C 1 191 ? 21.023 44.203 -8.164 1.00 12.57 704 TRP D C 1
ATOM 5497 O O . TRP C 1 191 ? 20.413 45.026 -7.469 1.00 14.15 704 TRP D O 1
ATOM 5508 N N . ALA C 1 192 ? 21.091 42.905 -7.845 1.00 12.27 705 ALA D N 1
ATOM 5509 C CA . ALA C 1 192 ? 20.453 42.393 -6.634 1.00 11.98 705 ALA D CA 1
ATOM 5510 C C . ALA C 1 192 ? 20.888 43.172 -5.406 1.00 12.04 705 ALA D C 1
ATOM 5511 O O . ALA C 1 192 ? 20.058 43.513 -4.549 1.00 13.17 705 ALA D O 1
ATOM 5513 N N . LEU C 1 193 ? 22.187 43.469 -5.298 1.00 12.21 706 LEU D N 1
ATOM 5514 C CA . LEU C 1 193 ? 22.674 44.243 -4.160 1.00 12.32 706 LEU D CA 1
ATOM 5515 C C . LEU C 1 193 ? 22.238 45.700 -4.235 1.00 12.58 706 LEU D C 1
ATOM 5516 O O . LEU C 1 193 ? 21.894 46.306 -3.209 1.00 12.58 706 LEU D O 1
ATOM 5521 N N . TYR C 1 194 ? 22.303 46.290 -5.433 1.00 12.82 707 TYR D N 1
ATOM 5522 C CA . TYR C 1 194 ? 21.926 47.689 -5.613 1.00 13.12 707 TYR D CA 1
ATOM 5523 C C . TYR C 1 194 ? 20.471 47.923 -5.219 1.00 13.76 707 TYR D C 1
ATOM 5524 O O . TYR C 1 194 ? 20.161 48.888 -4.501 1.00 16.36 707 TYR D O 1
ATOM 5533 N N . ASN C 1 195 ? 19.570 47.035 -5.652 1.00 12.77 708 ASN D N 1
ATOM 5534 C CA . ASN C 1 195 ? 18.162 47.188 -5.301 1.00 12.68 708 ASN D CA 1
ATOM 5535 C C . ASN C 1 195 ? 17.970 47.106 -3.792 1.00 15.06 708 ASN D C 1
ATOM 5536 O O . ASN C 1 195 ? 17.254 47.925 -3.198 1.00 14.35 708 ASN D O 1
ATOM 5541 N N . LEU C 1 196 ? 18.610 46.127 -3.151 1.00 12.28 709 LEU D N 1
ATOM 5542 C CA . LEU C 1 196 ? 18.351 45.909 -1.727 1.00 12.81 709 LEU D CA 1
ATOM 5543 C C . LEU C 1 196 ? 18.961 47.006 -0.870 1.00 15.85 709 LEU D C 1
ATOM 5544 O O . LEU C 1 196 ? 18.366 47.403 0.139 1.00 15.09 709 LEU D O 1
ATOM 5549 N N . VAL C 1 197 ? 20.144 47.508 -1.239 1.00 12.53 710 VAL D N 1
ATOM 5550 C CA . VAL C 1 197 ? 20.715 48.597 -0.444 1.00 15.13 710 VAL D CA 1
ATOM 5551 C C . VAL C 1 197 ? 19.998 49.905 -0.726 1.00 17.02 710 VAL D C 1
ATOM 5552 O O . VAL C 1 197 ? 19.977 50.795 0.134 1.00 17.61 710 VAL D O 1
ATOM 5556 N N . SER C 1 198 ? 19.409 50.048 -1.915 1.00 18.32 711 SER D N 1
ATOM 5557 C CA . SER C 1 198 ? 18.638 51.247 -2.231 1.00 17.81 711 SER D CA 1
ATOM 5558 C C . SER C 1 198 ? 17.350 51.289 -1.432 1.00 20.88 711 SER D C 1
ATOM 5559 O O . SER C 1 198 ? 16.972 52.340 -0.896 1.00 26.65 711 SER D O 1
ATOM 5562 N N . VAL C 1 199 ? 16.650 50.166 -1.361 1.00 19.28 712 VAL D N 1
ATOM 5563 C CA . VAL C 1 199 ? 15.315 50.176 -0.777 1.00 20.18 712 VAL D CA 1
ATOM 5564 C C . VAL C 1 199 ? 15.346 49.855 0.710 1.00 24.54 712 VAL D C 1
ATOM 5565 O O . VAL C 1 199 ? 14.599 50.451 1.490 1.00 22.28 712 VAL D O 1
ATOM 5569 N N . TYR C 1 200 ? 16.232 48.961 1.142 1.00 17.45 713 TYR D N 1
ATOM 5570 C CA . TYR C 1 200 ? 16.290 48.522 2.536 1.00 17.63 713 TYR D CA 1
ATOM 5571 C C . TYR C 1 200 ? 17.705 48.665 3.098 1.00 16.87 713 TYR D C 1
ATOM 5572 O O . TYR C 1 200 ? 18.306 47.695 3.558 1.00 15.81 713 TYR D O 1
ATOM 5581 N N . PRO C 1 201 ? 18.262 49.884 3.093 1.00 17.12 714 PRO D N 1
ATOM 5582 C CA . PRO C 1 201 ? 19.656 50.040 3.546 1.00 15.36 714 PRO D CA 1
ATOM 5583 C C . PRO C 1 201 ? 19.901 49.641 4.989 1.00 16.29 714 PRO D C 1
ATOM 5584 O O . PRO C 1 201 ? 20.981 49.125 5.303 1.00 16.96 714 PRO D O 1
ATOM 5588 N N . ASP C 1 202 ? 18.945 49.886 5.889 1.00 19.19 715 ASP D N 1
ATOM 5589 C CA . ASP C 1 202 ? 19.170 49.537 7.289 1.00 18.17 715 ASP D CA 1
ATOM 5590 C C . ASP C 1 202 ? 19.393 48.045 7.477 1.00 17.85 715 ASP D C 1
ATOM 5591 O O . ASP C 1 202 ? 20.142 47.643 8.376 1.00 20.78 715 ASP D O 1
ATOM 5596 N N . LYS C 1 203 ? 18.774 47.206 6.638 1.00 20.30 716 LYS D N 1
ATOM 5597 C CA . LYS C 1 203 ? 19.036 45.774 6.738 1.00 21.96 716 LYS D CA 1
ATOM 5598 C C . LYS C 1 203 ? 20.242 45.344 5.910 1.00 19.31 716 LYS D C 1
ATOM 5599 O O . LYS C 1 203 ? 21.114 44.615 6.398 1.00 19.50 716 LYS D O 1
ATOM 5605 N N . TYR C 1 204 ? 20.336 45.820 4.674 1.00 15.46 717 TYR D N 1
ATOM 5606 C CA . TYR C 1 204 ? 21.271 45.204 3.748 1.00 15.32 717 TYR D CA 1
ATOM 5607 C C . TYR C 1 204 ? 22.630 45.878 3.648 1.00 17.00 717 TYR D C 1
ATOM 5608 O O . TYR C 1 204 ? 23.602 45.194 3.307 1.00 16.07 717 TYR D O 1
ATOM 5617 N N . CYS C 1 205 ? 22.755 47.172 3.967 1.00 15.08 718 CYS D N 1
ATOM 5618 C CA . CYS C 1 205 ? 24.100 47.727 4.043 1.00 20.44 718 CYS D CA 1
ATOM 5619 C C . CYS C 1 205 ? 24.946 47.019 5.100 1.00 14.53 718 CYS D C 1
ATOM 5620 O O . CYS C 1 205 ? 26.073 46.609 4.791 1.00 16.76 718 CYS D O 1
ATOM 5623 N N . PRO C 1 206 ? 24.462 46.826 6.342 1.00 16.37 719 PRO D N 1
ATOM 5624 C CA . PRO C 1 206 ? 25.310 46.108 7.312 1.00 19.48 719 PRO D CA 1
ATOM 5625 C C . PRO C 1 206 ? 25.634 44.676 6.916 1.00 16.20 719 PRO D C 1
ATOM 5626 O O . PRO C 1 206 ? 26.760 44.218 7.156 1.00 20.41 719 PRO D O 1
ATOM 5630 N N . LEU C 1 207 ? 24.692 43.959 6.300 1.00 16.75 720 LEU D N 1
ATOM 5631 C CA . LEU C 1 207 ? 24.970 42.595 5.854 1.00 15.25 720 LEU D CA 1
ATOM 5632 C C . LEU C 1 207 ? 26.048 42.575 4.778 1.00 15.60 720 LEU D C 1
ATOM 5633 O O . LEU C 1 207 ? 26.985 41.773 4.834 1.00 17.49 720 LEU D O 1
ATOM 5638 N N . LEU C 1 208 ? 25.910 43.434 3.766 1.00 16.05 721 LEU D N 1
ATOM 5639 C CA . LEU C 1 208 ? 26.890 43.456 2.688 1.00 16.66 721 LEU D CA 1
ATOM 5640 C C . LEU C 1 208 ? 28.273 43.815 3.211 1.00 15.28 721 LEU D C 1
ATOM 5641 O O . LEU C 1 208 ? 29.271 43.176 2.852 1.00 19.32 721 LEU D O 1
ATOM 5646 N N . ILE C 1 209 ? 28.345 44.806 4.101 1.00 15.09 722 ILE D N 1
ATOM 5647 C CA . ILE C 1 209 ? 29.624 45.224 4.655 1.00 19.99 722 ILE D CA 1
ATOM 5648 C C . ILE C 1 209 ? 30.249 44.089 5.453 1.00 17.42 722 ILE D C 1
ATOM 5649 O O . ILE C 1 209 ? 31.417 43.736 5.255 1.00 21.44 722 ILE D O 1
ATOM 5654 N N . LYS C 1 210 ? 29.471 43.492 6.359 1.00 17.47 723 LYS D N 1
ATOM 5655 C CA . LYS C 1 210 ? 30.028 42.446 7.208 1.00 24.55 723 LYS D CA 1
ATOM 5656 C C . LYS C 1 210 ? 30.486 41.233 6.404 1.00 24.53 723 LYS D C 1
ATOM 5657 O O . LYS C 1 210 ? 31.442 40.560 6.801 1.00 27.68 723 LYS D O 1
ATOM 5663 N N . GLU C 1 211 ? 29.838 40.938 5.276 1.00 17.89 724 GLU D N 1
ATOM 5664 C CA . GLU C 1 211 ? 30.178 39.754 4.497 1.00 18.58 724 GLU D CA 1
ATOM 5665 C C . GLU C 1 211 ? 31.253 40.004 3.444 1.00 20.18 724 GLU D C 1
ATOM 5666 O O . GLU C 1 211 ? 31.493 39.127 2.605 1.00 24.34 724 GLU D O 1
ATOM 5672 N N . GLY C 1 212 ? 31.932 41.144 3.502 1.00 20.61 725 GLY D N 1
ATOM 5673 C CA . GLY C 1 212 ? 33.043 41.381 2.604 1.00 21.05 725 GLY D CA 1
ATOM 5674 C C . GLY C 1 212 ? 32.648 41.819 1.216 1.00 20.86 725 GLY D C 1
ATOM 5675 O O . GLY C 1 212 ? 33.424 41.632 0.273 1.00 22.30 725 GLY D O 1
ATOM 5676 N N . GLY C 1 213 ? 31.462 42.413 1.067 1.00 19.59 726 GLY D N 1
ATOM 5677 C CA . GLY C 1 213 ? 31.019 42.833 -0.248 1.00 20.67 726 GLY D CA 1
ATOM 5678 C C . GLY C 1 213 ? 31.786 44.019 -0.795 1.00 18.00 726 GLY D C 1
ATOM 5679 O O . GLY C 1 213 ? 31.930 44.145 -2.015 1.00 18.25 726 GLY D O 1
ATOM 5680 N N . MET C 1 214 ? 32.286 44.897 0.080 1.00 19.27 727 MET D N 1
ATOM 5681 C CA . MET C 1 214 ? 32.940 46.112 -0.407 1.00 21.72 727 MET D CA 1
ATOM 5682 C C . MET C 1 214 ? 34.184 45.822 -1.235 1.00 17.92 727 MET D C 1
ATOM 5683 O O . MET C 1 214 ? 34.287 46.346 -2.359 1.00 18.52 727 MET D O 1
ATOM 5688 N N . PRO C 1 215 ? 35.147 45.018 -0.777 1.00 18.04 728 PRO D N 1
ATOM 5689 C CA . PRO C 1 215 ? 36.290 44.716 -1.647 1.00 18.26 728 PRO D CA 1
ATOM 5690 C C . PRO C 1 215 ? 35.884 44.069 -2.956 1.00 15.86 728 PRO D C 1
ATOM 5691 O O . PRO C 1 215 ? 36.507 44.334 -3.989 1.00 18.72 728 PRO D O 1
ATOM 5695 N N . LEU C 1 216 ? 34.831 43.241 -2.952 1.00 15.80 729 LEU D N 1
ATOM 5696 C CA . LEU C 1 216 ? 34.418 42.583 -4.187 1.00 17.21 729 LEU D CA 1
ATOM 5697 C C . LEU C 1 216 ? 33.871 43.592 -5.192 1.00 14.38 729 LEU D C 1
ATOM 5698 O O . LEU C 1 216 ? 34.170 43.504 -6.389 1.00 16.22 729 LEU D O 1
ATOM 5703 N N . LEU C 1 217 ? 33.097 44.572 -4.718 1.00 16.65 730 LEU D N 1
ATOM 5704 C CA . LEU C 1 217 ? 32.565 45.595 -5.615 1.00 14.50 730 LEU D CA 1
ATOM 5705 C C . LEU C 1 217 ? 33.658 46.557 -6.066 1.00 15.10 730 LEU D C 1
ATOM 5706 O O . LEU C 1 217 ? 33.682 46.977 -7.235 1.00 17.00 730 LEU D O 1
ATOM 5711 N N . ARG C 1 218 ? 34.568 46.921 -5.157 1.00 15.77 731 ARG D N 1
ATOM 5712 C CA . ARG C 1 218 ? 35.707 47.747 -5.546 1.00 15.83 731 ARG D CA 1
ATOM 5713 C C . ARG C 1 218 ? 36.526 47.074 -6.640 1.00 16.80 731 ARG D C 1
ATOM 5714 O O . ARG C 1 218 ? 37.018 47.738 -7.562 1.00 17.98 731 ARG D O 1
ATOM 5722 N N . ASP C 1 219 ? 36.659 45.747 -6.569 1.00 16.56 732 ASP D N 1
ATOM 5723 C CA . ASP C 1 219 ? 37.435 45.016 -7.571 1.00 18.48 732 ASP D CA 1
ATOM 5724 C C . ASP C 1 219 ? 36.772 45.059 -8.949 1.00 15.94 732 ASP D C 1
ATOM 5725 O O . ASP C 1 219 ? 37.467 45.131 -9.972 1.00 20.31 732 ASP D O 1
ATOM 5730 N N . ILE C 1 220 ? 35.438 44.980 -8.999 1.00 16.66 733 ILE D N 1
ATOM 5731 C CA . ILE C 1 220 ? 34.741 45.081 -10.278 1.00 15.54 733 ILE D CA 1
ATOM 5732 C C . ILE C 1 220 ? 35.075 46.403 -10.958 1.00 16.06 733 ILE D C 1
ATOM 5733 O O . ILE C 1 220 ? 35.397 46.448 -12.146 1.00 17.52 733 ILE D O 1
ATOM 5738 N N . ILE C 1 221 ? 35.020 47.500 -10.204 1.00 16.26 734 ILE D N 1
ATOM 5739 C CA . ILE C 1 221 ? 35.303 48.813 -10.773 1.00 16.70 734 ILE D CA 1
ATOM 5740 C C . ILE C 1 221 ? 36.720 48.887 -11.327 1.00 20.60 734 ILE D C 1
ATOM 5741 O O . ILE C 1 221 ? 36.960 49.556 -12.343 1.00 22.42 734 ILE D O 1
ATOM 5746 N N . LYS C 1 222 ? 37.681 48.220 -10.683 1.00 17.44 735 LYS D N 1
ATOM 5747 C CA . LYS C 1 222 ? 39.070 48.257 -11.137 1.00 17.78 735 LYS D CA 1
ATOM 5748 C C . LYS C 1 222 ? 39.407 47.216 -12.201 1.00 23.56 735 LYS D C 1
ATOM 5749 O O . LYS C 1 222 ? 40.536 47.225 -12.710 1.00 26.94 735 LYS D O 1
ATOM 5755 N N . MET C 1 223 ? 38.469 46.349 -12.572 1.00 21.34 736 MET D N 1
ATOM 5756 C CA . MET C 1 223 ? 38.751 45.284 -13.530 1.00 27.24 736 MET D CA 1
ATOM 5757 C C . MET C 1 223 ? 38.613 45.843 -14.938 1.00 26.08 736 MET D C 1
ATOM 5758 O O . MET C 1 223 ? 37.550 46.361 -15.298 1.00 27.77 736 MET D O 1
ATOM 5763 N N . ALA C 1 224 ? 39.676 45.718 -15.741 1.00 26.77 737 ALA D N 1
ATOM 5764 C CA . ALA C 1 224 ? 39.670 46.299 -17.081 1.00 27.12 737 ALA D CA 1
ATOM 5765 C C . ALA C 1 224 ? 38.589 45.693 -17.972 1.00 29.36 737 ALA D C 1
ATOM 5766 O O . ALA C 1 224 ? 38.058 46.379 -18.853 1.00 38.14 737 ALA D O 1
ATOM 5768 N N . THR C 1 225 ? 38.232 44.429 -17.748 1.00 25.59 738 THR D N 1
ATOM 5769 C CA . THR C 1 225 ? 37.321 43.710 -18.625 1.00 31.34 738 THR D CA 1
ATOM 5770 C C . THR C 1 225 ? 35.865 43.764 -18.172 1.00 28.65 738 THR D C 1
ATOM 5771 O O . THR C 1 225 ? 35.001 43.197 -18.849 1.00 27.78 738 THR D O 1
ATOM 5775 N N . ALA C 1 226 ? 35.560 44.427 -17.060 1.00 27.15 739 ALA D N 1
ATOM 5776 C CA . ALA C 1 226 ? 34.180 44.459 -16.596 1.00 23.27 739 ALA D CA 1
ATOM 5777 C C . ALA C 1 226 ? 33.376 45.496 -17.373 1.00 16.65 739 ALA D C 1
ATOM 5778 O O . ALA C 1 226 ? 33.904 46.534 -17.792 1.00 23.15 739 ALA D O 1
ATOM 5780 N N . ARG C 1 227 ? 32.093 45.200 -17.573 1.00 21.90 740 ARG D N 1
ATOM 5781 C CA . ARG C 1 227 ? 31.217 46.090 -18.328 1.00 21.37 740 ARG D CA 1
ATOM 5782 C C . ARG C 1 227 ? 30.990 47.382 -17.553 1.00 20.84 740 ARG D C 1
ATOM 5783 O O . ARG C 1 227 ? 30.752 47.360 -16.341 1.00 18.33 740 ARG D O 1
ATOM 5791 N N . GLN C 1 228 ? 31.047 48.518 -18.259 1.00 24.07 741 GLN D N 1
ATOM 5792 C CA . GLN C 1 228 ? 30.893 49.810 -17.590 1.00 22.73 741 GLN D CA 1
ATOM 5793 C C . GLN C 1 228 ? 29.562 49.906 -16.858 1.00 22.87 741 GLN D C 1
ATOM 5794 O O . GLN C 1 228 ? 29.496 50.453 -15.753 1.00 19.72 741 GLN D O 1
ATOM 5800 N N . GLU C 1 229 ? 28.492 49.351 -17.437 1.00 22.28 742 GLU D N 1
ATOM 5801 C CA . GLU C 1 229 ? 27.197 49.428 -16.764 1.00 24.91 742 GLU D CA 1
ATOM 5802 C C . GLU C 1 229 ? 27.210 48.681 -15.435 1.00 22.02 742 GLU D C 1
ATOM 5803 O O . GLU C 1 229 ? 26.557 49.108 -14.477 1.00 19.76 742 GLU D O 1
ATOM 5809 N N . THR C 1 230 ? 27.976 47.594 -15.344 1.00 17.79 743 THR D N 1
ATOM 5810 C CA . THR C 1 230 ? 28.108 46.883 -14.074 1.00 17.88 743 THR D CA 1
ATOM 5811 C C . THR C 1 230 ? 29.008 47.642 -13.107 1.00 17.05 743 THR D C 1
ATOM 5812 O O . THR C 1 230 ? 28.711 47.704 -11.908 1.00 16.84 743 THR D O 1
ATOM 5816 N N . LYS C 1 231 ? 30.101 48.226 -13.614 1.00 17.98 744 LYS D N 1
ATOM 5817 C CA . LYS C 1 231 ? 30.965 49.055 -12.774 1.00 16.33 744 LYS D CA 1
ATOM 5818 C C . LYS C 1 231 ? 30.182 50.192 -12.140 1.00 18.02 744 LYS D C 1
ATOM 5819 O O . LYS C 1 231 ? 30.362 50.495 -10.955 1.00 16.42 744 LYS D O 1
ATOM 5825 N N . GLU C 1 232 ? 29.316 50.844 -12.913 1.00 19.77 745 GLU D N 1
ATOM 5826 C CA . GLU C 1 232 ? 28.578 51.977 -12.371 1.00 22.18 745 GLU D CA 1
ATOM 5827 C C . GLU C 1 232 ? 27.561 51.539 -11.326 1.00 22.08 745 GLU D C 1
ATOM 5828 O O . GLU C 1 232 ? 27.325 52.253 -10.350 1.00 20.84 745 GLU D O 1
ATOM 5834 N N . MET C 1 233 ? 26.945 50.371 -11.503 1.00 18.68 746 MET D N 1
ATOM 5835 C CA . MET C 1 233 ? 26.059 49.865 -10.463 1.00 17.88 746 MET D CA 1
ATOM 5836 C C . MET C 1 233 ? 26.848 49.518 -9.210 1.00 15.84 746 MET D C 1
ATOM 5837 O O . MET C 1 233 ? 26.414 49.819 -8.090 1.00 17.27 746 MET D O 1
ATOM 5842 N N . ALA C 1 234 ? 28.012 48.886 -9.385 1.00 15.78 747 ALA D N 1
ATOM 5843 C CA . ALA C 1 234 ? 28.857 48.573 -8.239 1.00 15.09 747 ALA D CA 1
ATOM 5844 C C . ALA C 1 234 ? 29.260 49.839 -7.500 1.00 15.06 747 ALA D C 1
ATOM 5845 O O . ALA C 1 234 ? 29.245 49.882 -6.265 1.00 15.66 747 ALA D O 1
ATOM 5847 N N . ARG C 1 235 ? 29.593 50.894 -8.237 1.00 15.43 748 ARG D N 1
ATOM 5848 C CA . ARG C 1 235 ? 29.979 52.140 -7.591 1.00 15.74 748 ARG D CA 1
ATOM 5849 C C . ARG C 1 235 ? 28.822 52.722 -6.794 1.00 15.56 748 ARG D C 1
ATOM 5850 O O . ARG C 1 235 ? 29.015 53.247 -5.690 1.00 15.57 748 ARG D O 1
ATOM 5858 N N . LYS C 1 236 ? 27.604 52.619 -7.334 1.00 16.45 749 LYS D N 1
ATOM 5859 C CA . LYS C 1 236 ? 26.446 53.127 -6.617 1.00 15.65 749 LYS D CA 1
ATOM 5860 C C . LYS C 1 236 ? 26.213 52.337 -5.344 1.00 16.10 749 LYS D C 1
ATOM 5861 O O . LYS C 1 236 ? 25.782 52.902 -4.332 1.00 17.42 749 LYS D O 1
ATOM 5867 N N . VAL C 1 237 ? 26.497 51.030 -5.367 1.00 15.89 750 VAL D N 1
ATOM 5868 C CA . VAL C 1 237 ? 26.360 50.244 -4.138 1.00 15.33 750 VAL D CA 1
ATOM 5869 C C . VAL C 1 237 ? 27.367 50.715 -3.105 1.00 16.72 750 VAL D C 1
ATOM 5870 O O . VAL C 1 237 ? 27.032 50.923 -1.934 1.00 16.83 750 VAL D O 1
ATOM 5874 N N . ILE C 1 238 ? 28.615 50.916 -3.529 1.00 15.08 751 ILE D N 1
ATOM 5875 C CA . ILE C 1 238 ? 29.650 51.383 -2.607 1.00 14.89 751 ILE D CA 1
ATOM 5876 C C . ILE C 1 238 ? 29.281 52.742 -2.047 1.00 16.23 751 ILE D C 1
ATOM 5877 O O . ILE C 1 238 ? 29.419 52.999 -0.843 1.00 18.17 751 ILE D O 1
ATOM 5882 N N . GLU C 1 239 ? 28.774 53.625 -2.911 1.00 15.39 752 GLU D N 1
ATOM 5883 C CA . GLU C 1 239 ? 28.361 54.955 -2.489 1.00 19.88 752 GLU D CA 1
ATOM 5884 C C . GLU C 1 239 ? 27.253 54.888 -1.437 1.00 22.90 752 GLU D C 1
ATOM 5885 O O . GLU C 1 239 ? 27.312 55.584 -0.419 1.00 24.58 752 GLU D O 1
ATOM 5891 N N A HIS C 1 240 ? 26.240 54.046 -1.661 0.46 17.01 753 HIS D N 1
ATOM 5892 N N B HIS C 1 240 ? 26.237 54.053 -1.685 0.54 16.30 753 HIS D N 1
ATOM 5893 C CA A HIS C 1 240 ? 25.138 53.953 -0.703 0.46 19.98 753 HIS D CA 1
ATOM 5894 C CA B HIS C 1 240 ? 25.130 53.891 -0.745 0.54 19.65 753 HIS D CA 1
ATOM 5895 C C A HIS C 1 240 ? 25.587 53.335 0.617 0.46 22.52 753 HIS D C 1
ATOM 5896 C C B HIS C 1 240 ? 25.629 53.373 0.600 0.54 23.07 753 HIS D C 1
ATOM 5897 O O A HIS C 1 240 ? 25.089 53.723 1.681 0.46 25.27 753 HIS D O 1
ATOM 5898 O O B HIS C 1 240 ? 25.214 53.863 1.659 0.54 25.95 753 HIS D O 1
ATOM 5911 N N . CYS C 1 241 ? 26.518 52.379 0.575 1.00 17.39 754 CYS D N 1
ATOM 5912 C CA . CYS C 1 241 ? 27.017 51.793 1.817 1.00 17.76 754 CYS D CA 1
ATOM 5913 C C . CYS C 1 241 ? 27.912 52.763 2.566 1.00 22.71 754 CYS D C 1
ATOM 5914 O O . CYS C 1 241 ? 27.819 52.872 3.794 1.00 25.14 754 CYS D O 1
ATOM 5917 N N . SER C 1 242 ? 28.787 53.475 1.848 1.00 21.75 755 SER D N 1
ATOM 5918 C CA . SER C 1 242 ? 29.642 54.458 2.510 1.00 23.98 755 SER D CA 1
ATOM 5919 C C . SER C 1 242 ? 28.807 55.574 3.120 1.00 29.40 755 SER D C 1
ATOM 5920 O O . SER C 1 242 ? 29.139 56.090 4.191 1.00 35.57 755 SER D O 1
ATOM 5923 N N . ASN C 1 243 ? 27.709 55.947 2.460 1.00 32.83 756 ASN D N 1
ATOM 5924 C CA . ASN C 1 243 ? 26.764 56.889 3.051 1.00 38.56 756 ASN D CA 1
ATOM 5925 C C . ASN C 1 243 ? 26.108 56.299 4.291 1.00 40.88 756 ASN D C 1
ATOM 5926 O O . ASN C 1 243 ? 25.820 57.019 5.254 1.00 47.83 756 ASN D O 1
ATOM 5931 N N . PHE C 1 244 ? 25.847 54.990 4.277 1.00 29.96 757 PHE D N 1
ATOM 5932 C CA . PHE C 1 244 ? 25.146 54.371 5.396 1.00 27.54 757 PHE D CA 1
ATOM 5933 C C . PHE C 1 244 ? 25.951 54.490 6.682 1.00 32.61 757 PHE D C 1
ATOM 5934 O O . PHE C 1 244 ? 25.397 54.819 7.739 1.00 31.63 757 PHE D O 1
ATOM 5942 N N . LYS C 1 245 ? 27.259 54.228 6.615 1.00 31.47 758 LYS D N 1
ATOM 5943 C CA . LYS C 1 245 ? 28.095 54.333 7.807 1.00 42.85 758 LYS D CA 1
ATOM 5944 C C . LYS C 1 245 ? 28.144 55.753 8.354 1.00 46.94 758 LYS D C 1
ATOM 5945 O O . LYS C 1 245 ? 28.425 55.938 9.543 1.00 43.99 758 LYS D O 1
ATOM 5951 N N . GLU C 1 246 ? 27.888 56.754 7.510 1.00 50.16 759 GLU D N 1
ATOM 5952 C CA . GLU C 1 246 ? 27.888 58.157 7.906 1.00 55.07 759 GLU D CA 1
ATOM 5953 C C . GLU C 1 246 ? 26.718 58.425 8.838 1.00 61.25 759 GLU D C 1
ATOM 5954 O O . GLU C 1 246 ? 26.908 58.754 10.015 1.00 62.83 759 GLU D O 1
ATOM 5960 N N . GLU C 1 247 ? 25.510 58.173 8.324 1.00 61.61 760 GLU D N 1
ATOM 5961 C CA . GLU C 1 247 ? 24.279 58.331 9.142 1.00 65.20 760 GLU D CA 1
ATOM 5962 C C . GLU C 1 247 ? 24.489 57.636 10.495 1.00 61.71 760 GLU D C 1
ATOM 5963 O O . GLU C 1 247 ? 23.949 58.143 11.502 1.00 63.93 760 GLU D O 1
ATOM 5969 N N . ASN C 1 248 ? 25.285 56.557 10.537 1.00 56.97 761 ASN D N 1
ATOM 5970 C CA . ASN C 1 248 ? 25.433 55.839 11.797 1.00 53.55 761 ASN D CA 1
ATOM 5971 C C . ASN C 1 248 ? 26.868 55.882 12.320 1.00 54.15 761 ASN D C 1
ATOM 5972 O O . ASN C 1 248 ? 27.488 54.839 12.551 1.00 53.22 761 ASN D O 1
ATOM 5977 N N . ALA D 1 1 ? 11.897 -5.849 2.620 1.00 16.97 514 ALA C N 1
ATOM 5978 C CA . ALA D 1 1 ? 11.417 -4.579 2.080 1.00 15.13 514 ALA C CA 1
ATOM 5979 C C . ALA D 1 1 ? 12.402 -4.080 1.051 1.00 13.61 514 ALA C C 1
ATOM 5980 O O . ALA D 1 1 ? 13.556 -4.530 1.013 1.00 13.08 514 ALA C O 1
ATOM 5982 N N . PHE D 1 2 ? 11.951 -3.130 0.232 1.00 14.71 515 PHE C N 1
ATOM 5983 C CA . PHE D 1 2 ? 12.802 -2.542 -0.800 1.00 14.02 515 PHE C CA 1
ATOM 5984 C C . PHE D 1 2 ? 12.403 -1.089 -1.014 1.00 14.98 515 PHE C C 1
ATOM 5985 O O . PHE D 1 2 ? 11.448 -0.588 -0.420 1.00 14.89 515 PHE C O 1
ATOM 5993 N N . LEU D 1 3 ? 13.158 -0.395 -1.865 1.00 13.47 516 LEU C N 1
ATOM 5994 C CA . LEU D 1 3 ? 12.792 0.975 -2.223 1.00 14.02 516 LEU C CA 1
ATOM 5995 C C . LEU D 1 3 ? 13.342 1.264 -3.608 1.00 11.72 516 LEU C C 1
ATOM 5996 O O . LEU D 1 3 ? 14.557 1.216 -3.804 1.00 15.36 516 LEU C O 1
ATOM 6001 N N . HIS D 1 4 ? 12.450 1.572 -4.544 1.00 13.69 517 HIS C N 1
ATOM 6002 C CA . HIS D 1 4 ? 12.791 1.819 -5.951 1.00 18.59 517 HIS C CA 1
ATOM 6003 C C . HIS D 1 4 ? 12.321 3.224 -6.269 1.00 26.94 517 HIS C C 1
ATOM 6004 O O . HIS D 1 4 ? 11.164 3.427 -6.649 1.00 32.27 517 HIS C O 1
ATOM 6011 N N . VAL D 1 5 ? 13.208 4.192 -6.129 1.00 27.62 518 VAL C N 1
ATOM 6012 C CA . VAL D 1 5 ? 12.856 5.586 -6.349 1.00 30.63 518 VAL C CA 1
ATOM 6013 C C . VAL D 1 5 ? 13.799 6.177 -7.384 1.00 32.02 518 VAL C C 1
ATOM 6014 O O . VAL D 1 5 ? 14.979 5.812 -7.447 1.00 28.17 518 VAL C O 1
ATOM 6018 N N . GLY D 1 6 ? 13.267 7.072 -8.211 1.00 29.28 519 GLY C N 1
ATOM 6019 C CA . GLY D 1 6 ? 14.125 7.841 -9.084 1.00 28.08 519 GLY C CA 1
ATOM 6020 C C . GLY D 1 6 ? 15.256 8.478 -8.299 1.00 31.56 519 GLY C C 1
ATOM 6021 O O . GLY D 1 6 ? 15.037 9.025 -7.210 1.00 33.46 519 GLY C O 1
ATOM 6022 N N . LYS D 1 7 ? 16.473 8.372 -8.821 1.00 27.93 520 LYS C N 1
ATOM 6023 C CA . LYS D 1 7 ? 17.662 8.997 -8.248 1.00 28.70 520 LYS C CA 1
ATOM 6024 C C . LYS D 1 7 ? 18.302 9.822 -9.359 1.00 33.88 520 LYS C C 1
ATOM 6025 O O . LYS D 1 7 ? 19.419 9.530 -9.811 1.00 33.76 520 LYS C O 1
ATOM 6031 N N . MET D 1 8 ? 17.573 10.845 -9.813 1.00 32.40 521 MET C N 1
ATOM 6032 C CA . MET D 1 8 ? 17.979 11.600 -10.992 1.00 36.37 521 MET C CA 1
ATOM 6033 C C . MET D 1 8 ? 19.369 12.218 -10.824 1.00 33.93 521 MET C C 1
ATOM 6034 O O . MET D 1 8 ? 20.115 12.364 -11.796 1.00 30.49 521 MET C O 1
ATOM 6039 N N . GLY D 1 9 ? 19.710 12.622 -9.593 1.00 27.37 522 GLY C N 1
ATOM 6040 C CA . GLY D 1 9 ? 21.077 13.032 -9.343 1.00 30.03 522 GLY C CA 1
ATOM 6041 C C . GLY D 1 9 ? 22.052 11.918 -9.667 1.00 25.43 522 GLY C C 1
ATOM 6042 O O . GLY D 1 9 ? 23.102 12.162 -10.251 1.00 25.38 522 GLY C O 1
ATOM 6043 N N . PHE D 1 10 ? 21.687 10.683 -9.315 1.00 22.49 523 PHE C N 1
ATOM 6044 C CA . PHE D 1 10 ? 22.619 9.586 -9.557 1.00 17.78 523 PHE C CA 1
ATOM 6045 C C . PHE D 1 10 ? 22.679 9.221 -11.036 1.00 15.06 523 PHE C C 1
ATOM 6046 O O . PHE D 1 10 ? 23.764 8.918 -11.545 1.00 17.26 523 PHE C O 1
ATOM 6054 N N . VAL D 1 11 ? 21.533 9.225 -11.735 1.00 14.43 524 VAL C N 1
ATOM 6055 C CA . VAL D 1 11 ? 21.554 8.990 -13.180 1.00 13.04 524 VAL C CA 1
ATOM 6056 C C . VAL D 1 11 ? 22.501 9.961 -13.862 1.00 15.74 524 VAL C C 1
ATOM 6057 O O . VAL D 1 11 ? 23.293 9.572 -14.722 1.00 16.33 524 VAL C O 1
ATOM 6061 N N . VAL D 1 12 ? 22.434 11.240 -13.486 1.00 17.53 525 VAL C N 1
ATOM 6062 C CA . VAL D 1 12 ? 23.286 12.241 -14.122 1.00 17.90 525 VAL C CA 1
ATOM 6063 C C . VAL D 1 12 ? 24.754 11.995 -13.787 1.00 18.20 525 VAL C C 1
ATOM 6064 O O . VAL D 1 12 ? 25.637 12.123 -14.648 1.00 18.59 525 VAL C O 1
ATOM 6068 N N . THR D 1 13 ? 25.039 11.613 -12.540 1.00 17.07 526 THR C N 1
ATOM 6069 C CA . THR D 1 13 ? 26.413 11.305 -12.152 1.00 17.72 526 THR C CA 1
ATOM 6070 C C . THR D 1 13 ? 26.979 10.146 -12.964 1.00 22.63 526 THR C C 1
ATOM 6071 O O . THR D 1 13 ? 28.135 10.190 -13.401 1.00 21.60 526 THR C O 1
ATOM 6075 N N . MET D 1 14 ? 26.190 9.092 -13.162 1.00 18.04 527 MET C N 1
ATOM 6076 C CA . MET D 1 14 ? 26.698 7.948 -13.916 1.00 16.90 527 MET C CA 1
ATOM 6077 C C . MET D 1 14 ? 26.908 8.287 -15.385 1.00 14.63 527 MET C C 1
ATOM 6078 O O . MET D 1 14 ? 27.857 7.797 -16.006 1.00 17.98 527 MET C O 1
ATOM 6083 N N . LEU D 1 15 ? 26.014 9.095 -15.968 1.00 18.57 528 LEU C N 1
ATOM 6084 C CA . LEU D 1 15 ? 26.154 9.431 -17.380 1.00 15.96 528 LEU C CA 1
ATOM 6085 C C . LEU D 1 15 ? 27.341 10.357 -17.604 1.00 17.27 528 LEU C C 1
ATOM 6086 O O . LEU D 1 15 ? 27.999 10.275 -18.643 1.00 16.99 528 LEU C O 1
ATOM 6091 N N . LYS D 1 16 ? 27.653 11.213 -16.629 1.00 23.65 529 LYS C N 1
ATOM 6092 C CA . LYS D 1 16 ? 28.863 12.027 -16.726 1.00 21.35 529 LYS C CA 1
ATOM 6093 C C . LYS D 1 16 ? 30.110 11.157 -16.695 1.00 18.64 529 LYS C C 1
ATOM 6094 O O . LYS D 1 16 ? 31.048 11.365 -17.478 1.00 21.90 529 LYS C O 1
ATOM 6100 N N . LEU D 1 17 ? 30.132 10.164 -15.802 1.00 23.02 530 LEU C N 1
ATOM 6101 C CA . LEU D 1 17 ? 31.273 9.264 -15.714 1.00 22.06 530 LEU C CA 1
ATOM 6102 C C . LEU D 1 17 ? 31.431 8.441 -16.988 1.00 20.13 530 LEU C C 1
ATOM 6103 O O . LEU D 1 17 ? 32.553 8.230 -17.469 1.00 24.51 530 LEU C O 1
ATOM 6108 N N . ILE D 1 18 ? 30.315 7.973 -17.551 1.00 17.81 531 ILE C N 1
ATOM 6109 C CA . ILE D 1 18 ? 30.359 7.246 -18.815 1.00 18.29 531 ILE C CA 1
ATOM 6110 C C . ILE D 1 18 ? 30.900 8.127 -19.934 1.00 21.18 531 ILE C C 1
ATOM 6111 O O . ILE D 1 18 ? 31.712 7.678 -20.750 1.00 21.35 531 ILE C O 1
ATOM 6116 N N . GLN D 1 19 ? 30.453 9.379 -20.014 1.00 19.68 532 GLN C N 1
ATOM 6117 C CA . GLN D 1 19 ? 30.978 10.258 -21.057 1.00 20.60 532 GLN C CA 1
ATOM 6118 C C . GLN D 1 19 ? 32.486 10.447 -20.911 1.00 20.99 532 GLN C C 1
ATOM 6119 O O . GLN D 1 19 ? 33.226 10.430 -21.901 1.00 18.96 532 GLN C O 1
ATOM 6125 N N . LYS D 1 20 ? 32.957 10.598 -19.674 1.00 19.73 533 LYS C N 1
ATOM 6126 C CA . LYS D 1 20 ? 34.387 10.769 -19.433 1.00 25.46 533 LYS C CA 1
ATOM 6127 C C . LYS D 1 20 ? 35.172 9.539 -19.883 1.00 22.53 533 LYS C C 1
ATOM 6128 O O . LYS D 1 20 ? 36.170 9.653 -20.609 1.00 28.07 533 LYS C O 1
ATOM 6134 N N . LYS D 1 21 ? 34.737 8.346 -19.461 1.00 23.27 534 LYS C N 1
ATOM 6135 C CA . LYS D 1 21 ? 35.454 7.136 -19.857 1.00 23.01 534 LYS C CA 1
ATOM 6136 C C . LYS D 1 21 ? 35.400 6.927 -21.366 1.00 23.69 534 LYS C C 1
ATOM 6137 O O . LYS D 1 21 ? 36.345 6.383 -21.953 1.00 27.71 534 LYS C O 1
ATOM 6143 N N . LEU D 1 22 ? 34.316 7.369 -22.013 1.00 20.23 535 LEU C N 1
ATOM 6144 C CA . LEU D 1 22 ? 34.236 7.335 -23.470 1.00 27.66 535 LEU C CA 1
ATOM 6145 C C . LEU D 1 22 ? 35.324 8.197 -24.093 1.00 24.96 535 LEU C C 1
ATOM 6146 O O . LEU D 1 22 ? 36.021 7.766 -25.021 1.00 29.22 535 LEU C O 1
ATOM 6151 N N . LEU D 1 23 ? 35.470 9.432 -23.603 1.00 26.34 536 LEU C N 1
ATOM 6152 C CA . LEU D 1 23 ? 36.498 10.321 -24.141 1.00 31.03 536 LEU C CA 1
ATOM 6153 C C . LEU D 1 23 ? 37.890 9.756 -23.909 1.00 33.53 536 LEU C C 1
ATOM 6154 O O . LEU D 1 23 ? 38.774 9.899 -24.759 1.00 31.15 536 LEU C O 1
ATOM 6159 N N . ASP D 1 24 ? 38.109 9.112 -22.762 1.00 33.44 537 ASP C N 1
ATOM 6160 C CA . ASP D 1 24 ? 39.397 8.479 -22.508 1.00 34.66 537 ASP C CA 1
ATOM 6161 C C . ASP D 1 24 ? 39.561 7.158 -23.248 1.00 33.21 537 ASP C C 1
ATOM 6162 O O . ASP D 1 24 ? 40.648 6.571 -23.198 1.00 35.08 537 ASP C O 1
ATOM 6167 N N . LYS D 1 25 ? 38.512 6.677 -23.920 1.00 30.40 538 LYS C N 1
ATOM 6168 C CA . LYS D 1 25 ? 38.554 5.427 -24.679 1.00 29.09 538 LYS C CA 1
ATOM 6169 C C . LYS D 1 25 ? 38.914 4.238 -23.789 1.00 31.42 538 LYS C C 1
ATOM 6170 O O . LYS D 1 25 ? 39.616 3.312 -24.207 1.00 30.44 538 LYS C O 1
ATOM 6176 N N . THR D 1 26 ? 38.417 4.253 -22.552 1.00 29.47 539 THR C N 1
ATOM 6177 C CA . THR D 1 26 ? 38.732 3.225 -21.566 1.00 29.84 539 THR C CA 1
ATOM 6178 C C . THR D 1 26 ? 37.444 2.559 -21.097 1.00 28.46 539 THR C C 1
ATOM 6179 O O . THR D 1 26 ? 36.596 3.198 -20.468 1.00 28.33 539 THR C O 1
ATOM 6183 N N . CYS D 1 27 ? 37.300 1.277 -21.410 1.00 28.06 540 CYS C N 1
ATOM 6184 C CA . CYS D 1 27 ? 36.192 0.492 -20.873 1.00 29.91 540 CYS C CA 1
ATOM 6185 C C . CYS D 1 27 ? 36.776 -0.363 -19.752 1.00 32.07 540 CYS C C 1
ATOM 6186 O O . CYS D 1 27 ? 37.135 -1.529 -19.931 1.00 29.74 540 CYS C O 1
ATOM 6189 N N . ASP D 1 28 ? 36.918 0.262 -18.587 1.00 29.31 541 ASP C N 1
ATOM 6190 C CA . ASP D 1 28 ? 37.488 -0.369 -17.409 1.00 34.41 541 ASP C CA 1
ATOM 6191 C C . ASP D 1 28 ? 36.373 -0.759 -16.442 1.00 31.96 541 ASP C C 1
ATOM 6192 O O . ASP D 1 28 ? 35.182 -0.673 -16.763 1.00 28.15 541 ASP C O 1
ATOM 6197 N N . GLN D 1 29 ? 36.762 -1.175 -15.232 1.00 33.80 542 GLN C N 1
ATOM 6198 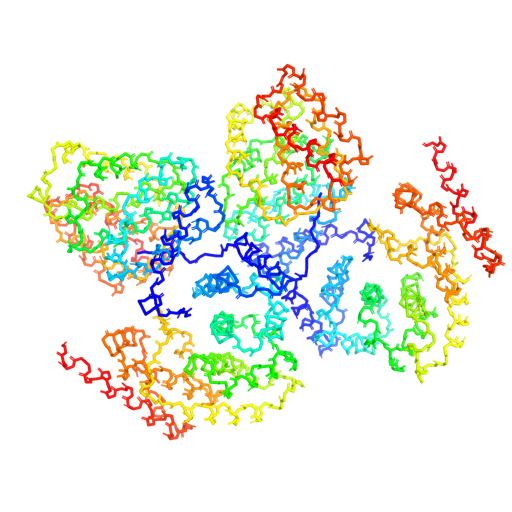C CA . GLN D 1 29 ? 35.782 -1.590 -14.232 1.00 33.03 542 GLN C CA 1
ATOM 6199 C C . GLN D 1 29 ? 34.823 -0.457 -13.886 1.00 32.45 542 GLN C C 1
ATOM 6200 O O . GLN D 1 29 ? 33.637 -0.691 -13.616 1.00 25.68 542 GLN C O 1
ATOM 6206 N N . VAL D 1 30 ? 35.312 0.782 -13.889 1.00 28.97 543 VAL C N 1
ATOM 6207 C CA . VAL D 1 30 ? 34.444 1.905 -13.560 1.00 26.27 543 VAL C CA 1
ATOM 6208 C C . VAL D 1 30 ? 33.400 2.123 -14.653 1.00 20.85 543 VAL C C 1
ATOM 6209 O O . VAL D 1 30 ? 32.236 2.427 -14.366 1.00 23.36 543 VAL C O 1
ATOM 6213 N N . MET D 1 31 ? 33.792 1.979 -15.920 1.00 22.05 544 MET C N 1
ATOM 6214 C CA . MET D 1 31 ? 32.812 2.084 -16.996 1.00 18.33 544 MET C CA 1
ATOM 6215 C C . MET D 1 31 ? 31.754 0.998 -16.874 1.00 19.55 544 MET C C 1
ATOM 6216 O O . MET D 1 31 ? 30.550 1.268 -16.963 1.00 19.77 544 MET C O 1
ATOM 6221 N N . GLU D 1 32 ? 32.189 -0.246 -16.678 1.00 23.28 545 GLU C N 1
ATOM 6222 C CA . GLU D 1 32 ? 31.236 -1.335 -16.510 1.00 27.81 545 GLU C CA 1
ATOM 6223 C C . GLU D 1 32 ? 30.392 -1.158 -15.254 1.00 24.82 545 GLU C C 1
ATOM 6224 O O . GLU D 1 32 ? 29.205 -1.509 -15.255 1.00 26.62 545 GLU C O 1
ATOM 6230 N N . PHE D 1 33 ? 30.969 -0.599 -14.184 1.00 23.58 546 PHE C N 1
ATOM 6231 C CA . PHE D 1 33 ? 30.192 -0.291 -12.986 1.00 23.58 546 PHE C CA 1
ATOM 6232 C C . PHE D 1 33 ? 29.082 0.710 -13.284 1.00 23.23 546 PHE C C 1
ATOM 6233 O O . PHE D 1 33 ? 27.942 0.542 -12.836 1.00 21.99 546 PHE C O 1
ATOM 6241 N N . SER D 1 34 ? 29.420 1.799 -13.979 1.00 18.86 547 SER C N 1
ATOM 6242 C CA . SER D 1 34 ? 28.428 2.841 -14.210 1.00 19.77 547 SER C CA 1
ATOM 6243 C C . SER D 1 34 ? 27.230 2.294 -14.970 1.00 16.56 547 SER C C 1
ATOM 6244 O O . SER D 1 34 ? 26.079 2.615 -14.648 1.00 17.40 547 SER C O 1
ATOM 6247 N N . TRP D 1 35 ? 27.472 1.503 -16.012 1.00 16.70 548 TRP C N 1
ATOM 6248 C CA . TRP D 1 35 ? 26.348 0.988 -16.779 1.00 15.43 548 TRP C CA 1
ATOM 6249 C C . TRP D 1 35 ? 25.560 -0.034 -15.979 1.00 16.64 548 TRP C C 1
ATOM 6250 O O . TRP D 1 35 ? 24.333 -0.090 -16.088 1.00 14.22 548 TRP C O 1
ATOM 6261 N N . SER D 1 36 ? 26.246 -0.867 -15.187 1.00 17.79 549 SER C N 1
ATOM 6262 C CA . SER D 1 36 ? 25.523 -1.802 -14.334 1.00 16.42 549 SER C CA 1
ATOM 6263 C C . SER D 1 36 ? 24.730 -1.084 -13.248 1.00 13.33 549 SER C C 1
ATOM 6264 O O . SER D 1 36 ? 23.652 -1.556 -12.883 1.00 15.58 549 SER C O 1
ATOM 6267 N N . ALA D 1 37 ? 25.222 0.065 -12.769 1.00 15.65 550 ALA C N 1
ATOM 6268 C CA . ALA D 1 37 ? 24.447 0.841 -11.801 1.00 13.23 550 ALA C CA 1
ATOM 6269 C C . ALA D 1 37 ? 23.172 1.394 -12.432 1.00 13.04 550 ALA C C 1
ATOM 6270 O O . ALA D 1 37 ? 22.111 1.384 -11.802 1.00 14.29 550 ALA C O 1
ATOM 6272 N N . LEU D 1 38 ? 23.260 1.885 -13.675 1.00 12.63 551 LEU C N 1
ATOM 6273 C CA . LEU D 1 38 ? 22.065 2.325 -14.390 1.00 11.64 551 LEU C CA 1
ATOM 6274 C C . LEU D 1 38 ? 21.092 1.170 -14.599 1.00 14.26 551 LEU C C 1
ATOM 6275 O O . LEU D 1 38 ? 19.877 1.340 -14.458 1.00 13.38 551 LEU C O 1
ATOM 6280 N N . TRP D 1 39 ? 21.608 -0.000 -15.011 1.00 12.58 552 TRP C N 1
ATOM 6281 C CA . TRP D 1 39 ? 20.765 -1.186 -15.137 1.00 13.57 552 TRP C CA 1
ATOM 6282 C C . TRP D 1 39 ? 20.076 -1.482 -13.816 1.00 12.26 552 TRP C C 1
ATOM 6283 O O . TRP D 1 39 ? 18.874 -1.765 -13.776 1.00 13.91 552 TRP C O 1
ATOM 6294 N N . ASN D 1 40 ? 20.825 -1.380 -12.711 1.00 13.39 553 ASN C N 1
ATOM 6295 C CA . ASN D 1 40 ? 20.270 -1.672 -11.397 1.00 14.11 553 ASN C CA 1
ATOM 6296 C C . ASN D 1 40 ? 19.134 -0.716 -11.049 1.00 13.42 553 ASN C C 1
ATOM 6297 O O . ASN D 1 40 ? 18.055 -1.144 -10.622 1.00 16.98 553 ASN C O 1
ATOM 6302 N N . ILE D 1 41 ? 19.353 0.594 -11.229 1.00 14.21 554 ILE C N 1
ATOM 6303 C CA . ILE D 1 41 ? 18.385 1.564 -10.719 1.00 13.49 554 ILE C CA 1
ATOM 6304 C C . ILE D 1 41 ? 17.196 1.773 -11.636 1.00 16.64 554 ILE C C 1
ATOM 6305 O O . ILE D 1 41 ? 16.246 2.464 -11.255 1.00 18.53 554 ILE C O 1
ATOM 6310 N N . THR D 1 42 ? 17.231 1.237 -12.856 1.00 13.30 555 THR C N 1
ATOM 6311 C CA . THR D 1 42 ? 16.063 1.289 -13.720 1.00 13.63 555 THR C CA 1
ATOM 6312 C C . THR D 1 42 ? 15.193 0.049 -13.591 1.00 13.44 555 THR C C 1
ATOM 6313 O O . THR D 1 42 ? 14.102 0.002 -14.174 1.00 16.62 555 THR C O 1
ATOM 6317 N N . ASP D 1 43 ? 15.643 -0.943 -12.833 1.00 14.59 556 ASP C N 1
ATOM 6318 C CA . ASP D 1 43 ? 14.873 -2.161 -12.604 1.00 15.72 556 ASP C CA 1
ATOM 6319 C C . ASP D 1 43 ? 13.578 -1.801 -11.884 1.00 16.39 556 ASP C C 1
ATOM 6320 O O . ASP D 1 43 ? 13.603 -1.292 -10.761 1.00 18.85 556 ASP C O 1
ATOM 6325 N N . GLU D 1 44 ? 12.447 -2.016 -12.555 1.00 15.53 557 GLU C N 1
ATOM 6326 C CA . GLU D 1 44 ? 11.124 -1.684 -12.023 1.00 20.33 557 GLU C CA 1
ATOM 6327 C C . 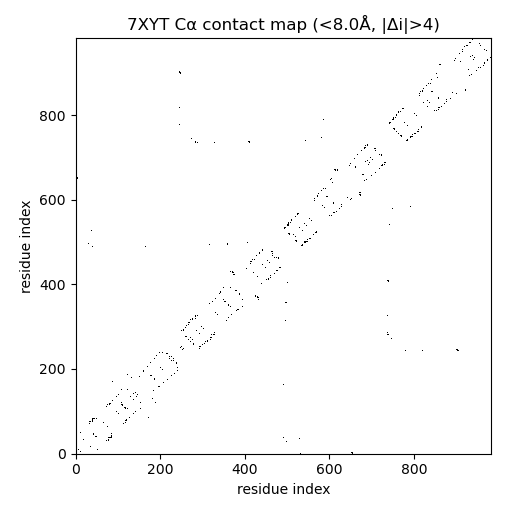GLU D 1 44 ? 10.992 -0.208 -11.653 1.00 23.72 557 GLU C C 1
ATOM 6328 O O . GLU D 1 44 ? 10.191 0.142 -10.779 1.00 23.80 557 GLU C O 1
ATOM 6334 N N . THR D 1 45 ? 11.764 0.673 -12.294 1.00 15.77 558 THR C N 1
ATOM 6335 C CA . THR D 1 45 ? 11.828 2.088 -11.911 1.00 16.11 558 THR C CA 1
ATOM 6336 C C . THR D 1 45 ? 11.764 2.977 -13.148 1.00 16.82 558 THR C C 1
ATOM 6337 O O . THR D 1 45 ? 12.783 3.483 -13.639 1.00 16.91 558 THR C O 1
ATOM 6341 N N . PRO D 1 46 ? 10.557 3.208 -13.667 1.00 17.72 559 PRO C N 1
ATOM 6342 C CA . PRO D 1 46 ? 10.426 4.015 -14.890 1.00 17.65 559 PRO C CA 1
ATOM 6343 C C . PRO D 1 46 ? 11.007 5.417 -14.784 1.00 15.83 559 PRO C C 1
ATOM 6344 O O . PRO D 1 46 ? 11.522 5.944 -15.780 1.00 17.59 559 PRO C O 1
ATOM 6348 N N . ASP D 1 47 ? 10.919 6.054 -13.613 1.00 20.51 560 ASP C N 1
ATOM 6349 C CA . ASP D 1 47 ? 11.422 7.422 -13.480 1.00 21.24 560 ASP C CA 1
ATOM 6350 C C . ASP D 1 47 ? 12.898 7.519 -13.846 1.00 17.50 560 ASP C C 1
ATOM 6351 O O . ASP D 1 47 ? 13.334 8.514 -14.442 1.00 19.27 560 ASP C O 1
ATOM 6356 N N . ASN D 1 48 ? 13.697 6.525 -13.449 1.00 18.82 561 ASN C N 1
ATOM 6357 C CA . ASN D 1 48 ? 15.114 6.567 -13.788 1.00 16.73 561 ASN C CA 1
ATOM 6358 C C . ASN D 1 48 ? 15.331 6.287 -15.267 1.00 12.88 561 ASN C C 1
ATOM 6359 O O . ASN D 1 48 ? 16.324 6.750 -15.843 1.00 14.45 561 ASN C O 1
ATOM 6364 N N . CYS D 1 49 ? 14.423 5.531 -15.889 1.00 12.19 562 CYS C N 1
ATOM 6365 C CA . CYS D 1 49 ? 14.523 5.305 -17.334 1.00 14.79 562 CYS C CA 1
ATOM 6366 C C . CYS D 1 49 ? 14.324 6.611 -18.087 1.00 13.29 562 CYS C C 1
ATOM 6367 O O . CYS D 1 49 ? 15.033 6.902 -19.062 1.00 13.32 562 CYS C O 1
ATOM 6370 N N . GLU D 1 50 ? 13.337 7.403 -17.646 1.00 14.61 563 GLU C N 1
ATOM 6371 C CA . GLU D 1 50 ? 13.084 8.705 -18.249 1.00 19.20 563 GLU C CA 1
ATOM 6372 C C . GLU D 1 50 ? 14.285 9.633 -18.077 1.00 16.22 563 GLU C C 1
ATOM 6373 O O . GLU D 1 50 ? 14.682 10.329 -19.025 1.00 16.46 563 GLU C O 1
ATOM 6379 N N . MET D 1 51 ? 14.898 9.637 -16.889 1.00 14.10 564 MET C N 1
ATOM 6380 C CA . MET D 1 51 ? 16.080 10.471 -16.677 1.00 14.24 564 MET C CA 1
ATOM 6381 C C . MET D 1 51 ? 17.233 10.055 -17.581 1.00 15.97 564 MET C C 1
ATOM 6382 O O . MET D 1 51 ? 17.969 10.904 -18.105 1.00 16.22 564 MET C O 1
ATOM 6387 N N . PHE D 1 52 ? 17.428 8.747 -17.752 1.00 13.29 565 PHE C N 1
ATOM 6388 C CA . PHE D 1 52 ? 18.439 8.265 -18.681 1.00 12.75 565 PHE C CA 1
ATOM 6389 C C . PHE D 1 52 ? 18.248 8.882 -20.061 1.00 14.00 565 PHE C C 1
ATOM 6390 O O . PHE D 1 52 ? 19.199 9.392 -20.668 1.00 15.25 565 PHE C O 1
ATOM 6398 N N . LEU D 1 53 ? 17.017 8.850 -20.575 1.00 13.09 566 LEU C N 1
ATOM 6399 C CA . LEU D 1 53 ? 16.798 9.391 -21.910 1.00 14.48 566 LEU C CA 1
ATOM 6400 C C . LEU D 1 53 ? 16.977 10.906 -21.947 1.00 14.75 566 LEU C C 1
ATOM 6401 O O . LEU D 1 53 ? 17.499 11.439 -22.931 1.00 16.60 566 LEU C O 1
ATOM 6406 N N . ASN D 1 54 ? 16.601 11.607 -20.870 1.00 16.50 567 ASN C N 1
ATOM 6407 C CA . ASN D 1 54 ? 16.657 13.071 -20.872 1.00 15.28 567 ASN C CA 1
ATOM 6408 C C . ASN D 1 54 ? 18.077 13.608 -20.804 1.00 19.34 567 ASN C C 1
ATOM 6409 O O . ASN D 1 54 ? 18.300 14.783 -21.125 1.00 21.58 567 ASN C O 1
ATOM 6414 N N . PHE D 1 55 ? 19.033 12.794 -20.384 1.00 16.73 568 PHE C N 1
ATOM 6415 C CA . PHE D 1 55 ? 20.412 13.215 -20.187 1.00 16.08 568 PHE C CA 1
ATOM 6416 C C . PHE D 1 55 ? 21.362 12.521 -21.154 1.00 16.41 568 PHE C C 1
ATOM 6417 O O . PHE D 1 55 ? 22.464 12.105 -20.792 1.00 18.48 568 PHE C O 1
ATOM 6425 N N . ASN D 1 56 ? 20.923 12.387 -22.407 1.00 17.68 569 ASN C N 1
ATOM 6426 C CA . ASN D 1 56 ? 21.784 11.947 -23.510 1.00 19.47 569 ASN C CA 1
ATOM 6427 C C . ASN D 1 56 ? 22.118 10.454 -23.462 1.00 19.12 569 ASN C C 1
ATOM 6428 O O . ASN D 1 56 ? 23.113 10.015 -24.044 1.00 17.85 569 ASN C O 1
ATOM 6433 N N . GLY D 1 57 ? 21.279 9.643 -22.812 1.00 15.74 570 GLY C N 1
ATOM 6434 C CA . GLY D 1 57 ? 21.603 8.234 -22.663 1.00 16.39 570 GLY C CA 1
ATOM 6435 C C . GLY D 1 57 ? 21.710 7.482 -23.983 1.00 14.44 570 GLY C C 1
ATOM 6436 O O . GLY D 1 57 ? 22.596 6.641 -24.152 1.00 15.48 570 GLY C O 1
ATOM 6437 N N . MET D 1 58 ? 20.790 7.730 -24.909 1.00 14.88 571 MET C N 1
ATOM 6438 C CA . MET D 1 58 ? 20.808 6.975 -26.162 1.00 14.25 571 MET C CA 1
ATOM 6439 C C . MET D 1 58 ? 22.089 7.227 -26.947 1.00 18.85 571 MET C C 1
ATOM 6440 O O . MET D 1 58 ? 22.678 6.291 -27.497 1.00 18.74 571 MET C O 1
ATOM 6445 N N . LYS D 1 59 ? 22.547 8.478 -26.999 1.00 18.62 572 LYS C N 1
ATOM 6446 C CA . LYS D 1 59 ? 23.783 8.764 -27.725 1.00 18.21 572 LYS C CA 1
ATOM 6447 C C . LYS D 1 59 ? 24.995 8.151 -27.027 1.00 16.74 572 LYS C C 1
ATOM 6448 O O . LYS D 1 59 ? 25.899 7.624 -27.682 1.00 18.60 572 LYS C O 1
ATOM 6454 N N . LEU D 1 60 ? 25.018 8.177 -25.691 1.00 15.52 573 LEU C N 1
ATOM 6455 C CA . LEU D 1 60 ? 26.108 7.523 -24.972 1.00 17.56 573 LEU C CA 1
ATOM 6456 C C . LEU D 1 60 ? 26.102 6.021 -25.220 1.00 17.00 573 LEU C C 1
ATOM 6457 O O . LEU D 1 60 ? 27.162 5.404 -25.358 1.00 17.51 573 LEU C O 1
ATOM 6462 N N . PHE D 1 61 ? 24.910 5.416 -25.263 1.00 17.32 574 PHE C N 1
ATOM 6463 C CA . PHE D 1 61 ? 24.803 4.003 -25.610 1.00 12.62 574 PHE C CA 1
ATOM 6464 C C . PHE D 1 61 ? 25.401 3.720 -26.986 1.00 16.43 574 PHE C C 1
ATOM 6465 O O . PHE D 1 61 ? 26.268 2.852 -27.125 1.00 17.11 574 PHE C O 1
ATOM 6473 N N . LEU D 1 62 ? 24.945 4.439 -28.013 1.00 16.21 575 LEU C N 1
ATOM 6474 C CA . LEU D 1 62 ? 25.455 4.193 -29.358 1.00 17.35 575 LEU C CA 1
ATOM 6475 C C . LEU D 1 62 ? 26.957 4.443 -29.428 1.00 19.79 575 LEU C C 1
ATOM 6476 O O . LEU D 1 62 ? 27.685 3.700 -30.102 1.00 20.41 575 LEU C O 1
ATOM 6481 N N . ASP D 1 63 ? 27.437 5.484 -28.736 1.00 18.28 576 ASP C N 1
ATOM 6482 C CA . ASP D 1 63 ? 28.858 5.820 -28.783 1.00 21.02 576 ASP C CA 1
ATOM 6483 C C . ASP D 1 63 ? 29.700 4.748 -28.105 1.00 20.29 576 ASP C C 1
ATOM 6484 O O . ASP D 1 63 ? 30.814 4.440 -28.553 1.00 21.88 576 ASP C O 1
ATOM 6489 N N . CYS D 1 64 ? 29.174 4.158 -27.033 1.00 18.63 577 CYS C N 1
ATOM 6490 C CA . CYS D 1 64 ? 29.880 3.078 -26.358 1.00 22.52 577 CYS C CA 1
ATOM 6491 C C . CYS D 1 64 ? 29.899 1.828 -27.220 1.00 18.29 577 CYS C C 1
ATOM 6492 O O . CYS D 1 64 ? 30.916 1.130 -27.284 1.00 18.76 577 CYS C O 1
ATOM 6495 N N . LEU D 1 65 ? 28.788 1.536 -27.905 1.00 18.17 578 LEU C N 1
ATOM 6496 C CA . LEU D 1 65 ? 28.758 0.380 -28.792 1.00 17.77 578 LEU C CA 1
ATOM 6497 C C . LEU D 1 65 ? 29.754 0.550 -29.925 1.00 20.60 578 LEU C C 1
ATOM 6498 O O . LEU D 1 65 ? 30.426 -0.411 -30.321 1.00 23.26 578 LEU C O 1
ATOM 6503 N N . LYS D 1 66 ? 29.882 1.773 -30.435 1.00 19.25 579 LYS C N 1
ATOM 6504 C CA . LYS D 1 66 ? 30.807 2.029 -31.538 1.00 19.66 579 LYS C CA 1
ATOM 6505 C C . LYS D 1 66 ? 32.259 2.000 -31.065 1.00 26.56 579 LYS C C 1
ATOM 6506 O O . LYS D 1 66 ? 33.136 1.484 -31.772 1.00 25.64 579 LYS C O 1
ATOM 6512 N N . GLU D 1 67 ? 32.539 2.533 -29.870 1.00 22.98 580 GLU C N 1
ATOM 6513 C CA . GLU D 1 67 ? 33.924 2.585 -29.409 1.00 21.14 580 GLU C CA 1
ATOM 6514 C C . GLU D 1 67 ? 34.421 1.251 -28.869 1.00 24.50 580 GLU C C 1
ATOM 6515 O O . GLU D 1 67 ? 35.621 0.962 -28.961 1.00 24.77 580 GLU C O 1
ATOM 6521 N N . PHE D 1 68 ? 33.536 0.427 -28.311 1.00 22.15 581 PHE C N 1
ATOM 6522 C CA . PHE D 1 68 ? 33.925 -0.827 -27.665 1.00 20.62 581 PHE C CA 1
ATOM 6523 C C . PHE D 1 68 ? 33.139 -1.996 -28.257 1.00 21.31 581 PHE C C 1
ATOM 6524 O O . PHE D 1 68 ? 32.351 -2.645 -27.563 1.00 19.75 581 PHE C O 1
ATOM 6532 N N . PRO D 1 69 ? 33.367 -2.316 -29.536 1.00 21.46 582 PRO C N 1
ATOM 6533 C CA . PRO D 1 69 ? 32.487 -3.273 -30.225 1.00 17.17 582 PRO C CA 1
ATOM 6534 C C . PRO D 1 69 ? 32.662 -4.711 -29.790 1.00 17.93 582 PRO C C 1
ATOM 6535 O O . PRO D 1 69 ? 31.810 -5.539 -30.138 1.00 21.67 582 PRO C O 1
ATOM 6539 N N . GLU D 1 70 ? 33.719 -5.043 -29.048 1.00 23.41 583 GLU C N 1
ATOM 6540 C CA . GLU D 1 70 ? 33.962 -6.422 -28.642 1.00 27.40 583 GLU C CA 1
ATOM 6541 C C . GLU D 1 70 ? 33.868 -6.635 -27.138 1.00 25.27 583 GLU C C 1
ATOM 6542 O O . GLU D 1 70 ? 34.162 -7.738 -26.667 1.00 26.76 583 GLU C O 1
ATOM 6548 N N . LYS D 1 71 ? 33.462 -5.623 -26.371 1.00 21.56 584 LYS C N 1
ATOM 6549 C CA . LYS D 1 71 ? 33.418 -5.732 -24.910 1.00 22.57 584 LYS C CA 1
ATOM 6550 C C . LYS D 1 71 ? 32.079 -6.328 -24.494 1.00 21.05 584 LYS C C 1
ATOM 6551 O O . LYS D 1 71 ? 31.080 -5.618 -24.368 1.00 19.51 584 LYS C O 1
ATOM 6557 N N . GLN D 1 72 ? 32.067 -7.644 -24.268 1.00 19.75 585 GLN C N 1
ATOM 6558 C CA . GLN D 1 72 ? 30.808 -8.360 -24.088 1.00 19.28 585 GLN C CA 1
ATOM 6559 C C . GLN D 1 72 ? 30.120 -7.972 -22.785 1.00 18.92 585 GLN C C 1
ATOM 6560 O O . GLN D 1 72 ? 28.891 -7.871 -22.742 1.00 19.63 585 GLN C O 1
ATOM 6566 N N . GLU D 1 73 ? 30.891 -7.773 -21.712 1.00 19.37 586 GLU C N 1
ATOM 6567 C CA . GLU D 1 73 ? 30.286 -7.422 -20.427 1.00 22.22 586 GLU C CA 1
ATOM 6568 C C . GLU D 1 73 ? 29.605 -6.060 -20.502 1.00 18.52 586 GLU C C 1
ATOM 6569 O O . GLU D 1 73 ? 28.493 -5.880 -19.978 1.00 19.23 586 GLU C O 1
ATOM 6575 N N . LEU D 1 74 ? 30.250 -5.101 -21.168 1.00 18.26 587 LEU C N 1
ATOM 6576 C CA . LEU D 1 74 ? 29.653 -3.790 -21.386 1.00 18.22 587 LEU C CA 1
ATOM 6577 C C . LEU D 1 74 ? 28.354 -3.900 -22.172 1.00 18.27 587 LEU C C 1
ATOM 6578 O O . LEU D 1 74 ? 27.348 -3.282 -21.811 1.00 16.45 587 LEU C O 1
ATOM 6583 N N . HIS D 1 75 ? 28.364 -4.667 -23.271 1.00 17.26 588 HIS C N 1
ATOM 6584 C CA . HIS D 1 75 ? 27.146 -4.838 -24.060 1.00 15.26 588 HIS C CA 1
ATOM 6585 C C . HIS D 1 75 ? 26.020 -5.412 -23.215 1.00 17.47 588 HIS C C 1
ATOM 6586 O O . HIS D 1 75 ? 24.868 -4.977 -23.321 1.00 14.87 588 HIS C O 1
ATOM 6593 N N . ARG D 1 76 ? 26.335 -6.410 -22.393 1.00 15.74 589 ARG C N 1
ATOM 6594 C CA . ARG D 1 76 ? 25.327 -7.009 -21.526 1.00 14.78 589 ARG C CA 1
ATOM 6595 C C . ARG D 1 76 ? 24.727 -5.960 -20.597 1.00 17.00 589 ARG C C 1
ATOM 6596 O O . ARG D 1 76 ? 23.503 -5.893 -20.436 1.00 15.76 589 ARG C O 1
ATOM 6604 N N . ASN D 1 77 ? 25.570 -5.102 -20.016 1.00 16.12 590 ASN C N 1
ATOM 6605 C CA . ASN D 1 77 ? 25.069 -4.088 -19.081 1.00 14.15 590 ASN C CA 1
ATOM 6606 C C . ASN D 1 77 ? 24.228 -3.039 -19.804 1.00 15.57 590 ASN C C 1
ATOM 6607 O O . ASN D 1 77 ? 23.144 -2.674 -19.329 1.00 15.18 590 ASN C O 1
ATOM 6612 N N . MET D 1 78 ? 24.691 -2.571 -20.970 1.00 13.67 591 MET C N 1
ATOM 6613 C CA . MET D 1 78 ? 23.932 -1.566 -21.707 1.00 12.64 591 MET C CA 1
ATOM 6614 C C . MET D 1 78 ? 22.595 -2.116 -22.170 1.00 14.41 591 MET C C 1
ATOM 6615 O O . MET D 1 78 ? 21.577 -1.414 -22.117 1.00 14.06 591 MET C O 1
ATOM 6620 N N . LEU D 1 79 ? 22.582 -3.349 -22.687 1.00 14.53 592 LEU C N 1
ATOM 6621 C CA . LEU D 1 79 ? 21.322 -3.902 -23.181 1.00 16.00 592 LEU C CA 1
ATOM 6622 C C . LEU D 1 79 ? 20.400 -4.299 -22.037 1.00 14.60 592 LEU C C 1
ATOM 6623 O O . LEU D 1 79 ? 19.175 -4.309 -22.207 1.00 14.75 592 LEU C O 1
ATOM 6628 N N . GLY D 1 80 ? 20.956 -4.629 -20.870 1.00 13.60 593 GLY C N 1
ATOM 6629 C CA . GLY D 1 80 ? 20.110 -4.794 -19.698 1.00 12.36 593 GLY C CA 1
ATOM 6630 C C . GLY D 1 80 ? 19.400 -3.505 -19.345 1.00 12.39 593 GLY C C 1
ATOM 6631 O O . GLY D 1 80 ? 18.183 -3.488 -19.134 1.00 14.36 593 GLY C O 1
ATOM 6632 N N . LEU D 1 81 ? 20.148 -2.405 -19.330 1.00 13.64 594 LEU C N 1
ATOM 6633 C CA . LEU D 1 81 ? 19.570 -1.086 -19.091 1.00 12.71 594 LEU C CA 1
ATOM 6634 C C . LEU D 1 81 ? 18.501 -0.756 -20.132 1.00 14.12 594 LEU C C 1
ATOM 6635 O O . LEU D 1 81 ? 17.381 -0.352 -19.782 1.00 12.31 594 LEU C O 1
ATOM 6640 N N . LEU D 1 82 ? 18.821 -0.928 -21.422 1.00 12.62 595 LEU C N 1
ATOM 6641 C CA . LEU D 1 82 ? 17.823 -0.631 -22.446 1.00 12.70 595 LEU C CA 1
ATOM 6642 C C . LEU D 1 82 ? 16.602 -1.523 -22.314 1.00 11.53 595 LEU C C 1
ATOM 6643 O O . LEU D 1 82 ? 15.495 -1.091 -22.621 1.00 12.87 595 LEU C O 1
ATOM 6648 N N . GLY D 1 83 ? 16.786 -2.775 -21.884 1.00 11.51 596 GLY C N 1
ATOM 6649 C CA . GLY D 1 83 ? 15.644 -3.639 -21.641 1.00 13.82 596 GLY C CA 1
ATOM 6650 C C . GLY D 1 83 ? 14.685 -3.056 -20.620 1.00 13.17 596 GLY C C 1
ATOM 6651 O O . GLY D 1 83 ? 13.468 -3.167 -20.764 1.00 16.19 596 GLY C O 1
ATOM 6652 N N . ASN D 1 84 ? 15.224 -2.394 -19.598 1.00 11.66 597 ASN C N 1
ATOM 6653 C CA . ASN D 1 84 ? 14.358 -1.768 -18.604 1.00 12.34 597 ASN C CA 1
ATOM 6654 C C . ASN D 1 84 ? 13.671 -0.535 -19.183 1.00 13.64 597 ASN C C 1
ATOM 6655 O O . ASN D 1 84 ? 12.477 -0.310 -18.934 1.00 14.29 597 ASN C O 1
ATOM 6660 N N . VAL D 1 85 ? 14.401 0.263 -19.964 1.00 13.18 598 VAL C N 1
ATOM 6661 C CA . VAL D 1 85 ? 13.816 1.454 -20.571 1.00 11.89 598 VAL C CA 1
ATOM 6662 C C . VAL D 1 85 ? 12.637 1.068 -21.456 1.00 13.27 598 VAL C C 1
ATOM 6663 O O . VAL D 1 85 ? 11.585 1.716 -21.442 1.00 15.45 598 VAL C O 1
ATOM 6667 N N . ALA D 1 86 ? 12.813 0.028 -22.286 1.00 11.50 599 ALA C N 1
ATOM 6668 C CA . ALA D 1 86 ? 11.778 -0.343 -23.245 1.00 11.76 599 ALA C CA 1
ATOM 6669 C C . ALA D 1 86 ? 10.508 -0.865 -22.593 1.00 11.41 599 ALA C C 1
ATOM 6670 O O . ALA D 1 86 ? 9.482 -0.948 -23.272 1.00 15.95 599 ALA C O 1
ATOM 6672 N N . GLU D 1 87 ? 10.540 -1.236 -21.310 1.00 13.46 600 GLU C N 1
ATOM 6673 C CA . GLU D 1 87 ? 9.310 -1.628 -20.631 1.00 16.96 600 GLU C CA 1
ATOM 6674 C C . GLU D 1 87 ? 8.363 -0.458 -20.399 1.00 18.38 600 GLU C C 1
ATOM 6675 O O . GLU D 1 87 ? 7.193 -0.692 -20.079 1.00 20.03 600 GLU C O 1
ATOM 6681 N N . VAL D 1 88 ? 8.830 0.780 -20.530 1.00 16.94 601 VAL C N 1
ATOM 6682 C CA . VAL D 1 88 ? 8.032 1.947 -20.166 1.00 17.86 601 VAL C CA 1
ATOM 6683 C C . VAL D 1 88 ? 7.318 2.441 -21.416 1.00 16.13 601 VAL C C 1
ATOM 6684 O O . VAL D 1 88 ? 7.937 3.039 -22.303 1.00 16.00 601 VAL C O 1
ATOM 6688 N N . LYS D 1 89 ? 6.002 2.198 -21.480 1.00 14.48 602 LYS C N 1
ATOM 6689 C CA . LYS D 1 89 ? 5.246 2.505 -22.690 1.00 15.95 602 LYS C CA 1
ATOM 6690 C C . LYS D 1 89 ? 5.425 3.951 -23.136 1.00 20.54 602 LYS C C 1
ATOM 6691 O O . LYS D 1 89 ? 5.601 4.218 -24.330 1.00 19.82 602 LYS C O 1
ATOM 6697 N N . GLU D 1 90 ? 5.431 4.897 -22.186 1.00 18.61 603 GLU C N 1
ATOM 6698 C CA . GLU D 1 90 ? 5.510 6.310 -22.558 1.00 18.12 603 GLU C CA 1
ATOM 6699 C C . GLU D 1 90 ? 6.862 6.708 -23.147 1.00 17.97 603 GLU C C 1
ATOM 6700 O O . GLU D 1 90 ? 6.950 7.738 -23.837 1.00 19.96 603 GLU C O 1
ATOM 6706 N N . LEU D 1 91 ? 7.917 5.927 -22.889 1.00 18.50 604 LEU C N 1
ATOM 6707 C CA . LEU D 1 91 ? 9.246 6.238 -23.399 1.00 15.91 604 LEU C CA 1
ATOM 6708 C C . LEU D 1 91 ? 9.543 5.575 -24.733 1.00 17.18 604 LEU C C 1
ATOM 6709 O O . LEU D 1 91 ? 10.436 6.037 -25.453 1.00 17.36 604 LEU C O 1
ATOM 6714 N N . ARG D 1 92 ? 8.804 4.526 -25.093 1.00 18.14 605 ARG C N 1
ATOM 6715 C CA . ARG D 1 92 ? 9.082 3.836 -26.348 1.00 18.52 605 ARG C CA 1
ATOM 6716 C C . ARG D 1 92 ? 9.039 4.721 -27.588 1.00 19.65 605 ARG C C 1
ATOM 6717 O O . ARG D 1 92 ? 9.822 4.442 -28.517 1.00 17.38 605 ARG C O 1
ATOM 6725 N N . PRO D 1 93 ? 8.206 5.767 -27.688 1.00 19.27 606 PRO C N 1
ATOM 6726 C CA . PRO D 1 93 ? 8.282 6.627 -28.878 1.00 21.25 606 PRO C CA 1
ATOM 6727 C C . PRO D 1 93 ? 9.674 7.163 -29.139 1.00 21.53 606 PRO C C 1
ATOM 6728 O O . PRO D 1 93 ? 10.053 7.341 -30.309 1.00 22.15 606 PRO C O 1
ATOM 6732 N N . GLN D 1 94 ? 10.456 7.413 -28.083 1.00 19.49 607 GLN C N 1
ATOM 6733 C CA . GLN D 1 94 ? 11.824 7.882 -28.244 1.00 18.05 607 GLN C CA 1
ATOM 6734 C C . GLN D 1 94 ? 12.753 6.825 -28.814 1.00 20.70 607 GLN C C 1
ATOM 6735 O O . GLN D 1 94 ? 13.849 7.173 -29.267 1.00 20.03 607 GLN C O 1
ATOM 6741 N N . LEU D 1 95 ? 12.353 5.556 -28.804 1.00 17.26 608 LEU C N 1
ATOM 6742 C CA . LEU D 1 95 ? 13.164 4.503 -29.392 1.00 19.06 608 LEU C CA 1
ATOM 6743 C C . LEU D 1 95 ? 12.851 4.291 -30.859 1.00 18.08 608 LEU C C 1
ATOM 6744 O O . LEU D 1 95 ? 13.569 3.542 -31.527 1.00 20.62 608 LEU C O 1
ATOM 6749 N N . MET D 1 96 ? 11.816 4.948 -31.380 1.00 16.14 609 MET C N 1
ATOM 6750 C CA . MET D 1 96 ? 11.297 4.631 -32.710 1.00 18.79 609 MET C CA 1
ATOM 6751 C C . MET D 1 96 ? 11.967 5.510 -33.764 1.00 21.88 609 MET C C 1
ATOM 6752 O O . MET D 1 96 ? 11.382 6.440 -34.318 1.00 23.53 609 MET C O 1
ATOM 6757 N N . THR D 1 97 ? 13.239 5.202 -34.007 1.00 18.27 610 THR C N 1
ATOM 6758 C CA . THR D 1 97 ? 14.006 5.796 -35.089 1.00 18.81 610 THR C CA 1
ATOM 6759 C C . THR D 1 97 ? 14.705 4.676 -35.839 1.00 19.41 610 THR C C 1
ATOM 6760 O O . THR D 1 97 ? 14.979 3.607 -35.287 1.00 20.34 610 THR C O 1
ATOM 6764 N N . SER D 1 98 ? 15.019 4.942 -37.104 1.00 18.55 611 SER C N 1
ATOM 6765 C CA . SER D 1 98 ? 15.705 3.932 -37.900 1.00 19.49 611 SER C CA 1
ATOM 6766 C C . SER D 1 98 ? 17.066 3.602 -37.308 1.00 19.28 611 SER C C 1
ATOM 6767 O O . SER D 1 98 ? 17.511 2.449 -37.366 1.00 21.44 611 SER C O 1
ATOM 6770 N N . GLN D 1 99 ? 17.732 4.604 -36.738 1.00 20.70 612 GLN C N 1
ATOM 6771 C CA . GLN D 1 99 ? 19.047 4.399 -36.149 1.00 20.89 612 GLN C CA 1
ATOM 6772 C C . GLN D 1 99 ? 18.970 3.412 -34.995 1.00 19.20 612 GLN C C 1
ATOM 6773 O O . GLN D 1 99 ? 19.746 2.452 -34.930 1.00 21.99 612 GLN C O 1
ATOM 6779 N N . PHE D 1 100 ? 18.004 3.610 -34.097 1.00 19.30 613 PHE C N 1
ATOM 6780 C CA . PHE D 1 100 ? 17.899 2.739 -32.930 1.00 20.09 613 PHE C CA 1
ATOM 6781 C C . PHE D 1 100 ? 17.396 1.344 -33.318 1.00 18.50 613 PHE C C 1
ATOM 6782 O O . PHE D 1 100 ? 17.960 0.336 -32.889 1.00 17.32 613 PHE C O 1
ATOM 6790 N N . ILE D 1 101 ? 16.346 1.264 -34.146 1.00 15.53 614 ILE C N 1
ATOM 6791 C CA . ILE D 1 101 ? 15.816 -0.037 -34.555 1.00 15.31 614 ILE C CA 1
ATOM 6792 C C . ILE D 1 101 ? 16.884 -0.862 -35.262 1.00 15.99 614 ILE C C 1
ATOM 6793 O O . ILE D 1 101 ? 16.986 -2.077 -35.063 1.00 20.29 614 ILE C O 1
ATOM 6798 N N . SER D 1 102 ? 17.666 -0.226 -36.140 1.00 16.87 615 SER C N 1
ATOM 6799 C CA . SER D 1 102 ? 18.736 -0.950 -36.818 1.00 19.20 615 SER C CA 1
ATOM 6800 C C . SER D 1 102 ? 19.721 -1.531 -35.812 1.00 18.08 615 SER C C 1
ATOM 6801 O O . SER D 1 102 ? 20.105 -2.704 -35.903 1.00 19.69 615 SER C O 1
ATOM 6804 N N . VAL D 1 103 ? 20.122 -0.730 -34.828 1.00 16.45 616 VAL C N 1
ATOM 6805 C CA . VAL D 1 103 ? 21.067 -1.207 -33.822 1.00 18.36 616 VAL C CA 1
ATOM 6806 C C . VAL D 1 103 ? 20.484 -2.385 -33.052 1.00 17.59 616 VAL C C 1
ATOM 6807 O O . VAL D 1 103 ? 21.124 -3.433 -32.916 1.00 15.16 616 VAL C O 1
ATOM 6811 N N . PHE D 1 104 ? 19.250 -2.244 -32.565 1.00 15.20 617 PHE C N 1
ATOM 6812 C CA . PHE D 1 104 ? 18.630 -3.335 -31.810 1.00 15.50 617 PHE C CA 1
ATOM 6813 C C . PHE D 1 104 ? 18.475 -4.600 -32.655 1.00 14.09 617 PHE C C 1
ATOM 6814 O O . PHE D 1 104 ? 18.778 -5.711 -32.200 1.00 15.75 617 PHE C O 1
ATOM 6822 N N . SER D 1 105 ? 17.979 -4.460 -33.891 1.00 15.51 618 SER C N 1
ATOM 6823 C CA . SER D 1 105 ? 17.774 -5.643 -34.712 1.00 17.45 618 SER C CA 1
ATOM 6824 C C . SER D 1 105 ? 19.099 -6.322 -35.046 1.00 14.33 618 SER C C 1
ATOM 6825 O O . SER D 1 105 ? 19.166 -7.554 -35.091 1.00 17.84 618 SER C O 1
ATOM 6828 N N . ASN D 1 106 ? 20.175 -5.548 -35.201 1.00 15.00 619 ASN C N 1
ATOM 6829 C CA . ASN D 1 106 ? 21.456 -6.177 -35.501 1.00 20.11 619 ASN C CA 1
ATOM 6830 C C . ASN D 1 106 ? 22.060 -6.863 -34.288 1.00 24.22 619 ASN C C 1
ATOM 6831 O O . ASN D 1 106 ? 22.993 -7.654 -34.439 1.00 25.81 619 ASN C O 1
ATOM 6836 N N . LEU D 1 107 ? 21.562 -6.573 -33.089 1.00 16.15 620 LEU C N 1
ATOM 6837 C CA . LEU D 1 107 ? 22.027 -7.287 -31.916 1.00 17.13 620 LEU C CA 1
ATOM 6838 C C . LEU D 1 107 ? 21.298 -8.609 -31.701 1.00 20.98 620 LEU C C 1
ATOM 6839 O O . LEU D 1 107 ? 21.704 -9.380 -30.822 1.00 18.32 620 LEU C O 1
ATOM 6844 N N . LEU D 1 108 ? 20.260 -8.901 -32.500 1.00 18.25 621 LEU C N 1
ATOM 6845 C CA . LEU D 1 108 ? 19.522 -10.151 -32.338 1.00 16.96 621 LEU C CA 1
ATOM 6846 C C . LEU D 1 108 ? 20.407 -11.358 -32.585 1.00 20.12 621 LEU C C 1
ATOM 6847 O O . LEU D 1 108 ? 20.172 -12.430 -32.023 1.00 20.69 621 LEU C O 1
ATOM 6852 N N . GLU D 1 109 ? 21.436 -11.202 -33.408 1.00 22.93 622 GLU C N 1
ATOM 6853 C CA . GLU D 1 109 ? 22.352 -12.293 -33.664 1.00 20.66 622 GLU C CA 1
ATOM 6854 C C . GLU D 1 109 ? 23.583 -12.255 -32.760 1.00 19.24 622 GLU C C 1
ATOM 6855 O O . GLU D 1 109 ? 24.488 -13.070 -32.948 1.00 27.81 622 GLU C O 1
ATOM 6861 N N . SER D 1 110 ? 23.635 -11.349 -31.773 1.00 21.32 623 SER C N 1
ATOM 6862 C CA . SER D 1 110 ? 24.812 -11.247 -30.908 1.00 20.80 623 SER C CA 1
ATOM 6863 C C . SER D 1 110 ? 25.035 -12.500 -30.073 1.00 20.49 623 SER C C 1
ATOM 6864 O O . SER D 1 110 ? 24.095 -13.102 -29.535 1.00 21.48 623 SER C O 1
ATOM 6867 N N . LYS D 1 111 ? 26.308 -12.863 -29.925 1.00 22.75 624 LYS C N 1
ATOM 6868 C CA . LYS D 1 111 ? 26.715 -13.957 -29.056 1.00 22.29 624 LYS C CA 1
ATOM 6869 C C . LYS D 1 111 ? 27.447 -13.468 -27.812 1.00 22.03 624 LYS C C 1
ATOM 6870 O O . LYS D 1 111 ? 28.099 -14.260 -27.127 1.00 23.64 624 LYS C O 1
ATOM 6876 N N . ALA D 1 112 ? 27.320 -12.185 -27.483 1.00 23.12 625 ALA C N 1
ATOM 6877 C CA . ALA D 1 112 ? 27.941 -11.650 -26.279 1.00 26.26 625 ALA C CA 1
ATOM 6878 C C . ALA D 1 112 ? 27.232 -12.167 -25.033 1.00 27.82 625 ALA C C 1
ATOM 6879 O O . ALA D 1 112 ? 25.995 -12.193 -24.971 1.00 24.61 625 ALA C O 1
ATOM 6881 N N . ASP D 1 113 ? 28.020 -12.599 -24.048 1.00 26.10 626 ASP C N 1
ATOM 6882 C CA . ASP D 1 113 ? 27.511 -13.020 -22.741 1.00 25.44 626 ASP C CA 1
ATOM 6883 C C . ASP D 1 113 ? 26.449 -14.113 -22.874 1.00 28.26 626 ASP C C 1
ATOM 6884 O O . ASP D 1 113 ? 25.328 -13.981 -22.385 1.00 27.45 626 ASP C O 1
ATOM 6889 N N . GLY D 1 114 ? 26.806 -15.200 -23.552 1.00 25.01 627 GLY C N 1
ATOM 6890 C CA . GLY D 1 114 ? 25.872 -16.304 -23.707 1.00 28.36 627 GLY C CA 1
ATOM 6891 C C . GLY D 1 114 ? 24.741 -15.947 -24.651 1.00 29.20 627 GLY C C 1
ATOM 6892 O O . GLY D 1 114 ? 24.932 -15.922 -25.872 1.00 26.48 627 GLY C O 1
ATOM 6893 N N . ILE D 1 115 ? 23.564 -15.640 -24.108 1.00 21.80 628 ILE C N 1
ATOM 6894 C CA . ILE D 1 115 ? 22.460 -15.129 -24.910 1.00 19.28 628 ILE C CA 1
ATOM 6895 C C . ILE D 1 115 ? 21.979 -13.760 -24.447 1.00 14.85 628 ILE C C 1
ATOM 6896 O O . ILE D 1 115 ? 20.970 -13.271 -24.950 1.00 17.63 628 ILE C O 1
ATOM 6901 N N . GLU D 1 116 ? 22.658 -13.134 -23.484 1.00 16.87 629 GLU C N 1
ATOM 6902 C CA . GLU D 1 116 ? 22.019 -12.030 -22.769 1.00 16.62 629 GLU C CA 1
ATOM 6903 C C . GLU D 1 116 ? 21.794 -10.813 -23.653 1.00 15.63 629 GLU C C 1
ATOM 6904 O O . GLU D 1 116 ? 20.757 -10.150 -23.545 1.00 17.75 629 GLU C O 1
ATOM 6910 N N . VAL D 1 117 ? 22.758 -10.484 -24.513 1.00 16.34 630 VAL C N 1
ATOM 6911 C CA . VAL D 1 117 ? 22.604 -9.324 -25.384 1.00 14.96 630 VAL C CA 1
ATOM 6912 C C . VAL D 1 117 ? 21.507 -9.570 -26.420 1.00 14.33 630 VAL C C 1
ATOM 6913 O O . VAL D 1 117 ? 20.656 -8.707 -26.644 1.00 15.29 630 VAL C O 1
ATOM 6917 N N . SER D 1 118 ? 21.514 -10.752 -27.049 1.00 12.86 631 SER C N 1
ATOM 6918 C CA . SER D 1 118 ? 20.458 -11.150 -27.983 1.00 12.99 631 SER C CA 1
ATOM 6919 C C . SER D 1 118 ? 19.093 -11.152 -27.306 1.00 15.80 631 SER C C 1
ATOM 6920 O O . SER D 1 118 ? 18.110 -10.623 -27.846 1.00 14.16 631 SER C O 1
ATOM 6923 N N . TYR D 1 119 ? 19.012 -11.778 -26.134 1.00 14.21 632 TYR C N 1
ATOM 6924 C CA . TYR D 1 119 ? 17.758 -11.842 -25.392 1.00 13.36 632 TYR C CA 1
ATOM 6925 C C . TYR D 1 119 ? 17.224 -10.449 -25.060 1.00 11.36 632 TYR C C 1
ATOM 6926 O O . TYR D 1 119 ? 16.025 -10.179 -25.213 1.00 12.47 632 TYR C O 1
ATOM 6935 N N . ASN D 1 120 ? 18.087 -9.561 -24.572 1.00 12.13 633 ASN C N 1
ATOM 6936 C CA . ASN D 1 120 ? 17.597 -8.244 -24.186 1.00 14.63 633 ASN C CA 1
ATOM 6937 C C . ASN D 1 120 ? 17.235 -7.384 -25.387 1.00 13.24 633 ASN C C 1
ATOM 6938 O O . ASN D 1 120 ? 16.287 -6.593 -25.304 1.00 15.36 633 ASN C O 1
ATOM 6943 N N . ALA D 1 121 ? 17.970 -7.515 -26.508 1.00 13.48 634 ALA C N 1
ATOM 6944 C CA . ALA D 1 121 ? 17.571 -6.813 -27.724 1.00 15.50 634 ALA C CA 1
ATOM 6945 C C . ALA D 1 121 ? 16.221 -7.309 -28.205 1.00 11.60 634 ALA C C 1
ATOM 6946 O O . ALA D 1 121 ? 15.379 -6.512 -28.641 1.00 14.77 634 ALA C O 1
ATOM 6948 N N . CYS D 1 122 ? 15.978 -8.619 -28.091 1.00 13.45 635 CYS C N 1
ATOM 6949 C CA . CYS D 1 122 ? 14.691 -9.167 -28.506 1.00 12.36 635 CYS C CA 1
ATOM 6950 C C . CYS D 1 122 ? 13.589 -8.718 -27.566 1.00 12.26 635 CYS C C 1
ATOM 6951 O O . CYS D 1 122 ? 12.451 -8.500 -28.001 1.00 14.44 635 CYS C O 1
ATOM 6954 N N . GLY D 1 123 ? 13.915 -8.549 -26.286 1.00 13.87 636 GLY C N 1
ATOM 6955 C CA . GLY D 1 123 ? 12.934 -8.009 -25.357 1.00 13.75 636 GLY C CA 1
ATOM 6956 C C . GLY D 1 123 ? 12.591 -6.561 -25.646 1.00 13.98 636 GLY C C 1
ATOM 6957 O O . GLY D 1 123 ? 11.422 -6.171 -25.599 1.00 13.40 636 GLY C O 1
ATOM 6958 N N . VAL D 1 124 ? 13.608 -5.736 -25.920 1.00 12.03 637 VAL C N 1
ATOM 6959 C CA . VAL D 1 124 ? 13.367 -4.357 -26.343 1.00 12.40 637 VAL C CA 1
ATOM 6960 C C . VAL D 1 124 ? 12.423 -4.339 -27.531 1.00 12.16 637 VAL C C 1
ATOM 6961 O O . VAL D 1 124 ? 11.402 -3.636 -27.538 1.00 12.68 637 VAL C O 1
ATOM 6965 N N . LEU D 1 125 ? 12.742 -5.137 -28.552 1.00 12.82 638 LEU C N 1
ATOM 6966 C CA . LEU D 1 125 ? 11.925 -5.145 -29.756 1.00 11.95 638 LEU C CA 1
ATOM 6967 C C . LEU D 1 125 ? 10.553 -5.760 -29.518 1.00 12.80 638 LEU C C 1
ATOM 6968 O O . LEU D 1 125 ? 9.596 -5.392 -30.209 1.00 15.28 638 LEU C O 1
ATOM 6973 N N . SER D 1 126 ? 10.430 -6.676 -28.543 1.00 11.91 639 SER C N 1
ATOM 6974 C CA . SER D 1 126 ? 9.134 -7.271 -28.232 1.00 12.68 639 SER C CA 1
ATOM 6975 C C . SER D 1 126 ? 8.194 -6.239 -27.633 1.00 12.82 639 SER C C 1
ATOM 6976 O O . SER D 1 126 ? 7.004 -6.214 -27.965 1.00 13.97 639 SER C O 1
ATOM 6979 N N . HIS D 1 127 ? 8.713 -5.362 -26.772 1.00 11.90 640 HIS C N 1
ATOM 6980 C CA . HIS D 1 127 ? 7.863 -4.302 -26.240 1.00 12.79 640 HIS C CA 1
ATOM 6981 C C . HIS D 1 127 ? 7.521 -3.291 -27.326 1.00 14.19 640 HIS C C 1
ATOM 6982 O O . HIS D 1 127 ? 6.394 -2.791 -27.391 1.00 16.25 640 HIS C O 1
ATOM 6989 N N . ILE D 1 128 ? 8.466 -3.020 -28.222 1.00 11.98 641 ILE C N 1
ATOM 6990 C CA . ILE D 1 128 ? 8.206 -2.112 -29.335 1.00 12.87 641 ILE C CA 1
ATOM 6991 C C . ILE D 1 128 ? 7.160 -2.694 -30.281 1.00 13.97 641 ILE C C 1
ATOM 6992 O O . ILE D 1 128 ? 6.243 -1.985 -30.722 1.00 18.07 641 ILE C O 1
ATOM 6997 N N . MET D 1 129 ? 7.260 -3.990 -30.595 1.00 12.91 642 MET C N 1
ATOM 6998 C CA . MET D 1 129 ? 6.302 -4.618 -31.506 1.00 14.38 642 MET C CA 1
ATOM 6999 C C . MET D 1 129 ? 4.902 -4.614 -30.916 1.00 15.85 642 MET C C 1
ATOM 7000 O O . MET D 1 129 ? 3.908 -4.513 -31.647 1.00 17.94 642 MET C O 1
ATOM 7005 N N . PHE D 1 130 ? 4.809 -4.781 -29.599 1.00 15.81 643 PHE C N 1
ATOM 7006 C CA . PHE D 1 130 ? 3.542 -4.739 -28.880 1.00 18.88 643 PHE C CA 1
ATOM 7007 C C . PHE D 1 130 ? 2.768 -3.454 -29.150 1.00 20.28 643 PHE C C 1
ATOM 7008 O O . PHE D 1 130 ? 1.540 -3.453 -29.034 1.00 20.78 643 PHE C O 1
ATOM 7016 N N . ASP D 1 131 ? 3.451 -2.366 -29.517 1.00 18.99 644 ASP C N 1
ATOM 7017 C CA . ASP D 1 131 ? 2.775 -1.089 -29.728 1.00 20.02 644 ASP C CA 1
ATOM 7018 C C . ASP D 1 131 ? 2.039 -1.012 -31.052 1.00 22.36 644 ASP C C 1
ATOM 7019 O O . ASP D 1 131 ? 1.249 -0.080 -31.246 1.00 25.03 644 ASP C O 1
ATOM 7024 N N . GLY D 1 132 ? 2.286 -1.948 -31.960 1.00 22.02 645 GLY C N 1
ATOM 7025 C CA . GLY D 1 132 ? 1.528 -2.028 -33.182 1.00 25.30 645 GLY C CA 1
ATOM 7026 C C . GLY D 1 132 ? 2.206 -1.337 -34.348 1.00 22.30 645 GLY C C 1
ATOM 7027 O O . GLY D 1 132 ? 3.139 -0.547 -34.187 1.00 21.69 645 GLY C O 1
ATOM 7028 N N . PRO D 1 133 ? 1.708 -1.604 -35.555 1.00 25.29 646 PRO C N 1
ATOM 7029 C CA . PRO D 1 133 ? 2.367 -1.071 -36.764 1.00 21.77 646 PRO C CA 1
ATOM 7030 C C . PRO D 1 133 ? 2.372 0.448 -36.876 1.00 23.40 646 PRO C C 1
ATOM 7031 O O . PRO D 1 133 ? 3.317 1.010 -37.443 1.00 24.32 646 PRO C O 1
ATOM 7035 N N . GLU D 1 134 ? 1.347 1.132 -36.364 1.00 30.41 647 GLU C N 1
ATOM 7036 C CA . GLU D 1 134 ? 1.304 2.586 -36.492 1.00 37.91 647 GLU C CA 1
ATOM 7037 C C . GLU D 1 134 ? 2.464 3.239 -35.751 1.00 30.11 647 GLU C C 1
ATOM 7038 O O . GLU D 1 134 ? 3.023 4.242 -36.215 1.00 30.49 647 GLU C O 1
ATOM 7044 N N . ALA D 1 135 ? 2.858 2.665 -34.612 1.00 26.51 648 ALA C N 1
ATOM 7045 C CA . ALA D 1 135 ? 4.014 3.177 -33.883 1.00 24.97 648 ALA C CA 1
ATOM 7046 C C . ALA D 1 135 ? 5.306 3.010 -34.670 1.00 25.46 648 ALA C C 1
ATOM 7047 O O . ALA D 1 135 ? 6.260 3.762 -34.442 1.00 28.41 648 ALA C O 1
ATOM 7049 N N . TRP D 1 136 ? 5.354 2.057 -35.602 1.00 23.69 649 TRP C N 1
ATOM 7050 C CA . TRP D 1 136 ? 6.579 1.823 -36.353 1.00 22.86 649 TRP C CA 1
ATOM 7051 C C . TRP D 1 136 ? 6.781 2.874 -37.433 1.00 27.31 649 TRP C C 1
ATOM 7052 O O . TRP D 1 136 ? 7.926 3.225 -37.750 1.00 27.42 649 TRP C O 1
ATOM 7063 N N . GLY D 1 137 ? 5.690 3.386 -37.994 1.00 31.62 650 GLY C N 1
ATOM 7064 C CA . GLY D 1 137 ? 5.803 4.423 -39.005 1.00 28.70 650 GLY C CA 1
ATOM 7065 C C . GLY D 1 137 ? 6.632 3.943 -40.177 1.00 31.53 650 GLY C C 1
ATOM 7066 O O . GLY D 1 137 ? 6.462 2.828 -40.679 1.00 30.67 650 GLY C O 1
ATOM 7067 N N . VAL D 1 138 ? 7.556 4.786 -40.616 1.00 31.40 651 VAL C N 1
ATOM 7068 C CA . VAL D 1 138 ? 8.420 4.458 -41.735 1.00 34.08 651 VAL C CA 1
ATOM 7069 C C . VAL D 1 138 ? 9.834 4.092 -41.270 1.00 33.09 651 VAL C C 1
ATOM 7070 O O . VAL D 1 138 ? 10.775 4.153 -42.058 1.00 35.35 651 VAL C O 1
ATOM 7074 N N . CYS D 1 139 ? 9.989 3.705 -40.006 1.00 31.13 652 CYS C N 1
ATOM 7075 C CA . CYS D 1 139 ? 11.288 3.257 -39.523 1.00 25.82 652 CYS C CA 1
ATOM 7076 C C . CYS D 1 139 ? 11.793 2.092 -40.362 1.00 28.86 652 CYS C C 1
ATOM 7077 O O . CYS D 1 139 ? 11.016 1.258 -40.841 1.00 26.53 652 CYS C O 1
ATOM 7080 N N . GLU D 1 140 ? 13.101 2.048 -40.536 1.00 26.43 653 GLU C N 1
ATOM 7081 C CA . GLU D 1 140 ? 13.864 1.030 -41.220 1.00 27.24 653 GLU C CA 1
ATOM 7082 C C . GLU D 1 140 ? 14.748 0.318 -40.211 1.00 31.47 653 GLU C C 1
ATOM 7083 O O . GLU D 1 140 ? 15.242 0.951 -39.270 1.00 31.47 653 GLU C O 1
ATOM 7089 N N . PRO D 1 141 ? 14.959 -0.994 -40.349 1.00 29.23 654 PRO C N 1
ATOM 7090 C CA . PRO D 1 141 ? 14.424 -1.911 -41.360 1.00 29.16 654 PRO C CA 1
ATOM 7091 C C . PRO D 1 141 ? 12.915 -2.119 -41.239 1.00 29.56 654 PRO C C 1
ATOM 7092 O O . PRO D 1 141 ? 12.289 -1.650 -40.281 1.00 27.70 654 PRO C O 1
ATOM 7096 N N . GLN D 1 142 ? 12.342 -2.810 -42.218 1.00 25.22 655 GLN C N 1
ATOM 7097 C CA . GLN D 1 142 ? 10.906 -3.031 -42.245 1.00 26.07 655 GLN C CA 1
ATOM 7098 C C . GLN D 1 142 ? 10.473 -3.873 -41.050 1.00 19.41 655 GLN C C 1
ATOM 7099 O O . GLN D 1 142 ? 11.196 -4.762 -40.589 1.00 22.84 655 GLN C O 1
ATOM 7105 N N . ARG D 1 143 ? 9.274 -3.579 -40.549 1.00 19.00 656 ARG C N 1
ATOM 7106 C CA . ARG D 1 143 ? 8.784 -4.257 -39.352 1.00 18.39 656 ARG C CA 1
ATOM 7107 C C . ARG D 1 143 ? 8.737 -5.772 -39.547 1.00 19.78 656 ARG C C 1
ATOM 7108 O O . ARG D 1 143 ? 9.083 -6.532 -38.634 1.00 20.04 656 ARG C O 1
ATOM 7116 N N . GLU D 1 144 ? 8.354 -6.227 -40.748 1.00 21.15 657 GLU C N 1
ATOM 7117 C CA . GLU D 1 144 ? 8.240 -7.658 -41.020 1.00 21.43 657 GLU C CA 1
ATOM 7118 C C . GLU D 1 144 ? 9.600 -8.343 -41.018 1.00 21.75 657 GLU C C 1
ATOM 7119 O O . GLU D 1 144 ? 9.721 -9.486 -40.563 1.00 23.19 657 GLU C O 1
ATOM 7125 N N . GLU D 1 145 ? 10.631 -7.680 -41.548 1.00 20.84 658 GLU C N 1
ATOM 7126 C CA . GLU D 1 145 ? 11.970 -8.264 -41.503 1.00 24.09 658 GLU C CA 1
ATOM 7127 C C . GLU D 1 145 ? 12.455 -8.407 -40.068 1.00 20.74 658 GLU C C 1
ATOM 7128 O O . GLU D 1 145 ? 13.053 -9.427 -39.704 1.00 22.38 658 GLU C O 1
ATOM 7134 N N . VAL D 1 146 ? 12.227 -7.385 -39.243 1.00 17.37 659 VAL C N 1
ATOM 7135 C CA . VAL D 1 146 ? 12.641 -7.477 -37.845 1.00 20.27 659 VAL C CA 1
ATOM 7136 C C . VAL D 1 146 ? 11.899 -8.605 -37.141 1.00 19.50 659 VAL C C 1
ATOM 7137 O O . VAL D 1 146 ? 12.495 -9.360 -36.357 1.00 17.94 659 VAL C O 1
ATOM 7141 N N . GLU D 1 147 ? 10.591 -8.739 -37.406 1.00 18.74 660 GLU C N 1
ATOM 7142 C CA . GLU D 1 147 ? 9.823 -9.830 -36.805 1.00 19.81 660 GLU C CA 1
ATOM 7143 C C . GLU D 1 147 ? 10.444 -11.177 -37.143 1.00 22.86 660 GLU C C 1
ATOM 7144 O O . GLU D 1 147 ? 10.616 -12.040 -36.269 1.00 22.84 660 GLU C O 1
ATOM 7150 N N . GLU D 1 148 ? 10.774 -11.378 -38.422 1.00 20.67 661 GLU C N 1
ATOM 7151 C CA . GLU D 1 148 ? 11.387 -12.627 -38.859 1.00 24.79 661 GLU C CA 1
ATOM 7152 C C . GLU D 1 148 ? 12.682 -12.904 -38.107 1.00 16.89 661 GLU C C 1
ATOM 7153 O O . GLU D 1 148 ? 12.933 -14.045 -37.684 1.00 18.06 661 GLU C O 1
ATOM 7159 N N . ARG D 1 149 ? 13.519 -11.875 -37.939 1.00 16.19 662 ARG C N 1
ATOM 7160 C CA . ARG D 1 149 ? 14.789 -12.050 -37.244 1.00 15.92 662 ARG C CA 1
ATOM 7161 C C . ARG D 1 149 ? 14.580 -12.329 -35.760 1.00 16.86 662 ARG C C 1
ATOM 7162 O O . ARG D 1 149 ? 15.346 -13.092 -35.166 1.00 18.42 662 ARG C O 1
ATOM 7170 N N . MET D 1 150 ? 13.542 -11.745 -35.161 1.00 18.12 663 MET C N 1
ATOM 7171 C CA . MET D 1 150 ? 13.208 -12.067 -33.773 1.00 15.81 663 MET C CA 1
ATOM 7172 C C . MET D 1 150 ? 12.826 -13.536 -33.617 1.00 15.44 663 MET C C 1
ATOM 7173 O O . MET D 1 150 ? 13.303 -14.221 -32.701 1.00 16.21 663 MET C O 1
ATOM 7178 N N . TRP D 1 151 ? 11.954 -14.046 -34.492 1.00 16.20 664 TRP C N 1
ATOM 7179 C CA . TRP D 1 151 ? 11.609 -15.465 -34.433 1.00 18.11 664 TRP C CA 1
ATOM 7180 C C . TRP D 1 151 ? 12.855 -16.333 -34.507 1.00 18.49 664 TRP C C 1
ATOM 7181 O O . TRP D 1 151 ? 13.015 -17.289 -33.742 1.00 19.44 664 TRP C O 1
ATOM 7192 N N . ALA D 1 152 ? 13.737 -16.030 -35.456 1.00 17.79 665 ALA C N 1
ATOM 7193 C CA . ALA D 1 152 ? 14.933 -16.840 -35.626 1.00 24.51 665 ALA C CA 1
ATOM 7194 C C . ALA D 1 152 ? 15.826 -16.777 -34.393 1.00 21.60 665 ALA C C 1
ATOM 7195 O O . ALA D 1 152 ? 16.411 -17.790 -33.993 1.00 21.18 665 ALA C O 1
ATOM 7197 N N . ALA D 1 153 ? 15.933 -15.599 -33.771 1.00 17.29 666 ALA C N 1
ATOM 7198 C CA . ALA D 1 153 ? 16.769 -15.463 -32.586 1.00 16.24 666 ALA C CA 1
ATOM 7199 C C . ALA D 1 153 ? 16.227 -16.325 -31.451 1.00 18.32 666 ALA C C 1
ATOM 7200 O O . ALA D 1 153 ? 16.967 -17.104 -30.838 1.00 18.96 666 ALA C O 1
ATOM 7202 N N . ILE D 1 154 ? 14.914 -16.247 -31.205 1.00 15.43 667 ILE C N 1
ATOM 7203 C CA . ILE D 1 154 ? 14.319 -17.008 -30.103 1.00 18.19 667 ILE C CA 1
ATOM 7204 C C . ILE D 1 154 ? 14.538 -18.499 -30.307 1.00 20.28 667 ILE C C 1
ATOM 7205 O O . ILE D 1 154 ? 14.928 -19.221 -29.380 1.00 21.40 667 ILE C O 1
ATOM 7210 N N . GLN D 1 155 ? 14.263 -18.988 -31.515 1.00 18.84 668 GLN C N 1
ATOM 7211 C CA . GLN D 1 155 ? 14.399 -20.415 -31.772 1.00 26.41 668 GLN C CA 1
ATOM 7212 C C . GLN D 1 155 ? 15.849 -20.880 -31.705 1.00 25.49 668 GLN C C 1
ATOM 7213 O O . GLN D 1 155 ? 16.093 -22.076 -31.506 1.00 26.86 668 GLN C O 1
ATOM 7219 N N . SER D 1 156 ? 16.810 -19.965 -31.833 1.00 24.35 669 SER C N 1
ATOM 7220 C CA . SER D 1 156 ? 18.221 -20.324 -31.781 1.00 26.08 669 SER C CA 1
ATOM 7221 C C . SER D 1 156 ? 18.734 -20.545 -30.364 1.00 28.99 669 SER C C 1
ATOM 7222 O O . SER D 1 156 ? 19.746 -21.233 -30.191 1.00 27.41 669 SER C O 1
ATOM 7225 N N . TRP D 1 157 ? 18.073 -19.989 -29.349 1.00 22.51 670 TRP C N 1
ATOM 7226 C CA . TRP D 1 157 ? 18.598 -20.078 -27.994 1.00 22.05 670 TRP C CA 1
ATOM 7227 C C . TRP D 1 157 ? 18.359 -21.466 -27.404 1.00 20.59 670 TRP C C 1
ATOM 7228 O O . TRP D 1 157 ? 17.296 -22.063 -27.593 1.00 23.05 670 TRP C O 1
ATOM 7239 N N . ASP D 1 158 ? 19.349 -21.964 -26.668 1.00 22.56 671 ASP C N 1
ATOM 7240 C CA . ASP D 1 158 ? 19.165 -23.183 -25.887 1.00 24.83 671 ASP C CA 1
ATOM 7241 C C . ASP D 1 158 ? 18.115 -22.937 -24.804 1.00 22.20 671 ASP C C 1
ATOM 7242 O O . ASP D 1 158 ? 18.277 -22.047 -23.964 1.00 21.49 671 ASP C O 1
ATOM 7247 N N . ILE D 1 159 ? 17.040 -23.733 -24.819 1.00 23.27 672 ILE C N 1
ATOM 7248 C CA . ILE D 1 159 ? 15.992 -23.589 -23.813 1.00 19.55 672 ILE C CA 1
ATOM 7249 C C . ILE D 1 159 ? 16.529 -23.810 -22.409 1.00 19.20 672 ILE C C 1
ATOM 7250 O O . ILE D 1 159 ? 15.968 -23.292 -21.436 1.00 21.77 672 ILE C O 1
ATOM 7255 N N . ASN D 1 160 ? 17.632 -24.546 -22.276 1.00 18.42 673 ASN C N 1
ATOM 7256 C CA . ASN D 1 160 ? 18.234 -24.777 -20.973 1.00 22.22 673 ASN C CA 1
ATOM 7257 C C . ASN D 1 160 ? 19.440 -23.882 -20.710 1.00 21.06 673 ASN C C 1
ATOM 7258 O O . ASN D 1 160 ? 20.261 -24.200 -19.844 1.00 21.16 673 ASN C O 1
ATOM 7263 N N . SER D 1 161 ? 19.550 -22.761 -21.417 1.00 23.32 674 SER C N 1
ATOM 7264 C CA . SER D 1 161 ? 20.682 -21.864 -21.207 1.00 21.60 674 SER C CA 1
ATOM 7265 C C . SER D 1 161 ? 20.751 -21.403 -19.762 1.00 21.67 674 SER C C 1
ATOM 7266 O O . SER D 1 161 ? 19.741 -21.020 -19.166 1.00 20.40 674 SER C O 1
ATOM 7269 N N . ARG D 1 162 ? 21.954 -21.428 -19.198 1.00 23.26 675 ARG C N 1
ATOM 7270 C CA . ARG D 1 162 ? 22.161 -20.735 -17.941 1.00 26.93 675 ARG C CA 1
ATOM 7271 C C . ARG D 1 162 ? 22.111 -19.231 -18.195 1.00 20.54 675 ARG C C 1
ATOM 7272 O O . ARG D 1 162 ? 22.390 -18.761 -19.303 1.00 18.69 675 ARG C O 1
ATOM 7280 N N . ARG D 1 163 ? 21.713 -18.473 -17.172 1.00 21.76 676 ARG C N 1
ATOM 7281 C CA . ARG D 1 163 ? 21.367 -17.071 -17.383 1.00 19.03 676 ARG C CA 1
ATOM 7282 C C . ARG D 1 163 ? 22.113 -16.128 -16.450 1.00 18.19 676 ARG C C 1
ATOM 7283 O O . ARG D 1 163 ? 22.361 -16.443 -15.279 1.00 21.03 676 ARG C O 1
ATOM 7291 N N . ASN D 1 164 ? 22.444 -14.954 -16.977 1.00 15.22 677 ASN C N 1
ATOM 7292 C CA . ASN D 1 164 ? 22.939 -13.852 -16.169 1.00 14.77 677 ASN C CA 1
ATOM 7293 C C . ASN D 1 164 ? 21.875 -12.760 -16.119 1.00 15.67 677 ASN C C 1
ATOM 7294 O O . ASN D 1 164 ? 22.038 -11.652 -16.636 1.00 16.76 677 ASN C O 1
ATOM 7299 N N . ILE D 1 165 ? 20.760 -13.091 -15.467 1.00 14.12 678 ILE C N 1
ATOM 7300 C CA . ILE D 1 165 ? 19.618 -12.196 -15.340 1.00 11.75 678 ILE C CA 1
ATOM 7301 C C . ILE D 1 165 ? 18.879 -12.590 -14.075 1.00 12.25 678 ILE C C 1
ATOM 7302 O O . ILE D 1 165 ? 18.978 -13.727 -13.613 1.00 16.38 678 ILE C O 1
ATOM 7307 N N . ASN D 1 166 ? 18.118 -11.643 -13.528 1.00 15.44 679 ASN C N 1
ATOM 7308 C CA . ASN D 1 166 ? 17.222 -11.883 -12.410 1.00 16.04 679 ASN C CA 1
ATOM 7309 C C . ASN D 1 166 ? 16.006 -10.993 -12.597 1.00 14.12 679 ASN C C 1
ATOM 7310 O O . ASN D 1 166 ? 16.145 -9.818 -12.948 1.00 15.52 679 ASN C O 1
ATOM 7315 N N . TYR D 1 167 ? 14.825 -11.556 -12.360 1.00 13.56 680 TYR C N 1
ATOM 7316 C CA . TYR D 1 167 ? 13.578 -10.807 -12.302 1.00 13.46 680 TYR C CA 1
ATOM 7317 C C . TYR D 1 167 ? 13.045 -10.873 -10.881 1.00 12.02 680 TYR C C 1
ATOM 7318 O O . TYR D 1 167 ? 12.964 -11.958 -10.305 1.00 15.29 680 TYR C O 1
ATOM 7327 N N . ARG D 1 168 ? 12.691 -9.711 -10.329 1.00 14.19 681 ARG C N 1
ATOM 7328 C CA . ARG D 1 168 ? 11.956 -9.655 -9.075 1.00 13.53 681 ARG C CA 1
ATOM 7329 C C . ARG D 1 168 ? 10.458 -9.677 -9.303 1.00 17.12 681 ARG C C 1
ATOM 7330 O O . ARG D 1 168 ? 9.689 -9.924 -8.356 1.00 18.18 681 ARG C O 1
ATOM 7338 N N . SER D 1 169 ? 10.034 -9.412 -10.539 1.00 16.01 682 SER C N 1
ATOM 7339 C CA . SER D 1 169 ? 8.636 -9.478 -10.925 1.00 16.25 682 SER C CA 1
ATOM 7340 C C . SER D 1 169 ? 8.601 -9.842 -12.396 1.00 15.04 682 SER C C 1
ATOM 7341 O O . SER D 1 169 ? 9.482 -9.440 -13.154 1.00 15.79 682 SER C O 1
ATOM 7344 N N . PHE D 1 170 ? 7.598 -10.618 -12.774 1.00 15.08 683 PHE C N 1
ATOM 7345 C CA . PHE D 1 170 ? 7.370 -10.958 -14.170 1.00 14.31 683 PHE C CA 1
ATOM 7346 C C . PHE D 1 170 ? 6.363 -10.033 -14.828 1.00 18.87 683 PHE C C 1
ATOM 7347 O O . PHE D 1 170 ? 6.029 -10.242 -15.991 1.00 16.57 683 PHE C O 1
ATOM 7355 N N . GLU D 1 171 ? 5.866 -9.017 -14.116 1.00 16.17 684 GLU C N 1
ATOM 7356 C CA . GLU D 1 171 ? 4.854 -8.115 -14.687 1.00 16.63 684 GLU C CA 1
ATOM 7357 C C . GLU D 1 171 ? 5.111 -7.674 -16.120 1.00 17.29 684 GLU C C 1
ATOM 7358 O O . GLU D 1 171 ? 4.180 -7.779 -16.946 1.00 17.52 684 GLU C O 1
ATOM 7364 N N . PRO D 1 172 ? 6.289 -7.176 -16.518 1.00 16.40 685 PRO C N 1
ATOM 7365 C CA . PRO D 1 172 ? 6.448 -6.717 -17.905 1.00 14.37 685 PRO C CA 1
ATOM 7366 C C . PRO D 1 172 ? 6.416 -7.844 -18.916 1.00 16.35 685 PRO C C 1
ATOM 7367 O O . PRO D 1 172 ? 5.984 -7.626 -20.055 1.00 18.97 685 PRO C O 1
ATOM 7371 N N . ILE D 1 173 ? 6.846 -9.043 -18.526 1.00 15.39 686 ILE C N 1
ATOM 7372 C CA . ILE D 1 173 ? 6.748 -10.207 -19.400 1.00 14.48 686 ILE C CA 1
ATOM 7373 C C . ILE D 1 173 ? 5.302 -10.669 -19.507 1.00 15.77 686 ILE C C 1
ATOM 7374 O O . ILE D 1 173 ? 4.811 -11.003 -20.596 1.00 15.25 686 ILE C O 1
ATOM 7379 N N . LEU D 1 174 ? 4.583 -10.679 -18.386 1.00 14.09 687 LEU C N 1
ATOM 7380 C CA . LEU D 1 174 ? 3.208 -11.158 -18.428 1.00 13.43 687 LEU C CA 1
ATOM 7381 C C . LEU D 1 174 ? 2.315 -10.242 -19.248 1.00 18.39 687 LEU C C 1
ATOM 7382 O O . LEU D 1 174 ? 1.301 -10.693 -19.789 1.00 18.05 687 LEU C O 1
ATOM 7387 N N . ARG D 1 175 ? 2.669 -8.961 -19.341 1.00 15.26 688 ARG C N 1
ATOM 7388 C CA . ARG D 1 175 ? 1.915 -8.020 -20.156 1.00 17.88 688 ARG C CA 1
ATOM 7389 C C . ARG D 1 175 ? 1.863 -8.440 -21.615 1.00 14.50 688 ARG C C 1
ATOM 7390 O O . ARG D 1 175 ? 0.925 -8.065 -22.323 1.00 16.94 688 ARG C O 1
ATOM 7398 N N . LEU D 1 176 ? 2.843 -9.220 -22.071 1.00 16.17 689 LEU C N 1
ATOM 7399 C CA . LEU D 1 176 ? 2.918 -9.632 -23.464 1.00 16.49 689 LEU C CA 1
ATOM 7400 C C . LEU D 1 176 ? 2.150 -10.914 -23.752 1.00 17.18 689 LEU C C 1
ATOM 7401 O O . LEU D 1 176 ? 2.135 -11.374 -24.901 1.00 14.88 689 LEU C O 1
ATOM 7406 N N . LEU D 1 177 ? 1.526 -11.524 -22.749 1.00 16.77 690 LEU C N 1
ATOM 7407 C CA . LEU D 1 177 ? 0.831 -12.778 -23.006 1.00 17.17 690 LEU C CA 1
ATOM 7408 C C . LEU D 1 177 ? -0.606 -12.595 -23.493 1.00 22.32 690 LEU C C 1
ATOM 7409 O O . LEU D 1 177 ? -1.000 -13.250 -24.466 1.00 22.74 690 LEU C O 1
ATOM 7414 N N . PRO D 1 178 ? -1.436 -11.757 -22.846 1.00 20.60 691 PRO C N 1
ATOM 7415 C CA . PRO D 1 178 ? -2.854 -11.687 -23.239 1.00 21.18 691 PRO C CA 1
ATOM 7416 C C . PRO D 1 178 ? -3.092 -10.597 -24.279 1.00 26.39 691 PRO C C 1
ATOM 7417 O O . PRO D 1 178 ? -3.834 -9.636 -24.057 1.00 32.36 691 PRO C O 1
ATOM 7421 N N . GLN D 1 179 ? -2.425 -10.731 -25.420 1.00 29.32 692 GLN C N 1
ATOM 7422 C CA . GLN D 1 179 ? -2.563 -9.760 -26.491 1.00 31.04 692 GLN C CA 1
ATOM 7423 C C . GLN D 1 179 ? -2.370 -10.482 -27.811 1.00 32.73 692 GLN C C 1
ATOM 7424 O O . GLN D 1 179 ? -1.665 -11.492 -27.879 1.00 30.30 692 GLN C O 1
ATOM 7430 N N . GLY D 1 180 ? -3.008 -9.956 -28.853 1.00 27.60 693 GLY C N 1
ATOM 7431 C CA . GLY D 1 180 ? -2.900 -10.538 -30.176 1.00 33.70 693 GLY C CA 1
ATOM 7432 C C . GLY D 1 180 ? -2.324 -9.574 -31.192 1.00 31.35 693 GLY C C 1
ATOM 7433 O O . GLY D 1 180 ? -2.339 -9.847 -32.395 1.00 39.26 693 GLY C O 1
ATOM 7434 N N . ILE D 1 181 ? -1.817 -8.436 -30.718 1.00 29.30 694 ILE C N 1
ATOM 7435 C CA . ILE D 1 181 ? -1.198 -7.467 -31.619 1.00 28.23 694 ILE C CA 1
ATOM 7436 C C . ILE D 1 181 ? 0.107 -8.020 -32.185 1.00 29.15 694 ILE C C 1
ATOM 7437 O O . ILE D 1 181 ? 0.354 -7.957 -33.396 1.00 27.51 694 ILE C O 1
ATOM 7442 N N . SER D 1 182 ? 0.951 -8.585 -31.320 1.00 20.90 695 SER C N 1
ATOM 7443 C CA . SER D 1 182 ? 2.285 -9.047 -31.708 1.00 17.04 695 SER C CA 1
ATOM 7444 C C . SER D 1 182 ? 2.541 -10.483 -31.296 1.00 17.47 695 SER C C 1
ATOM 7445 O O . SER D 1 182 ? 2.996 -10.755 -30.166 1.00 19.24 695 SER C O 1
ATOM 7448 N N . PRO D 1 183 ? 2.285 -11.445 -32.188 1.00 17.12 696 PRO C N 1
ATOM 7449 C CA . PRO D 1 183 ? 2.601 -12.851 -31.887 1.00 16.05 696 PRO C CA 1
ATOM 7450 C C . PRO D 1 183 ? 4.060 -13.089 -31.527 1.00 16.92 696 PRO C C 1
ATOM 7451 O O . PRO D 1 183 ? 4.350 -13.882 -30.623 1.00 15.89 696 PRO C O 1
ATOM 7455 N N . VAL D 1 184 ? 4.998 -12.412 -32.187 1.00 15.82 697 VAL C N 1
ATOM 7456 C CA . VAL D 1 184 ? 6.402 -12.625 -31.833 1.00 14.71 697 VAL C CA 1
ATOM 7457 C C . VAL D 1 184 ? 6.696 -12.162 -30.406 1.00 14.65 697 VAL C C 1
ATOM 7458 O O . VAL D 1 184 ? 7.525 -12.765 -29.712 1.00 14.10 697 VAL C O 1
ATOM 7462 N N . SER D 1 185 ? 6.040 -11.092 -29.944 1.00 16.90 698 SER C N 1
ATOM 7463 C CA . SER D 1 185 ? 6.266 -10.640 -28.571 1.00 13.18 698 SER C CA 1
ATOM 7464 C C . SER D 1 185 ? 5.718 -11.649 -27.574 1.00 14.46 698 SER C C 1
ATOM 7465 O O . SER D 1 185 ? 6.322 -11.897 -26.523 1.00 13.96 698 SER C O 1
ATOM 7468 N N . GLN D 1 186 ? 4.555 -12.222 -27.881 1.00 15.37 699 GLN C N 1
ATOM 7469 C CA . GLN D 1 186 ? 4.011 -13.272 -27.028 1.00 13.08 699 GLN C CA 1
ATOM 7470 C C . GLN D 1 186 ? 4.950 -14.475 -26.988 1.00 13.62 699 GLN C C 1
ATOM 7471 O O . GLN D 1 186 ? 5.138 -15.095 -25.938 1.00 13.25 699 GLN C O 1
ATOM 7477 N N . HIS D 1 187 ? 5.554 -14.815 -28.127 1.00 13.31 700 HIS C N 1
ATOM 7478 C CA . HIS D 1 187 ? 6.481 -15.938 -28.180 1.00 13.16 700 HIS C CA 1
ATOM 7479 C C . HIS D 1 187 ? 7.729 -15.655 -27.362 1.00 12.83 700 HIS C C 1
ATOM 7480 O O . HIS D 1 187 ? 8.180 -16.512 -26.592 1.00 12.78 700 HIS C O 1
ATOM 7487 N N . TRP D 1 188 ? 8.299 -14.453 -27.504 1.00 12.64 701 TRP C N 1
ATOM 7488 C CA . TRP D 1 188 ? 9.463 -14.111 -26.687 1.00 12.35 701 TRP C CA 1
ATOM 7489 C C . TRP D 1 188 ? 9.130 -14.229 -25.205 1.00 12.21 701 TRP C C 1
ATOM 7490 O O . TRP D 1 188 ? 9.907 -14.796 -24.431 1.00 12.83 701 TRP C O 1
ATOM 7501 N N . ALA D 1 189 ? 7.975 -13.705 -24.805 1.00 12.23 702 ALA C N 1
ATOM 7502 C CA . ALA D 1 189 ? 7.627 -13.707 -23.386 1.00 12.11 702 ALA C CA 1
ATOM 7503 C C . ALA D 1 189 ? 7.414 -15.126 -22.880 1.00 12.44 702 ALA C C 1
ATOM 7504 O O . ALA D 1 189 ? 7.808 -15.457 -21.749 1.00 12.34 702 ALA C O 1
ATOM 7506 N N . THR D 1 190 ? 6.803 -15.985 -23.697 1.00 12.56 703 THR C N 1
ATOM 7507 C CA . THR D 1 190 ? 6.612 -17.375 -23.315 1.00 12.75 703 THR C CA 1
ATOM 7508 C C . THR D 1 190 ? 7.941 -18.109 -23.217 1.00 13.14 703 THR C C 1
ATOM 7509 O O . THR D 1 190 ? 8.139 -18.929 -22.305 1.00 14.29 703 THR C O 1
ATOM 7513 N N . TRP D 1 191 ? 8.866 -17.826 -24.146 1.00 12.80 704 TRP C N 1
ATOM 7514 C CA . TRP D 1 191 ? 10.196 -18.412 -24.044 1.00 12.55 704 TRP C CA 1
ATOM 7515 C C . TRP D 1 191 ? 10.881 -17.964 -22.769 1.00 12.31 704 TRP C C 1
ATOM 7516 O O . TRP D 1 191 ? 11.506 -18.771 -22.073 1.00 13.85 704 TRP C O 1
ATOM 7527 N N . ALA D 1 192 ? 10.783 -16.675 -22.452 1.00 12.09 705 ALA C N 1
ATOM 7528 C CA . ALA D 1 192 ? 11.460 -16.156 -21.267 1.00 11.87 705 ALA C CA 1
ATOM 7529 C C . ALA D 1 192 ? 11.029 -16.899 -20.010 1.00 15.17 705 ALA C C 1
ATOM 7530 O O . ALA D 1 192 ? 11.860 -17.204 -19.144 1.00 14.87 705 ALA C O 1
ATOM 7532 N N . LEU D 1 193 ? 9.733 -17.178 -19.891 1.00 12.10 706 LEU C N 1
ATOM 7533 C CA . LEU D 1 193 ? 9.236 -17.934 -18.745 1.00 12.23 706 LEU C CA 1
ATOM 7534 C C . LEU D 1 193 ? 9.675 -19.392 -18.810 1.00 12.44 706 LEU C C 1
ATOM 7535 O O . LEU D 1 193 ? 10.014 -19.990 -17.783 1.00 15.22 706 LEU C O 1
ATOM 7540 N N . TYR D 1 194 ? 9.629 -20.000 -20.009 1.00 12.59 707 TYR C N 1
ATOM 7541 C CA . TYR D 1 194 ? 9.975 -21.408 -20.137 1.00 12.89 707 TYR C CA 1
ATOM 7542 C C . TYR D 1 194 ? 11.433 -21.643 -19.761 1.00 14.12 707 TYR C C 1
ATOM 7543 O O . TYR D 1 194 ? 11.753 -22.603 -19.055 1.00 15.89 707 TYR C O 1
ATOM 7552 N N . ASN D 1 195 ? 12.334 -20.778 -20.228 1.00 12.59 708 ASN C N 1
ATOM 7553 C CA . ASN D 1 195 ? 13.743 -20.931 -19.883 1.00 13.03 708 ASN C CA 1
ATOM 7554 C C . ASN D 1 195 ? 13.942 -20.828 -18.382 1.00 15.05 708 ASN C C 1
ATOM 7555 O O . ASN D 1 195 ? 14.620 -21.666 -17.776 1.00 15.98 708 ASN C O 1
ATOM 7560 N N . LEU D 1 196 ? 13.334 -19.814 -17.760 1.00 14.74 709 LEU C N 1
ATOM 7561 C CA . LEU D 1 196 ? 13.559 -19.574 -16.335 1.00 14.05 709 LEU C CA 1
ATOM 7562 C C . LEU D 1 196 ? 12.957 -20.673 -15.462 1.00 14.85 709 LEU C C 1
ATOM 7563 O O . LEU D 1 196 ? 13.596 -21.109 -14.501 1.00 18.52 709 LEU C O 1
ATOM 7568 N N . VAL D 1 197 ? 11.744 -21.149 -15.775 1.00 15.31 710 VAL C N 1
ATOM 7569 C CA . VAL D 1 197 ? 11.205 -22.266 -14.989 1.00 17.40 710 VAL C CA 1
ATOM 7570 C C . VAL D 1 197 ? 11.945 -23.573 -15.258 1.00 21.53 710 VAL C C 1
ATOM 7571 O O . VAL D 1 197 ? 12.000 -24.444 -14.380 1.00 24.64 710 VAL C O 1
ATOM 7575 N N . SER D 1 198 ? 12.516 -23.751 -16.453 1.00 19.77 711 SER C N 1
ATOM 7576 C CA . SER D 1 198 ? 13.279 -24.969 -16.741 1.00 24.17 711 SER C CA 1
ATOM 7577 C C . SER D 1 198 ? 14.580 -25.024 -15.952 1.00 28.19 711 SER C C 1
ATOM 7578 O O . SER D 1 198 ? 14.986 -26.097 -15.482 1.00 29.49 711 SER C O 1
ATOM 7581 N N . VAL D 1 199 ? 15.260 -23.890 -15.822 1.00 22.46 712 VAL C N 1
ATOM 7582 C CA . VAL D 1 199 ? 16.622 -23.862 -15.297 1.00 22.46 712 VAL C CA 1
ATOM 7583 C C . VAL D 1 199 ? 16.631 -23.485 -13.823 1.00 26.44 712 VAL C C 1
ATOM 7584 O O . VAL D 1 199 ? 17.466 -23.978 -13.054 1.00 25.58 712 VAL C O 1
ATOM 7588 N N . TYR D 1 200 ? 15.695 -22.630 -13.411 1.00 21.50 713 TYR C N 1
ATOM 7589 C CA . TYR D 1 200 ? 15.630 -22.124 -12.037 1.00 21.34 713 TYR C CA 1
ATOM 7590 C C . TYR D 1 200 ? 14.220 -22.260 -11.472 1.00 18.47 713 TYR C C 1
ATOM 7591 O O . TYR D 1 200 ? 13.611 -21.279 -11.031 1.00 20.79 713 TYR C O 1
ATOM 7600 N N . PRO D 1 201 ? 13.673 -23.482 -11.449 1.00 20.66 714 PRO C N 1
ATOM 7601 C CA . PRO D 1 201 ? 12.279 -23.639 -11.002 1.00 20.07 714 PRO C CA 1
ATOM 7602 C C . PRO D 1 201 ? 12.042 -23.220 -9.564 1.00 21.02 714 PRO C C 1
ATOM 7603 O O . PRO D 1 201 ? 10.967 -22.699 -9.246 1.00 19.84 714 PRO C O 1
ATOM 7607 N N . ASP D 1 202 ? 13.022 -23.424 -8.683 1.00 25.98 715 ASP C N 1
ATOM 7608 C CA . ASP D 1 202 ? 12.817 -23.097 -7.275 1.00 27.08 715 ASP C CA 1
ATOM 7609 C C . ASP D 1 202 ? 12.578 -21.608 -7.060 1.00 23.61 715 ASP C C 1
ATOM 7610 O O . ASP D 1 202 ? 11.871 -21.222 -6.123 1.00 28.31 715 ASP C O 1
ATOM 7615 N N . LYS D 1 203 ? 13.134 -20.755 -7.926 1.00 21.79 716 LYS C N 1
ATOM 7616 C CA . LYS D 1 203 ? 12.874 -19.327 -7.826 1.00 22.52 716 LYS C CA 1
ATOM 7617 C C . LYS D 1 203 ? 11.672 -18.896 -8.658 1.00 18.85 716 LYS C C 1
ATOM 7618 O O . LYS D 1 203 ? 10.804 -18.153 -8.180 1.00 21.16 716 LYS C O 1
ATOM 7624 N N . TYR D 1 204 ? 11.580 -19.368 -9.895 1.00 16.97 717 TYR C N 1
ATOM 7625 C CA . TYR D 1 204 ? 10.637 -18.746 -10.808 1.00 17.69 717 TYR C CA 1
ATOM 7626 C C . TYR D 1 204 ? 9.316 -19.472 -10.944 1.00 16.79 717 TYR C C 1
ATOM 7627 O O . TYR D 1 204 ? 8.337 -18.840 -11.345 1.00 17.52 717 TYR C O 1
ATOM 7636 N N . CYS D 1 205 ? 9.237 -20.755 -10.576 1.00 20.84 718 CYS C N 1
ATOM 7637 C CA . CYS D 1 205 ? 7.924 -21.368 -10.472 1.00 23.25 718 CYS C CA 1
ATOM 7638 C C . CYS D 1 205 ? 7.036 -20.644 -9.455 1.00 19.98 718 CYS C C 1
ATOM 7639 O O . CYS D 1 205 ? 5.922 -20.262 -9.809 1.00 22.56 718 CYS C O 1
ATOM 7642 N N . PRO D 1 206 ? 7.489 -20.401 -8.210 1.00 19.66 719 PRO C N 1
ATOM 7643 C CA . PRO D 1 206 ? 6.609 -19.644 -7.292 1.00 25.69 719 PRO C CA 1
ATOM 7644 C C . PRO D 1 206 ? 6.336 -18.210 -7.716 1.00 20.81 719 PRO C C 1
ATOM 7645 O O . PRO D 1 206 ? 5.230 -17.707 -7.473 1.00 24.61 719 PRO C O 1
ATOM 7649 N N . LEU D 1 207 ? 7.290 -17.530 -8.359 1.00 19.96 720 LEU C N 1
ATOM 7650 C CA . LEU D 1 207 ? 7.017 -16.169 -8.811 1.00 16.33 720 LEU C CA 1
ATOM 7651 C C . LEU D 1 207 ? 5.936 -16.158 -9.883 1.00 20.05 720 LEU C C 1
ATOM 7652 O O . LEU D 1 207 ? 5.008 -15.340 -9.838 1.00 19.85 720 LEU C O 1
ATOM 7657 N N . LEU D 1 208 ? 6.045 -17.070 -10.860 1.00 19.62 721 LEU C N 1
ATOM 7658 C CA . LEU D 1 208 ? 5.072 -17.114 -11.945 1.00 21.04 721 LEU C CA 1
ATOM 7659 C C . LEU D 1 208 ? 3.680 -17.447 -11.424 1.00 18.55 721 LEU C C 1
ATOM 7660 O O . LEU D 1 208 ? 2.699 -16.801 -11.806 1.00 19.98 721 LEU C O 1
ATOM 7665 N N . ILE D 1 209 ? 3.582 -18.447 -10.539 1.00 20.38 722 ILE C N 1
ATOM 7666 C CA . ILE D 1 209 ? 2.292 -18.833 -9.972 1.00 19.50 722 ILE C CA 1
ATOM 7667 C C . ILE D 1 209 ? 1.702 -17.683 -9.164 1.00 20.40 722 ILE C C 1
ATOM 7668 O O . ILE D 1 209 ? 0.538 -17.307 -9.340 1.00 27.37 722 ILE C O 1
ATOM 7673 N N . LYS D 1 210 ? 2.524 -17.074 -8.305 1.00 20.08 723 LYS C N 1
ATOM 7674 C CA . LYS D 1 210 ? 2.056 -16.010 -7.423 1.00 25.82 723 LYS C CA 1
ATOM 7675 C C . LYS D 1 210 ? 1.594 -14.777 -8.191 1.00 24.91 723 LYS C C 1
ATOM 7676 O O . LYS D 1 210 ? 0.714 -14.050 -7.719 1.00 26.34 723 LYS C O 1
ATOM 7682 N N . GLU D 1 211 ? 2.164 -14.519 -9.367 1.00 20.85 724 GLU C N 1
ATOM 7683 C CA . GLU D 1 211 ? 1.806 -13.339 -10.139 1.00 21.26 724 GLU C CA 1
ATOM 7684 C C . GLU D 1 211 ? 0.709 -13.601 -11.171 1.00 21.09 724 GLU C C 1
ATOM 7685 O O . GLU D 1 211 ? 0.421 -12.720 -11.987 1.00 27.05 724 GLU C O 1
ATOM 7691 N N . GLY D 1 212 ? 0.086 -14.776 -11.143 1.00 22.50 725 GLY C N 1
ATOM 7692 C CA . GLY D 1 212 ? -1.047 -15.033 -12.011 1.00 26.03 725 GLY C CA 1
ATOM 7693 C C . GLY D 1 212 ? -0.690 -15.483 -13.406 1.00 24.58 725 GLY C C 1
ATOM 7694 O O . GLY D 1 212 ? -1.510 -15.335 -14.324 1.00 22.64 725 GLY C O 1
ATOM 7695 N N . GLY D 1 213 ? 0.507 -16.043 -13.590 1.00 21.67 726 GLY C N 1
ATOM 7696 C CA . GLY D 1 213 ? 0.923 -16.474 -14.911 1.00 18.49 726 GLY C CA 1
ATOM 7697 C C . GLY D 1 213 ? 0.152 -17.672 -15.431 1.00 22.18 726 GLY C C 1
ATOM 7698 O O . GLY D 1 213 ? -0.007 -17.824 -16.644 1.00 21.06 726 GLY C O 1
ATOM 7699 N N . MET D 1 214 ? -0.340 -18.537 -14.537 1.00 21.34 727 MET C N 1
ATOM 7700 C CA . MET D 1 214 ? -0.979 -19.769 -15.002 1.00 21.23 727 MET C CA 1
ATOM 7701 C C . MET D 1 214 ? -2.227 -19.531 -15.839 1.00 19.36 727 MET C C 1
ATOM 7702 O O . MET D 1 214 ? -2.320 -20.104 -16.939 1.00 21.47 727 MET C O 1
ATOM 7707 N N . PRO D 1 215 ? -3.208 -18.729 -15.418 1.00 19.95 728 PRO C N 1
ATOM 7708 C CA . PRO D 1 215 ? -4.362 -18.506 -16.301 1.00 19.86 728 PRO C CA 1
ATOM 7709 C C . PRO D 1 215 ? -4.001 -17.784 -17.584 1.00 19.18 728 PRO C C 1
ATOM 7710 O O . PRO D 1 215 ? -4.665 -17.992 -18.605 1.00 17.97 728 PRO C O 1
ATOM 7714 N N . LEU D 1 216 ? -2.956 -16.951 -17.577 1.00 15.14 729 LEU C N 1
ATOM 7715 C CA . LEU D 1 216 ? -2.522 -16.320 -18.823 1.00 14.16 729 LEU C CA 1
ATOM 7716 C C . LEU D 1 216 ? -1.961 -17.350 -19.795 1.00 19.36 729 LEU C C 1
ATOM 7717 O O . LEU D 1 216 ? -2.225 -17.278 -21.001 1.00 16.50 729 LEU C O 1
ATOM 7722 N N . LEU D 1 217 ? -1.178 -18.309 -19.296 1.00 16.81 730 LEU C N 1
ATOM 7723 C CA . LEU D 1 217 ? -0.646 -19.341 -20.183 1.00 16.02 730 LEU C CA 1
ATOM 7724 C C . LEU D 1 217 ? -1.737 -20.304 -20.637 1.00 16.04 730 LEU C C 1
ATOM 7725 O O . LEU D 1 217 ? -1.756 -20.735 -21.800 1.00 16.00 730 LEU C O 1
ATOM 7730 N N . ARG D 1 218 ? -2.635 -20.682 -19.724 1.00 15.00 731 ARG C N 1
ATOM 7731 C CA . ARG D 1 218 ? -3.779 -21.502 -20.110 1.00 16.97 731 ARG C CA 1
ATOM 7732 C C . ARG D 1 218 ? -4.599 -20.821 -21.203 1.00 16.82 731 ARG C C 1
ATOM 7733 O O . ARG D 1 218 ? -5.094 -21.490 -22.123 1.00 18.00 731 ARG C O 1
ATOM 7741 N N . ASP D 1 219 ? -4.742 -19.494 -21.131 1.00 15.90 732 ASP C N 1
ATOM 7742 C CA . ASP D 1 219 ? -5.527 -18.779 -22.138 1.00 17.69 732 ASP C CA 1
ATOM 7743 C C . ASP D 1 219 ? -4.860 -18.844 -23.511 1.00 17.28 732 ASP C C 1
ATOM 7744 O O . ASP D 1 219 ? -5.550 -18.940 -24.535 1.00 18.33 732 ASP C O 1
ATOM 7749 N N . ILE D 1 220 ? -3.523 -18.800 -23.552 1.00 16.21 733 ILE C N 1
ATOM 7750 C CA . ILE D 1 220 ? -2.813 -18.919 -24.827 1.00 15.12 733 ILE C CA 1
ATOM 7751 C C . ILE D 1 220 ? -3.125 -20.251 -25.495 1.00 15.50 733 ILE C C 1
ATOM 7752 O O . ILE D 1 220 ? -3.379 -20.321 -26.709 1.00 17.90 733 ILE C O 1
ATOM 7757 N N . ILE D 1 221 ? -3.118 -21.333 -24.715 1.00 15.60 734 ILE C N 1
ATOM 7758 C CA . ILE D 1 221 ? -3.365 -22.655 -25.281 1.00 15.96 734 ILE C CA 1
ATOM 7759 C C . ILE D 1 221 ? -4.755 -22.734 -25.894 1.00 18.57 734 ILE C C 1
ATOM 7760 O O . ILE D 1 221 ? -4.960 -23.422 -26.905 1.00 22.73 734 ILE C O 1
ATOM 7765 N N . LYS D 1 222 ? -5.728 -22.044 -25.302 1.00 16.56 735 LYS C N 1
ATOM 7766 C CA . LYS D 1 222 ? -7.108 -22.130 -25.762 1.00 18.18 735 LYS C CA 1
ATOM 7767 C C . LYS D 1 222 ? -7.450 -21.101 -26.837 1.00 22.14 735 LYS C C 1
ATOM 7768 O O . LYS D 1 222 ? -8.572 -21.121 -27.362 1.00 25.76 735 LYS C O 1
ATOM 7774 N N . MET D 1 223 ? -6.510 -20.229 -27.192 1.00 22.96 736 MET C N 1
ATOM 7775 C CA . MET D 1 223 ? -6.758 -19.178 -28.171 1.00 25.18 736 MET C CA 1
ATOM 7776 C C . MET D 1 223 ? -6.661 -19.751 -29.580 1.00 23.26 736 MET C C 1
ATOM 7777 O O . MET D 1 223 ? -5.615 -20.270 -29.973 1.00 24.99 736 MET C O 1
ATOM 7782 N N . ALA D 1 224 ? -7.744 -19.628 -30.359 1.00 25.52 737 ALA C N 1
ATOM 7783 C CA . ALA D 1 224 ? -7.752 -20.199 -31.705 1.00 25.39 737 ALA C CA 1
ATOM 7784 C C . ALA D 1 224 ? -6.662 -19.619 -32.605 1.00 26.17 737 ALA C C 1
ATOM 7785 O O . ALA D 1 224 ? -6.185 -20.310 -33.511 1.00 39.42 737 ALA C O 1
ATOM 7787 N N . THR D 1 225 ? -6.265 -18.364 -32.383 1.00 29.27 738 THR C N 1
ATOM 7788 C CA . THR D 1 225 ? -5.346 -17.662 -33.272 1.00 35.60 738 THR C CA 1
ATOM 7789 C C . THR D 1 225 ? -3.888 -17.765 -32.856 1.00 31.19 738 THR C C 1
ATOM 7790 O O . THR D 1 225 ? -3.019 -17.316 -33.613 1.00 29.84 738 THR C O 1
ATOM 7794 N N . ALA D 1 226 ? -3.592 -18.284 -31.669 1.00 22.98 739 ALA C N 1
ATOM 7795 C CA . ALA D 1 226 ? -2.206 -18.306 -31.228 1.00 19.36 739 ALA C CA 1
ATOM 7796 C C . ALA D 1 226 ? -1.415 -19.344 -32.018 1.00 17.61 739 ALA C C 1
ATOM 7797 O O . ALA D 1 226 ? -1.944 -20.393 -32.411 1.00 22.36 739 ALA C O 1
ATOM 7799 N N . ARG D 1 227 ? -0.140 -19.029 -32.256 1.00 22.19 740 ARG C N 1
ATOM 7800 C CA . ARG D 1 227 ? 0.756 -19.921 -32.985 1.00 20.91 740 ARG C CA 1
ATOM 7801 C C . ARG D 1 227 ? 0.985 -21.207 -32.203 1.00 20.59 740 ARG C C 1
ATOM 7802 O O . ARG D 1 227 ? 1.196 -21.181 -30.984 1.00 20.15 740 ARG C O 1
ATOM 7810 N N . GLN D 1 228 ? 0.981 -22.339 -32.911 1.00 20.61 741 GLN C N 1
ATOM 7811 C CA . GLN D 1 228 ? 1.118 -23.619 -32.223 1.00 19.54 741 GLN C CA 1
ATOM 7812 C C . GLN D 1 228 ? 2.443 -23.728 -31.477 1.00 18.56 741 GLN C C 1
ATOM 7813 O O . GLN D 1 228 ? 2.492 -24.321 -30.394 1.00 21.90 741 GLN C O 1
ATOM 7819 N N . GLU D 1 229 ? 3.523 -23.157 -32.019 1.00 19.40 742 GLU C N 1
ATOM 7820 C CA . GLU D 1 229 ? 4.795 -23.223 -31.304 1.00 19.65 742 GLU C CA 1
ATOM 7821 C C . GLU D 1 229 ? 4.736 -22.477 -29.976 1.00 19.78 742 GLU C C 1
ATOM 7822 O O . GLU D 1 229 ? 5.409 -22.870 -29.017 1.00 20.18 742 GLU C O 1
ATOM 7828 N N . THR D 1 230 ? 3.951 -21.400 -29.905 1.00 16.90 743 THR C N 1
ATOM 7829 C CA . THR D 1 230 ? 3.804 -20.666 -28.654 1.00 15.93 743 THR C CA 1
ATOM 7830 C C . THR D 1 230 ? 2.910 -21.429 -27.692 1.00 17.49 743 THR C C 1
ATOM 7831 O O . THR D 1 230 ? 3.187 -21.480 -26.486 1.00 15.50 743 THR C O 1
ATOM 7835 N N . LYS D 1 231 ? 1.845 -22.050 -28.215 1.00 16.26 744 LYS C N 1
ATOM 7836 C CA . LYS D 1 231 ? 0.975 -22.863 -27.370 1.00 15.43 744 LYS C CA 1
ATOM 7837 C C . LYS D 1 231 ? 1.753 -23.998 -26.718 1.00 16.63 744 LYS C C 1
ATOM 7838 O O . LYS D 1 231 ? 1.564 -24.294 -25.530 1.00 18.71 744 LYS C O 1
ATOM 7844 N N . GLU D 1 232 ? 2.628 -24.657 -27.478 1.00 18.67 745 GLU C N 1
ATOM 7845 C CA . GLU D 1 232 ? 3.362 -25.781 -26.907 1.00 19.59 745 GLU C CA 1
ATOM 7846 C C . GLU D 1 232 ? 4.360 -25.319 -25.851 1.00 20.33 745 GLU C C 1
ATOM 7847 O O . GLU D 1 232 ? 4.535 -25.981 -24.820 1.00 20.70 745 GLU C O 1
ATOM 7853 N N . MET D 1 233 ? 5.001 -24.176 -26.082 1.00 17.52 746 MET C N 1
ATOM 7854 C CA . MET D 1 233 ? 5.860 -23.580 -25.066 1.00 17.72 746 MET C CA 1
ATOM 7855 C C . MET D 1 233 ? 5.057 -23.271 -23.810 1.00 15.29 746 MET C C 1
ATOM 7856 O O . MET D 1 233 ? 5.492 -23.564 -22.687 1.00 17.37 746 MET C O 1
ATOM 7861 N N . ALA D 1 234 ? 3.873 -22.664 -23.979 1.00 15.72 747 ALA C N 1
ATOM 7862 C CA . ALA D 1 234 ? 3.031 -22.343 -22.830 1.00 15.95 747 ALA C CA 1
ATOM 7863 C C . ALA D 1 234 ? 2.648 -23.606 -22.071 1.00 15.73 747 ALA C C 1
ATOM 7864 O O . ALA D 1 234 ? 2.633 -23.617 -20.833 1.00 16.32 747 ALA C O 1
ATOM 7866 N N . ARG D 1 235 ? 2.319 -24.674 -22.797 1.00 14.76 748 ARG C N 1
ATOM 7867 C CA . ARG D 1 235 ? 1.968 -25.929 -22.138 1.00 15.06 748 ARG C CA 1
ATOM 7868 C C . ARG D 1 235 ? 3.149 -26.489 -21.356 1.00 15.68 748 ARG C C 1
ATOM 7869 O O . ARG D 1 235 ? 2.981 -27.013 -20.242 1.00 16.04 748 ARG C O 1
ATOM 7877 N N . LYS D 1 236 ? 4.360 -26.361 -21.900 1.00 17.68 749 LYS C N 1
ATOM 7878 C CA . LYS D 1 236 ? 5.539 -26.830 -21.181 1.00 16.84 749 LYS C CA 1
ATOM 7879 C C . LYS D 1 236 ? 5.741 -26.056 -19.882 1.00 18.36 749 LYS C C 1
ATOM 7880 O O . LYS D 1 236 ? 6.128 -26.638 -18.860 1.00 18.49 749 LYS C O 1
ATOM 7886 N N . VAL D 1 237 ? 5.519 -24.738 -19.906 1.00 15.55 750 VAL C N 1
ATOM 7887 C CA . VAL D 1 237 ? 5.636 -23.948 -18.678 1.00 14.02 750 VAL C CA 1
ATOM 7888 C C . VAL D 1 237 ? 4.646 -24.451 -17.642 1.00 16.54 750 VAL C C 1
ATOM 7889 O O . VAL D 1 237 ? 4.986 -24.643 -16.466 1.00 17.20 750 VAL C O 1
ATOM 7893 N N . ILE D 1 238 ? 3.397 -24.672 -18.064 1.00 15.73 751 ILE C N 1
ATOM 7894 C CA . ILE D 1 238 ? 2.390 -25.176 -17.127 1.00 15.29 751 ILE C CA 1
ATOM 7895 C C . ILE D 1 238 ? 2.807 -26.529 -16.570 1.00 17.61 751 ILE C C 1
ATOM 7896 O O . ILE D 1 238 ? 2.656 -26.804 -15.369 1.00 19.99 751 ILE C O 1
ATOM 7901 N N . GLU D 1 239 ? 3.325 -27.397 -17.433 1.00 18.53 752 GLU C N 1
ATOM 7902 C CA . GLU D 1 239 ? 3.746 -28.725 -17.007 1.00 17.82 752 GLU C CA 1
ATOM 7903 C C . GLU D 1 239 ? 4.908 -28.646 -16.021 1.00 21.99 752 GLU C C 1
ATOM 7904 O O . GLU D 1 239 ? 4.925 -29.369 -15.015 1.00 23.25 752 GLU C O 1
ATOM 7910 N N . HIS D 1 240 ? 5.869 -27.749 -16.267 1.00 19.22 753 HIS C N 1
ATOM 7911 C CA . HIS D 1 240 ? 6.966 -27.561 -15.317 1.00 22.06 753 HIS C CA 1
ATOM 7912 C C . HIS D 1 240 ? 6.459 -27.030 -13.979 1.00 23.23 753 HIS C C 1
ATOM 7913 O O . HIS D 1 240 ? 6.908 -27.472 -12.915 1.00 24.54 753 HIS C O 1
ATOM 7920 N N . CYS D 1 241 ? 5.518 -26.088 -14.004 1.00 18.99 754 CYS C N 1
ATOM 7921 C CA . CYS D 1 241 ? 5.005 -25.562 -12.741 1.00 19.74 754 CYS C CA 1
ATOM 7922 C C . CYS D 1 241 ? 4.163 -26.591 -11.997 1.00 21.52 754 CYS C C 1
ATOM 7923 O O . CYS D 1 241 ? 4.079 -26.541 -10.761 1.00 24.76 754 CYS C O 1
ATOM 7926 N N . SER D 1 242 ? 3.511 -27.505 -12.724 1.00 21.45 755 SER C N 1
ATOM 7927 C CA . SER D 1 242 ? 2.774 -28.574 -12.057 1.00 23.37 755 SER C CA 1
ATOM 7928 C C . SER D 1 242 ? 3.724 -29.564 -11.402 1.00 28.04 755 SER C C 1
ATOM 7929 O O . SER D 1 242 ? 3.492 -29.992 -10.265 1.00 33.84 755 SER C O 1
ATOM 7932 N N . ASN D 1 243 ? 4.793 -29.950 -12.106 1.00 28.55 756 ASN C N 1
ATOM 7933 C CA . ASN D 1 243 ? 5.783 -30.840 -11.511 1.00 31.44 756 ASN C CA 1
ATOM 7934 C C . ASN D 1 243 ? 6.435 -30.208 -10.286 1.00 35.38 756 ASN C C 1
ATOM 7935 O O . ASN D 1 243 ? 6.757 -30.910 -9.318 1.00 32.95 756 ASN C O 1
ATOM 7940 N N . PHE D 1 244 ? 6.623 -28.886 -10.300 1.00 34.21 757 PHE C N 1
ATOM 7941 C CA . PHE D 1 244 ? 7.227 -28.217 -9.154 1.00 27.70 757 PHE C CA 1
ATOM 7942 C C . PHE D 1 244 ? 6.317 -28.271 -7.931 1.00 33.09 757 PHE C C 1
ATOM 7943 O O . PHE D 1 244 ? 6.783 -28.539 -6.814 1.00 29.90 757 PHE C O 1
ATOM 7951 N N . LYS D 1 245 ? 5.019 -28.009 -8.114 1.00 32.64 758 LYS C N 1
ATOM 7952 C CA . LYS D 1 245 ? 4.112 -27.986 -6.974 1.00 33.97 758 LYS C CA 1
ATOM 7953 C C . LYS D 1 245 ? 4.006 -29.345 -6.281 1.00 44.15 758 LYS C C 1
ATOM 7954 O O . LYS D 1 245 ? 3.710 -29.388 -5.081 1.00 45.71 758 LYS C O 1
ATOM 7960 N N . GLU D 1 246 ? 4.273 -30.446 -6.998 1.00 42.72 759 GLU C N 1
ATOM 7961 C CA . GLU D 1 246 ? 4.223 -31.778 -6.398 1.00 51.01 759 GLU C CA 1
ATOM 7962 C C . GLU D 1 246 ? 5.067 -31.851 -5.129 1.00 61.37 759 GLU C C 1
ATOM 7963 O O . GLU D 1 246 ? 4.607 -32.337 -4.091 1.00 63.70 759 GLU C O 1
ATOM 7969 N N . GLU D 1 247 ? 6.305 -31.369 -5.199 1.00 66.21 760 GLU C N 1
ATOM 7970 C CA . GLU D 1 247 ? 7.159 -31.283 -4.014 1.00 70.55 760 GLU C CA 1
ATOM 7971 C C . GLU D 1 247 ? 7.340 -29.818 -3.653 1.00 66.68 760 GLU C C 1
ATOM 7972 O O . GLU D 1 247 ? 6.504 -29.234 -2.965 1.00 65.88 760 GLU C O 1
#

Radius of gyration: 31.34 Å; Cα contacts (8 Å, |Δi|>4): 1368; chains: 4; bounding box: 60×90×86 Å

InterPro domains:
  IPR000225 Armadillo [SM00185] (427-467)
  IPR000225 Armadillo [SM00185] (511-556)
  IPR000225 Armadillo [SM00185] (558-600)
  IPR000225 Armadillo [SM00185] (602-643)
  IPR011989 Armadillo-like helical [G3DSA:1.25.10.10] (340-765)
  IPR016024 Armadillo-type fold [SSF48371] (390-756)
  IPR032675 Leucine-rich repeat domain superfamily [G3DSA:3.80.10.10] (47-145)
  IPR032675 Leucine-rich repeat domain superfamily [G3DSA:3.80.10.10] (157-303)
  IPR051341 Zyg-11-related ubiquitin ligase adapter protein [PTHR12904] (5-740)
  IPR055142 Protein zer-1 homolog-like, C-terminal domain [PF22964] (401-755)
  IPR056845 Zer-1-like, leucine-rich repeats region [PF25013] (193-333)

GO terms:
  GO:0031462 Cul2-RING ubiquitin ligase complex (C, IDA)
  GO:0032436 positive regulation of proteasomal ubiquitin-dependent protein catabolic process (P, IMP)
  GO:0006515 protein quality control for misfolded or incompletely synthesized proteins (P, IMP)
  GO:0005515 protein binding (F, IPI)

Sequence (983 aa):
AFLHVGKMGFVVTMLKLIQKKLLDKTCDQVMEFSWSALWNITDETPDNCEMFLNFNGMKLFLDCLKEFPEKQELHRNMLGLLGNVAEVKELRPQLMTSQFISVFSNLLESKADGIEVSYNACGVLSHIMFDGPEAWGVCEPQREEVEERMWAAIQSWDINSRRNINYRSFEPILRLLPQGISPVSQHWATWALYNLVSVYPDKYCPLLIKEGGMPLLRDIIKMATARQETKEMARKVIEHCSNFAFLHVGKMGFVVTMLKLIQKKLLDKTCDQVMEFSWSALWNITDETPDNCEMFLNFNGMKLFLDCLKEFPEKQELHRNMLGLLGNVAEVKELRPQLMTSQFISVFSNLLESKADGIEVSYNACGVLSHIMFDGPEAWGVCEPQREEVEERMWAAIQSWDINSRRNINYRSFEPILRLLPQGISPVSQHWATWALYNLVSVYPDKYCPLLIKEGGMPLLRDIIKMATARQETKEEMARKVIEHCSNFAFLHVGKMGFVVTMLKLIQKKLLDKTCDQVMEFSWSALWNITDETPDNCEMFLNFNGMKLFLDCLKEFPEKQELHRNMLGLLGNVAEVKELRPQLMTSQFISVFSNLLESKADGIEVSYNACGVLSHIMFDGPEAWGVCEPQREEVEERMWAAIQSWDINSRRNINYRSFEPILRLLPQGISPVSQHWATWALYNLVSVYPDKYCPLLIKEGGMPLLRDIIKMATARQETKEMARKVIEHHCSNFKEENAFLHVGKMGFVVTMLKLIQKKLLDKTCDQVMEFSWSALWNITDETPDNCEMFLNFNGMKLFLDCLKEFPEKQELHRNMLGLLGNVAEVKELRPQLMTSQFISVFSNLLESKADGIEVSYNACGVLSHIMFDGPEAWGVCEPQREEVEERMWAAIQSWDINSRRNINYRSFEPILRLLPQGISPVSQHWATWALYNLVSVYPDKYCPLLIKEGGMPLLRDIIKMATARQETKEMARKVIEHCSNFKEE

Organism: Homo sapiens (NCBI:txid9606)

Secondary structure (DSSP, 8-state):
-B--HHHHTHHHHHHHHHHHHHHTT---HHHHHHHHHHHHHTTT-HHHHHHHHHTTHHHHHHHHHHH-TT-HHHHHHHHHHHHHHHT-TTTGGGG-SHHHHHHHHHHTT--TTTTHHHHHHHHHHHHHHHT-GGG----SS-HHHHHHHHHHHHHHS-TT---S-B-S--HHHHTTSS-SS-HHHHHHHHHHHHHHHHH-HHHHHHHHHHTTHHHHHHHHHT-TTS-HHHHHHHHHHHHHHHH-/-B--HHHHTHHHHHHHHHHHHHHTT---HHHHHHHHHHHHHTTT-HHHHHHHHHTTHHHHHHHHHHH-TT-HHHHHHHHHHHHHHHT-TTTGGGG-SHHHHHHHHHHTT--TTSSHHHHHHHHHHHHHHHT-GGG--S-SS-HHHHHHHHHHHHHHS-TT-----B-S--HHHHTTSS-SS-HHHHHHHHHHHHHHHHH-HHHHHHHHHHTTHHHHHHHHHT-TTS-HHHHHHHHHHHHHHHH-/-B-----HHHHHHHHHHHHHHHHTT---HHHHHHHHHHHHHHTT-HHHHHHHHHTTHHHHHHHHHHH-TT-HHHHHHHHHHHHHHHT-GGGGGGG-SHHHHHHHHHTTT--TTTTHHHHHHHHHHHHHHHT-HHHHTT-SS-HHHHHHHHHHHHHHS-TT---S-B-S--HHHHTTSS-SS-HHHHHHHHHHHHHHHHH-HHHHHHHHHHTTHHHHHHHHHH-TTS-HHHHHHHHHHHHHHHHHHH-/-B-----HHHHHHHHHHHHHHHHTT---HHHHHHHHHHHHHHTT-HHHHHHHHHTTHHHHHHHHHHH-TT-HHHHHHHHHHHHHHHT-GGGGGGG-SHHHHHHHHHTTT--TTTTHHHHHHHHHHHHHHHT-HHHHTT-SS-HHHHHHHHHHHHHHS-TT---S-B-S--HHHHTTSS-SS-HHHHHHHHHHHHHHHHH-HHHHHHHHHHTTHHHHHHHHHH-TTS-HHHHHHHHHHHHHHHHHHHH-

Solvent-accessible surface area: 39290 Å² total; per-residue (Å²): 10,6,4,50,18,56,107,68,31,9,4,39,64,0,1,102,41,0,64,94,42,19,127,102,141,42,9,20,39,12,0,28,9,0,1,27,0,0,1,23,6,1,4,92,38,67,110,16,1,74,72,0,16,101,80,82,0,13,131,14,1,26,75,0,26,174,74,12,84,148,45,64,21,0,9,18,5,0,0,4,0,0,17,4,0,0,34,20,130,141,10,9,93,84,0,34,52,43,117,25,0,32,26,0,5,102,18,5,108,25,162,11,27,59,24,3,0,3,2,10,0,0,5,0,0,0,5,5,2,40,44,4,81,156,44,24,71,17,108,126,34,106,33,121,92,0,46,107,46,0,34,58,7,1,154,83,18,86,46,97,16,145,20,57,6,35,17,65,11,0,85,11,2,2,101,0,0,76,18,35,99,4,38,2,0,1,16,8,0,0,10,0,0,24,0,0,1,31,30,38,46,115,99,1,0,54,28,0,77,155,48,28,0,22,80,41,0,123,78,0,33,183,38,104,70,8,106,118,94,0,47,78,21,0,132,76,0,17,106,63,4,82,139,109,13,7,6,46,16,56,85,74,32,10,4,37,44,0,1,125,32,0,70,127,35,19,128,90,142,41,18,49,45,17,0,20,1,0,0,15,1,0,6,23,9,1,3,91,37,67,108,15,0,77,70,0,14,101,76,108,0,15,116,10,0,18,49,0,27,180,73,10,58,95,56,18,40,0,16,15,9,0,0,1,0,0,12,3,0,0,36,20,123,135,12,12,94,83,0,34,53,41,108,23,0,44,29,0,7,98,9,1,90,29,54,50,2,5,20,5,1,0,0,10,0,0,5,0,0,0,11,3,2,42,42,4,79,161,45,21,52,148,12,128,23,98,45,104,94,0,53,111,75,0,14,65,6,1,104,34,10,39,42,92,15,86,15,16,8,40,11,63,19,0,98,8,2,10,115,1,0,75,17,37,98,6,36,3,0,1,1,9,0,0,8,0,0,26,0,0,2,31,24,54,46,119,110,4,0,57,22,0,79,143,56,33,0,26,63,38,0,132,76,0,38,182,39,104,68,8,100,112,79,1,49,76,22,0,120,90,0,32,83,72,3,89,135,114,12,24,22,46,68,2,35,7,11,4,0,6,23,0,6,98,55,0,76,106,39,15,122,61,111,56,24,53,143,59,0,14,28,0,0,10,0,0,2,15,25,2,16,61,8,72,68,1,0,56,22,0,5,21,42,52,0,16,68,11,0,16,52,0,32,170,64,12,89,153,84,98,70,0,14,19,2,0,0,1,0,1,10,4,0,0,34,21,122,134,4,4,36,11,0,24,17,47,92,11,0,40,32,0,0,91,17,3,99,27,178,8,41,61,22,4,0,3,0,12,0,0,4,0,0,0,8,2,3,48,37,4,86,130,42,8,55,145,14,90,26,102,42,106,86,0,45,89,55,0,24,63,7,1,116,84,17,84,44,91,14,169,2,16,3,26,8,44,14,0,86,13,2,13,88,1,1,90,25,68,104,5,62,2,0,18,1,8,0,0,8,0,0,36,0,0,0,28,26,42,35,105,92,6,0,53,21,0,48,114,55,29,0,29,66,41,0,122,70,5,57,136,103,101,123,18,108,114,82,1,36,54,18,0,92,70,0,30,88,59,0,55,93,31,115,144,125,113,10,20,29,49,45,6,27,12,3,4,0,10,45,0,7,115,48,0,63,103,27,12,135,80,148,38,27,50,113,59,0,24,20,0,0,10,0,0,1,17,13,2,12,62,7,71,62,1,0,46,25,0,19,61,30,72,0,17,116,5,0,26,28,0,34,154,72,20,90,149,104,99,74,0,12,19,2,0,0,1,0,0,11,4,0,0,29,19,129,138,11,3,91,84,0,31,56,49,110,23,0,41,30,0,1,90,16,3,97,26,177,9,35,61,24,3,0,3,0,12,0,0,5,0,0,0,6,1,0,52,42,4,77,151,44,9,55,148,15,91,19,108,25,116,84,0,39,122,51,0,31,65,8,1,116,83,18,88,45,92,16,141,1,11,3,20,10,43,14,0,88,13,2,13,87,1,1,85,26,63,103,2,62,1,0,15,1,8,0,0,9,0,0,30,0,0,0,27,37,37,45,115,90,5,0,49,13,0,72,125,54,28,0,40,66,42,0,124,76,5,58,139,108,105,104,17,106,116,77,1,35,70,17,0,91,63,0,32,68,62,1,61,104,58,163,147,189